Protein AF-0000000078705227 (afdb_homodimer)

Organism: Batrachochytrium dendrobatidis (strain JAM81 / FGSC 10211) (NCBI:txid684364)

Secondary structure (DSSP, 8-state):
-TTS-STT------------------------HHHHHHHHHHHHHHHTHHHHHHHHHHHHHHTTHHHHHHHTT--HHHHHHHHHHHHHHHHHHHHHHHHHHHHHTT-HHHHTS-HHHHHHHHHHHHHHHHHHHHHHHTT-S-HHHHHHHHHHHHHHHHHHHHHHHHHT-SSPPPPGGGGGSHHHHHHHHHHHHHHHHH-TTSPPP-GGG--BTBHHHHHHHHHHHHHHHHHHHHHHHHHHSPPSSS-PPPTTHHHHHHHHHHHHHH--SS-SSSTTSHHHHHHH---GGGGTT--HHHHHHHHHHHTT-S-TT-SEEEEEEEEEE--BTTBPPEEEEEEEEEEE-TT-EEEEE--TTSSHHHHHHHHTTSS--SEEEEEETTEETTT-HHHHHHHEEEE-SS----TTSBHHHHHHHHHHHTT--TTTHHHHHHHHHHHTT-GGGTT-BGGG--HHHHHHHHHHHHHTT--SEEEEESTTTT--HHHHHHHHHHHHHHTTT-EEEEEES-HHHHHHH-SEEEEEETTEEEEEE-HHHHHHHH--SEEEEEEE-GGGHHHHHHHHHHHSPSS-EEEEE-SSEEEEEE-GGG--HHHHHHHHHHHHHHHTEEEEEEEEPPHHHHHHHHHHHHHHHH-/--SS-SSSS-----------------------HHHHHHHHHHHHHHHTHHHHHHHHHHHHHHTTHHHHHHHTT--HHHHHHHHHHHHHHHHHHHHHHHHHHHHHTT-HHHHTS-HHHHHHHHHHHHHHHHHHHHHHHTT-SSHHHHHHHHHHHHHHHHHHHHHHHHHT-SSPPPPGGGGGSHHHHHHHHHHHHHHHHH-TTSPPP-GGG--BTBHHHHHHHHHHHHHHHHHHHHHHHHHHSPPSSS-PPPTTHHHHHHHHHHHHHH--SS-SSSTTSHHHHHHH---GGGGTT--HHHHHHHHHHHTT-S-TT-SEEEEEEEEEE--BTTBPPEEEEEEEEEEE-TT-EEEEE--TTSSHHHHHHHHTTSS--SEEEEEETTEETTT-HHHHHHHEEEE-SS----TTSBHHHHHHHHHHHTT--HHHHHHHHHHHHHHTT-GGGTT-BGGG--HHHHHHHHHHHHHTT--SEEEEESTTTT--HHHHHHHHHHHHHHTTT-EEEEEES-HHHHHHH-SEEEEEETTEEEEEE-HHHHHHHH--SEEEEEEE-GGGHHHHHHHHHHHSPSS-EEEEE-SSEEEEEE-GGG--HHHHHHHHHHHHHHHTEEEEEEEEPPHHHHHHHHHHHHHHHH-

Nearest PDB structures (foldseek):
  7lkp-assembly1_A  TM=8.372E-01  e=1.544E-32  Homo sapiens
  7w01-assembly1_A  TM=7.740E-01  e=1.437E-31  Homo sapiens
  7e7q-assembly1_A  TM=8.003E-01  e=1.499E-29  Homo sapiens
  8edw-assembly1_A  TM=7.808E-01  e=2.075E-29  Homo sapiens
  7roq-assembly1_A  TM=8.389E-01  e=9.333E-26  Homo sapiens

InterPro domains:
  IPR003439 ABC transporter-like, ATP-binding domain [PF00005] (338-481)
  IPR003439 ABC transporter-like, ATP-binding domain [PS50893] (319-551)
  IPR003593 AAA+ ATPase domain [SM00382] (346-537)
  IPR013525 ABC-2 type transporter, transmembrane domain [PF12698] (27-234)
  IPR017871 ABC transporter-like, conserved site [PS00211] (453-467)
  IPR026082 ABC transporter A [PTHR19229] (285-630)
  IPR027417 P-loop containing nucleoside triphosphate hydrolase [G3DSA:3.40.50.300] (302-567)
  IPR027417 P-loop containing nucleoside triphosphate hydrolase [SSF52540] (319-542)

pLDDT: mean 80.58, std 18.18, range [23.11, 97.44]

Sequence (1270 aa):
MRNSDIPKLGRARITQGLRIFPEIQSSKIVFSYAGLIGSILFPFGVSFLLPIFVIILIQEKENRIFVVMKMNGVTPWSYYATHYLTFYVLYAISVFIFIVSGYISKQTFFTLTHLGVLVILFFIWGHNQISLTFFFAAFFQKSRNALVVVFLIVLGSIMISLALGRIFKDGSKMPLPFFIWPPFAFYRALSQINTASYVHHQQPYKIWNLVPGDEVFSALMFMICEIPIFLGFAGYLSAVLPSDFGVSKSWHFPITDLIRAMRQLTRSRSFFEQDHVNESSLALSIDTNETETEDDDVKAERLRIDRNEHSSKSPIVIRHMRKVYRKHYNIPPKIAVRDVTFAVEEGVVFGLLGPNGAGKTTLFSILTGLYEASSGSAQLAGFDISTDMDQMHKRIGICPQFDILWGDLTINDHLYFYSRLKGVSSQQENQAVQKALNDVSLEKLAHRQIKGLSGGEKRRLSIAIALLGDPKVVFLDEPTTGLDPEVRRLIWSIINKARVGKTIVLTTHSMEEAEALCQRISIMARGSLRCIANPIRLKQLYGSGYRLYFNCHEHDMERASTFIESVLPEKWILIGTFATNASYEFPSSGGNLTKLFKTIEGQKAHVGILDWGVGQTTLEEVFFRLISDNDVDSSMRNSDIPKLGRARITQGLRIFPEIQSSKIVFSYAGLIGSILFPFGVSFLLPIFVIILIQEKENRIFVVMKMNGVTPWSYYATHYLTFYVLYAISVFIFIVSGYISKQTFFTLTHLGVLVILFFIWGHNQISLTFFFAAFFQKSRNALVVVFLIVLGSIMISLALGRIFKDGSKMPLPFFIWPPFAFYRALSQINTASYVHHQQPYKIWNLVPGDEVFSALMFMICEIPIFLGFAGYLSAVLPSDFGVSKSWHFPITDLIRAMRQLTRSRSFFEQDHVNESSLALSIDTNETETEDDDVKAERLRIDRNEHSSKSPIVIRHMRKVYRKHYNIPPKIAVRDVTFAVEEGVVFGLLGPNGAGKTTLFSILTGLYEASSGSAQLAGFDISTDMDQMHKRIGICPQFDILWGDLTINDHLYFYSRLKGVSSQQENQAVQKALNDVSLEKLAHRQIKGLSGGEKRRLSIAIALLGDPKVVFLDEPTTGLDPEVRRLIWSIINKARVGKTIVLTTHSMEEAEALCQRISIMARGSLRCIANPIRLKQLYGSGYRLYFNCHEHDMERASTFIESVLPEKWILIGTFATNASYEFPSSGGNLTKLFKTIEGQKAHVGILDWGVGQTTLEEVFFRLISDNDVDSS

Structure (mmCIF, N/CA/C/O backbone):
data_AF-0000000078705227-model_v1
#
loop_
_entity.id
_entity.type
_entity.pdbx_description
1 polymer 'ABC transporter domain-containing protein'
#
loop_
_atom_site.group_PDB
_atom_site.id
_atom_site.type_symbol
_atom_site.label_atom_id
_atom_site.label_alt_id
_atom_site.label_comp_id
_atom_site.label_asym_id
_atom_site.label_entity_id
_atom_site.label_seq_id
_atom_site.pdbx_PDB_ins_code
_atom_site.Cartn_x
_atom_site.Cartn_y
_atom_site.Cartn_z
_atom_site.occupancy
_atom_site.B_iso_or_equiv
_atom_site.auth_seq_id
_atom_site.auth_comp_id
_atom_site.auth_asym_id
_atom_site.auth_atom_id
_atom_site.pdbx_PDB_model_num
ATOM 1 N N . MET A 1 1 ? -2.012 89.438 31.734 1 26.84 1 MET A N 1
ATOM 2 C CA . MET A 1 1 ? -2.977 89.25 32.844 1 26.84 1 MET A CA 1
ATOM 3 C C . MET A 1 1 ? -3.645 90.625 33.125 1 26.84 1 MET A C 1
ATOM 5 O O . MET A 1 1 ? -4.625 90.688 33.875 1 26.84 1 MET A O 1
ATOM 9 N N . ARG A 1 2 ? -2.975 91.75 32.812 1 31.09 2 ARG A N 1
ATOM 10 C CA . ARG A 1 2 ? -3.449 93.062 33.281 1 31.09 2 ARG A CA 1
ATOM 11 C C . ARG A 1 2 ? -4.711 93.438 32.531 1 31.09 2 ARG A C 1
ATOM 13 O O . ARG A 1 2 ? -5.574 94.125 33.094 1 31.09 2 ARG A O 1
ATOM 20 N N . ASN A 1 3 ? -4.613 93.438 31.312 1 34.62 3 ASN A N 1
ATOM 21 C CA . ASN A 1 3 ? -5.652 94.125 30.547 1 34.62 3 ASN A CA 1
ATOM 22 C C . ASN A 1 3 ? -6.965 93.375 30.562 1 34.62 3 ASN A C 1
ATOM 24 O O . ASN A 1 3 ? -7.785 93.5 29.656 1 34.62 3 ASN A O 1
ATOM 28 N N . SER A 1 4 ? -6.922 92.062 31.203 1 31.66 4 SER A N 1
ATOM 29 C CA . SER A 1 4 ? -8.18 91.312 31.234 1 31.66 4 SER A CA 1
ATOM 30 C C . SER A 1 4 ? -9.195 92 32.156 1 31.66 4 SER A C 1
ATOM 32 O O . SER A 1 4 ? -8.852 92.5 33.219 1 31.66 4 SER A O 1
ATOM 34 N N . ASP A 1 5 ? -10.117 92.688 31.516 1 38.66 5 ASP A N 1
ATOM 35 C CA . ASP A 1 5 ? -11.25 93.375 32.125 1 38.66 5 ASP A CA 1
ATOM 36 C C . ASP A 1 5 ? -11.922 92.562 33.188 1 38.66 5 ASP A C 1
ATOM 38 O O . ASP A 1 5 ? -12.414 91.438 32.906 1 38.66 5 ASP A O 1
ATOM 42 N N . ILE A 1 6 ? -11.656 92.75 34.5 1 37.97 6 ILE A N 1
ATOM 43 C CA . ILE A 1 6 ? -11.961 92 35.75 1 37.97 6 ILE A CA 1
ATOM 44 C C . ILE A 1 6 ? -13.477 91.875 35.906 1 37.97 6 ILE A C 1
ATOM 46 O O . ILE A 1 6 ? -13.969 90.938 36.531 1 37.97 6 ILE A O 1
ATOM 50 N N . PRO A 1 7 ? -14.203 93.062 35.688 1 39.06 7 PRO A N 1
ATOM 51 C CA . PRO A 1 7 ? -15.562 93 36.25 1 39.06 7 PRO A CA 1
ATOM 52 C C . PRO A 1 7 ? -16.391 91.875 35.656 1 39.06 7 PRO A C 1
ATOM 54 O O . PRO A 1 7 ? -17.406 91.5 36.219 1 39.06 7 PRO A O 1
ATOM 57 N N . LYS A 1 8 ? -16.469 91.812 34.375 1 44 8 LYS A N 1
ATOM 58 C CA . LYS A 1 8 ? -17.359 90.875 33.719 1 44 8 LYS A CA 1
ATOM 59 C C . LYS A 1 8 ? -16.906 89.438 34 1 44 8 LYS A C 1
ATOM 61 O O . LYS A 1 8 ? -17.312 88.5 33.312 1 44 8 LYS A O 1
ATOM 66 N N . LEU A 1 9 ? -15.703 89.312 34.75 1 35 9 LEU A N 1
ATOM 67 C CA . LEU A 1 9 ? -15.359 87.938 35.188 1 35 9 LEU A CA 1
ATOM 68 C C . LEU A 1 9 ? -16.453 87.375 36.094 1 35 9 LEU A C 1
ATOM 70 O O . LEU A 1 9 ? -16.672 87.938 37.188 1 35 9 LEU A O 1
ATOM 74 N N . GLY A 1 10 ? -17.656 87.25 35.5 1 32.72 10 GLY A N 1
ATOM 75 C CA . GLY A 1 10 ? -18.719 86.562 36.219 1 32.72 10 GLY A CA 1
ATOM 76 C C . GLY A 1 10 ? -18.219 85.625 37.281 1 32.72 10 GLY A C 1
ATOM 77 O O . GLY A 1 10 ? -17.016 85.375 37.406 1 32.72 10 GLY A O 1
ATOM 78 N N . ARG A 1 11 ? -19.125 85.312 38.281 1 38.72 11 ARG A N 1
ATOM 79 C CA . ARG A 1 11 ? -18.844 84.375 39.406 1 38.72 11 ARG A CA 1
ATOM 80 C C . ARG A 1 11 ? -18.234 83.062 38.906 1 38.72 11 ARG A C 1
ATOM 82 O O . ARG A 1 11 ? -18.891 82.312 38.188 1 38.72 11 ARG A O 1
ATOM 89 N N . ALA A 1 12 ? -16.969 83.188 38.375 1 33.66 12 ALA A N 1
ATOM 90 C CA . ALA A 1 12 ? -16.328 81.938 38.062 1 33.66 12 ALA A CA 1
ATOM 91 C C . ALA A 1 12 ? -16.422 80.938 39.219 1 33.66 12 ALA A C 1
ATOM 93 O O . ALA A 1 12 ? -15.992 81.25 40.312 1 33.66 12 ALA A O 1
ATOM 94 N N . ARG A 1 13 ? -17.656 80.375 39.438 1 35.38 13 ARG A N 1
ATOM 95 C CA . ARG A 1 13 ? -17.719 79.312 40.406 1 35.38 13 ARG A CA 1
ATOM 96 C C . ARG A 1 13 ? -16.609 78.25 40.156 1 35.38 13 ARG A C 1
ATOM 98 O O . ARG A 1 13 ? -16.453 77.812 39.031 1 35.38 13 ARG A O 1
ATOM 105 N N . ILE A 1 14 ? -15.469 78.562 40.812 1 34.59 14 ILE A N 1
ATOM 106 C CA . ILE A 1 14 ? -14.438 77.562 40.844 1 34.59 14 ILE A CA 1
ATOM 107 C C . ILE A 1 14 ? -15.039 76.25 41.312 1 34.59 14 ILE A C 1
ATOM 109 O O . ILE A 1 14 ? -15.477 76.125 42.438 1 34.59 14 ILE A O 1
ATOM 113 N N . THR A 1 15 ? -15.93 75.688 40.531 1 33.72 15 THR A N 1
ATOM 114 C CA . THR A 1 15 ? -16.312 74.312 40.969 1 33.72 15 THR A CA 1
ATOM 115 C C . THR A 1 15 ? -15.086 73.438 41.062 1 33.72 15 THR A C 1
ATOM 117 O O . THR A 1 15 ? -14.266 73.375 40.156 1 33.72 15 THR A O 1
ATOM 120 N N . GLN A 1 16 ? -14.5 73.438 42.25 1 32.44 16 GLN A N 1
ATOM 121 C CA . GLN A 1 16 ? -13.453 72.5 42.562 1 32.44 16 GLN A CA 1
ATOM 122 C C . GLN A 1 16 ? -13.836 71.062 42.094 1 32.44 16 GLN A C 1
ATOM 124 O O . GLN A 1 16 ? -14.734 70.438 42.656 1 32.44 16 GLN A O 1
ATOM 129 N N . GLY A 1 17 ? -14.164 71 40.875 1 33.66 17 GLY A N 1
ATOM 130 C CA . GLY A 1 17 ? -14.336 69.562 40.5 1 33.66 17 GLY A CA 1
ATOM 131 C C . GLY A 1 17 ? -13.086 68.75 40.688 1 33.66 17 GLY A C 1
ATOM 132 O O . GLY A 1 17 ? -11.969 69.25 40.562 1 33.66 17 GLY A O 1
ATOM 133 N N . LEU A 1 18 ? -13.039 68.125 41.844 1 31.33 18 LEU A N 1
ATOM 134 C CA . LEU A 1 18 ? -11.977 67.125 42 1 31.33 18 LEU A CA 1
ATOM 135 C C . LEU A 1 18 ? -11.719 66.438 40.656 1 31.33 18 LEU A C 1
ATOM 137 O O . LEU A 1 18 ? -12.633 65.812 40.094 1 31.33 18 LEU A O 1
ATOM 141 N N . ARG A 1 19 ? -11.117 67.188 39.781 1 35.47 19 ARG A N 1
ATOM 142 C CA . ARG A 1 19 ? -10.727 66.375 38.625 1 35.47 19 ARG A CA 1
ATOM 143 C C . ARG A 1 19 ? -9.914 65.125 39.094 1 35.47 19 ARG A C 1
ATOM 145 O O . ARG A 1 19 ? -8.953 65.312 39.844 1 35.47 19 ARG A O 1
ATOM 152 N N . ILE A 1 20 ? -10.586 64.125 39.25 1 36.19 20 ILE A N 1
ATOM 153 C CA . ILE A 1 20 ? -9.875 62.844 39.5 1 36.19 20 ILE A CA 1
ATOM 154 C C . ILE A 1 20 ? -8.531 62.875 38.781 1 36.19 20 ILE A C 1
ATOM 156 O O . ILE A 1 20 ? -8.445 63.25 37.625 1 36.19 20 ILE A O 1
ATOM 160 N N . PHE A 1 21 ? -7.457 63.25 39.625 1 34.84 21 PHE A N 1
ATOM 161 C CA . PHE A 1 21 ? -6.121 63.031 39.062 1 34.84 21 PHE A CA 1
ATOM 162 C C . PHE A 1 21 ? -6.121 61.938 38.031 1 34.84 21 PHE A C 1
ATOM 164 O O . PHE A 1 21 ? -6.895 60.969 38.125 1 34.84 21 PHE A O 1
ATOM 171 N N . PRO A 1 22 ? -5.832 62.344 36.781 1 34.78 22 PRO A N 1
ATOM 172 C CA . PRO A 1 22 ? -5.75 61.188 35.875 1 34.78 22 PRO A CA 1
ATOM 173 C C . PRO A 1 22 ? -5.211 59.938 36.562 1 34.78 22 PRO A C 1
ATOM 175 O O . PRO A 1 22 ? -4.348 60.031 37.438 1 34.78 22 PRO A O 1
ATOM 178 N N . GLU A 1 23 ? -6.121 59.062 37.031 1 34.75 23 GLU A N 1
ATOM 179 C CA . GLU A 1 23 ? -5.566 57.781 37.469 1 34.75 23 GLU A CA 1
ATOM 180 C C . GLU A 1 23 ? -4.223 57.5 36.781 1 34.75 23 GLU A C 1
ATOM 182 O O . GLU A 1 23 ? -4.113 57.562 35.562 1 34.75 23 GLU A O 1
ATOM 187 N N . ILE A 1 24 ? -3.201 58.156 37.312 1 34.25 24 ILE A N 1
ATOM 188 C CA . ILE A 1 24 ? -1.938 57.562 36.906 1 34.25 24 ILE A CA 1
ATOM 189 C C . ILE A 1 24 ? -2.145 56.094 36.562 1 34.25 24 ILE A C 1
ATOM 191 O O . ILE A 1 24 ? -2.424 55.281 37.469 1 34.25 24 ILE A O 1
ATOM 195 N N . GLN A 1 25 ? -2.869 55.875 35.562 1 34.38 25 GLN A N 1
ATOM 196 C CA . GLN A 1 25 ? -2.764 54.5 35.094 1 34.38 25 GLN A CA 1
ATOM 197 C C . GLN A 1 25 ? -1.385 53.938 35.406 1 34.38 25 GLN A C 1
ATOM 199 O O . GLN A 1 25 ? -0.374 54.406 34.906 1 34.38 25 GLN A O 1
ATOM 204 N N . SER A 1 26 ? -1.025 53.844 36.75 1 34.41 26 SER A N 1
ATOM 205 C CA . SER A 1 26 ? 0.119 52.969 36.875 1 34.41 26 SER A CA 1
ATOM 206 C C . SER A 1 26 ? 0.279 52.094 35.625 1 34.41 26 SER A C 1
ATOM 208 O O . SER A 1 26 ? -0.635 51.375 35.25 1 34.41 26 SER A O 1
ATOM 210 N N . SER A 1 27 ? 0.765 52.688 34.656 1 36.81 27 SER A N 1
ATOM 211 C CA . SER A 1 27 ? 1.255 52.125 33.406 1 36.81 27 SER A CA 1
ATOM 212 C C . SER A 1 27 ? 1.778 50.688 33.625 1 36.81 27 SER A C 1
ATOM 214 O O . SER A 1 27 ? 2.449 50.156 32.75 1 36.81 27 SER A O 1
ATOM 216 N N . LYS A 1 28 ? 1.933 50.406 34.844 1 39.41 28 LYS A N 1
ATOM 217 C CA . LYS A 1 28 ? 2.225 48.969 34.875 1 39.41 28 LYS A CA 1
ATOM 218 C C . LYS A 1 28 ? 1.216 48.188 34.031 1 39.41 28 LYS A C 1
ATOM 220 O O . LYS A 1 28 ? 0.027 48.156 34.375 1 39.41 28 LYS A O 1
ATOM 225 N N . ILE A 1 29 ? 1.263 48.375 32.938 1 38.12 29 ILE A N 1
ATOM 226 C CA . ILE A 1 29 ? 0.701 47.438 31.984 1 38.12 29 ILE A CA 1
ATOM 227 C C . ILE A 1 29 ? 0.611 46.062 32.625 1 38.12 29 ILE A C 1
ATOM 229 O O . ILE A 1 29 ? 1.611 45.344 32.719 1 38.12 29 ILE A O 1
ATOM 233 N N . VAL A 1 30 ? 0.178 45.969 33.812 1 38.19 30 VAL A N 1
ATOM 234 C CA . VAL A 1 30 ? -0.21 44.625 34.25 1 38.19 30 VAL A CA 1
ATOM 235 C C . VAL A 1 30 ? -1.018 43.938 33.156 1 38.19 30 VAL A C 1
ATOM 237 O O . VAL A 1 30 ? -2.246 44.031 33.094 1 38.19 30 VAL A O 1
ATOM 240 N N . PHE A 1 31 ? -0.927 44.281 31.953 1 42.5 31 PHE A N 1
ATOM 241 C CA . PHE A 1 31 ? -1.449 43.281 31.016 1 42.5 31 PHE A CA 1
ATOM 242 C C . PHE A 1 31 ? -1.253 41.875 31.547 1 42.5 31 PHE A C 1
ATOM 244 O O . PHE A 1 31 ? -0.119 41.438 31.734 1 42.5 31 PHE A O 1
ATOM 251 N N . SER A 1 32 ? -2.096 41.469 32.469 1 49.44 32 SER A N 1
ATOM 252 C CA . SER A 1 32 ? -2.066 40.188 33.125 1 49.44 32 SER A CA 1
ATOM 253 C C . SER A 1 32 ? -1.718 39.062 32.156 1 49.44 32 SER A C 1
ATOM 255 O O . SER A 1 32 ? -2.303 38.969 31.062 1 49.44 32 SER A O 1
ATOM 257 N N . TYR A 1 33 ? -0.521 38.719 32.125 1 54.5 33 TYR A N 1
ATOM 258 C CA . TYR A 1 33 ? -0.09 37.469 31.547 1 54.5 33 TYR A CA 1
ATOM 259 C C . TYR A 1 33 ? -1.268 36.5 31.375 1 54.5 33 TYR A C 1
ATOM 261 O O . TYR A 1 33 ? -1.365 35.812 30.359 1 54.5 33 TYR A O 1
ATOM 269 N N . ALA A 1 34 ? -2.18 36.75 32.25 1 55.38 34 ALA A N 1
ATOM 270 C CA . ALA A 1 34 ? -3.318 35.812 32.25 1 55.38 34 ALA A CA 1
ATOM 271 C C . ALA A 1 34 ? -4.246 36.125 31.062 1 55.38 34 ALA A C 1
ATOM 273 O O . ALA A 1 34 ? -4.793 35.219 30.453 1 55.38 34 ALA A O 1
ATOM 274 N N . GLY A 1 35 ? -4.367 37.469 30.719 1 62.06 35 GLY A N 1
ATOM 275 C CA . GLY A 1 35 ? -5.238 37.844 29.625 1 62.06 35 GLY A CA 1
ATOM 276 C C . GLY A 1 35 ? -4.715 37.375 28.266 1 62.06 35 GLY A C 1
ATOM 277 O O . GLY A 1 35 ? -5.477 36.844 27.453 1 62.06 35 GLY A O 1
ATOM 278 N N . LEU A 1 36 ? -3.49 37.531 28.188 1 59.69 36 LEU A N 1
ATOM 279 C CA . LEU A 1 36 ? -2.885 37.188 26.906 1 59.69 36 LEU A CA 1
ATOM 280 C C . LEU A 1 36 ? -2.875 35.656 26.734 1 59.69 36 LEU A C 1
ATOM 282 O O . LEU A 1 36 ? -3.184 35.156 25.656 1 59.69 36 LEU A O 1
ATOM 286 N N . ILE A 1 37 ? -2.525 34.969 27.812 1 62.75 37 ILE A N 1
ATOM 287 C CA . ILE A 1 37 ? -2.508 33.5 27.75 1 62.75 37 ILE A CA 1
ATOM 288 C C . ILE A 1 37 ? -3.904 32.969 27.422 1 62.75 37 ILE A C 1
ATOM 290 O O . ILE A 1 37 ? -4.059 32.094 26.594 1 62.75 37 ILE A O 1
ATOM 294 N N . GLY A 1 38 ? -4.828 33.594 28.016 1 67.88 38 GLY A N 1
ATOM 295 C CA . GLY A 1 38 ? -6.191 33.156 27.797 1 67.88 38 GLY A CA 1
ATOM 296 C C . GLY A 1 38 ? -6.695 33.406 26.391 1 67.88 38 GLY A C 1
ATOM 297 O O . GLY A 1 38 ? -7.387 32.562 25.812 1 67.88 38 GLY A O 1
ATOM 298 N N . SER A 1 39 ? -6.219 34.5 25.875 1 69 39 SER A N 1
ATOM 299 C CA . SER A 1 39 ? -6.738 34.875 24.562 1 69 39 SER A CA 1
ATOM 300 C C . SER A 1 39 ? -6.172 33.969 23.469 1 69 39 SER A C 1
ATOM 302 O O . SER A 1 39 ? -6.84 33.719 22.469 1 69 39 SER A O 1
ATOM 304 N N . ILE A 1 40 ? -5.051 33.469 23.703 1 69.5 40 ILE A N 1
ATOM 305 C CA . ILE A 1 40 ? -4.414 32.688 22.641 1 69.5 40 ILE A CA 1
ATOM 306 C C . ILE A 1 40 ? -4.512 31.203 22.969 1 69.5 40 ILE A C 1
ATOM 308 O O . ILE A 1 40 ? -4.895 30.406 22.109 1 69.5 40 ILE A O 1
ATOM 312 N N . LEU A 1 41 ? -4.277 30.844 24.172 1 72.81 41 LEU A N 1
ATOM 313 C CA . LEU A 1 41 ? -4.125 29.438 24.531 1 72.81 41 LEU A CA 1
ATOM 314 C C . LEU A 1 41 ? -5.484 28.75 24.641 1 72.81 41 LEU A C 1
ATOM 316 O O . LEU A 1 41 ? -5.613 27.562 24.312 1 72.81 41 LEU A O 1
ATOM 320 N N . PHE A 1 42 ? -6.48 29.594 25.062 1 83.44 42 PHE A N 1
ATOM 321 C CA . PHE A 1 42 ? -7.762 28.938 25.297 1 83.44 42 PHE A CA 1
ATOM 322 C C . PHE A 1 42 ? -8.406 28.5 23.984 1 83.44 42 PHE A C 1
ATOM 324 O O . PHE A 1 42 ? -8.773 27.328 23.828 1 83.44 42 PHE A O 1
ATOM 331 N N . PRO A 1 43 ? -8.422 29.422 23.016 1 83.5 43 PRO A N 1
ATOM 332 C CA . PRO A 1 43 ? -8.977 28.969 21.75 1 83.5 43 PRO A CA 1
ATOM 333 C C . PRO A 1 43 ? -8.195 27.812 21.141 1 83.5 43 PRO A C 1
ATOM 335 O O . PRO A 1 43 ? -8.789 26.906 20.531 1 83.5 43 PRO A O 1
ATOM 338 N N . PHE A 1 44 ? -6.965 27.812 21.328 1 76.44 44 PHE A N 1
ATOM 339 C CA . PHE A 1 44 ? -6.105 26.766 20.797 1 76.44 44 PHE A CA 1
ATOM 340 C C . PHE A 1 44 ? -6.379 25.438 21.5 1 76.44 44 PHE A C 1
ATOM 342 O O . PHE A 1 44 ? -6.535 24.406 20.859 1 76.44 44 PHE A O 1
ATOM 349 N N . GLY A 1 45 ? -6.461 25.391 22.766 1 77.5 45 GLY A N 1
ATOM 350 C CA . GLY A 1 45 ? -6.648 24.188 23.547 1 77.5 45 GLY A CA 1
ATOM 351 C C . GLY A 1 45 ? -7.973 23.5 23.281 1 77.5 45 GLY A C 1
ATOM 352 O O . GLY A 1 45 ? -8.039 22.281 23.203 1 77.5 45 GLY A O 1
ATOM 353 N N . VAL A 1 46 ? -8.977 24.297 23 1 86.12 46 VAL A N 1
ATOM 354 C CA . VAL A 1 46 ? -10.305 23.703 22.938 1 86.12 46 VAL A CA 1
ATOM 355 C C . VAL A 1 46 ? -10.672 23.422 21.484 1 86.12 46 VAL A C 1
ATOM 357 O O . VAL A 1 46 ? -11.617 22.672 21.203 1 86.12 46 VAL A O 1
ATOM 360 N N . SER A 1 47 ? -9.906 23.922 20.547 1 88.31 47 SER A N 1
ATOM 361 C CA . SER A 1 47 ? -10.273 23.75 19.156 1 88.31 47 SER A CA 1
ATOM 362 C C . SER A 1 47 ? -9.391 22.703 18.484 1 88.31 47 SER A C 1
ATOM 364 O O . SER A 1 47 ? -9.625 22.328 17.328 1 88.31 47 SER A O 1
ATOM 366 N N . PHE A 1 48 ? -8.414 22.125 19.125 1 83.19 48 PHE A N 1
ATOM 367 C CA . PHE A 1 48 ? -7.445 21.234 18.516 1 83.19 48 PHE A CA 1
ATOM 368 C C . PHE A 1 48 ? -8.039 19.844 18.328 1 83.19 48 PHE A C 1
ATOM 370 O O . PHE A 1 48 ? -7.504 19.016 17.578 1 83.19 48 PHE A O 1
ATOM 377 N N . LEU A 1 49 ? -9.125 19.641 18.906 1 90.94 49 LEU A N 1
ATOM 378 C CA . LEU A 1 49 ? -9.781 18.344 18.734 1 90.94 49 LEU A CA 1
ATOM 379 C C . LEU A 1 49 ? -10.43 18.25 17.359 1 90.94 49 LEU A C 1
ATOM 381 O O . LEU A 1 49 ? -10.648 17.156 16.844 1 90.94 49 LEU A O 1
ATOM 385 N N . LEU A 1 50 ? -10.68 19.469 16.797 1 93.44 50 LEU A N 1
ATOM 386 C CA . LEU A 1 50 ? -11.352 19.484 15.5 1 93.44 50 LEU A CA 1
ATOM 387 C C . LEU A 1 50 ? -10.508 18.781 14.438 1 93.44 50 LEU A C 1
ATOM 389 O O . LEU A 1 50 ? -10.969 17.812 13.82 1 93.44 50 LEU A O 1
ATOM 393 N N . PRO A 1 51 ? -9.258 19.141 14.234 1 89.56 51 PRO A N 1
ATOM 394 C CA . PRO A 1 51 ? -8.461 18.438 13.234 1 89.56 51 PRO A CA 1
ATOM 395 C C . PRO A 1 51 ? -8.25 16.953 13.578 1 89.56 51 PRO A C 1
ATOM 397 O O . PRO A 1 51 ? -8.188 16.109 12.68 1 89.56 51 PRO A O 1
ATOM 400 N N . ILE A 1 52 ? -8.18 16.609 14.805 1 87.88 52 ILE A N 1
ATOM 401 C CA . ILE A 1 52 ? -7.977 15.234 15.234 1 87.88 52 ILE A CA 1
ATOM 402 C C . ILE A 1 52 ? -9.188 14.391 14.844 1 87.88 52 ILE A C 1
ATOM 404 O O . ILE A 1 52 ? -9.039 13.289 14.305 1 87.88 52 ILE A O 1
ATOM 408 N N . PHE A 1 53 ? -10.344 14.945 15.125 1 94.19 53 PHE A N 1
ATOM 409 C CA . PHE A 1 53 ? -11.57 14.227 14.789 1 94.19 53 PHE A CA 1
ATOM 410 C C . PHE A 1 53 ? -11.688 14.055 13.281 1 94.19 53 PHE A C 1
ATOM 412 O O . PHE A 1 53 ? -12.102 12.992 12.805 1 94.19 53 PHE A O 1
ATOM 419 N N . VAL A 1 54 ? -11.344 15.039 12.555 1 93.56 54 VAL A N 1
ATOM 420 C CA . VAL A 1 54 ? -11.414 14.977 11.094 1 93.56 54 VAL A CA 1
ATOM 421 C C . VAL A 1 54 ? -10.484 13.883 10.586 1 93.56 54 VAL A C 1
ATOM 423 O O . VAL A 1 54 ? -10.859 13.078 9.727 1 93.56 54 VAL A O 1
ATOM 426 N N . ILE A 1 55 ? -9.359 13.797 11.172 1 88.69 55 ILE A N 1
ATOM 427 C CA . ILE A 1 55 ? -8.359 12.844 10.711 1 88.69 55 ILE A CA 1
ATOM 428 C C . ILE A 1 55 ? -8.828 11.422 11.008 1 88.69 55 ILE A C 1
ATOM 430 O O . ILE A 1 55 ? -8.594 10.508 10.211 1 88.69 55 ILE A O 1
ATOM 434 N N . ILE A 1 56 ? -9.422 11.234 12.062 1 89.44 56 ILE A N 1
ATOM 435 C CA . ILE A 1 56 ? -9.922 9.914 12.422 1 89.44 56 ILE A CA 1
ATOM 436 C C . ILE A 1 56 ? -10.938 9.445 11.383 1 89.44 56 ILE A C 1
ATOM 438 O O . ILE A 1 56 ? -10.859 8.312 10.898 1 89.44 56 ILE A O 1
ATOM 442 N N . LEU A 1 57 ? -11.789 10.305 11.008 1 91.44 57 LEU A N 1
ATOM 443 C CA . LEU A 1 57 ? -12.812 9.961 10.031 1 91.44 57 LEU A CA 1
ATOM 444 C C . LEU A 1 57 ? -12.195 9.719 8.656 1 91.44 57 LEU A C 1
ATOM 446 O O . LEU A 1 57 ? -12.562 8.766 7.961 1 91.44 57 LEU A O 1
ATOM 450 N N . ILE A 1 58 ? -11.258 10.5 8.297 1 89.38 58 ILE A N 1
ATOM 451 C CA . ILE A 1 58 ? -10.672 10.406 6.969 1 89.38 58 ILE A CA 1
ATOM 452 C C . ILE A 1 58 ? -9.766 9.172 6.895 1 89.38 58 ILE A C 1
ATOM 454 O O . ILE A 1 58 ? -9.68 8.523 5.852 1 89.38 58 ILE A O 1
ATOM 458 N N . GLN A 1 59 ? -9.117 8.875 7.906 1 85.88 59 GLN A N 1
ATOM 459 C CA . GLN A 1 59 ? -8.305 7.664 7.926 1 85.88 59 GLN A CA 1
ATOM 460 C C . GLN A 1 59 ? -9.156 6.418 7.691 1 85.88 59 GLN A C 1
ATOM 462 O O . GLN A 1 59 ? -8.734 5.496 6.992 1 85.88 59 GLN A O 1
ATOM 467 N N . GLU A 1 60 ? -10.281 6.418 8.328 1 85.62 60 GLU A N 1
ATOM 468 C CA . GLU A 1 60 ? -11.188 5.293 8.117 1 85.62 60 GLU A CA 1
ATOM 469 C C . GLU A 1 60 ? -11.672 5.238 6.668 1 85.62 60 GLU A C 1
ATOM 471 O O . GLU A 1 60 ? -11.852 4.156 6.109 1 85.62 60 GLU A O 1
ATOM 476 N N . LYS A 1 61 ? -11.875 6.379 6.176 1 83.5 61 LYS A N 1
ATOM 477 C CA . LYS A 1 61 ? -12.273 6.465 4.773 1 83.5 61 LYS A CA 1
ATOM 478 C C . LYS A 1 61 ? -11.133 6.039 3.852 1 83.5 61 LYS A C 1
ATOM 480 O O . LYS A 1 61 ? -11.352 5.289 2.896 1 83.5 61 LYS A O 1
ATOM 485 N N . GLU A 1 62 ? -9.984 6.508 4.16 1 82.69 62 GLU A N 1
ATOM 486 C CA . GLU A 1 62 ? -8.789 6.211 3.371 1 82.69 62 GLU A CA 1
ATOM 487 C C . GLU A 1 62 ? -8.461 4.719 3.408 1 82.69 62 GLU A C 1
ATOM 489 O O . GLU A 1 62 ? -8.07 4.141 2.395 1 82.69 62 GLU A O 1
ATOM 494 N N . ASN A 1 63 ? -8.695 4.094 4.473 1 81.62 63 ASN A N 1
ATOM 495 C CA . ASN A 1 63 ? -8.406 2.672 4.648 1 81.62 63 ASN A CA 1
ATOM 496 C C . ASN A 1 63 ? -9.602 1.809 4.246 1 81.62 63 ASN A C 1
ATOM 498 O O . ASN A 1 63 ? -9.578 0.59 4.426 1 81.62 63 ASN A O 1
ATOM 502 N N . ARG A 1 64 ? -10.664 2.35 3.887 1 82.12 64 ARG A N 1
ATOM 503 C CA . ARG A 1 64 ? -11.852 1.688 3.346 1 82.12 64 ARG A CA 1
ATOM 504 C C . ARG A 1 64 ? -12.586 0.909 4.43 1 82.12 64 ARG A C 1
ATOM 506 O O . ARG A 1 64 ? -13.188 -0.131 4.156 1 82.12 64 ARG A O 1
ATOM 513 N N . ILE A 1 65 ? -12.344 1.314 5.562 1 84.06 65 ILE A N 1
ATOM 514 C CA . ILE A 1 65 ? -12.992 0.633 6.68 1 84.06 65 ILE A CA 1
ATOM 515 C C . ILE A 1 65 ? -14.508 0.821 6.594 1 84.06 65 ILE A C 1
ATOM 517 O O . ILE A 1 65 ? -15.266 -0.128 6.789 1 84.06 65 ILE A O 1
ATOM 521 N N . PHE A 1 66 ? -14.844 2.029 6.23 1 80.25 66 PHE A N 1
ATOM 522 C CA . PHE A 1 66 ? -16.266 2.34 6.125 1 80.25 66 PHE A CA 1
ATOM 523 C C . PHE A 1 66 ? -16.922 1.521 5.02 1 80.25 66 PHE A C 1
ATOM 525 O O . PHE A 1 66 ? -18.047 1.056 5.172 1 80.25 66 PHE A O 1
ATOM 532 N N . VAL A 1 67 ? -16.25 1.258 4.004 1 77.25 67 VAL A N 1
ATOM 533 C CA . VAL A 1 67 ? -16.766 0.511 2.865 1 77.25 67 VAL A CA 1
ATOM 534 C C . VAL A 1 67 ? -17.016 -0.94 3.271 1 77.25 67 VAL A C 1
ATOM 536 O O . VAL A 1 67 ? -18.078 -1.5 2.973 1 77.25 67 VAL A O 1
ATOM 539 N N . VAL A 1 68 ? -16.078 -1.46 3.943 1 81.19 68 VAL A N 1
ATOM 540 C CA . VAL A 1 68 ? -16.203 -2.859 4.344 1 81.19 68 VAL A CA 1
ATOM 541 C C . VAL A 1 68 ? -17.328 -3.004 5.367 1 81.19 68 VAL A C 1
ATOM 543 O O . VAL A 1 68 ? -18.078 -3.98 5.34 1 81.19 68 VAL A O 1
ATOM 546 N N . MET A 1 69 ? -17.438 -2.027 6.199 1 82.44 69 MET A N 1
ATOM 547 C CA . MET A 1 69 ? -18.531 -2.057 7.168 1 82.44 69 MET A CA 1
ATOM 548 C C . MET A 1 69 ? -19.891 -1.985 6.473 1 82.44 69 MET A C 1
ATOM 550 O O . MET A 1 69 ? -20.828 -2.689 6.852 1 82.44 69 MET A O 1
ATOM 554 N N . LYS A 1 70 ? -19.875 -1.185 5.496 1 77.69 70 LYS A N 1
ATOM 555 C CA . LYS A 1 70 ? -21.109 -1.044 4.727 1 77.69 70 LYS A CA 1
ATOM 556 C C . LYS A 1 70 ? -21.469 -2.342 4.004 1 77.69 70 LYS A C 1
ATOM 558 O O . LYS A 1 70 ? -22.625 -2.746 3.967 1 77.69 70 LYS A O 1
ATOM 563 N N . MET A 1 71 ? -20.438 -2.963 3.51 1 77.56 71 MET A N 1
ATOM 564 C CA . MET A 1 71 ? -20.641 -4.227 2.807 1 77.56 71 MET A CA 1
ATOM 565 C C . MET A 1 71 ? -21.141 -5.305 3.756 1 77.56 71 MET A C 1
ATOM 567 O O . MET A 1 71 ? -21.766 -6.277 3.324 1 77.56 71 MET A O 1
ATOM 571 N N . ASN A 1 72 ? -20.875 -5.094 5.008 1 80.12 72 ASN A N 1
ATOM 572 C CA . ASN A 1 72 ? -21.312 -6.074 6 1 80.12 72 ASN A CA 1
ATOM 573 C C . ASN A 1 72 ? -22.594 -5.648 6.688 1 80.12 72 ASN A C 1
ATOM 575 O O . ASN A 1 72 ? -23.016 -6.258 7.676 1 80.12 72 ASN A O 1
ATOM 579 N N . GLY A 1 73 ? -23.156 -4.48 6.273 1 76.5 73 GLY A N 1
ATOM 580 C CA . GLY A 1 73 ? -24.516 -4.191 6.703 1 76.5 73 GLY A CA 1
ATOM 581 C C . GLY A 1 73 ? -24.609 -2.984 7.617 1 76.5 73 GLY A C 1
ATOM 582 O O . GLY A 1 73 ? -25.688 -2.654 8.109 1 76.5 73 GLY A O 1
ATOM 583 N N . VAL A 1 74 ? -23.531 -2.336 7.891 1 82.62 74 VAL A N 1
ATOM 584 C CA . VAL A 1 74 ? -23.609 -1.14 8.727 1 82.62 74 VAL A CA 1
ATOM 585 C C . VAL A 1 74 ? -24.219 0.008 7.93 1 82.62 74 VAL A C 1
ATOM 587 O O . VAL A 1 74 ? -23.844 0.26 6.789 1 82.62 74 VAL A O 1
ATOM 590 N N . THR A 1 75 ? -25.203 0.606 8.578 1 80.94 75 THR A N 1
ATOM 591 C CA . THR A 1 75 ? -25.828 1.746 7.934 1 80.94 75 THR A CA 1
ATOM 592 C C . THR A 1 75 ? -25.016 3.018 8.148 1 80.94 75 THR A C 1
ATOM 594 O O . THR A 1 75 ? -24.344 3.164 9.172 1 80.94 75 THR A O 1
ATOM 597 N N . PRO A 1 76 ? -25.094 3.898 7.223 1 81.25 76 PRO A N 1
ATOM 598 C CA . PRO A 1 76 ? -24.375 5.16 7.395 1 81.25 76 PRO A CA 1
ATOM 599 C C . PRO A 1 76 ? -24.812 5.922 8.648 1 81.25 76 PRO A C 1
ATOM 601 O O . PRO A 1 76 ? -23.984 6.535 9.32 1 81.25 76 PRO A O 1
ATOM 604 N N . TRP A 1 77 ? -26.016 5.879 8.961 1 85.25 77 TRP A N 1
ATOM 605 C CA . TRP A 1 77 ? -26.516 6.574 10.141 1 85.25 77 TRP A CA 1
ATOM 606 C C . TRP A 1 77 ? -25.875 6.016 11.414 1 85.25 77 TRP A C 1
ATOM 608 O O . TRP A 1 77 ? -25.484 6.77 12.305 1 85.25 77 TRP A O 1
ATOM 618 N N . SER A 1 78 ? -25.859 4.715 11.477 1 87.12 78 SER A N 1
ATOM 619 C CA . SER A 1 78 ? -25.266 4.102 12.648 1 87.12 78 SER A CA 1
ATOM 620 C C . SER A 1 78 ? -23.781 4.449 12.758 1 87.12 78 SER A C 1
ATOM 622 O O . SER A 1 78 ? -23.266 4.688 13.859 1 87.12 78 SER A O 1
ATOM 624 N N . TYR A 1 79 ? -23.188 4.516 11.633 1 88.56 79 TYR A N 1
ATOM 625 C CA . TYR A 1 79 ? -21.766 4.832 11.594 1 88.56 79 TYR A CA 1
ATOM 626 C C . TYR A 1 79 ? -21.516 6.25 12.094 1 88.56 79 TYR A C 1
ATOM 628 O O . TYR A 1 79 ? -20.719 6.457 13.016 1 88.56 79 TYR A O 1
ATOM 636 N N . TYR A 1 80 ? -22.234 7.254 11.641 1 90.31 80 TYR A N 1
ATOM 637 C CA . TYR A 1 80 ? -22 8.648 11.984 1 90.31 80 TYR A CA 1
ATOM 638 C C . TYR A 1 80 ? -22.516 8.961 13.383 1 90.31 80 TYR A C 1
ATOM 640 O O . TYR A 1 80 ? -21.938 9.781 14.102 1 90.31 80 TYR A O 1
ATOM 648 N N . ALA A 1 81 ? -23.562 8.305 13.766 1 92.94 81 ALA A N 1
ATOM 649 C CA . ALA A 1 81 ? -24.078 8.5 15.117 1 92.94 81 ALA A CA 1
ATOM 650 C C . ALA A 1 81 ? -23.109 7.996 16.172 1 92.94 81 ALA A C 1
ATOM 652 O O . ALA A 1 81 ? -22.906 8.633 17.203 1 92.94 81 ALA A O 1
ATOM 653 N N . THR A 1 82 ? -22.562 6.859 15.898 1 92.12 82 THR A N 1
ATOM 654 C CA . THR A 1 82 ? -21.578 6.309 16.828 1 92.12 82 THR A CA 1
ATOM 655 C C . THR A 1 82 ? -20.359 7.219 16.938 1 92.12 82 THR A C 1
ATOM 657 O O . THR A 1 82 ? -19.859 7.465 18.047 1 92.12 82 THR A O 1
ATOM 660 N N . HIS A 1 83 ? -19.906 7.746 15.812 1 94 83 HIS A N 1
ATOM 661 C CA . HIS A 1 83 ? -18.766 8.656 15.844 1 94 83 HIS A CA 1
ATOM 662 C C . HIS A 1 83 ? -19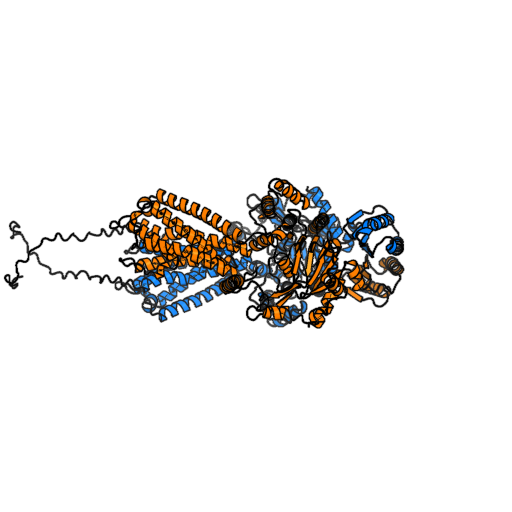.125 9.969 16.547 1 94 83 HIS A C 1
ATOM 664 O O . HIS A 1 83 ? -18.328 10.523 17.281 1 94 83 HIS A O 1
ATOM 670 N N . TYR A 1 84 ? -20.344 10.477 16.281 1 96.31 84 TYR A N 1
ATOM 671 C CA . TYR A 1 84 ? -20.812 11.695 16.953 1 96.31 84 TYR A CA 1
ATOM 672 C C . TYR A 1 84 ? -20.75 11.539 18.469 1 96.31 84 TYR A C 1
ATOM 674 O O . TYR A 1 84 ? -20.203 12.391 19.156 1 96.31 84 TYR A O 1
ATOM 682 N N . LEU A 1 85 ? -21.25 10.445 18.938 1 96.44 85 LEU A N 1
ATOM 683 C CA . LEU A 1 85 ? -21.312 10.195 20.375 1 96.44 85 LEU A CA 1
ATOM 684 C C . LEU A 1 85 ? -19.906 10.008 20.953 1 96.44 85 LEU A C 1
ATOM 686 O O . LEU A 1 85 ? -19.578 10.562 22 1 96.44 85 LEU A O 1
ATOM 690 N N . THR A 1 86 ? -19.125 9.273 20.25 1 95.88 86 THR A N 1
ATOM 691 C CA . THR A 1 86 ? -17.75 9.023 20.703 1 95.88 86 THR A CA 1
ATOM 692 C C . THR A 1 86 ? -16.953 10.328 20.75 1 95.88 86 THR A C 1
ATOM 694 O O . THR A 1 86 ? -16.281 10.609 21.734 1 95.88 86 THR A O 1
ATOM 697 N N . PHE A 1 87 ? -17.062 11.117 19.688 1 96.81 87 PHE A N 1
ATOM 698 C CA . PHE A 1 87 ? -16.344 12.383 19.625 1 96.81 87 PHE A CA 1
ATOM 699 C C . PHE A 1 87 ? -16.828 13.336 20.719 1 96.81 87 PHE A C 1
ATOM 701 O O . PHE A 1 87 ? -16.031 14.039 21.328 1 96.81 87 PHE A O 1
ATOM 708 N N . TYR A 1 88 ? -18.094 13.367 20.938 1 97.44 88 TYR A N 1
ATOM 709 C CA . TYR A 1 88 ? -18.625 14.281 21.953 1 97.44 88 TYR A CA 1
ATOM 710 C C . TYR A 1 88 ? -18.172 13.875 23.344 1 97.44 88 TYR A C 1
ATOM 712 O O . TYR A 1 88 ? -17.859 14.727 24.172 1 97.44 88 TYR A O 1
ATOM 720 N N . VAL A 1 89 ? -18.156 12.609 23.609 1 96.69 89 VAL A N 1
ATOM 721 C CA . VAL A 1 89 ? -17.688 12.125 24.906 1 96.69 89 VAL A CA 1
ATOM 722 C C . VAL A 1 89 ? -16.219 12.492 25.094 1 96.69 89 VAL A C 1
ATOM 724 O O . VAL A 1 89 ? -15.828 12.977 26.156 1 96.69 89 VAL A O 1
ATOM 727 N N . LEU A 1 90 ? -15.453 12.242 24.078 1 95 90 LEU A N 1
ATOM 728 C CA . LEU A 1 90 ? -14.039 12.602 24.156 1 95 90 LEU A CA 1
ATOM 729 C C . LEU A 1 90 ? -13.867 14.102 24.344 1 95 90 LEU A C 1
ATOM 731 O O . LEU A 1 90 ? -13.016 14.539 25.125 1 95 90 LEU A O 1
ATOM 735 N N . TYR A 1 91 ? -14.656 14.883 23.594 1 95.94 91 TYR A N 1
ATOM 736 C CA . TYR A 1 91 ? -14.641 16.328 23.75 1 95.94 91 TYR A CA 1
ATOM 737 C C . TYR A 1 91 ? -15.023 16.75 25.156 1 95.94 91 TYR A C 1
ATOM 739 O O . TYR A 1 91 ? -14.359 17.594 25.766 1 95.94 91 TYR A O 1
ATOM 747 N N . ALA A 1 92 ? -16.062 16.125 25.719 1 96.19 92 ALA A N 1
ATOM 748 C CA . ALA A 1 92 ? -16.547 16.438 27.062 1 96.19 92 ALA A CA 1
ATOM 749 C C . ALA A 1 92 ? -15.461 16.156 28.109 1 96.19 92 ALA A C 1
ATOM 751 O O . ALA A 1 92 ? -15.266 16.938 29.031 1 96.19 92 ALA A O 1
ATOM 752 N N . ILE A 1 93 ? -14.812 15.094 27.922 1 95.31 93 ILE A N 1
ATOM 753 C CA . ILE A 1 93 ? -13.727 14.742 28.828 1 95.31 93 ILE A CA 1
ATOM 754 C C . ILE A 1 93 ? -12.609 15.781 28.719 1 95.31 93 ILE A C 1
ATOM 756 O O . ILE A 1 93 ? -12.086 16.25 29.734 1 95.31 93 ILE A O 1
ATOM 760 N N . SER A 1 94 ? -12.258 16.156 27.531 1 93.25 94 SER A N 1
ATOM 761 C CA . SER A 1 94 ? -11.195 17.141 27.328 1 93.25 94 SER A CA 1
ATOM 762 C C . SER A 1 94 ? -11.562 18.484 27.938 1 93.25 94 SER A C 1
ATOM 764 O O . SER A 1 94 ? -10.719 19.141 28.562 1 93.25 94 SER A O 1
ATOM 766 N N . VAL A 1 95 ? -12.797 18.969 27.766 1 94.06 95 VAL A N 1
ATOM 767 C CA . VAL A 1 95 ? -13.258 20.234 28.297 1 94.06 95 VAL A CA 1
ATOM 768 C C . VAL A 1 95 ? -13.273 20.188 29.828 1 94.06 95 VAL A C 1
ATOM 770 O O . VAL A 1 95 ? -12.93 21.172 30.484 1 94.06 95 VAL A O 1
ATOM 773 N N . PHE A 1 96 ? -13.664 19.047 30.344 1 94 96 PHE A N 1
ATOM 774 C CA . PHE A 1 96 ? -13.656 18.875 31.797 1 94 96 PHE A CA 1
ATOM 775 C C . PHE A 1 96 ? -12.258 19.047 32.344 1 94 96 PHE A C 1
ATOM 777 O O . PHE A 1 96 ? -12.055 19.766 33.344 1 94 96 PHE A O 1
ATOM 784 N N . ILE A 1 97 ? -11.352 18.438 31.766 1 92.38 97 ILE A N 1
ATOM 785 C CA . ILE A 1 97 ? -9.961 18.562 32.188 1 92.38 97 ILE A CA 1
ATOM 786 C C . ILE A 1 97 ? -9.5 20 32 1 92.38 97 ILE A C 1
ATOM 788 O O . ILE A 1 97 ? -8.781 20.531 32.875 1 92.38 97 ILE A O 1
ATOM 792 N N . PHE A 1 98 ? -9.953 20.594 30.938 1 90.31 98 PHE A N 1
ATOM 793 C CA . PHE A 1 98 ? -9.602 21.984 30.641 1 90.31 98 PHE A CA 1
ATOM 794 C C . PHE A 1 98 ? -10.125 22.922 31.734 1 90.31 98 PHE A C 1
ATOM 796 O O . PHE A 1 98 ? -9.391 23.766 32.25 1 90.31 98 PHE A O 1
ATOM 803 N N . ILE A 1 99 ? -11.375 22.797 32.156 1 90.62 99 ILE A N 1
ATOM 804 C CA . ILE A 1 99 ? -12 23.641 33.156 1 90.62 99 ILE A CA 1
ATOM 805 C C . ILE A 1 99 ? -11.352 23.406 34.531 1 90.62 99 ILE A C 1
ATOM 807 O O . ILE A 1 99 ? -11.023 24.344 35.25 1 90.62 99 ILE A O 1
ATOM 811 N N . VAL A 1 100 ? -11.07 22.156 34.781 1 90.81 100 VAL A N 1
ATOM 812 C CA . VAL A 1 100 ? -10.469 21.797 36.062 1 90.81 100 VAL A CA 1
ATOM 813 C C . VAL A 1 100 ? -9.047 22.359 36.156 1 90.81 100 VAL A C 1
ATOM 815 O O . VAL A 1 100 ? -8.641 22.906 37.188 1 90.81 100 VAL A O 1
ATOM 818 N N . SER A 1 101 ? -8.32 22.234 35.094 1 87.88 101 SER A N 1
ATOM 819 C CA . SER A 1 101 ? -6.965 22.766 35.062 1 87.88 101 SER A CA 1
ATOM 820 C C . SER A 1 101 ? -6.973 24.281 35.219 1 87.88 101 SER A C 1
ATOM 822 O O . SER A 1 101 ? -6.07 24.859 35.812 1 87.88 101 SER A O 1
ATOM 824 N N . GLY A 1 102 ? -8 24.953 34.625 1 84.75 102 GLY A N 1
ATOM 825 C CA . GLY A 1 102 ? -8.133 26.391 34.781 1 84.75 102 GLY A CA 1
ATOM 826 C C . GLY A 1 102 ? -8.438 26.812 36.188 1 84.75 102 GLY A C 1
ATOM 827 O O . GLY A 1 102 ? -7.906 27.812 36.688 1 84.75 102 GLY A O 1
ATOM 828 N N . TYR A 1 103 ? -9.227 26.047 36.875 1 86.5 103 TYR A N 1
ATOM 829 C CA . TYR A 1 103 ? -9.562 26.328 38.281 1 86.5 103 TYR A CA 1
ATOM 830 C C . TYR A 1 103 ? -8.359 26.125 39.188 1 86.5 103 TYR A C 1
ATOM 832 O O . TYR A 1 103 ? -8.117 26.922 40.094 1 86.5 103 TYR A O 1
ATOM 840 N N . ILE A 1 104 ? -7.586 25.109 38.844 1 86.94 104 ILE A N 1
ATOM 841 C CA . ILE A 1 104 ? -6.418 24.797 39.656 1 86.94 104 ILE A CA 1
ATOM 842 C C . ILE A 1 104 ? -5.352 25.875 39.469 1 86.94 104 ILE A C 1
ATOM 844 O O . ILE A 1 104 ? -4.688 26.266 40.438 1 86.94 104 ILE A O 1
ATOM 848 N N . SER A 1 105 ? -5.195 26.359 38.312 1 82.75 105 SER A N 1
ATOM 849 C CA . SER A 1 105 ? -4.199 27.391 38.031 1 82.75 105 SER A CA 1
ATOM 850 C C . SER A 1 105 ? -4.684 28.766 38.469 1 82.75 105 SER A C 1
ATOM 852 O O . SER A 1 105 ? -3.982 29.766 38.281 1 82.75 105 SER A O 1
ATOM 854 N N . LYS A 1 106 ? -5.891 28.969 39 1 81.12 106 LYS A N 1
ATOM 855 C CA . LYS A 1 106 ? -6.492 30.172 39.562 1 81.12 106 LYS A CA 1
ATOM 856 C C . LYS A 1 106 ? -6.539 31.297 38.562 1 81.12 106 LYS A C 1
ATOM 858 O O . LYS A 1 106 ? -6.184 32.438 38.844 1 81.12 106 LYS A O 1
ATOM 863 N N . GLN A 1 107 ? -6.926 30.875 37.344 1 81.81 107 GLN A N 1
ATOM 864 C CA . GLN A 1 107 ? -7.09 31.891 36.312 1 81.81 107 GLN A CA 1
ATOM 865 C C . GLN A 1 107 ? -8.422 32.625 36.469 1 81.81 107 GLN A C 1
ATOM 867 O O . GLN A 1 107 ? -9.445 32 36.75 1 81.81 107 GLN A O 1
ATOM 872 N N . THR A 1 108 ? -8.438 33.875 36.344 1 82.88 108 THR A N 1
ATOM 873 C CA . THR A 1 108 ? -9.609 34.719 36.594 1 82.88 108 THR A CA 1
ATOM 874 C C . THR A 1 108 ? -10.742 34.344 35.625 1 82.88 108 THR A C 1
ATOM 876 O O . THR A 1 108 ? -11.922 34.5 35.969 1 82.88 108 THR A O 1
ATOM 879 N N . PHE A 1 109 ? -10.422 33.844 34.5 1 87.06 109 PHE A N 1
ATOM 880 C CA . PHE A 1 109 ? -11.414 33.438 33.5 1 87.06 109 PHE A CA 1
ATOM 881 C C . PHE A 1 109 ? -12.32 32.344 34.062 1 87.06 109 PHE A C 1
ATOM 883 O O . PHE A 1 109 ? -13.531 32.375 33.812 1 87.06 109 PHE A O 1
ATOM 890 N N . PHE A 1 110 ? -11.828 31.484 34.875 1 88.06 110 PHE A N 1
ATOM 891 C CA . PHE A 1 110 ? -12.57 30.328 35.375 1 88.06 110 PHE A CA 1
ATOM 892 C C . PHE A 1 110 ? -13.117 30.609 36.781 1 88.06 110 PHE A C 1
ATOM 894 O O . PHE A 1 110 ? -14.188 30.109 37.156 1 88.06 110 PHE A O 1
ATOM 901 N N . THR A 1 111 ? -12.453 31.469 37.531 1 85.88 111 THR A N 1
ATOM 902 C CA . THR A 1 111 ? -12.836 31.672 38.938 1 85.88 111 THR A CA 1
ATOM 903 C C . THR A 1 111 ? -13.922 32.75 39.031 1 85.88 111 THR A C 1
ATOM 905 O O . THR A 1 111 ? -14.797 32.656 39.906 1 85.88 111 THR A O 1
ATOM 908 N N . LEU A 1 112 ? -13.82 33.719 38.156 1 88.12 112 LEU A N 1
ATOM 909 C CA . LEU A 1 112 ? -14.734 34.844 38.312 1 88.12 112 LEU A CA 1
ATOM 910 C C . LEU A 1 112 ? -15.977 34.656 37.438 1 88.12 112 LEU A C 1
ATOM 912 O O . LEU A 1 112 ? -17.031 35.219 37.719 1 88.12 112 LEU A O 1
ATOM 916 N N . THR A 1 113 ? -15.844 33.938 36.375 1 90.81 113 THR A N 1
ATOM 917 C CA . THR A 1 113 ? -16.984 33.688 35.5 1 90.81 113 THR A CA 1
ATOM 918 C C . THR A 1 113 ? -17.875 32.594 36.094 1 90.81 113 THR A C 1
ATOM 920 O O . THR A 1 113 ? -17.375 31.594 36.625 1 90.81 113 THR A O 1
ATOM 923 N N . HIS A 1 114 ? -19.156 32.812 36 1 92 114 HIS A N 1
ATOM 924 C CA . HIS A 1 114 ? -20.094 31.812 36.5 1 92 114 HIS A CA 1
ATOM 925 C C . HIS A 1 114 ? -19.938 30.5 35.719 1 92 114 HIS A C 1
ATOM 927 O O . HIS A 1 114 ? -19.844 30.516 34.5 1 92 114 HIS A O 1
ATOM 933 N N . LEU A 1 115 ? -19.969 29.375 36.438 1 91.44 115 LEU A N 1
ATOM 934 C CA . LEU A 1 115 ? -19.75 28.047 35.875 1 91.44 115 LEU A CA 1
ATOM 935 C C . LEU A 1 115 ? -20.812 27.719 34.812 1 91.44 115 LEU A C 1
ATOM 937 O O . LEU A 1 115 ? -20.516 27.078 33.812 1 91.44 115 LEU A O 1
ATOM 941 N N . GLY A 1 116 ? -21.969 28.188 35.031 1 91.81 116 GLY A N 1
ATOM 942 C CA . GLY A 1 116 ? -23.047 27.922 34.094 1 91.81 116 GLY A CA 1
ATOM 943 C C . GLY A 1 116 ? -22.812 28.516 32.719 1 91.81 116 GLY A C 1
ATOM 944 O O . GLY A 1 116 ? -23.141 27.891 31.703 1 91.81 116 GLY A O 1
ATOM 945 N N . VAL A 1 117 ? -22.203 29.672 32.688 1 93.19 117 VAL A N 1
ATOM 946 C CA . VAL A 1 117 ? -21.906 30.328 31.406 1 93.19 117 VAL A CA 1
ATOM 947 C C . VAL A 1 117 ? -20.859 29.516 30.641 1 93.19 117 VAL A C 1
ATOM 949 O O . VAL A 1 117 ? -20.984 29.312 29.438 1 93.19 117 VAL A O 1
ATOM 952 N N . LEU A 1 118 ? -19.906 29.047 31.375 1 93.56 118 LEU A N 1
ATOM 953 C CA . LEU A 1 118 ? -18.859 28.234 30.75 1 93.56 118 LEU A CA 1
ATOM 954 C C . LEU A 1 118 ? -19.406 26.922 30.234 1 93.56 118 LEU A C 1
ATOM 956 O O . LEU A 1 118 ? -19.078 26.5 29.125 1 93.56 118 LEU A O 1
ATOM 960 N N . VAL A 1 119 ? -20.25 26.266 30.938 1 94.06 119 VAL A N 1
ATOM 961 C CA . VAL A 1 119 ? -20.828 24.984 30.562 1 94.06 119 VAL A CA 1
ATOM 962 C C . VAL A 1 119 ? -21.672 25.156 29.297 1 94.06 119 VAL A C 1
ATOM 964 O O . VAL A 1 119 ? -21.594 24.328 28.375 1 94.06 119 VAL A O 1
ATOM 967 N N . ILE A 1 120 ? -22.422 26.219 29.266 1 94.81 120 ILE A N 1
ATOM 968 C CA . ILE A 1 120 ? -23.281 26.469 28.109 1 94.81 120 ILE A CA 1
ATOM 969 C C . ILE A 1 120 ? -22.406 26.734 26.875 1 94.81 120 ILE A C 1
ATOM 971 O O . ILE A 1 120 ? -22.641 26.156 25.812 1 94.81 120 ILE A O 1
ATOM 975 N N . LEU A 1 121 ? -21.406 27.562 27.078 1 95.25 121 LEU A N 1
ATOM 976 C CA . LEU A 1 121 ? -20.531 27.922 25.969 1 95.25 121 LEU A CA 1
ATOM 977 C C . LEU A 1 121 ? -19.828 26.688 25.406 1 95.25 121 LEU A C 1
ATOM 979 O O . LEU A 1 121 ? -19.859 26.453 24.203 1 95.25 121 LEU A O 1
ATOM 983 N N . PHE A 1 122 ? -19.266 25.859 26.266 1 96.31 122 PHE A N 1
ATOM 984 C CA . PHE A 1 122 ? -18.484 24.719 25.828 1 96.31 122 PHE A CA 1
ATOM 985 C C . PHE A 1 122 ? -19.391 23.594 25.344 1 96.31 122 PHE A C 1
ATOM 987 O O . PHE A 1 122 ? -19.016 22.797 24.484 1 96.31 122 PHE A O 1
ATOM 994 N N . PHE A 1 123 ? -20.562 23.531 25.906 1 96.75 123 PHE A N 1
ATOM 995 C CA . PHE A 1 123 ? -21.531 22.562 25.438 1 96.75 123 PHE A CA 1
ATOM 996 C C . PHE A 1 123 ? -21.906 22.797 23.984 1 96.75 123 PHE A C 1
ATOM 998 O O . PHE A 1 123 ? -21.906 21.875 23.172 1 96.75 123 PHE A O 1
ATOM 1005 N N . ILE A 1 124 ? -22.156 24.031 23.672 1 97 124 ILE A N 1
ATOM 1006 C CA . ILE A 1 124 ? -22.562 24.406 22.328 1 97 124 ILE A CA 1
ATOM 1007 C C . ILE A 1 124 ? -21.375 24.281 21.375 1 97 124 ILE A C 1
ATOM 1009 O O . ILE A 1 124 ? -21.516 23.797 20.25 1 97 124 ILE A O 1
ATOM 1013 N N . TRP A 1 125 ? -20.219 24.641 21.828 1 96.88 125 TRP A N 1
ATOM 1014 C CA . TRP A 1 125 ? -19.016 24.562 21 1 96.88 125 TRP A CA 1
ATOM 1015 C C . TRP A 1 125 ? -18.703 23.125 20.609 1 96.88 125 TRP A C 1
ATOM 1017 O O . TRP A 1 125 ? -18.281 22.844 19.484 1 96.88 125 TRP A O 1
ATOM 1027 N N . GLY A 1 126 ? -18.938 22.203 21.531 1 96.88 126 GLY A N 1
ATOM 1028 C CA . GLY A 1 126 ? -18.719 20.797 21.25 1 96.88 126 GLY A CA 1
ATOM 1029 C C . GLY A 1 126 ? -19.531 20.297 20.062 1 96.88 126 GLY A C 1
ATOM 1030 O O . GLY A 1 126 ? -18.984 19.625 19.188 1 96.88 126 GLY A O 1
ATOM 1031 N N . HIS A 1 127 ? -20.766 20.734 20.094 1 97.25 127 HIS A N 1
ATOM 1032 C CA . HIS A 1 127 ? -21.641 20.344 19 1 97.25 127 HIS A CA 1
ATOM 1033 C C . HIS A 1 127 ? -21.203 21 17.688 1 97.25 127 HIS A C 1
ATOM 1035 O O . HIS A 1 127 ? -21.297 20.375 16.625 1 97.25 127 HIS A O 1
ATOM 1041 N N . ASN A 1 128 ? -20.75 22.172 17.781 1 96.94 128 ASN A N 1
ATOM 1042 C CA . ASN A 1 128 ? -20.266 22.844 16.594 1 96.94 128 ASN A CA 1
ATOM 1043 C C . ASN A 1 128 ? -19 22.188 16.047 1 96.94 128 ASN A C 1
ATOM 1045 O O . ASN A 1 128 ? -18.844 22.031 14.836 1 96.94 128 ASN A O 1
ATOM 1049 N N . GLN A 1 129 ? -18.172 21.828 16.906 1 96.31 129 GLN A N 1
ATOM 1050 C CA . GLN A 1 129 ? -16.922 21.203 16.5 1 96.31 129 GLN A CA 1
ATOM 1051 C C . GLN A 1 129 ? -17.172 19.891 15.789 1 96.31 129 GLN A C 1
ATOM 1053 O O . GLN A 1 129 ? -16.531 19.594 14.773 1 96.31 129 GLN A O 1
ATOM 1058 N N . ILE A 1 130 ? -18.094 19.156 16.281 1 96.88 130 ILE A N 1
ATOM 1059 C CA . ILE A 1 130 ? -18.391 17.859 15.688 1 96.88 130 ILE A CA 1
ATOM 1060 C C . ILE A 1 130 ? -19.094 18.062 14.344 1 96.88 130 ILE A C 1
ATOM 1062 O O . ILE A 1 130 ? -18.797 17.359 13.375 1 96.88 130 ILE A O 1
ATOM 1066 N N . SER A 1 131 ? -20 19.062 14.352 1 96.31 131 SER A N 1
ATOM 1067 C CA . SER A 1 131 ? -20.656 19.375 13.086 1 96.31 131 SER A CA 1
ATOM 1068 C C . SER A 1 131 ? -19.641 19.797 12.031 1 96.31 131 SER A C 1
ATOM 1070 O O . SER A 1 131 ? -19.734 19.375 10.875 1 96.31 131 SER A O 1
ATOM 1072 N N . LEU A 1 132 ? -18.703 20.562 12.398 1 95.75 132 LEU A N 1
ATOM 1073 C CA . LEU A 1 132 ? -17.641 20.984 11.484 1 95.75 132 LEU A CA 1
ATOM 1074 C C . LEU A 1 132 ? -16.766 19.812 11.07 1 95.75 132 LEU A C 1
ATOM 1076 O O . LEU A 1 132 ? -16.266 19.781 9.945 1 95.75 132 LEU A O 1
ATOM 1080 N N . THR A 1 133 ? -16.562 18.906 11.992 1 95.5 133 THR A N 1
ATOM 1081 C CA . THR A 1 133 ? -15.781 17.703 11.695 1 95.5 133 THR A CA 1
ATOM 1082 C C . THR A 1 133 ? -16.406 16.938 10.531 1 95.5 133 THR A C 1
ATOM 1084 O O . THR A 1 133 ? -15.711 16.578 9.578 1 95.5 133 THR A O 1
ATOM 1087 N N . PHE A 1 134 ? -17.656 16.75 10.648 1 94.56 134 PHE A N 1
ATOM 1088 C CA . PHE A 1 134 ? -18.359 16.016 9.594 1 94.56 134 PHE A CA 1
ATOM 1089 C C . PHE A 1 134 ? -18.344 16.797 8.289 1 94.56 134 PHE A C 1
ATOM 1091 O O . PHE A 1 134 ? -18.219 16.219 7.211 1 94.56 134 PHE A O 1
ATOM 1098 N N . PHE A 1 135 ? -18.469 18.062 8.438 1 92.62 135 PHE A N 1
ATOM 1099 C CA . PHE A 1 135 ? -18.453 18.938 7.277 1 92.62 135 PHE A CA 1
ATOM 1100 C C . PHE A 1 135 ? -17.109 18.859 6.555 1 92.62 135 PHE A C 1
ATOM 1102 O O . PHE A 1 135 ? -17.062 18.656 5.336 1 92.62 135 PHE A O 1
ATOM 1109 N N . PHE A 1 136 ? -15.992 18.953 7.25 1 93.12 136 PHE A N 1
ATOM 1110 C CA . PHE A 1 136 ? -14.664 18.922 6.648 1 93.12 136 PHE A CA 1
ATOM 1111 C C . PHE A 1 136 ? -14.344 17.531 6.121 1 93.12 136 PHE A C 1
ATOM 1113 O O . PHE A 1 136 ? -13.664 17.391 5.102 1 93.12 136 PHE A O 1
ATOM 1120 N N . ALA A 1 137 ? -14.773 16.562 6.781 1 90.81 137 ALA A N 1
ATOM 1121 C CA . ALA A 1 137 ? -14.484 15.188 6.398 1 90.81 137 ALA A CA 1
ATOM 1122 C C . ALA A 1 137 ? -15.062 14.867 5.023 1 90.81 137 ALA A C 1
ATOM 1124 O O . ALA A 1 137 ? -14.547 14 4.316 1 90.81 137 ALA A O 1
ATOM 1125 N N . ALA A 1 138 ? -16.062 15.57 4.68 1 87.38 138 ALA A N 1
ATOM 1126 C CA . ALA A 1 138 ? -16.734 15.32 3.402 1 87.38 138 ALA A CA 1
ATOM 1127 C C . ALA A 1 138 ? -15.859 15.773 2.234 1 87.38 138 ALA A C 1
ATOM 1129 O O . ALA A 1 138 ? -15.992 15.266 1.119 1 87.38 138 ALA A O 1
ATOM 1130 N N . PHE A 1 139 ? -14.883 16.641 2.504 1 86.25 139 PHE A N 1
ATOM 1131 C CA . PHE A 1 139 ? -14.125 17.266 1.427 1 86.25 139 PHE A CA 1
ATOM 1132 C C . PHE A 1 139 ? -12.852 16.484 1.138 1 86.25 139 PHE A C 1
ATOM 1134 O O . PHE A 1 139 ? -12.25 16.641 0.071 1 86.25 139 PHE A O 1
ATOM 1141 N N . PHE A 1 140 ? -12.5 15.672 2.021 1 85.69 140 PHE A N 1
ATOM 1142 C CA . PHE A 1 140 ? -11.164 15.102 1.871 1 85.69 140 PHE A CA 1
ATOM 1143 C C . PHE A 1 140 ? -11.234 13.594 1.702 1 85.69 140 PHE A C 1
ATOM 1145 O O . PHE A 1 140 ? -12.141 12.945 2.225 1 85.69 140 PHE A O 1
ATOM 1152 N N . GLN A 1 141 ? -10.219 13.109 0.958 1 82.62 141 GLN A N 1
ATOM 1153 C CA . GLN A 1 141 ? -10.102 11.672 0.771 1 82.62 141 GLN A CA 1
ATOM 1154 C C . GLN A 1 141 ? -8.797 11.141 1.374 1 82.62 141 GLN A C 1
ATOM 1156 O O . GLN A 1 141 ? -8.695 9.961 1.716 1 82.62 141 GLN A O 1
ATOM 1161 N N . LYS A 1 142 ? -7.848 12.008 1.409 1 84.12 142 LYS A N 1
ATOM 1162 C CA . LYS A 1 142 ? -6.551 11.633 1.966 1 84.12 142 LYS A CA 1
ATOM 1163 C C . LYS A 1 142 ? -6.316 12.312 3.314 1 84.12 142 LYS A C 1
ATOM 1165 O O . LYS A 1 142 ? -6.566 13.508 3.469 1 84.12 142 LYS A O 1
ATOM 1170 N N . SER A 1 143 ? -5.902 11.516 4.262 1 83.25 143 SER A N 1
ATOM 1171 C CA . SER A 1 143 ? -5.746 12.008 5.625 1 83.25 143 SER A CA 1
ATOM 1172 C C . SER A 1 143 ? -4.648 13.062 5.715 1 83.25 143 SER A C 1
ATOM 1174 O O . SER A 1 143 ? -4.754 14.016 6.492 1 83.25 143 SER A O 1
ATOM 1176 N N . ARG A 1 144 ? -3.682 12.969 4.914 1 76.62 144 ARG A N 1
ATOM 1177 C CA . ARG A 1 144 ? -2.561 13.898 4.957 1 76.62 144 ARG A CA 1
ATOM 1178 C C . ARG A 1 144 ? -3.002 15.305 4.562 1 76.62 144 ARG A C 1
ATOM 1180 O O . ARG A 1 144 ? -2.691 16.281 5.258 1 76.62 144 ARG A O 1
ATOM 1187 N N . ASN A 1 145 ? -3.703 15.445 3.506 1 79.75 145 ASN A N 1
ATOM 1188 C CA . ASN A 1 145 ? -4.199 16.734 3.045 1 79.75 145 ASN A CA 1
ATOM 1189 C C . ASN A 1 145 ? -5.203 17.344 4.027 1 79.75 145 ASN A C 1
ATOM 1191 O O . ASN A 1 145 ? -5.191 18.547 4.273 1 79.75 145 ASN A O 1
ATOM 1195 N N . ALA A 1 146 ? -5.996 16.453 4.586 1 84.81 146 ALA A N 1
ATOM 1196 C CA . ALA A 1 146 ? -7.008 16.922 5.531 1 84.81 146 ALA A CA 1
ATOM 1197 C C . ALA A 1 146 ? -6.363 17.516 6.777 1 84.81 146 ALA A C 1
ATOM 1199 O O . ALA A 1 146 ? -6.801 18.547 7.277 1 84.81 146 ALA A O 1
ATOM 1200 N N . LEU A 1 147 ? -5.367 16.875 7.207 1 78.38 147 LEU A N 1
ATOM 1201 C CA . LEU A 1 147 ? -4.691 17.328 8.422 1 78.38 147 LEU A CA 1
ATOM 1202 C C . LEU A 1 147 ? -4.109 18.719 8.234 1 78.38 147 LEU A C 1
ATOM 1204 O O . LEU A 1 147 ? -4.332 19.609 9.055 1 78.38 147 LEU A O 1
ATOM 1208 N N . VAL A 1 148 ? -3.494 18.938 7.16 1 75.94 148 VAL A N 1
ATOM 1209 C CA . VAL A 1 148 ? -2.826 20.219 6.902 1 75.94 148 VAL A CA 1
ATOM 1210 C C . VAL A 1 148 ? -3.867 21.328 6.746 1 75.94 148 VAL A C 1
ATOM 1212 O O . VAL A 1 148 ? -3.77 22.375 7.387 1 75.94 148 VAL A O 1
ATOM 1215 N N . VAL A 1 149 ? -4.809 21.047 6.012 1 83.62 149 VAL A N 1
ATOM 1216 C CA . VAL A 1 149 ? -5.785 22.078 5.66 1 83.62 149 VAL A CA 1
ATOM 1217 C C . VAL A 1 149 ? -6.625 22.438 6.887 1 83.62 149 VAL A C 1
ATOM 1219 O O . VAL A 1 149 ? -6.844 23.609 7.18 1 83.62 149 VAL A O 1
ATOM 1222 N N . VAL A 1 150 ? -7.047 21.438 7.621 1 88.19 150 VAL A N 1
ATOM 1223 C CA . VAL A 1 150 ? -7.93 21.703 8.75 1 88.19 150 VAL A CA 1
ATOM 1224 C C . VAL A 1 150 ? -7.141 22.375 9.875 1 88.19 150 VAL A C 1
ATOM 1226 O O . VAL A 1 150 ? -7.645 23.281 10.547 1 88.19 150 VAL A O 1
ATOM 1229 N N . PHE A 1 151 ? -5.957 22.016 10.062 1 81.75 151 PHE A N 1
ATOM 1230 C CA . PHE A 1 151 ? -5.125 22.672 11.055 1 81.75 151 PHE A CA 1
ATOM 1231 C C . PHE A 1 151 ? -4.887 24.141 10.672 1 81.75 151 PHE A C 1
ATOM 1233 O O . PHE A 1 151 ? -4.906 25.016 11.523 1 81.75 151 PHE A O 1
ATOM 1240 N N . LEU A 1 152 ? -4.652 24.328 9.406 1 79.44 152 LEU A N 1
ATOM 1241 C CA . LEU A 1 152 ? -4.453 25.688 8.922 1 79.44 152 LEU A CA 1
ATOM 1242 C C . LEU A 1 152 ? -5.715 26.516 9.117 1 79.44 152 LEU A C 1
ATOM 1244 O O . LEU A 1 152 ? -5.637 27.703 9.453 1 79.44 152 LEU A O 1
ATOM 1248 N N . ILE A 1 153 ? -6.793 25.891 8.922 1 86 153 ILE A N 1
ATOM 1249 C CA . ILE A 1 153 ? -8.062 26.594 9.094 1 86 153 ILE A CA 1
ATOM 1250 C C . ILE A 1 153 ? -8.25 26.969 10.562 1 86 153 ILE A C 1
ATOM 1252 O O . ILE A 1 153 ? -8.648 28.094 10.867 1 86 153 ILE A O 1
ATOM 1256 N N . VAL A 1 154 ? -7.953 26.094 11.461 1 85.81 154 VAL A N 1
ATOM 1257 C CA . VAL A 1 154 ? -8.117 26.359 12.883 1 85.81 154 VAL A CA 1
ATOM 1258 C C . VAL A 1 154 ? -7.148 27.453 13.32 1 85.81 154 VAL A C 1
ATOM 1260 O O . VAL A 1 154 ? -7.555 28.422 13.953 1 85.81 154 VAL A O 1
ATOM 1263 N N . LEU A 1 155 ? -5.973 27.281 12.953 1 77.81 155 LEU A N 1
ATOM 1264 C CA . LEU A 1 155 ? -4.965 28.25 13.352 1 77.81 155 LEU A CA 1
ATOM 1265 C C . LEU A 1 155 ? -5.207 29.594 12.664 1 77.81 155 LEU A C 1
ATOM 1267 O O . LEU A 1 155 ? -5.039 30.656 13.281 1 77.81 155 LEU A O 1
ATOM 1271 N N . GLY A 1 156 ? -5.469 29.484 11.398 1 77.62 156 GLY A N 1
ATOM 1272 C CA . GLY A 1 156 ? -5.812 30.719 10.688 1 77.62 156 GLY A CA 1
ATOM 1273 C C . GLY A 1 156 ? -6.988 31.453 11.297 1 77.62 156 GLY A C 1
ATOM 1274 O O . GLY A 1 156 ? -6.984 32.688 11.383 1 77.62 156 GLY A O 1
ATOM 1275 N N . SER A 1 157 ? -7.988 30.703 11.758 1 84.38 157 SER A N 1
ATOM 1276 C CA . SER A 1 157 ? -9.156 31.328 12.375 1 84.38 157 SER A CA 1
ATOM 1277 C C . SER A 1 157 ? -8.797 32 13.695 1 84.38 157 SER A C 1
ATOM 1279 O O . SER A 1 157 ? -9.328 33.062 14.031 1 84.38 157 SER A O 1
ATOM 1281 N N . ILE A 1 158 ? -7.945 31.391 14.422 1 80.62 158 ILE A N 1
ATOM 1282 C CA . ILE A 1 158 ? -7.512 31.969 15.68 1 80.62 158 ILE A CA 1
ATOM 1283 C C . ILE A 1 158 ? -6.762 33.281 15.414 1 80.62 158 ILE A C 1
ATOM 1285 O O . ILE A 1 158 ? -7.016 34.281 16.062 1 80.62 158 ILE A O 1
ATOM 1289 N N . MET A 1 159 ? -5.938 33.219 14.461 1 74.25 159 MET A N 1
ATOM 1290 C CA . MET A 1 159 ? -5.141 34.406 14.125 1 74.25 159 MET A CA 1
ATOM 1291 C C . MET A 1 159 ? -6.035 35.531 13.641 1 74.25 159 MET A C 1
ATOM 1293 O O . MET A 1 159 ? -5.852 36.688 14.031 1 74.25 159 MET A O 1
ATOM 1297 N N . ILE A 1 160 ? -6.91 35.188 12.812 1 76.69 160 ILE A N 1
ATOM 1298 C CA . ILE A 1 160 ? -7.828 36.188 12.281 1 76.69 160 ILE A CA 1
ATOM 1299 C C . ILE A 1 160 ? -8.68 36.781 13.406 1 76.69 160 ILE A C 1
ATOM 1301 O O . ILE A 1 160 ? -8.922 37.969 13.461 1 76.69 160 ILE A O 1
ATOM 1305 N N . SER A 1 161 ? -9.141 35.938 14.281 1 80.56 161 SER A N 1
ATOM 1306 C CA . SER A 1 161 ? -9.945 36.375 15.414 1 80.56 161 SER A CA 1
ATOM 1307 C C . SER A 1 161 ? -9.148 37.312 16.312 1 80.56 161 SER A C 1
ATOM 1309 O O . SER A 1 161 ? -9.68 38.312 16.797 1 80.56 161 SER A O 1
ATOM 1311 N N . LEU A 1 162 ? -7.945 36.969 16.531 1 74.19 162 LEU A N 1
ATOM 1312 C CA . LEU A 1 162 ? -7.09 37.812 17.359 1 74.19 162 LEU A CA 1
ATOM 1313 C C . LEU A 1 162 ? -6.852 39.188 16.703 1 74.19 162 LEU A C 1
ATOM 1315 O O . LEU A 1 162 ? -6.883 40.219 17.375 1 74.19 162 LEU A O 1
ATOM 1319 N N . ALA A 1 163 ? -6.672 39.125 15.445 1 70.5 163 ALA A N 1
ATOM 1320 C CA . ALA A 1 163 ? -6.426 40.344 14.688 1 70.5 163 ALA A CA 1
ATOM 1321 C C . ALA A 1 163 ? -7.66 41.25 14.688 1 70.5 163 ALA A C 1
ATOM 1323 O O . ALA A 1 163 ? -7.562 42.469 14.914 1 70.5 163 ALA A O 1
ATOM 1324 N N . LEU A 1 164 ? -8.734 40.656 14.477 1 73 164 LEU A N 1
ATOM 1325 C CA . LEU A 1 164 ? -9.969 41.406 14.43 1 73 164 LEU A CA 1
ATOM 1326 C C . LEU A 1 164 ? -10.359 41.906 15.812 1 73 164 LEU A C 1
ATOM 1328 O O . LEU A 1 164 ? -10.992 42.969 15.945 1 73 164 LEU A O 1
ATOM 1332 N N . GLY A 1 165 ? -10.039 41.156 16.812 1 73 165 GLY A N 1
ATOM 1333 C CA . GLY A 1 165 ? -10.281 41.594 18.188 1 73 165 GLY A CA 1
ATOM 1334 C C . GLY A 1 165 ? -9.531 42.875 18.547 1 73 165 GLY A C 1
ATOM 1335 O O . GLY A 1 165 ? -10.023 43.688 19.328 1 73 165 GLY A O 1
ATOM 1336 N N . ARG A 1 166 ? -8.422 43.031 17.969 1 66.31 166 ARG A N 1
ATOM 1337 C CA . ARG A 1 166 ? -7.617 44.219 18.234 1 66.31 166 ARG A CA 1
ATOM 1338 C C . ARG A 1 166 ? -8.18 45.438 17.5 1 66.31 166 ARG A C 1
ATOM 1340 O O . ARG A 1 166 ? -8.086 46.562 18 1 66.31 166 ARG A O 1
ATOM 1347 N N . ILE A 1 167 ? -8.719 45.094 16.422 1 64.69 167 ILE A N 1
ATOM 1348 C CA . ILE A 1 167 ? -9.273 46.188 15.609 1 64.69 167 ILE A CA 1
ATOM 1349 C C . ILE A 1 167 ? -10.578 46.688 16.234 1 64.69 167 ILE A C 1
ATOM 1351 O O . ILE A 1 167 ? -10.828 47.875 16.297 1 64.69 167 ILE A O 1
ATOM 1355 N N . PHE A 1 168 ? -11.352 45.719 16.734 1 62.78 168 PHE A N 1
ATOM 1356 C CA . PHE A 1 168 ? -12.664 46.062 17.25 1 62.78 168 PHE A CA 1
ATOM 1357 C C . PHE A 1 168 ? -12.641 46.156 18.766 1 62.78 168 PHE A C 1
ATOM 1359 O O . PHE A 1 168 ? -13.625 45.844 19.438 1 62.78 168 PHE A O 1
ATOM 1366 N N . LYS A 1 169 ? -11.516 46.25 19.547 1 60.06 169 LYS A N 1
ATOM 1367 C CA . LYS A 1 169 ? -11.422 46.312 21 1 60.06 169 LYS A CA 1
ATOM 1368 C C . LYS A 1 169 ? -12.227 47.469 21.578 1 60.06 169 LYS A C 1
ATOM 1370 O O . LYS A 1 169 ? -12.836 47.344 22.641 1 60.06 169 LYS A O 1
ATOM 1375 N N . ASP A 1 170 ? -12.188 48.688 20.953 1 49.25 170 ASP A N 1
ATOM 1376 C CA . ASP A 1 170 ? -12.664 49.938 21.578 1 49.25 170 ASP A CA 1
ATOM 1377 C C . ASP A 1 170 ? -14.188 50.031 21.516 1 49.25 170 ASP A C 1
ATOM 1379 O O . ASP A 1 170 ? -14.734 50.906 20.875 1 49.25 170 ASP A O 1
ATOM 1383 N N . GLY A 1 171 ? -14.969 49.094 22.234 1 54.78 171 GLY A N 1
ATOM 1384 C CA . GLY A 1 171 ? -16.375 49.344 22.484 1 54.78 171 GLY A CA 1
ATOM 1385 C C . GLY A 1 171 ? -17.266 48.969 21.312 1 54.78 171 GLY A C 1
ATOM 1386 O O . GLY A 1 171 ? -18.5 49.031 21.406 1 54.78 171 GLY A O 1
ATOM 1387 N N . SER A 1 172 ? -16.656 48.75 20.188 1 64.25 172 SER A N 1
ATOM 1388 C CA . SER A 1 172 ? -17.5 48.531 19.016 1 64.25 172 SER A CA 1
ATOM 1389 C C . SER A 1 172 ? -17.812 47.062 18.828 1 64.25 172 SER A C 1
ATOM 1391 O O . SER A 1 172 ? -16.969 46.188 19.078 1 64.25 172 SER A O 1
ATOM 1393 N N . LYS A 1 173 ? -19.062 46.781 18.766 1 76.75 173 LYS A N 1
ATOM 1394 C CA . LYS A 1 173 ? -19.609 45.438 18.531 1 76.75 173 LYS A CA 1
ATOM 1395 C C . LYS A 1 173 ? -19.141 44.875 17.188 1 76.75 173 LYS A C 1
ATOM 1397 O O . LYS A 1 173 ? -18.953 45.625 16.219 1 76.75 173 LYS A O 1
ATOM 1402 N N . MET A 1 174 ? -18.672 43.688 17.141 1 81.44 174 MET A N 1
ATOM 1403 C CA . MET A 1 174 ? -18.266 42.969 15.93 1 81.44 174 MET A CA 1
ATOM 1404 C C . MET A 1 174 ? -19.422 42.875 14.953 1 81.44 174 MET A C 1
ATOM 1406 O O . MET A 1 174 ? -20.562 42.656 15.367 1 81.44 174 MET A O 1
ATOM 1410 N N . PRO A 1 175 ? -19.141 43 13.633 1 81.5 175 PRO A N 1
ATOM 1411 C CA . PRO A 1 175 ? -20.203 42.844 12.648 1 81.5 175 PRO A CA 1
ATOM 1412 C C . PRO A 1 175 ? -20.781 41.438 12.625 1 81.5 175 PRO A C 1
ATOM 1414 O O . PRO A 1 175 ? -20.047 40.469 12.891 1 81.5 175 PRO A O 1
ATOM 1417 N N . LEU A 1 176 ? -22.031 41.312 12.297 1 81.12 176 LEU A N 1
ATOM 1418 C CA . LEU A 1 176 ? -22.797 40.062 12.383 1 81.12 176 LEU A CA 1
ATOM 1419 C C . LEU A 1 176 ? -22.219 39 11.445 1 81.12 176 LEU A C 1
ATOM 1421 O O . LEU A 1 176 ? -22.172 37.812 11.789 1 81.12 176 LEU A O 1
ATOM 1425 N N . PRO A 1 177 ? -21.656 39.375 10.281 1 82.94 177 PRO A N 1
ATOM 1426 C CA . PRO A 1 177 ? -21.141 38.344 9.375 1 82.94 177 PRO A CA 1
ATOM 1427 C C . PRO A 1 177 ? -19.922 37.625 9.93 1 82.94 177 PRO A C 1
ATOM 1429 O O . PRO A 1 177 ? -19.609 36.5 9.484 1 82.94 177 PRO A O 1
ATOM 1432 N N . PHE A 1 178 ? -19.406 38.219 10.938 1 85.62 178 PHE A N 1
ATOM 1433 C CA . PHE A 1 178 ? -18.25 37.594 11.578 1 85.62 178 PHE A CA 1
ATOM 1434 C C . PHE A 1 178 ? -18.656 36.312 12.297 1 85.62 178 PHE A C 1
ATOM 1436 O O . PHE A 1 178 ? -17.859 35.375 12.375 1 85.62 178 PHE A O 1
ATOM 1443 N N . PHE A 1 179 ? -19.938 36.219 12.594 1 90.38 179 PHE A N 1
ATOM 1444 C CA . PHE A 1 179 ? -20.391 35.125 13.422 1 90.38 179 PHE A CA 1
ATOM 1445 C C . PHE A 1 179 ? -20.906 33.969 12.57 1 90.38 179 PHE A C 1
ATOM 1447 O O . PHE A 1 179 ? -21.281 32.906 13.086 1 90.38 179 PHE A O 1
ATOM 1454 N N . ILE A 1 180 ? -20.75 34.094 11.258 1 90.5 180 ILE A N 1
ATOM 1455 C CA . ILE A 1 180 ? -21.234 33.062 10.367 1 90.5 180 ILE A CA 1
ATOM 1456 C C . ILE A 1 180 ? -20.297 31.844 10.438 1 90.5 180 ILE A C 1
ATOM 1458 O O . ILE A 1 180 ? -20.75 30.703 10.305 1 90.5 180 ILE A O 1
ATOM 1462 N N . TRP A 1 181 ? -19.062 32.125 10.641 1 93.94 181 TRP A N 1
ATOM 1463 C CA . TRP A 1 181 ? -18.078 31.062 10.844 1 93.94 181 TRP A CA 1
ATOM 1464 C C . TRP A 1 181 ? -17.984 30.688 12.32 1 93.94 181 TRP A C 1
ATOM 1466 O O . TRP A 1 181 ? -17.578 31.5 13.156 1 93.94 181 TRP A O 1
ATOM 1476 N N . PRO A 1 182 ? -18.375 29.484 12.633 1 94.5 182 PRO A N 1
ATOM 1477 C CA . PRO A 1 182 ? -18.562 29.094 14.031 1 94.5 182 PRO A CA 1
ATOM 1478 C C . PRO A 1 182 ? -17.312 29.359 14.883 1 94.5 182 PRO A C 1
ATOM 1480 O O . PRO A 1 182 ? -17.422 29.891 15.992 1 94.5 182 PRO A O 1
ATOM 1483 N N . PRO A 1 183 ? -16.125 29.094 14.383 1 93.69 183 PRO A N 1
ATOM 1484 C CA . PRO A 1 183 ? -14.961 29.375 15.219 1 93.69 183 PRO A CA 1
ATOM 1485 C C . PRO A 1 183 ? -14.828 30.859 15.562 1 93.69 183 PRO A C 1
ATOM 1487 O O . PRO A 1 183 ? -14.414 31.203 16.672 1 93.69 183 PRO A O 1
ATOM 1490 N N . PHE A 1 184 ? -15.195 31.719 14.719 1 92.56 184 PHE A N 1
ATOM 1491 C CA . PHE A 1 184 ? -15.125 33.156 15 1 92.56 184 PHE A CA 1
ATOM 1492 C C . PHE A 1 184 ? -16.094 33.531 16.125 1 92.56 184 PHE A C 1
ATOM 1494 O O . PHE A 1 184 ? -15.742 34.312 17 1 92.56 184 PHE A O 1
ATOM 1501 N N . ALA A 1 185 ? -17.281 32.969 16.031 1 93.38 185 ALA A N 1
ATOM 1502 C CA . ALA A 1 185 ? -18.266 33.219 17.094 1 93.38 185 ALA A CA 1
ATOM 1503 C C . ALA A 1 185 ? -17.766 32.719 18.438 1 93.38 185 ALA A C 1
ATOM 1505 O O . ALA A 1 185 ? -17.844 33.438 19.438 1 93.38 185 ALA A O 1
ATOM 1506 N N . PHE A 1 186 ? -17.266 31.562 18.484 1 94.56 186 PHE A N 1
ATOM 1507 C CA . PHE A 1 186 ? -16.781 30.953 19.719 1 94.56 186 PHE A CA 1
ATOM 1508 C C . PHE A 1 186 ? -15.594 31.734 20.281 1 94.56 186 PHE A C 1
ATOM 1510 O O . PHE A 1 186 ? -15.555 32.031 21.469 1 94.56 186 PHE A O 1
ATOM 1517 N N . TYR A 1 187 ? -14.648 32.062 19.438 1 90.5 187 TYR A N 1
ATOM 1518 C CA . TYR A 1 187 ? -13.453 32.75 19.891 1 90.5 187 TYR A CA 1
ATOM 1519 C C . TYR A 1 187 ? -13.797 34.156 20.391 1 90.5 187 TYR A C 1
ATOM 1521 O O . TYR A 1 187 ? -13.211 34.625 21.375 1 90.5 187 TYR A O 1
ATOM 1529 N N . ARG A 1 188 ? -14.688 34.75 19.766 1 88.12 188 ARG A N 1
ATOM 1530 C CA . ARG A 1 188 ? -15.117 36.062 20.219 1 88.12 188 ARG A CA 1
ATOM 1531 C C . ARG A 1 188 ? -15.805 35.969 21.562 1 88.12 188 ARG A C 1
ATOM 1533 O O . ARG A 1 188 ? -15.57 36.812 22.438 1 88.12 188 ARG A O 1
ATOM 1540 N N . ALA A 1 189 ? -16.656 35 21.656 1 90.88 189 ALA A N 1
ATOM 1541 C CA . ALA A 1 189 ? -17.312 34.812 22.938 1 90.88 189 ALA A CA 1
ATOM 1542 C C . ALA A 1 189 ? -16.297 34.562 24.047 1 90.88 189 ALA A C 1
ATOM 1544 O O . ALA A 1 189 ? -16.391 35.125 25.125 1 90.88 189 ALA A O 1
ATOM 1545 N N . LEU A 1 190 ? -15.375 33.75 23.75 1 90.25 190 LEU A N 1
ATOM 1546 C CA . LEU A 1 190 ? -14.32 33.438 24.703 1 90.25 190 LEU A CA 1
ATOM 1547 C C . LEU A 1 190 ? -13.531 34.688 25.062 1 90.25 190 LEU A C 1
ATOM 1549 O O . LEU A 1 190 ? -13.219 34.906 26.25 1 90.25 190 LEU A O 1
ATOM 1553 N N . SER A 1 191 ? -13.219 35.469 24.109 1 85.25 191 SER A N 1
ATOM 1554 C CA . SER A 1 191 ? -12.445 36.688 24.328 1 85.25 191 SER A CA 1
ATOM 1555 C C . SER A 1 191 ? -13.219 37.688 25.172 1 85.25 191 SER A C 1
ATOM 1557 O O . SER A 1 191 ? -12.648 38.312 26.078 1 85.25 191 SER A O 1
ATOM 1559 N N . GLN A 1 192 ? -14.516 37.812 24.906 1 86.19 192 GLN A N 1
ATOM 1560 C CA . GLN A 1 192 ? -15.344 38.75 25.672 1 86.19 192 GLN A CA 1
ATOM 1561 C C . GLN A 1 192 ? -15.477 38.312 27.125 1 86.19 192 GLN A C 1
ATOM 1563 O O . GLN A 1 192 ? -15.406 39.125 28.031 1 86.19 192 GLN A O 1
ATOM 1568 N N . ILE A 1 193 ? -15.656 37.094 27.281 1 88.62 193 ILE A N 1
ATOM 1569 C CA . ILE A 1 193 ? -15.781 36.562 28.625 1 88.62 193 ILE A CA 1
ATOM 1570 C C . ILE A 1 193 ? -14.445 36.719 29.375 1 88.62 193 ILE A C 1
ATOM 1572 O O . ILE A 1 193 ? -14.422 37.062 30.547 1 88.62 193 ILE A O 1
ATOM 1576 N N . ASN A 1 194 ? -13.391 36.469 28.688 1 85.38 194 ASN A N 1
ATOM 1577 C CA . ASN A 1 194 ? -12.062 36.625 29.281 1 85.38 194 ASN A CA 1
ATOM 1578 C C . ASN A 1 194 ? -11.766 38.062 29.641 1 85.38 194 ASN A C 1
ATOM 1580 O O . ASN A 1 194 ? -11.242 38.344 30.719 1 85.38 194 ASN A O 1
ATOM 1584 N N . THR A 1 195 ? -12.078 39 28.766 1 80.44 195 THR A N 1
ATOM 1585 C CA . THR A 1 195 ? -11.836 40.406 29.016 1 80.44 195 THR A CA 1
ATOM 1586 C C . THR A 1 195 ? -12.672 40.906 30.188 1 80.44 195 THR A C 1
ATOM 1588 O O . THR A 1 195 ? -12.195 41.688 31 1 80.44 195 THR A O 1
ATOM 1591 N N . ALA A 1 196 ? -13.859 40.438 30.297 1 82.81 196 ALA A N 1
ATOM 1592 C CA . ALA A 1 196 ? -14.742 40.844 31.391 1 82.81 196 ALA A CA 1
ATOM 1593 C C . ALA A 1 196 ? -14.219 40.344 32.75 1 82.81 196 ALA A C 1
ATOM 1595 O O . ALA A 1 196 ? -14.555 40.906 33.781 1 82.81 196 ALA A O 1
ATOM 1596 N N . SER A 1 197 ? -13.422 39.375 32.75 1 81.88 197 SER A N 1
ATOM 1597 C CA . SER A 1 197 ? -12.93 38.781 33.969 1 81.88 197 SER A CA 1
ATOM 1598 C C . SER A 1 197 ? -11.703 39.5 34.5 1 81.88 197 SER A C 1
ATOM 1600 O O . SER A 1 197 ? -11.375 39.406 35.688 1 81.88 197 SER A O 1
ATOM 1602 N N . TYR A 1 198 ? -11 40.219 33.688 1 75.62 198 TYR A N 1
ATOM 1603 C CA . TYR A 1 198 ? -9.773 40.812 34.188 1 75.62 198 TYR A CA 1
ATOM 1604 C C . TYR A 1 198 ? -9.859 42.344 34.188 1 75.62 198 TYR A C 1
ATOM 1606 O O . TYR A 1 198 ? -9.102 43.031 34.875 1 75.62 198 TYR A O 1
ATOM 1614 N N . VAL A 1 199 ? -10.703 42.906 33.312 1 70.5 199 VAL A N 1
ATOM 1615 C CA . VAL A 1 199 ? -10.828 44.344 33.281 1 70.5 199 VAL A CA 1
ATOM 1616 C C . VAL A 1 199 ? -11.695 44.844 34.469 1 70.5 199 VAL A C 1
ATOM 1618 O O . VAL A 1 199 ? -12.789 44.312 34.688 1 70.5 199 VAL A O 1
ATOM 1621 N N . HIS A 1 200 ? -11.172 45.594 35.312 1 64.31 200 HIS A N 1
ATOM 1622 C CA . HIS A 1 200 ? -11.742 46.031 36.594 1 64.31 200 HIS A CA 1
ATOM 1623 C C . HIS A 1 200 ? -13.078 46.75 36.375 1 64.31 200 HIS A C 1
ATOM 1625 O O . HIS A 1 200 ? -13.961 46.688 37.219 1 64.31 200 HIS A O 1
ATOM 1631 N N . HIS A 1 201 ? -13.266 47.406 35.188 1 66.31 201 HIS A N 1
ATOM 1632 C CA . HIS A 1 201 ? -14.477 48.188 35.031 1 66.31 201 HIS A CA 1
ATOM 1633 C C . HIS A 1 201 ? -15.625 47.344 34.5 1 66.31 201 HIS A C 1
ATOM 1635 O O . HIS A 1 201 ? -16.75 47.812 34.375 1 66.31 201 HIS A O 1
ATOM 1641 N N . GLN A 1 202 ? -15.445 46.094 34.25 1 74.31 202 GLN A N 1
ATOM 1642 C CA . GLN A 1 202 ? -16.5 45.219 33.719 1 74.31 202 GLN A CA 1
ATOM 1643 C C . GLN A 1 202 ? -16.828 44.094 34.688 1 74.31 202 GLN A C 1
ATOM 1645 O O . GLN A 1 202 ? -15.945 43.594 35.406 1 74.31 202 GLN A O 1
ATOM 1650 N N . GLN A 1 203 ? -18.109 43.812 34.812 1 78.5 203 GLN A N 1
ATOM 1651 C CA . GLN A 1 203 ? -18.547 42.719 35.688 1 78.5 203 GLN A CA 1
ATOM 1652 C C . GLN A 1 203 ? -18.391 41.375 34.969 1 78.5 203 GLN A C 1
ATOM 1654 O O . GLN A 1 203 ? -18.672 41.25 33.781 1 78.5 203 GLN A O 1
ATOM 1659 N N . PRO A 1 204 ? -17.812 40.438 35.75 1 87 204 PRO A N 1
ATOM 1660 C CA . PRO A 1 204 ? -17.703 39.094 35.188 1 87 204 PRO A CA 1
ATOM 1661 C C . PRO A 1 204 ? -19.062 38.5 34.812 1 87 204 PRO A C 1
ATOM 1663 O O . PRO A 1 204 ? -20.094 38.875 35.375 1 87 204 PRO A O 1
ATOM 1666 N N . TYR A 1 205 ? -19.062 37.719 33.812 1 88.44 205 TYR A N 1
ATOM 1667 C CA . TYR A 1 205 ? -20.297 37.219 33.188 1 88.44 205 TYR A CA 1
ATOM 1668 C C . TYR A 1 205 ? -21.016 36.25 34.125 1 88.44 205 TYR A C 1
ATOM 1670 O O . TYR A 1 205 ? -20.406 35.344 34.688 1 88.44 205 TYR A O 1
ATOM 1678 N N . LYS A 1 206 ? -22.25 36.5 34.344 1 88.75 206 LYS A N 1
ATOM 1679 C CA . LYS A 1 206 ? -23.188 35.594 35 1 88.75 206 LYS A CA 1
ATOM 1680 C C . LYS A 1 206 ? -24.281 35.156 34.031 1 88.75 206 LYS A C 1
ATOM 1682 O O . LYS A 1 206 ? -24.359 35.656 32.906 1 88.75 206 LYS A O 1
ATOM 1687 N N . ILE A 1 207 ? -25.031 34.156 34.375 1 87.88 207 ILE A N 1
ATOM 1688 C CA . ILE A 1 207 ? -26.031 33.562 33.5 1 87.88 207 ILE A CA 1
ATOM 1689 C C . ILE A 1 207 ? -27.062 34.625 33.094 1 87.88 207 ILE A C 1
ATOM 1691 O O . ILE A 1 207 ? -27.562 34.594 31.969 1 87.88 207 ILE A O 1
ATOM 1695 N N . TRP A 1 208 ? -27.219 35.594 34 1 82.75 208 TRP A N 1
ATOM 1696 C CA . TRP A 1 208 ? -28.25 36.594 33.781 1 82.75 208 TRP A CA 1
ATOM 1697 C C . TRP A 1 208 ? -27.766 37.688 32.812 1 82.75 208 TRP A C 1
ATOM 1699 O O . TRP A 1 208 ? -28.578 38.469 32.312 1 82.75 208 TRP A O 1
ATOM 1709 N N . ASN A 1 209 ? -26.5 37.719 32.594 1 85.06 209 ASN A N 1
ATOM 1710 C CA . ASN A 1 209 ? -25.922 38.688 31.688 1 85.06 209 ASN A CA 1
ATOM 1711 C C . ASN A 1 209 ? -26.062 38.281 30.219 1 85.06 209 ASN A C 1
ATOM 1713 O O . ASN A 1 209 ? -25.859 39.094 29.312 1 85.06 209 ASN A O 1
ATOM 1717 N N . LEU A 1 210 ? -26.531 37.062 30 1 88.44 210 LEU A N 1
ATOM 1718 C CA . LEU A 1 210 ? -26.703 36.562 28.641 1 88.44 210 LEU A CA 1
ATOM 1719 C C . LEU A 1 210 ? -28.078 36.938 28.094 1 88.44 210 LEU A C 1
ATOM 1721 O O . LEU A 1 210 ? -28.969 36.094 28 1 88.44 210 LEU A O 1
ATOM 1725 N N . VAL A 1 211 ? -28.203 38.156 27.844 1 85.19 211 VAL A N 1
ATOM 1726 C CA . VAL A 1 211 ? -29.469 38.688 27.359 1 85.19 211 VAL A CA 1
ATOM 1727 C C . VAL A 1 211 ? -29.328 39.156 25.906 1 85.19 211 VAL A C 1
ATOM 1729 O O . VAL A 1 211 ? -28.203 39.344 25.438 1 85.19 211 VAL A O 1
ATOM 1732 N N . PRO A 1 212 ? -30.484 39.281 25.297 1 87.19 212 PRO A N 1
ATOM 1733 C CA . PRO A 1 212 ? -30.422 39.75 23.922 1 87.19 212 PRO A CA 1
ATOM 1734 C C . PRO A 1 212 ? -29.781 41.156 23.797 1 87.19 212 PRO A C 1
ATOM 1736 O O . PRO A 1 212 ? -30.094 42.031 24.578 1 87.19 212 PRO A O 1
ATOM 1739 N N . GLY A 1 213 ? -28.781 41.344 23.047 1 81.75 213 GLY A N 1
ATOM 1740 C CA . GLY A 1 213 ? -28.016 42.562 22.891 1 81.75 213 GLY A CA 1
ATOM 1741 C C . GLY A 1 213 ? -26.547 42.375 23.25 1 81.75 213 GLY A C 1
ATOM 1742 O O . GLY A 1 213 ? -25.703 43.156 22.797 1 81.75 213 GLY A O 1
ATOM 1743 N N . ASP A 1 214 ? -26.422 41.406 24.062 1 87.44 214 ASP A N 1
ATOM 1744 C CA . ASP A 1 214 ? -25.047 41.062 24.438 1 87.44 214 ASP A CA 1
ATOM 1745 C C . ASP A 1 214 ? -24.359 40.312 23.312 1 87.44 214 ASP A C 1
ATOM 1747 O O . ASP A 1 214 ? -25 39.531 22.594 1 87.44 214 ASP A O 1
ATOM 1751 N N . GLU A 1 215 ? -23.141 40.562 23.109 1 89.06 215 GLU A N 1
ATOM 1752 C CA . GLU A 1 215 ? -22.375 39.969 22.031 1 89.06 215 GLU A CA 1
ATOM 1753 C C . GLU A 1 215 ? -22.219 38.469 22.25 1 89.06 215 GLU A C 1
ATOM 1755 O O . GLU A 1 215 ? -22.25 37.688 21.312 1 89.06 215 GLU A O 1
ATOM 1760 N N . VAL A 1 216 ? -22.016 38.094 23.516 1 91.88 216 VAL A N 1
ATOM 1761 C CA . VAL A 1 216 ? -21.859 36.688 23.828 1 91.88 216 VAL A CA 1
ATOM 1762 C C . VAL A 1 216 ? -23.156 35.938 23.547 1 91.88 216 VAL A C 1
ATOM 1764 O O . VAL A 1 216 ? -23.125 34.812 23.016 1 91.88 216 VAL A O 1
ATOM 1767 N N . PHE A 1 217 ? -24.25 36.562 23.906 1 92.75 217 PHE A N 1
ATOM 1768 C CA . PHE A 1 217 ? -25.547 35.969 23.609 1 92.75 217 PHE A CA 1
ATOM 1769 C C . PHE A 1 217 ? -25.734 35.781 22.094 1 92.75 217 PHE A C 1
ATOM 1771 O O . PHE A 1 217 ? -26.203 34.75 21.641 1 92.75 217 PHE A O 1
ATOM 1778 N N . SER A 1 218 ? -25.406 36.781 21.344 1 92.06 218 SER A N 1
ATOM 1779 C CA . SER A 1 218 ? -25.516 36.719 19.891 1 92.06 218 SER A CA 1
ATOM 1780 C C . SER A 1 218 ? -24.625 35.594 19.328 1 92.06 218 SER A C 1
ATOM 1782 O O . SER A 1 218 ? -25.016 34.875 18.438 1 92.06 218 SER A O 1
ATOM 1784 N N . ALA A 1 219 ? -23.422 35.469 19.828 1 94.12 219 ALA A N 1
ATOM 1785 C CA . ALA A 1 219 ? -22.5 34.438 19.391 1 94.12 219 ALA A CA 1
ATOM 1786 C C . ALA A 1 219 ? -23.062 33.062 19.688 1 94.12 219 ALA A C 1
ATOM 1788 O O . ALA A 1 219 ? -22.984 32.156 18.844 1 94.12 219 ALA A O 1
ATOM 1789 N N . LEU A 1 220 ? -23.688 32.875 20.844 1 95.5 220 LEU A N 1
ATOM 1790 C CA . LEU A 1 220 ? -24.266 31.594 21.219 1 95.5 220 LEU A CA 1
ATOM 1791 C C . LEU A 1 220 ? -25.438 31.219 20.312 1 95.5 220 LEU A C 1
ATOM 1793 O O . LEU A 1 220 ? -25.562 30.078 19.891 1 95.5 220 LEU A O 1
ATOM 1797 N N . MET A 1 221 ? -26.234 32.188 19.969 1 94.31 221 MET A N 1
ATOM 1798 C CA . MET A 1 221 ? -27.375 31.953 19.109 1 94.31 221 MET A CA 1
ATOM 1799 C C . MET A 1 221 ? -26.938 31.547 17.703 1 94.31 221 MET A C 1
ATOM 1801 O O . MET A 1 221 ? -27.516 30.656 17.094 1 94.31 221 MET A O 1
ATOM 1805 N N . PHE A 1 222 ? -25.938 32.219 17.25 1 95 222 PHE A N 1
ATOM 1806 C CA . PHE A 1 222 ? -25.391 31.859 15.938 1 95 222 PHE A CA 1
ATOM 1807 C C . PHE A 1 222 ? -24.844 30.422 15.961 1 95 222 PHE A C 1
ATOM 1809 O O . PHE A 1 222 ? -25.109 29.641 15.047 1 95 222 PHE A O 1
ATOM 1816 N N . MET A 1 223 ? -24.141 30.109 16.969 1 96.81 223 MET A N 1
ATOM 1817 C CA . MET A 1 223 ? -23.547 28.781 17.078 1 96.81 223 MET A CA 1
ATOM 1818 C C . MET A 1 223 ? -24.609 27.688 17.141 1 96.81 223 MET A C 1
ATOM 1820 O O . MET A 1 223 ? -24.438 26.609 16.562 1 96.81 223 MET A O 1
ATOM 1824 N N . ILE A 1 224 ? -25.719 27.938 17.812 1 96.81 224 ILE A N 1
ATOM 1825 C CA . ILE A 1 224 ? -26.812 26.969 17.938 1 96.81 224 ILE A CA 1
ATOM 1826 C C . ILE A 1 224 ? -27.438 26.75 16.562 1 96.81 224 ILE A C 1
ATOM 1828 O O . ILE A 1 224 ? -27.719 25.609 16.172 1 96.81 224 ILE A O 1
ATOM 1832 N N . CYS A 1 225 ? -27.594 27.797 15.82 1 95.56 225 CYS A N 1
ATOM 1833 C CA . CYS A 1 225 ? -28.203 27.703 14.5 1 95.56 225 CYS A CA 1
ATOM 1834 C C . CYS A 1 225 ? -27.266 27.016 13.508 1 95.56 225 CYS A C 1
ATOM 1836 O O . CYS A 1 225 ? -27.719 26.344 12.578 1 95.56 225 CYS A O 1
ATOM 1838 N N . GLU A 1 226 ? -26.078 27.172 13.742 1 96.06 226 GLU A N 1
ATOM 1839 C CA . GLU A 1 226 ? -25.078 26.656 12.812 1 96.06 226 GLU A CA 1
ATOM 1840 C C . GLU A 1 226 ? -24.938 25.141 12.938 1 96.06 226 GLU A C 1
ATOM 1842 O O . GLU A 1 226 ? -24.5 24.469 12 1 96.06 226 GLU A O 1
ATOM 1847 N N . ILE A 1 227 ? -25.297 24.531 14.039 1 96.56 227 ILE A N 1
ATOM 1848 C CA . ILE A 1 227 ? -25.141 23.109 14.281 1 96.56 227 ILE A CA 1
ATOM 1849 C C . ILE A 1 227 ? -25.938 22.312 13.25 1 96.56 227 ILE A C 1
ATOM 1851 O O . ILE A 1 227 ? -25.375 21.547 12.469 1 96.56 227 ILE A O 1
ATOM 1855 N N . PRO A 1 228 ? -27.203 22.578 13.148 1 94.5 228 PRO A N 1
ATOM 1856 C CA . PRO A 1 228 ? -27.969 21.812 12.148 1 94.5 228 PRO A CA 1
ATOM 1857 C C . PRO A 1 228 ? -27.594 22.188 10.719 1 94.5 228 PRO A C 1
ATOM 1859 O O . PRO A 1 228 ? -27.656 21.344 9.82 1 94.5 228 PRO A O 1
ATOM 1862 N N . ILE A 1 229 ? -27.188 23.359 10.5 1 94.19 229 ILE A N 1
ATOM 1863 C CA . ILE A 1 229 ? -26.828 23.812 9.156 1 94.19 229 ILE A CA 1
ATOM 1864 C C . ILE A 1 229 ? -25.594 23.062 8.664 1 94.19 229 ILE A C 1
ATOM 1866 O O . ILE A 1 229 ? -25.609 22.484 7.566 1 94.19 229 ILE A O 1
ATOM 1870 N N . PHE A 1 230 ? -24.625 23.016 9.508 1 94.31 230 PHE A N 1
ATOM 1871 C CA . PHE A 1 230 ? -23.391 22.359 9.086 1 94.31 230 PHE A CA 1
ATOM 1872 C C . PHE A 1 230 ? -23.578 20.844 9.055 1 94.31 230 PHE A C 1
ATOM 1874 O O . PHE A 1 230 ? -22.953 20.156 8.242 1 94.31 230 PHE A O 1
ATOM 1881 N N . LEU A 1 231 ? -24.391 20.312 9.898 1 93 231 LEU A N 1
ATOM 1882 C CA . LEU A 1 231 ? -24.703 18.891 9.828 1 93 231 LEU A CA 1
ATOM 1883 C C . LEU A 1 231 ? -25.438 18.562 8.531 1 93 231 LEU A C 1
ATOM 1885 O O . LEU A 1 231 ? -25.172 17.547 7.902 1 93 231 LEU A O 1
ATOM 1889 N N . GLY A 1 232 ? -26.344 19.453 8.203 1 89.38 232 GLY A N 1
ATOM 1890 C CA . GLY A 1 232 ? -27.047 19.297 6.945 1 89.38 232 GLY A CA 1
ATOM 1891 C C . GLY A 1 232 ? -26.141 19.375 5.734 1 89.38 232 GLY A C 1
ATOM 1892 O O . GLY A 1 232 ? -26.234 18.547 4.824 1 89.38 232 GLY A O 1
ATOM 1893 N N . PHE A 1 233 ? -25.219 20.297 5.82 1 89.31 233 PHE A N 1
ATOM 1894 C CA . PHE A 1 233 ? -24.234 20.406 4.75 1 89.31 233 PHE A CA 1
ATOM 1895 C C . PHE A 1 233 ? -23.359 19.156 4.676 1 89.31 233 PHE A C 1
ATOM 1897 O O . PHE A 1 233 ? -23 18.703 3.584 1 89.31 233 PHE A O 1
ATOM 1904 N N . ALA A 1 234 ? -23.016 18.688 5.805 1 88.94 234 ALA A N 1
ATOM 1905 C CA . ALA A 1 234 ? -22.172 17.484 5.859 1 88.94 234 ALA A CA 1
ATOM 1906 C C . ALA A 1 234 ? -22.891 16.297 5.215 1 88.94 234 ALA A C 1
ATOM 1908 O O . ALA A 1 234 ? -22.281 15.547 4.449 1 88.94 234 ALA A O 1
ATOM 1909 N N . GLY A 1 235 ? -24.062 16.156 5.508 1 83.25 235 GLY A N 1
ATOM 1910 C CA . GLY A 1 235 ? -24.859 15.094 4.898 1 83.25 235 GLY A CA 1
ATOM 1911 C C . GLY A 1 235 ? -25 15.242 3.396 1 83.25 235 GLY A C 1
ATOM 1912 O O . GLY A 1 235 ? -24.859 14.273 2.654 1 83.25 235 GLY A O 1
ATOM 1913 N N . TYR A 1 236 ? -25.172 16.453 3.037 1 80.25 236 TYR A N 1
ATOM 1914 C CA . TYR A 1 236 ? -25.344 16.766 1.621 1 80.25 236 TYR A CA 1
ATOM 1915 C C . TYR A 1 236 ? -24.047 16.516 0.854 1 80.25 236 TYR A C 1
ATOM 1917 O O . TYR A 1 236 ? -24.047 15.859 -0.188 1 80.25 236 TYR A O 1
ATOM 1925 N N . LEU A 1 237 ? -23.031 16.984 1.385 1 81 237 LEU A N 1
ATOM 1926 C CA . LEU A 1 237 ? -21.75 16.891 0.702 1 81 237 LEU A CA 1
ATOM 1927 C C . LEU A 1 237 ? -21.234 15.461 0.675 1 81 237 LEU A C 1
ATOM 1929 O O . LEU A 1 237 ? -20.609 15.039 -0.296 1 81 237 LEU A O 1
ATOM 1933 N N . SER A 1 238 ? -21.484 14.734 1.676 1 77.31 238 SER A N 1
ATOM 1934 C CA . SER A 1 238 ? -21.062 13.336 1.723 1 77.31 238 SER A CA 1
ATOM 1935 C C . SER A 1 238 ? -21.797 12.508 0.67 1 77.31 238 SER A C 1
ATOM 1937 O O . SER A 1 238 ? -21.266 11.5 0.19 1 77.31 238 SER A O 1
ATOM 1939 N N . ALA A 1 239 ? -22.875 12.961 0.337 1 70.12 239 ALA A N 1
ATOM 1940 C CA . ALA A 1 239 ? -23.672 12.242 -0.654 1 70.12 239 ALA A CA 1
ATOM 1941 C C . ALA A 1 239 ? -23.266 12.641 -2.072 1 70.12 239 ALA A C 1
ATOM 1943 O O . ALA A 1 239 ? -23.344 11.828 -2.996 1 70.12 239 ALA A O 1
ATOM 1944 N N . VAL A 1 240 ? -22.812 13.859 -2.205 1 65.5 240 VAL A N 1
ATOM 1945 C CA . VAL A 1 240 ? -22.594 14.398 -3.543 1 65.5 240 VAL A CA 1
ATOM 1946 C C . VAL A 1 240 ? -21.125 14.227 -3.936 1 65.5 240 VAL A C 1
ATOM 1948 O O . VAL A 1 240 ? -20.828 13.961 -5.102 1 65.5 240 VAL A O 1
ATOM 1951 N N . LEU A 1 241 ? -20.266 14.336 -3.104 1 66.75 241 LEU A N 1
ATOM 1952 C CA . LEU A 1 241 ? -18.859 14.344 -3.453 1 66.75 241 LEU A CA 1
ATOM 1953 C C . LEU A 1 241 ? -18.344 12.922 -3.693 1 66.75 241 LEU A C 1
ATOM 1955 O O . LEU A 1 241 ? -18.656 12.016 -2.926 1 66.75 241 LEU A O 1
ATOM 1959 N N . PRO A 1 242 ? -17.703 12.781 -4.902 1 57.88 242 PRO A N 1
ATOM 1960 C CA . PRO A 1 242 ? -17.219 11.453 -5.297 1 57.88 242 PRO A CA 1
ATOM 1961 C C . PRO A 1 242 ? -16.172 10.891 -4.336 1 57.88 242 PRO A C 1
ATOM 1963 O O . PRO A 1 242 ? -15.352 11.641 -3.809 1 57.88 242 PRO A O 1
ATOM 1966 N N . SER A 1 243 ? -16.5 9.844 -3.75 1 61.16 243 SER A N 1
ATOM 1967 C CA . SER A 1 243 ? -15.5 9.125 -2.973 1 61.16 243 SER A CA 1
ATOM 1968 C C . SER A 1 243 ? -14.797 8.07 -3.816 1 61.16 243 SER A C 1
ATOM 1970 O O . SER A 1 243 ? -15.344 7.609 -4.82 1 61.16 243 SER A O 1
ATOM 1972 N N . ASP A 1 244 ? -13.477 8.008 -3.629 1 56 244 ASP A N 1
ATOM 1973 C CA . ASP A 1 244 ? -12.719 7.008 -4.363 1 56 244 ASP A CA 1
ATOM 1974 C C . ASP A 1 244 ? -13.445 5.664 -4.375 1 56 244 ASP A C 1
ATOM 1976 O O . ASP A 1 244 ? -13.281 4.875 -5.309 1 56 244 ASP A O 1
ATOM 1980 N N . PHE A 1 245 ? -14.133 5.562 -3.242 1 51.97 245 PHE A N 1
ATOM 1981 C CA . PHE A 1 245 ? -14.82 4.277 -3.127 1 51.97 245 PHE A CA 1
ATOM 1982 C C . PHE A 1 245 ? -16.297 4.477 -2.807 1 51.97 245 PHE A C 1
ATOM 1984 O O . PHE A 1 245 ? -16.641 5.211 -1.88 1 51.97 245 PHE A O 1
ATOM 1991 N N . GLY A 1 246 ? -17.156 4.641 -3.828 1 51.59 246 GLY A N 1
ATOM 1992 C CA . GLY A 1 246 ? -18.594 4.766 -3.572 1 51.59 246 GLY A CA 1
ATOM 1993 C C . GLY A 1 246 ? -19.312 5.59 -4.621 1 51.59 246 GLY A C 1
ATOM 1994 O O . GLY A 1 246 ? -18.672 6.242 -5.453 1 51.59 246 GLY A O 1
ATOM 1995 N N . VAL A 1 247 ? -20.516 5.434 -4.723 1 45.66 247 VAL A N 1
ATOM 1996 C CA . VAL A 1 247 ? -21.375 6.113 -5.695 1 45.66 247 VAL A CA 1
ATOM 1997 C C . VAL A 1 247 ? -21.625 7.547 -5.242 1 45.66 247 VAL A C 1
ATOM 1999 O O . VAL A 1 247 ? -21.984 7.785 -4.086 1 45.66 247 VAL A O 1
ATOM 2002 N N . SER A 1 248 ? -21.016 8.516 -5.902 1 48.69 248 SER A N 1
ATOM 2003 C CA . SER A 1 248 ? -21.312 9.914 -5.633 1 48.69 248 SER A CA 1
ATOM 2004 C C . SER A 1 248 ? -22.672 10.305 -6.199 1 48.69 248 SER A C 1
ATOM 2006 O O . SER A 1 248 ? -23.078 9.828 -7.262 1 48.69 248 SER A O 1
ATOM 2008 N N . LYS A 1 249 ? -23.547 10.758 -5.336 1 50.66 249 LYS A N 1
ATOM 2009 C CA . LYS A 1 249 ? -24.828 11.25 -5.82 1 50.66 249 LYS A CA 1
ATOM 2010 C C . LYS A 1 249 ? -24.688 12.609 -6.504 1 50.66 249 LYS A C 1
ATOM 2012 O O . LYS A 1 249 ? -23.672 13.297 -6.309 1 50.66 249 LYS A O 1
ATOM 2017 N N . SER A 1 250 ? -25.453 12.836 -7.496 1 42.88 250 SER A N 1
ATOM 2018 C CA . SER A 1 250 ? -25.422 14.125 -8.172 1 42.88 250 SER A CA 1
ATOM 2019 C C . SER A 1 250 ? -25.625 15.273 -7.191 1 42.88 250 SER A C 1
ATOM 2021 O O . SER A 1 250 ? -26.234 15.094 -6.137 1 42.88 250 SER A O 1
ATOM 2023 N N . TRP A 1 251 ? -24.953 16.359 -7.297 1 49.75 251 TRP A N 1
ATOM 2024 C CA . TRP A 1 251 ? -24.969 17.531 -6.426 1 49.75 251 TRP A CA 1
ATOM 2025 C C . TRP A 1 251 ? -26.391 18 -6.172 1 49.75 251 TRP A C 1
ATOM 2027 O O . TRP A 1 251 ? -26.688 18.562 -5.117 1 49.75 251 TRP A O 1
ATOM 2037 N N . HIS A 1 252 ? -27.344 17.812 -7.047 1 47.84 252 HIS A N 1
ATOM 2038 C CA . HIS A 1 252 ? -28.703 18.312 -6.93 1 47.84 252 HIS A CA 1
ATOM 2039 C C . HIS A 1 252 ? -29.641 17.25 -6.371 1 47.84 252 HIS A C 1
ATOM 2041 O O . HIS A 1 252 ? -30.859 17.375 -6.48 1 47.84 252 HIS A O 1
ATOM 2047 N N . PHE A 1 253 ? -29.156 16.297 -5.824 1 51.28 253 PHE A N 1
ATOM 2048 C CA . PHE A 1 253 ? -29.969 15.133 -5.473 1 51.28 253 PHE A CA 1
ATOM 2049 C C . PHE A 1 253 ? -30.953 15.477 -4.371 1 51.28 253 PHE A C 1
ATOM 2051 O O . PHE A 1 253 ? -32.062 14.945 -4.34 1 51.28 253 PHE A O 1
ATOM 2058 N N . PRO A 1 254 ? -30.547 16.219 -3.521 1 51.69 254 PRO A N 1
ATOM 2059 C CA . PRO A 1 254 ? -31.609 16.484 -2.545 1 51.69 254 PRO A CA 1
ATOM 2060 C C . PRO A 1 254 ? -32.844 17.125 -3.17 1 51.69 254 PRO A C 1
ATOM 2062 O O . PRO A 1 254 ? -33.969 16.812 -2.77 1 51.69 254 PRO A O 1
ATOM 2065 N N . ILE A 1 255 ? -32.594 17.984 -4.043 1 49.34 255 ILE A N 1
ATOM 2066 C CA . ILE A 1 255 ? -33.719 18.594 -4.73 1 49.34 255 ILE A CA 1
ATOM 2067 C C . ILE A 1 255 ? -34.406 17.547 -5.605 1 49.34 255 ILE A C 1
ATOM 2069 O O . ILE A 1 255 ? -35.656 17.469 -5.629 1 49.34 255 ILE A O 1
ATOM 2073 N N . THR A 1 256 ? -33.562 16.781 -6.211 1 48.28 256 THR A N 1
ATOM 2074 C CA . THR A 1 256 ? -34.188 15.805 -7.098 1 48.28 256 THR A CA 1
ATOM 2075 C C . THR A 1 256 ? -34.844 14.68 -6.289 1 48.28 256 THR A C 1
ATOM 2077 O O . THR A 1 256 ? -35.906 14.18 -6.66 1 48.28 256 THR A O 1
ATOM 2080 N N . ASP A 1 257 ? -34.281 14.328 -5.273 1 52.84 257 ASP A N 1
ATOM 2081 C CA . ASP A 1 257 ? -34.906 13.305 -4.441 1 52.84 257 ASP A CA 1
ATOM 2082 C C . ASP A 1 257 ? -36.125 13.883 -3.689 1 52.84 257 ASP A C 1
ATOM 2084 O O . ASP A 1 257 ? -37.125 13.195 -3.5 1 52.84 257 ASP A O 1
ATOM 2088 N N . LEU A 1 258 ? -35.969 15.023 -3.172 1 49.88 258 LEU A N 1
ATOM 2089 C CA . LEU A 1 258 ? -37.125 15.688 -2.604 1 49.88 258 LEU A CA 1
ATOM 2090 C C . LEU A 1 258 ? -38.219 15.844 -3.652 1 49.88 258 LEU A C 1
ATOM 2092 O O . LEU A 1 258 ? -39.406 15.617 -3.363 1 49.88 258 LEU A O 1
ATOM 2096 N N . ILE A 1 259 ? -37.875 16.266 -4.773 1 45.38 259 ILE A N 1
ATOM 2097 C CA . ILE A 1 259 ? -38.844 16.344 -5.863 1 45.38 259 ILE A CA 1
ATOM 2098 C C . ILE A 1 259 ? -39.344 14.945 -6.211 1 45.38 259 ILE A C 1
ATOM 2100 O O . ILE A 1 259 ? -40.531 14.75 -6.449 1 45.38 259 ILE A O 1
ATOM 2104 N N . ARG A 1 260 ? -38.406 14.102 -6.207 1 48.19 260 ARG A N 1
ATOM 2105 C CA . ARG A 1 260 ? -38.844 12.734 -6.445 1 48.19 260 ARG A CA 1
ATOM 2106 C C . ARG A 1 260 ? -39.719 12.227 -5.285 1 48.19 260 ARG A C 1
ATOM 2108 O O . ARG A 1 260 ? -40.719 11.555 -5.5 1 48.19 260 ARG A O 1
ATOM 2115 N N . ALA A 1 261 ? -39.281 12.391 -4.141 1 48.78 261 ALA A N 1
ATOM 2116 C CA . ALA A 1 261 ? -40.125 12.047 -2.996 1 48.78 261 ALA A CA 1
ATOM 2117 C C . ALA A 1 261 ? -41.438 12.82 -3.031 1 48.78 261 ALA A C 1
ATOM 2119 O O . ALA A 1 261 ? -42.5 12.258 -2.762 1 48.78 261 ALA A O 1
ATOM 2120 N N . MET A 1 262 ? -41.344 14.039 -3.195 1 40.84 262 MET A N 1
ATOM 2121 C CA . MET A 1 262 ? -42.594 14.805 -3.34 1 40.84 262 MET A CA 1
ATOM 2122 C C . MET A 1 262 ? -43.375 14.352 -4.566 1 40.84 262 MET A C 1
ATOM 2124 O O . MET A 1 262 ? -44.594 14.289 -4.539 1 40.84 262 MET A O 1
ATOM 2128 N N . ARG A 1 263 ? -42.625 14.102 -5.574 1 40.12 263 ARG A N 1
ATOM 2129 C CA . ARG A 1 263 ? -43.312 13.531 -6.73 1 40.12 263 ARG A CA 1
ATOM 2130 C C . ARG A 1 263 ? -43.75 12.102 -6.441 1 40.12 263 ARG A C 1
ATOM 2132 O O . ARG A 1 263 ? -44.781 11.648 -6.973 1 40.12 263 ARG A O 1
ATOM 2139 N N . GLN A 1 264 ? -42.906 11.297 -5.797 1 41.31 264 GLN A N 1
ATOM 2140 C CA . GLN A 1 264 ? -43.469 10.016 -5.383 1 41.31 264 GLN A CA 1
ATOM 2141 C C . GLN A 1 264 ? -44.656 10.195 -4.473 1 41.31 264 GLN A C 1
ATOM 2143 O O . GLN A 1 264 ? -45.531 9.336 -4.41 1 41.31 264 GLN A O 1
ATOM 2148 N N . LEU A 1 265 ? -44.719 11.086 -3.52 1 35.28 265 LEU A N 1
ATOM 2149 C CA . LEU A 1 265 ? -46 11.289 -2.861 1 35.28 265 LEU A CA 1
ATOM 2150 C C . LEU A 1 265 ? -47.094 11.539 -3.887 1 35.28 265 LEU A C 1
ATOM 2152 O O . LEU A 1 265 ? -48.25 11.148 -3.674 1 35.28 265 LEU A O 1
ATOM 2156 N N . THR A 1 266 ? -47.031 12.438 -4.68 1 29.64 266 THR A N 1
ATOM 2157 C CA . THR A 1 266 ? -48.094 12.516 -5.664 1 29.64 266 THR A CA 1
ATOM 2158 C C . THR A 1 266 ? -47.969 11.383 -6.684 1 29.64 266 THR A C 1
ATOM 2160 O O . THR A 1 266 ? -48.938 11.039 -7.359 1 29.64 266 THR A O 1
ATOM 2163 N N . ARG A 1 267 ? -46.844 11.188 -7.48 1 31.59 267 ARG A N 1
ATOM 2164 C CA . ARG A 1 267 ? -46.875 10.109 -8.469 1 31.59 267 ARG A CA 1
ATOM 2165 C C . ARG A 1 267 ? -46.875 8.742 -7.797 1 31.59 267 ARG A C 1
ATOM 2167 O O . ARG A 1 267 ? -45.938 8.406 -7.082 1 31.59 267 ARG A O 1
ATOM 2174 N N . SER A 1 268 ? -47.938 8.062 -7.316 1 27.83 268 SER A N 1
ATOM 2175 C CA . SER A 1 268 ? -48 6.602 -7.336 1 27.83 268 SER A CA 1
ATOM 2176 C C . SER A 1 268 ? -47.094 6.016 -8.414 1 27.83 268 SER A C 1
ATOM 2178 O O . SER A 1 268 ? -46.406 5.035 -8.172 1 27.83 268 SER A O 1
ATOM 2180 N N . ARG A 1 269 ? -47.594 6.059 -9.797 1 23.91 269 ARG A N 1
ATOM 2181 C CA . ARG A 1 269 ? -47.719 5.191 -10.969 1 23.91 269 ARG A CA 1
ATOM 2182 C C . ARG A 1 269 ? -46.406 5.145 -11.758 1 23.91 269 ARG A C 1
ATOM 2184 O O . ARG A 1 269 ? -45.906 4.062 -12.086 1 23.91 269 ARG A O 1
ATOM 2191 N N . SER A 1 270 ? -46.188 5.918 -12.938 1 23.16 270 SER A N 1
ATOM 2192 C CA . SER A 1 270 ? -45.594 5.523 -14.211 1 23.16 270 SER A CA 1
ATOM 2193 C C . SER A 1 270 ? -44.094 5.691 -14.203 1 23.16 270 SER A C 1
ATOM 2195 O O . SER A 1 270 ? -43.375 4.969 -14.906 1 23.16 270 SER A O 1
ATOM 2197 N N . PHE A 1 271 ? -43.469 6.883 -13.781 1 23.25 271 PHE A N 1
ATOM 2198 C CA . PHE A 1 271 ? -42.344 7.398 -14.539 1 23.25 271 PHE A CA 1
ATOM 2199 C C . PHE A 1 271 ? -41.031 6.789 -14.055 1 23.25 271 PHE A C 1
ATOM 2201 O O . PHE A 1 271 ? -40.344 7.379 -13.227 1 23.25 271 PHE A O 1
ATOM 2208 N N . PHE A 1 272 ? -40.906 5.609 -13.602 1 27.41 272 PHE A N 1
ATOM 2209 C CA . PHE A 1 272 ? -39.688 4.852 -13.531 1 27.41 272 PHE A CA 1
ATOM 2210 C C . PHE A 1 272 ? -38.812 5.133 -14.75 1 27.41 272 PHE A C 1
ATOM 2212 O O . PHE A 1 272 ? -37.75 4.527 -14.906 1 27.41 272 PHE A O 1
ATOM 2219 N N . GLU A 1 273 ? -39.281 5.812 -15.867 1 26.05 273 GLU A N 1
ATOM 2220 C CA . GLU A 1 273 ? -38.75 5.699 -17.219 1 26.05 273 GLU A CA 1
ATOM 2221 C C . GLU A 1 273 ? -37.531 6.629 -17.422 1 26.05 273 GLU A C 1
ATOM 2223 O O . GLU A 1 273 ? -36.625 6.305 -18.188 1 26.05 273 GLU A O 1
ATOM 2228 N N . GLN A 1 274 ? -37.625 7.957 -17.078 1 26.3 274 GLN A N 1
ATOM 2229 C CA . GLN A 1 274 ? -36.969 8.867 -18 1 26.3 274 GLN A CA 1
ATOM 2230 C C . GLN A 1 274 ? -35.469 8.945 -17.734 1 26.3 274 GLN A C 1
ATOM 2232 O O . GLN A 1 274 ? -34.656 8.914 -18.672 1 26.3 274 GLN A O 1
ATOM 2237 N N . ASP A 1 275 ? -35.062 9.719 -16.797 1 28.08 275 ASP A N 1
ATOM 2238 C CA . ASP A 1 275 ? -33.75 10.398 -16.859 1 28.08 275 ASP A CA 1
ATOM 2239 C C . ASP A 1 275 ? -32.594 9.414 -16.641 1 28.08 275 ASP A C 1
ATOM 2241 O O . ASP A 1 275 ? -31.453 9.82 -16.484 1 28.08 275 ASP A O 1
ATOM 2245 N N . HIS A 1 276 ? -32.781 8.234 -16.391 1 31.66 276 HIS A N 1
ATOM 2246 C CA . HIS A 1 276 ? -32.125 6.953 -16.578 1 31.66 276 HIS A CA 1
ATOM 2247 C C . HIS A 1 276 ? -31.734 6.742 -18.031 1 31.66 276 HIS A C 1
ATOM 2249 O O . HIS A 1 276 ? -31.312 5.648 -18.422 1 31.66 276 HIS A O 1
ATOM 2255 N N . VAL A 1 277 ? -31.906 7.668 -18.891 1 32.81 277 VAL A N 1
ATOM 2256 C CA . VAL A 1 277 ? -31.797 7.605 -20.359 1 32.81 277 VAL A CA 1
ATOM 2257 C C . VAL A 1 277 ? -30.344 7.633 -20.781 1 32.81 277 VAL A C 1
ATOM 2259 O O . VAL A 1 277 ? -29.922 6.875 -21.656 1 32.81 277 VAL A O 1
ATOM 2262 N N . ASN A 1 278 ? -29.562 8.664 -20.266 1 35.72 278 ASN A N 1
ATOM 2263 C CA . ASN A 1 278 ? -28.219 8.695 -20.859 1 35.72 278 ASN A CA 1
ATOM 2264 C C . ASN A 1 278 ? -27.344 7.555 -20.328 1 35.72 278 ASN A C 1
ATOM 2266 O O . ASN A 1 278 ? -26.594 6.949 -21.094 1 35.72 278 ASN A O 1
ATOM 2270 N N . GLU A 1 279 ? -27.094 7.516 -19.031 1 41.41 279 GLU A N 1
ATOM 2271 C CA . GLU A 1 279 ? -26.531 6.246 -18.562 1 41.41 279 GLU A CA 1
ATOM 2272 C C . GLU A 1 279 ? -27.375 5.066 -19.047 1 41.41 279 GLU A C 1
ATOM 2274 O O . GLU A 1 279 ? -26.844 4.012 -19.391 1 41.41 279 GLU A O 1
ATOM 2279 N N . SER A 1 280 ? -28.734 5.215 -19.094 1 40.62 280 SER A N 1
ATOM 2280 C CA . SER A 1 280 ? -29.703 4.254 -19.578 1 40.62 280 SER A CA 1
ATOM 2281 C C . SER A 1 280 ? -29.562 4.039 -21.094 1 40.62 280 SER A C 1
ATOM 2283 O O . SER A 1 280 ? -29.75 2.93 -21.578 1 40.62 280 SER A O 1
ATOM 2285 N N . SER A 1 281 ? -29.359 5.195 -21.703 1 45.19 281 SER A N 1
ATOM 2286 C CA . SER A 1 281 ? -29.172 4.977 -23.125 1 45.19 281 SER A CA 1
ATOM 2287 C C . SER A 1 281 ? -27.922 4.16 -23.406 1 45.19 281 SER A C 1
ATOM 2289 O O . SER A 1 281 ? -27.922 3.301 -24.297 1 45.19 281 SER A O 1
ATOM 2291 N N . LEU A 1 282 ? -26.859 4.613 -22.781 1 46.56 282 LEU A N 1
ATOM 2292 C CA . LEU A 1 282 ? -25.656 3.807 -22.984 1 46.56 282 LEU A CA 1
ATOM 2293 C C . LEU A 1 282 ? -25.812 2.434 -22.344 1 46.56 282 LEU A C 1
ATOM 2295 O O . LEU A 1 282 ? -25.281 1.441 -22.844 1 46.56 282 LEU A O 1
ATOM 2299 N N . ALA A 1 283 ? -26.438 2.355 -21.156 1 49.59 283 ALA A N 1
ATOM 2300 C CA . ALA A 1 283 ? -26.766 1.065 -20.562 1 49.59 283 ALA A CA 1
ATOM 2301 C C . ALA A 1 283 ? -27.672 0.243 -21.484 1 49.59 283 ALA A C 1
ATOM 2303 O O . ALA A 1 283 ? -27.578 -0.986 -21.516 1 49.59 283 ALA A O 1
ATOM 2304 N N . LEU A 1 284 ? -28.609 0.885 -22.156 1 46.84 284 LEU A N 1
ATOM 2305 C CA . LEU A 1 284 ? -29.578 0.21 -23.016 1 46.84 284 LEU A CA 1
ATOM 2306 C C . LEU A 1 284 ? -28.984 -0.101 -24.375 1 46.84 284 LEU A C 1
ATOM 2308 O O . LEU A 1 284 ? -29.5 -0.936 -25.109 1 46.84 284 LEU A O 1
ATOM 2312 N N . SER A 1 285 ? -28.031 0.644 -24.812 1 48.88 285 SER A N 1
ATOM 2313 C CA . SER A 1 285 ? -27.562 0.295 -26.141 1 48.88 285 SER A CA 1
ATOM 2314 C C . SER A 1 285 ? -26.641 -0.916 -26.109 1 48.88 285 SER A C 1
ATOM 2316 O O . SER A 1 285 ? -25.438 -0.784 -25.812 1 48.88 285 SER A O 1
ATOM 2318 N N . ILE A 1 286 ? -27.219 -1.949 -25.734 1 51.12 286 ILE A N 1
ATOM 2319 C CA . ILE A 1 286 ? -26.484 -3.205 -25.906 1 51.12 286 ILE A CA 1
ATOM 2320 C C . ILE A 1 286 ? -25.969 -3.318 -27.328 1 51.12 286 ILE A C 1
ATOM 2322 O O . ILE A 1 286 ? -26.75 -3.375 -28.281 1 51.12 286 ILE A O 1
ATOM 2326 N N . ASP A 1 287 ? -24.906 -2.789 -27.578 1 53.44 287 ASP A N 1
ATOM 2327 C CA . ASP A 1 287 ? -24.312 -3.068 -28.875 1 53.44 287 ASP A CA 1
ATOM 2328 C C . ASP A 1 287 ? -24.141 -4.57 -29.094 1 53.44 287 ASP A C 1
ATOM 2330 O O . ASP A 1 287 ? -23.594 -5.27 -28.25 1 53.44 287 ASP A O 1
ATOM 2334 N N . THR A 1 288 ? -24.984 -5.219 -29.891 1 55.53 288 THR A N 1
ATOM 2335 C CA . THR A 1 288 ? -24.922 -6.605 -30.328 1 55.53 288 THR A CA 1
ATOM 2336 C C . THR A 1 288 ? -23.484 -7.086 -30.453 1 55.53 288 THR A C 1
ATOM 2338 O O . THR A 1 288 ? -23.203 -8.273 -30.281 1 55.53 288 THR A O 1
ATOM 2341 N N . ASN A 1 289 ? -22.609 -6.156 -30.625 1 60.5 289 ASN A N 1
ATOM 2342 C CA . ASN A 1 289 ? -21.234 -6.57 -30.812 1 60.5 289 ASN A CA 1
ATOM 2343 C C . ASN A 1 289 ? -20.547 -6.898 -29.484 1 60.5 289 ASN A C 1
ATOM 2345 O O . ASN A 1 289 ? -19.453 -7.445 -29.469 1 60.5 289 ASN A O 1
ATOM 2349 N N . GLU A 1 290 ? -21.203 -6.57 -28.469 1 61.97 290 GLU A N 1
ATOM 2350 C CA . GLU A 1 290 ? -20.578 -6.766 -27.172 1 61.97 290 GLU A CA 1
ATOM 2351 C C . GLU A 1 290 ? -20.625 -8.234 -26.75 1 61.97 290 GLU A C 1
ATOM 2353 O O . GLU A 1 290 ? -19.781 -8.688 -25.969 1 61.97 290 GLU A O 1
ATOM 2358 N N . THR A 1 291 ? -21.625 -8.984 -27.391 1 65.94 291 THR A N 1
ATOM 2359 C CA . THR A 1 291 ? -21.781 -10.375 -27 1 65.94 291 THR A CA 1
ATOM 2360 C C . THR A 1 291 ? -21.203 -11.312 -28.047 1 65.94 291 THR A C 1
ATOM 2362 O O . THR A 1 291 ? -21.406 -12.523 -27.984 1 65.94 291 THR A O 1
ATOM 2365 N N . GLU A 1 292 ? -20.516 -10.719 -28.953 1 70.94 292 GLU A N 1
ATOM 2366 C CA . GLU A 1 292 ? -20 -11.555 -30.031 1 70.94 292 GLU A CA 1
ATOM 2367 C C . GLU A 1 292 ? -18.875 -12.461 -29.547 1 70.94 292 GLU A C 1
ATOM 2369 O O . GLU A 1 292 ? -18.688 -13.555 -30.078 1 70.94 292 GLU A O 1
ATOM 2374 N N . THR A 1 293 ? -18.328 -12.141 -28.469 1 79.94 293 THR A N 1
ATOM 2375 C CA . THR A 1 293 ? -17.156 -12.906 -28.031 1 79.94 293 THR A CA 1
ATOM 2376 C C . THR A 1 293 ? -17.578 -13.961 -27 1 79.94 293 THR A C 1
ATOM 2378 O O . THR A 1 293 ? -16.734 -14.727 -26.516 1 79.94 293 THR A O 1
ATOM 2381 N N . GLU A 1 294 ? -18.891 -14.078 -26.812 1 87 294 GLU A N 1
ATOM 2382 C CA . GLU A 1 294 ? -19.391 -15.062 -25.859 1 87 294 GLU A CA 1
ATOM 2383 C C . GLU A 1 294 ? -19.453 -16.453 -26.484 1 87 294 GLU A C 1
ATOM 2385 O O . GLU A 1 294 ? -19.812 -16.594 -27.656 1 87 294 GLU A O 1
ATOM 2390 N N . ASP A 1 295 ? -19.156 -17.375 -25.75 1 89.44 295 ASP A N 1
ATOM 2391 C CA . ASP A 1 295 ? -19.234 -18.734 -26.297 1 89.44 295 ASP A CA 1
ATOM 2392 C C . ASP A 1 295 ? -20.641 -19.297 -26.156 1 89.44 295 ASP A C 1
ATOM 2394 O O . ASP A 1 295 ? -21.531 -18.656 -25.609 1 89.44 295 ASP A O 1
ATOM 2398 N N . ASP A 1 296 ? -20.859 -20.469 -26.625 1 91.19 296 ASP A N 1
ATOM 2399 C CA . ASP A 1 296 ? -22.188 -21.078 -26.688 1 91.19 296 ASP A CA 1
ATOM 2400 C C . ASP A 1 296 ? -22.703 -21.391 -25.281 1 91.19 296 ASP A C 1
ATOM 2402 O O . ASP A 1 296 ? -23.906 -21.297 -25.031 1 91.19 296 ASP A O 1
ATOM 2406 N N . ASP A 1 297 ? -21.844 -21.734 -24.438 1 93.38 297 ASP A N 1
ATOM 2407 C CA . ASP A 1 297 ? -22.25 -22.062 -23.078 1 93.38 297 ASP A CA 1
ATOM 2408 C C . ASP A 1 297 ? -22.781 -20.828 -22.344 1 93.38 297 ASP A C 1
ATOM 2410 O O . ASP A 1 297 ? -23.703 -20.922 -21.547 1 93.38 297 ASP A O 1
ATOM 2414 N N . VAL A 1 298 ? -22.172 -19.734 -22.578 1 94.44 298 VAL A N 1
ATOM 2415 C CA . VAL A 1 298 ? -22.609 -18.484 -21.969 1 94.44 298 VAL A CA 1
ATOM 2416 C C . VAL A 1 298 ? -24 -18.109 -22.5 1 94.44 298 VAL A C 1
ATOM 2418 O O . VAL A 1 298 ? -24.859 -17.688 -21.734 1 94.44 298 VAL A O 1
ATOM 2421 N N . LYS A 1 299 ? -24.203 -18.312 -23.797 1 93.81 299 LYS A N 1
ATOM 2422 C CA . LYS A 1 299 ? -25.516 -18.047 -24.391 1 93.81 299 LYS A CA 1
ATOM 2423 C C . LYS A 1 299 ? -26.578 -18.969 -23.828 1 93.81 299 LYS A C 1
ATOM 2425 O O . LYS A 1 299 ? -27.703 -18.547 -23.562 1 93.81 299 LYS A O 1
ATOM 2430 N N . ALA A 1 300 ? -26.141 -20.172 -23.672 1 94.12 300 ALA A N 1
ATOM 2431 C CA . ALA A 1 300 ? -27.078 -21.156 -23.109 1 94.12 300 ALA A CA 1
ATOM 2432 C C . ALA A 1 300 ? -27.438 -20.797 -21.672 1 94.12 300 ALA A C 1
ATOM 2434 O O . ALA A 1 300 ? -28.578 -20.969 -21.266 1 94.12 300 ALA A O 1
ATOM 2435 N N . GLU A 1 301 ? -26.469 -20.391 -20.922 1 94.56 301 GLU A N 1
ATOM 2436 C CA . GLU A 1 301 ? -26.703 -19.984 -19.531 1 94.56 301 GLU A CA 1
ATOM 2437 C C . GLU A 1 301 ? -27.641 -18.781 -19.453 1 94.56 301 GLU A C 1
ATOM 2439 O O . GLU A 1 301 ? -28.516 -18.734 -18.594 1 94.56 301 GLU A O 1
ATOM 2444 N N . ARG A 1 302 ? -27.453 -17.859 -20.312 1 93.69 302 ARG A N 1
ATOM 2445 C CA . ARG A 1 302 ? -28.312 -16.688 -20.375 1 93.69 302 ARG A CA 1
ATOM 2446 C C . ARG A 1 302 ? -29.766 -17.094 -20.656 1 93.69 302 ARG A C 1
ATOM 2448 O O . ARG A 1 302 ? -30.688 -16.609 -20.016 1 93.69 302 ARG A O 1
ATOM 2455 N N . LEU A 1 303 ? -29.906 -17.953 -21.594 1 93.56 303 LEU A N 1
ATOM 2456 C CA . LEU A 1 303 ? -31.234 -18.438 -21.953 1 93.56 303 LEU A CA 1
ATOM 2457 C C . LEU A 1 303 ? -31.875 -19.203 -20.797 1 93.56 303 LEU A C 1
ATOM 2459 O O . LEU A 1 303 ? -33.062 -19.062 -20.531 1 93.56 303 LEU A O 1
ATOM 2463 N N . ARG A 1 304 ? -31.062 -19.969 -20.156 1 94.56 304 ARG A N 1
ATOM 2464 C CA . ARG A 1 304 ? -31.531 -20.75 -19 1 94.56 304 ARG A CA 1
ATOM 2465 C C . ARG A 1 304 ? -32.062 -19.828 -17.906 1 94.56 304 ARG A C 1
ATOM 2467 O O . ARG A 1 304 ? -33.094 -20.109 -17.312 1 94.56 304 ARG A O 1
ATOM 2474 N N . ILE A 1 305 ? -31.453 -18.812 -17.656 1 93.81 305 ILE A N 1
ATOM 2475 C CA . ILE A 1 305 ? -31.844 -17.891 -16.609 1 93.81 305 ILE A CA 1
ATOM 2476 C C . ILE A 1 305 ? -33.031 -17.047 -17.062 1 93.81 305 ILE A C 1
ATOM 2478 O O . ILE A 1 305 ? -33.969 -16.797 -16.281 1 93.81 305 ILE A O 1
ATOM 2482 N N . ASP A 1 306 ? -33.031 -16.656 -18.328 1 93.12 306 ASP A N 1
ATOM 2483 C CA . ASP A 1 306 ? -34.125 -15.836 -18.875 1 93.12 306 ASP A CA 1
ATOM 2484 C C . ASP A 1 306 ? -35.438 -16.609 -18.875 1 93.12 306 ASP A C 1
ATOM 2486 O O . ASP A 1 306 ? -36.531 -16.031 -18.688 1 93.12 306 ASP A O 1
ATOM 2490 N N . ARG A 1 307 ? -35.281 -17.922 -19.062 1 93.75 307 ARG A N 1
ATOM 2491 C CA . ARG A 1 307 ? -36.469 -18.781 -19.078 1 93.75 307 ARG A CA 1
ATOM 2492 C C . ARG A 1 307 ? -36.812 -19.281 -17.688 1 93.75 307 ARG A C 1
ATOM 2494 O O . ARG A 1 307 ? -37.719 -20.109 -17.516 1 93.75 307 ARG A O 1
ATOM 2501 N N . ASN A 1 308 ? -36.125 -18.922 -16.703 1 90.44 308 ASN A N 1
ATOM 2502 C CA . ASN A 1 308 ? -36.312 -19.297 -15.312 1 90.44 308 ASN A CA 1
ATOM 2503 C C . ASN A 1 308 ? -36.219 -20.812 -15.117 1 90.44 308 ASN A C 1
ATOM 2505 O O . ASN A 1 308 ? -37.031 -21.406 -14.414 1 90.44 308 ASN A O 1
ATOM 2509 N N . GLU A 1 309 ? -35.312 -21.328 -15.867 1 89.75 309 GLU A N 1
ATOM 2510 C CA . GLU A 1 309 ? -35.094 -22.766 -15.766 1 89.75 309 GLU A CA 1
ATOM 2511 C C . GLU A 1 309 ? -34.062 -23.094 -14.703 1 89.75 309 GLU A C 1
ATOM 2513 O O . GLU A 1 309 ? -33.688 -24.266 -14.539 1 89.75 309 GLU A O 1
ATOM 2518 N N . HIS A 1 310 ? -33.656 -22.219 -13.977 1 85.56 310 HIS A N 1
ATOM 2519 C CA . HIS A 1 310 ? -32.719 -22.453 -12.883 1 85.56 310 HIS A CA 1
ATOM 2520 C C . HIS A 1 310 ? -33.438 -22.906 -11.617 1 85.56 310 HIS A C 1
ATOM 2522 O O . HIS A 1 310 ? -34.656 -22.719 -11.5 1 85.56 310 HIS A O 1
ATOM 2528 N N . SER A 1 311 ? -32.688 -23.562 -10.797 1 86.75 311 SER A N 1
ATOM 2529 C CA . SER A 1 311 ? -33.312 -24.031 -9.547 1 86.75 311 SER A CA 1
ATOM 2530 C C . SER A 1 311 ? -33.781 -22.844 -8.695 1 86.75 311 SER A C 1
ATOM 2532 O O . SER A 1 311 ? -33.062 -21.844 -8.586 1 86.75 311 SER A O 1
ATOM 2534 N N . SER A 1 312 ? -34.906 -22.938 -8.227 1 82.62 312 SER A N 1
ATOM 2535 C CA . SER A 1 312 ? -35.469 -21.891 -7.379 1 82.62 312 SER A CA 1
ATOM 2536 C C . SER A 1 312 ? -34.656 -21.719 -6.105 1 82.62 312 SER A C 1
ATOM 2538 O O . SER A 1 312 ? -34.719 -20.688 -5.449 1 82.62 312 SER A O 1
ATOM 2540 N N . LYS A 1 313 ? -33.781 -22.688 -5.836 1 87 313 LYS A N 1
ATOM 2541 C CA . LYS A 1 313 ? -33 -22.656 -4.594 1 87 313 LYS A CA 1
ATOM 2542 C C . LYS A 1 313 ? -31.594 -22.141 -4.844 1 87 313 LYS A C 1
ATOM 2544 O O . LYS A 1 313 ? -30.75 -22.141 -3.936 1 87 313 LYS A O 1
ATOM 2549 N N . SER A 1 314 ? -31.438 -21.688 -6.031 1 92.19 314 SER A N 1
ATOM 2550 C CA . SER A 1 314 ? -30.094 -21.172 -6.309 1 92.19 314 SER A CA 1
ATOM 2551 C C . SER A 1 314 ? -29.812 -19.922 -5.484 1 92.19 314 SER A C 1
ATOM 2553 O O . SER A 1 314 ? -30.562 -18.938 -5.543 1 92.19 314 SER A O 1
ATOM 2555 N N . PRO A 1 315 ? -28.781 -19.938 -4.727 1 95 315 PRO A N 1
ATOM 2556 C CA . PRO A 1 315 ? -28.5 -18.828 -3.828 1 95 315 PRO A CA 1
ATOM 2557 C C . PRO A 1 315 ? -28.047 -17.562 -4.574 1 95 315 PRO A C 1
ATOM 2559 O O . PRO A 1 315 ? -28.156 -16.453 -4.043 1 95 315 PRO A O 1
ATOM 2562 N N . ILE A 1 316 ? -27.531 -17.719 -5.809 1 96.12 316 ILE A N 1
ATOM 2563 C CA . ILE A 1 316 ? -27.062 -16.578 -6.578 1 96.12 316 ILE A CA 1
ATOM 2564 C C . ILE A 1 316 ? -27.703 -16.594 -7.961 1 96.12 316 ILE A C 1
ATOM 2566 O O . ILE A 1 316 ? -27.594 -17.578 -8.695 1 96.12 316 ILE A O 1
ATOM 2570 N N . VAL A 1 317 ? -28.422 -15.578 -8.273 1 96.25 317 VAL A N 1
ATOM 2571 C CA . VAL A 1 317 ? -29.016 -15.406 -9.594 1 96.25 317 VAL A CA 1
ATOM 2572 C C . VAL A 1 317 ? -28.766 -13.977 -10.086 1 96.25 317 VAL A C 1
ATOM 2574 O O . VAL A 1 317 ? -29.219 -13.016 -9.469 1 96.25 317 VAL A O 1
ATOM 2577 N N . ILE A 1 318 ? -28.031 -13.836 -11.133 1 96 318 ILE A N 1
ATOM 2578 C CA . ILE A 1 318 ? -27.719 -12.547 -11.734 1 96 318 ILE A CA 1
ATOM 2579 C C . ILE A 1 318 ? -28.344 -12.453 -13.125 1 96 318 ILE A C 1
ATOM 2581 O O . ILE A 1 318 ? -28.156 -13.359 -13.953 1 96 318 ILE A O 1
ATOM 2585 N N . ARG A 1 319 ? -29.062 -11.398 -13.336 1 94.69 319 ARG A N 1
ATOM 2586 C CA . ARG A 1 319 ? -29.75 -11.219 -14.609 1 94.69 319 ARG A CA 1
ATOM 2587 C C . ARG A 1 319 ? -29.328 -9.914 -15.281 1 94.69 319 ARG A C 1
ATOM 2589 O O . ARG A 1 319 ? -29.609 -8.828 -14.781 1 94.69 319 ARG A O 1
ATOM 2596 N N . HIS A 1 320 ? -28.703 -10.031 -16.406 1 93.56 320 HIS A N 1
ATOM 2597 C CA . HIS A 1 320 ? -28.359 -8.93 -17.297 1 93.56 320 HIS A CA 1
ATOM 2598 C C . HIS A 1 320 ? -27.734 -7.77 -16.516 1 93.56 320 HIS A C 1
ATOM 2600 O O . HIS A 1 320 ? -28.188 -6.625 -16.641 1 93.56 320 HIS A O 1
ATOM 2606 N N . MET A 1 321 ? -26.781 -8.148 -15.766 1 93.56 321 MET A N 1
ATOM 2607 C CA . MET A 1 321 ? -26.125 -7.137 -14.945 1 93.56 321 MET A CA 1
ATOM 2608 C C . MET A 1 321 ? -25.25 -6.227 -15.805 1 93.56 321 MET A C 1
ATOM 2610 O O . MET A 1 321 ? -24.438 -6.703 -16.609 1 93.56 321 MET A O 1
ATOM 2614 N N . ARG A 1 322 ? -25.484 -4.945 -15.68 1 91.5 322 ARG A N 1
ATOM 2615 C CA . ARG A 1 322 ? -24.734 -3.939 -16.438 1 91.5 322 ARG A CA 1
ATOM 2616 C C . ARG A 1 322 ? -24.328 -2.775 -15.539 1 91.5 322 ARG A C 1
ATOM 2618 O O . ARG A 1 322 ? -25.094 -2.35 -14.672 1 91.5 322 ARG A O 1
ATOM 2625 N N . LYS A 1 323 ? -23.078 -2.357 -15.672 1 89.69 323 LYS A N 1
ATOM 2626 C CA . LYS A 1 323 ? -22.594 -1.197 -14.93 1 89.69 323 LYS A CA 1
ATOM 2627 C C . LYS A 1 323 ? -21.828 -0.245 -15.844 1 89.69 323 LYS A C 1
ATOM 2629 O O . LYS A 1 323 ? -20.875 -0.649 -16.5 1 89.69 323 LYS A O 1
ATOM 2634 N N . VAL A 1 324 ? -22.281 0.966 -15.945 1 84.62 324 VAL A N 1
ATOM 2635 C CA . VAL A 1 324 ? -21.625 2.021 -16.719 1 84.62 324 VAL A CA 1
ATOM 2636 C C . VAL A 1 324 ? -21.203 3.152 -15.781 1 84.62 324 VAL A C 1
ATOM 2638 O O . VAL A 1 324 ? -22.016 3.664 -15.008 1 84.62 324 VAL A O 1
ATOM 2641 N N . TYR A 1 325 ? -19.922 3.434 -15.773 1 75.19 325 TYR A N 1
ATOM 2642 C CA . TYR A 1 325 ? -19.422 4.57 -15.008 1 75.19 325 TYR A CA 1
ATOM 2643 C C . TYR A 1 325 ? -19.484 5.852 -15.828 1 75.19 325 TYR A C 1
ATOM 2645 O O . TYR A 1 325 ? -19.172 5.852 -17.016 1 75.19 325 TYR A O 1
ATOM 2653 N N . ARG A 1 326 ? -19.984 6.902 -15.273 1 66.31 326 ARG A N 1
ATOM 2654 C CA . ARG A 1 326 ? -20.219 8.164 -15.961 1 66.31 326 ARG A CA 1
ATOM 2655 C C . ARG A 1 326 ? -18.906 8.883 -16.266 1 66.31 326 ARG A C 1
ATOM 2657 O O . ARG A 1 326 ? -17.891 8.625 -15.609 1 66.31 326 ARG A O 1
ATOM 2664 N N . LYS A 1 327 ? -19.031 9.648 -17.281 1 60.72 327 LYS A N 1
ATOM 2665 C CA . LYS A 1 327 ? -17.922 10.477 -17.75 1 60.72 327 LYS A CA 1
ATOM 2666 C C . LYS A 1 327 ? -17.469 11.445 -16.656 1 60.72 327 LYS A C 1
ATOM 2668 O O . LYS A 1 327 ? -18.297 12.031 -15.945 1 60.72 327 LYS A O 1
ATOM 2673 N N . HIS A 1 328 ? -16.344 11.156 -16.109 1 51.88 328 HIS A N 1
ATOM 2674 C CA . HIS A 1 328 ? -15.766 12.234 -15.312 1 51.88 328 HIS A CA 1
ATOM 2675 C C . HIS A 1 328 ? -14.781 13.062 -16.141 1 51.88 328 HIS A C 1
ATOM 2677 O O . HIS A 1 328 ? -13.844 12.516 -16.719 1 51.88 328 HIS A O 1
ATOM 2683 N N . TYR A 1 329 ? -14.875 14.273 -16.047 1 51.78 329 TYR A N 1
ATOM 2684 C CA . TYR A 1 329 ? -13.992 15.234 -16.703 1 51.78 329 TYR A CA 1
ATOM 2685 C C . TYR A 1 329 ? -13.164 14.555 -17.781 1 51.78 329 TYR A C 1
ATOM 2687 O O . TYR A 1 329 ? -12.203 13.844 -17.484 1 51.78 329 TYR A O 1
ATOM 2695 N N . ASN A 1 330 ? -13.25 14.703 -18.969 1 55.06 330 ASN A N 1
ATOM 2696 C CA . ASN A 1 330 ? -12.547 14.328 -20.188 1 55.06 330 ASN A CA 1
ATOM 2697 C C . ASN A 1 330 ? -12.398 12.812 -20.297 1 55.06 330 ASN A C 1
ATOM 2699 O O . ASN A 1 330 ? -11.617 12.328 -21.125 1 55.06 330 ASN A O 1
ATOM 2703 N N . ILE A 1 331 ? -12.922 12.086 -19.234 1 57.72 331 ILE A N 1
ATOM 2704 C CA . ILE A 1 331 ? -12.812 10.641 -19.391 1 57.72 331 ILE A CA 1
ATOM 2705 C C . ILE A 1 331 ? -14.133 10.078 -19.922 1 57.72 331 ILE A C 1
ATOM 2707 O O . ILE A 1 331 ? -15.195 10.328 -19.344 1 57.72 331 ILE A O 1
ATOM 2711 N N . PRO A 1 332 ? -14.062 9.531 -21.047 1 64.38 332 PRO A N 1
ATOM 2712 C CA . PRO A 1 332 ? -15.266 8.93 -21.609 1 64.38 332 PRO A CA 1
ATOM 2713 C C . PRO A 1 332 ? -15.898 7.891 -20.688 1 64.38 332 PRO A C 1
ATOM 2715 O O . PRO A 1 332 ? -15.227 7.367 -19.797 1 64.38 332 PRO A O 1
ATOM 2718 N N . PRO A 1 333 ? -17.188 7.766 -20.844 1 74.69 333 PRO A N 1
ATOM 2719 C CA . PRO A 1 333 ? -17.859 6.742 -20.031 1 74.69 333 PRO A CA 1
ATOM 2720 C C . PRO A 1 333 ? -17.266 5.348 -20.25 1 74.69 333 PRO A C 1
ATOM 2722 O O . PRO A 1 333 ? -16.875 5.004 -21.359 1 74.69 333 PRO A O 1
ATOM 2725 N N . LYS A 1 334 ? -17 4.68 -19.172 1 78.56 334 LYS A N 1
ATOM 2726 C CA . LYS A 1 334 ? -16.438 3.338 -19.234 1 78.56 334 LYS A CA 1
ATOM 2727 C C . LYS A 1 334 ? -17.438 2.287 -18.781 1 78.56 334 LYS A C 1
ATOM 2729 O O . LYS A 1 334 ? -18.031 2.422 -17.719 1 78.56 334 LYS A O 1
ATOM 2734 N N . ILE A 1 335 ? -17.719 1.329 -19.734 1 85 335 ILE A N 1
ATOM 2735 C CA . ILE A 1 335 ? -18.578 0.204 -19.375 1 85 335 ILE A CA 1
ATOM 2736 C C . ILE A 1 335 ? -17.75 -0.862 -18.656 1 85 335 ILE A C 1
ATOM 2738 O O . ILE A 1 335 ? -16.906 -1.525 -19.266 1 85 335 ILE A O 1
ATOM 2742 N N . ALA A 1 336 ? -17.984 -1.037 -17.359 1 86.88 336 ALA A N 1
ATOM 2743 C CA . ALA A 1 336 ? -17.219 -1.978 -16.547 1 86.88 336 ALA A CA 1
ATOM 2744 C C . ALA A 1 336 ? -17.812 -3.377 -16.609 1 86.88 336 ALA A C 1
ATOM 2746 O O . ALA A 1 336 ? -17.094 -4.375 -16.578 1 86.88 336 ALA A O 1
ATOM 2747 N N . VAL A 1 337 ? -19.125 -3.426 -16.594 1 91.38 337 VAL A N 1
ATOM 2748 C CA . VAL A 1 337 ? -19.859 -4.68 -16.719 1 91.38 337 VAL A CA 1
ATOM 2749 C C . VAL A 1 337 ? -20.891 -4.551 -17.844 1 91.38 337 VAL A C 1
ATOM 2751 O O . VAL A 1 337 ? -21.719 -3.633 -17.812 1 91.38 337 VAL A O 1
ATOM 2754 N N . ARG A 1 338 ? -20.906 -5.336 -18.797 1 90.25 338 ARG A N 1
ATOM 2755 C CA . ARG A 1 338 ? -21.734 -5.156 -19.984 1 90.25 338 ARG A CA 1
ATOM 2756 C C . ARG A 1 338 ? -23.031 -5.949 -19.875 1 90.25 338 ARG A C 1
ATOM 2758 O O . ARG A 1 338 ? -24.109 -5.398 -20.047 1 90.25 338 ARG A O 1
ATOM 2765 N N . ASP A 1 339 ? -22.969 -7.227 -19.75 1 90.44 339 ASP A N 1
ATOM 2766 C CA . ASP A 1 339 ? -24.141 -8.094 -19.672 1 90.44 339 ASP A CA 1
ATOM 2767 C C . ASP A 1 339 ? -23.781 -9.445 -19.062 1 90.44 339 ASP A C 1
ATOM 2769 O O . ASP A 1 339 ? -23.656 -10.445 -19.781 1 90.44 339 ASP A O 1
ATOM 2773 N N . VAL A 1 340 ? -23.844 -9.414 -17.812 1 93.88 340 VAL A N 1
ATOM 2774 C CA . VAL A 1 340 ? -23.453 -10.648 -17.125 1 93.88 340 VAL A CA 1
ATOM 2775 C C . VAL A 1 340 ? -24.688 -11.344 -16.562 1 93.88 340 VAL A C 1
ATOM 2777 O O . VAL A 1 340 ? -25.469 -10.742 -15.844 1 93.88 340 VAL A O 1
ATOM 2780 N N . THR A 1 341 ? -24.906 -12.555 -17 1 95.31 341 THR A N 1
ATOM 2781 C CA . THR A 1 341 ? -26.031 -13.352 -16.547 1 95.31 341 THR A CA 1
ATOM 2782 C C . THR A 1 341 ? -25.578 -14.766 -16.188 1 95.31 341 THR A C 1
ATOM 2784 O O . THR A 1 341 ? -25 -15.469 -17.016 1 95.31 341 THR A O 1
ATOM 2787 N N . PHE A 1 342 ? -25.781 -15.188 -14.93 1 95.44 342 PHE A N 1
ATOM 2788 C CA . PHE A 1 342 ? -25.531 -16.562 -14.547 1 95.44 342 PHE A CA 1
ATOM 2789 C C . PHE A 1 342 ? -26.125 -16.875 -13.18 1 95.44 342 PHE A C 1
ATOM 2791 O O . PHE A 1 342 ? -26.547 -15.961 -12.461 1 95.44 342 PHE A O 1
ATOM 2798 N N . ALA A 1 343 ? -26.234 -18.094 -12.891 1 96.31 343 ALA A N 1
ATOM 2799 C CA . ALA A 1 343 ? -26.688 -18.562 -11.586 1 96.31 343 ALA A CA 1
ATOM 2800 C C . ALA A 1 343 ? -25.734 -19.609 -11.023 1 96.31 343 ALA A C 1
ATOM 2802 O O . ALA A 1 343 ? -25.094 -20.344 -11.781 1 96.31 343 ALA A O 1
ATOM 2803 N N . VAL A 1 344 ? -25.625 -19.641 -9.742 1 95.5 344 VAL A N 1
ATOM 2804 C CA . VAL A 1 344 ? -24.781 -20.609 -9.07 1 95.5 344 VAL A CA 1
ATOM 2805 C C . VAL A 1 344 ? -25.609 -21.453 -8.117 1 95.5 344 VAL A C 1
ATOM 2807 O O . VAL A 1 344 ? -26.375 -20.922 -7.305 1 95.5 344 VAL A O 1
ATOM 2810 N N . GLU A 1 345 ? -25.438 -22.703 -8.219 1 92.31 345 GLU A N 1
ATOM 2811 C CA . GLU A 1 345 ? -26.203 -23.641 -7.395 1 92.31 345 GLU A CA 1
ATOM 2812 C C . GLU A 1 345 ? -25.609 -23.766 -5.996 1 92.31 345 GLU A C 1
ATOM 2814 O O . GLU A 1 345 ? -24.469 -23.344 -5.758 1 92.31 345 GLU A O 1
ATOM 2819 N N . GLU A 1 346 ? -26.391 -24.344 -5.156 1 91.19 346 GLU A N 1
ATOM 2820 C CA . GLU A 1 346 ? -25.969 -24.516 -3.771 1 91.19 346 GLU A CA 1
ATOM 2821 C C . GLU A 1 346 ? -24.812 -25.5 -3.668 1 91.19 346 GLU A C 1
ATOM 2823 O O . GLU A 1 346 ? -24.781 -26.516 -4.359 1 91.19 346 GLU A O 1
ATOM 2828 N N . GLY A 1 347 ? -23.828 -25.125 -2.887 1 88.88 347 GLY A N 1
ATOM 2829 C CA . GLY A 1 347 ? -22.719 -26.031 -2.619 1 88.88 347 GLY A CA 1
ATOM 2830 C C . GLY A 1 347 ? -21.625 -25.938 -3.658 1 88.88 347 GLY A C 1
ATOM 2831 O O . GLY A 1 347 ? -20.688 -26.75 -3.654 1 88.88 347 GLY A O 1
ATOM 2832 N N . VAL A 1 348 ? -21.734 -24.984 -4.547 1 92.25 348 VAL A N 1
ATOM 2833 C CA . VAL A 1 348 ? -20.781 -24.859 -5.637 1 92.25 348 VAL A CA 1
ATOM 2834 C C . VAL A 1 348 ? -19.812 -23.719 -5.348 1 92.25 348 VAL A C 1
ATOM 2836 O O . VAL A 1 348 ? -20.219 -22.672 -4.848 1 92.25 348 VAL A O 1
ATOM 2839 N N . VAL A 1 349 ? -18.562 -24.047 -5.535 1 95.62 349 VAL A N 1
ATOM 2840 C CA . VAL A 1 349 ? -17.562 -22.969 -5.57 1 95.62 349 VAL A CA 1
ATOM 2841 C C . VAL A 1 349 ? -17.406 -22.469 -7.004 1 95.62 349 VAL A C 1
ATOM 2843 O O . VAL A 1 349 ? -16.922 -23.219 -7.871 1 95.62 349 VAL A O 1
ATOM 2846 N N . PHE A 1 350 ? -17.828 -21.25 -7.223 1 96.44 350 PHE A N 1
ATOM 2847 C CA . PHE A 1 350 ? -17.812 -20.641 -8.547 1 96.44 350 PHE A CA 1
ATOM 2848 C C . PHE A 1 350 ? -16.625 -19.688 -8.68 1 96.44 350 PHE A C 1
ATOM 2850 O O . PHE A 1 350 ? -16.453 -18.781 -7.855 1 96.44 350 PHE A O 1
ATOM 2857 N N . GLY A 1 351 ? -15.812 -19.906 -9.711 1 96.12 351 GLY A N 1
ATOM 2858 C CA . GLY A 1 351 ? -14.664 -19.047 -9.945 1 96.12 351 GLY A CA 1
ATOM 2859 C C . GLY A 1 351 ? -14.891 -18.031 -11.047 1 96.12 351 GLY A C 1
ATOM 2860 O O . GLY A 1 351 ? -15.336 -18.375 -12.141 1 96.12 351 GLY A O 1
ATOM 2861 N N . LEU A 1 352 ? -14.742 -16.797 -10.703 1 95.56 352 LEU A N 1
ATOM 2862 C CA . LEU A 1 352 ? -14.727 -15.711 -11.688 1 95.56 352 LEU A CA 1
ATOM 2863 C C . LEU A 1 352 ? -13.297 -15.297 -12.016 1 95.56 352 LEU A C 1
ATOM 2865 O O . LEU A 1 352 ? -12.695 -14.516 -11.281 1 95.56 352 LEU A O 1
ATOM 2869 N N . LEU A 1 353 ? -12.852 -15.719 -13.156 1 93.25 353 LEU A N 1
ATOM 2870 C CA . LEU A 1 353 ? -11.477 -15.484 -13.562 1 93.25 353 LEU A CA 1
ATOM 2871 C C . LEU A 1 353 ? -11.398 -14.359 -14.594 1 93.25 353 LEU A C 1
ATOM 2873 O O . LEU A 1 353 ? -12.391 -14.062 -15.266 1 93.25 353 LEU A O 1
ATOM 2877 N N . GLY A 1 354 ? -10.312 -13.719 -14.734 1 88.69 354 GLY A N 1
ATOM 2878 C CA . GLY A 1 354 ? -10.07 -12.664 -15.703 1 88.69 354 GLY A CA 1
ATOM 2879 C C . GLY A 1 354 ? -8.859 -11.812 -15.375 1 88.69 354 GLY A C 1
ATOM 2880 O O . GLY A 1 354 ? -8.383 -11.82 -14.234 1 88.69 354 GLY A O 1
ATOM 2881 N N . PRO A 1 355 ? -8.398 -11.156 -16.375 1 84.12 355 PRO A N 1
ATOM 2882 C CA . PRO A 1 355 ? -7.281 -10.242 -16.125 1 84.12 355 PRO A CA 1
ATOM 2883 C C . PRO A 1 355 ? -7.68 -9.047 -15.258 1 84.12 355 PRO A C 1
ATOM 2885 O O . PRO A 1 355 ? -8.852 -8.891 -14.906 1 84.12 355 PRO A O 1
ATOM 2888 N N . ASN A 1 356 ? -6.676 -8.32 -14.914 1 77.62 356 ASN A N 1
ATOM 2889 C CA . ASN A 1 356 ? -6.961 -7.102 -14.156 1 77.62 356 ASN A CA 1
ATOM 2890 C C . ASN A 1 356 ? -7.766 -6.102 -14.977 1 77.62 356 ASN A C 1
ATOM 2892 O O . ASN A 1 356 ? -7.477 -5.887 -16.156 1 77.62 356 ASN A O 1
ATOM 2896 N N . GLY A 1 357 ? -8.828 -5.59 -14.453 1 79.62 357 GLY A N 1
ATOM 2897 C CA . GLY A 1 357 ? -9.672 -4.633 -15.148 1 79.62 357 GLY A CA 1
ATOM 2898 C C . GLY A 1 357 ? -10.797 -5.281 -15.93 1 79.62 357 GLY A C 1
ATOM 2899 O O . GLY A 1 357 ? -11.516 -4.609 -16.672 1 79.62 357 GLY A O 1
ATOM 2900 N N . ALA A 1 358 ? -10.953 -6.531 -15.734 1 86.06 358 ALA A N 1
ATOM 2901 C CA . ALA A 1 358 ? -11.961 -7.262 -16.5 1 86.06 358 ALA A CA 1
ATOM 2902 C C . ALA A 1 358 ? -13.367 -6.949 -15.984 1 86.06 358 ALA A C 1
ATOM 2904 O O . ALA A 1 358 ? -14.359 -7.258 -16.656 1 86.06 358 ALA A O 1
ATOM 2905 N N . GLY A 1 359 ? -13.469 -6.41 -14.781 1 88.75 359 GLY A N 1
ATOM 2906 C CA . GLY A 1 359 ? -14.766 -6.062 -14.234 1 88.75 359 GLY A CA 1
ATOM 2907 C C . GLY A 1 359 ? -15.164 -6.922 -13.047 1 88.75 359 GLY A C 1
ATOM 2908 O O . GLY A 1 359 ? -16.266 -6.797 -12.523 1 88.75 359 GLY A O 1
ATOM 2909 N N . LYS A 1 360 ? -14.297 -7.836 -12.609 1 90.81 360 LYS A N 1
ATOM 2910 C CA . LYS A 1 360 ? -14.586 -8.773 -11.523 1 90.81 360 LYS A CA 1
ATOM 2911 C C . LYS A 1 360 ? -14.914 -8.031 -10.234 1 90.81 360 LYS A C 1
ATOM 2913 O O . LYS A 1 360 ? -15.945 -8.297 -9.609 1 90.81 360 LYS A O 1
ATOM 2918 N N . THR A 1 361 ? -14.094 -7.07 -9.891 1 84.19 361 THR A N 1
ATOM 2919 C CA . THR A 1 361 ? -14.273 -6.32 -8.648 1 84.19 361 THR A CA 1
ATOM 2920 C C . THR A 1 361 ? -15.523 -5.449 -8.719 1 84.19 361 THR A C 1
ATOM 2922 O O . THR A 1 361 ? -16.219 -5.281 -7.719 1 84.19 361 THR A O 1
ATOM 2925 N N . THR A 1 362 ? -15.797 -4.859 -9.875 1 87.5 362 THR A N 1
ATOM 2926 C CA . THR A 1 362 ? -17.016 -4.062 -10.055 1 87.5 362 THR A CA 1
ATOM 2927 C C . THR A 1 362 ? -18.25 -4.918 -9.844 1 87.5 362 THR A C 1
ATOM 2929 O O . THR A 1 362 ? -19.188 -4.504 -9.156 1 87.5 362 THR A O 1
ATOM 2932 N N . LEU A 1 363 ? -18.219 -6.07 -10.406 1 91.69 363 LEU A N 1
ATOM 2933 C CA . LEU A 1 363 ? -19.344 -6.984 -10.227 1 91.69 363 LEU A CA 1
ATOM 2934 C C . LEU A 1 363 ? -19.531 -7.336 -8.758 1 91.69 363 LEU A C 1
ATOM 2936 O O . LEU A 1 363 ? -20.641 -7.293 -8.234 1 91.69 363 LEU A O 1
ATOM 2940 N N . PHE A 1 364 ? -18.438 -7.641 -8.047 1 89.19 364 PHE A N 1
ATOM 2941 C CA . PHE A 1 364 ? -18.469 -7.945 -6.625 1 89.19 364 PHE A CA 1
ATOM 2942 C C . PHE A 1 364 ? -19.031 -6.77 -5.836 1 89.19 364 PHE A C 1
ATOM 2944 O O . PHE A 1 364 ? -19.844 -6.961 -4.918 1 89.19 364 PHE A O 1
ATOM 2951 N N . SER A 1 365 ? -18.656 -5.602 -6.246 1 86.31 365 SER A N 1
ATOM 2952 C CA . SER A 1 365 ? -19.094 -4.402 -5.539 1 86.31 365 SER A CA 1
ATOM 2953 C C . SER A 1 365 ? -20.594 -4.188 -5.711 1 86.31 365 SER A C 1
ATOM 2955 O O . SER A 1 365 ? -21.266 -3.727 -4.785 1 86.31 365 SER A O 1
ATOM 2957 N N . ILE A 1 366 ? -21.094 -4.516 -6.824 1 87.88 366 ILE A N 1
ATOM 2958 C CA . ILE A 1 366 ? -22.531 -4.398 -7.082 1 87.88 366 ILE A CA 1
ATOM 2959 C C . ILE A 1 366 ? -23.281 -5.438 -6.262 1 87.88 366 ILE A C 1
ATOM 2961 O O . ILE A 1 366 ? -24.266 -5.113 -5.594 1 87.88 366 ILE A O 1
ATOM 2965 N N . LEU A 1 367 ? -22.734 -6.605 -6.285 1 89.94 367 LEU A N 1
ATOM 2966 C CA . LEU A 1 367 ? -23.422 -7.715 -5.629 1 89.94 367 LEU A CA 1
ATOM 2967 C C . LEU A 1 367 ? -23.391 -7.551 -4.113 1 89.94 367 LEU A C 1
ATOM 2969 O O . LEU A 1 367 ? -24.281 -8.047 -3.414 1 89.94 367 LEU A O 1
ATOM 2973 N N . THR A 1 368 ? -22.422 -6.879 -3.629 1 85.31 368 THR A N 1
ATOM 2974 C CA . THR A 1 368 ? -22.312 -6.699 -2.186 1 85.31 368 THR A CA 1
ATOM 2975 C C . THR A 1 368 ? -22.969 -5.395 -1.749 1 85.31 368 THR A C 1
ATOM 2977 O O . THR A 1 368 ? -22.984 -5.066 -0.561 1 85.31 368 THR A O 1
ATOM 2980 N N . GLY A 1 369 ? -23.469 -4.594 -2.682 1 78.31 369 GLY A N 1
ATOM 2981 C CA . GLY A 1 369 ? -24.25 -3.4 -2.371 1 78.31 369 GLY A CA 1
ATOM 2982 C C . GLY A 1 369 ? -23.391 -2.148 -2.266 1 78.31 369 GLY A C 1
ATOM 2983 O O . GLY A 1 369 ? -23.891 -1.094 -1.856 1 78.31 369 GLY A O 1
ATOM 2984 N N . LEU A 1 370 ? -22.141 -2.291 -2.59 1 76.69 370 LEU A N 1
ATOM 2985 C CA . LEU A 1 370 ? -21.281 -1.112 -2.525 1 76.69 370 LEU A CA 1
ATOM 2986 C C . LEU A 1 370 ? -21.656 -0.114 -3.619 1 76.69 370 LEU A C 1
ATOM 2988 O O . LEU A 1 370 ? -21.656 1.097 -3.387 1 76.69 370 LEU A O 1
ATOM 2992 N N . TYR A 1 371 ? -21.938 -0.717 -4.816 1 78.06 371 TYR A N 1
ATOM 2993 C CA . TYR A 1 371 ? -22.359 0.103 -5.945 1 78.06 371 TYR A CA 1
ATOM 2994 C C . TYR A 1 371 ? -23.719 -0.348 -6.473 1 78.06 371 TYR A C 1
ATOM 2996 O O . TYR A 1 371 ? -24.062 -1.531 -6.398 1 78.06 371 TYR A O 1
ATOM 3004 N N . GLU A 1 372 ? -24.391 0.643 -6.988 1 81.38 372 GLU A N 1
ATOM 3005 C CA . GLU A 1 372 ? -25.641 0.303 -7.645 1 81.38 372 GLU A CA 1
ATOM 3006 C C . GLU A 1 372 ? -25.422 -0.117 -9.094 1 81.38 372 GLU A C 1
ATOM 3008 O O . GLU A 1 372 ? -24.578 0.455 -9.789 1 81.38 372 GLU A O 1
ATOM 3013 N N . ALA A 1 373 ? -26.141 -1.049 -9.445 1 87 373 ALA A N 1
ATOM 3014 C CA . ALA A 1 373 ? -26.094 -1.473 -10.844 1 87 373 ALA A CA 1
ATOM 3015 C C . ALA A 1 373 ? -26.734 -0.438 -11.758 1 87 373 ALA A C 1
ATOM 3017 O O . ALA A 1 373 ? -27.625 0.3 -11.328 1 87 373 ALA A O 1
ATOM 3018 N N . SER A 1 374 ? -26.219 -0.299 -12.992 1 85.06 374 SER A N 1
ATOM 3019 C CA . SER A 1 374 ? -26.859 0.561 -13.984 1 85.06 374 SER A CA 1
ATOM 3020 C C . SER A 1 374 ? -28.125 -0.09 -14.547 1 85.06 374 SER A C 1
ATOM 3022 O O . SER A 1 374 ? -29.109 0.591 -14.797 1 85.06 374 SER A O 1
ATOM 3024 N N . SER A 1 375 ? -28.031 -1.303 -14.773 1 88.31 375 SER A N 1
ATOM 3025 C CA . SER A 1 375 ? -29.188 -2.1 -15.188 1 88.31 375 SER A CA 1
ATOM 3026 C C . SER A 1 375 ? -29.016 -3.564 -14.805 1 88.31 375 SER A C 1
ATOM 3028 O O . SER A 1 375 ? -27.906 -4 -14.477 1 88.31 375 SER A O 1
ATOM 3030 N N . GLY A 1 376 ? -30.141 -4.191 -14.672 1 91 376 GLY A N 1
ATOM 3031 C CA . GLY A 1 376 ? -30.125 -5.598 -14.305 1 91 376 GLY A CA 1
ATOM 3032 C C . GLY A 1 376 ? -30.547 -5.848 -12.875 1 91 376 GLY A C 1
ATOM 3033 O O . GLY A 1 376 ? -30.953 -4.922 -12.172 1 91 376 GLY A O 1
ATOM 3034 N N . SER A 1 377 ? -30.578 -7.164 -12.586 1 90.69 377 SER A N 1
ATOM 3035 C CA . SER A 1 377 ? -31 -7.539 -11.234 1 90.69 377 SER A CA 1
ATOM 3036 C C . SER A 1 377 ? -30.219 -8.758 -10.742 1 90.69 377 SER A C 1
ATOM 3038 O O . SER A 1 377 ? -29.641 -9.492 -11.539 1 90.69 377 SER A O 1
ATOM 3040 N N . ALA A 1 378 ? -30.203 -8.82 -9.438 1 93.56 378 ALA A N 1
ATOM 3041 C CA . ALA A 1 378 ? -29.547 -9.977 -8.828 1 93.56 378 ALA A CA 1
ATOM 3042 C C . ALA A 1 378 ? -30.234 -10.375 -7.527 1 93.56 378 ALA A C 1
ATOM 3044 O O . ALA A 1 378 ? -30.797 -9.531 -6.828 1 93.56 378 ALA A O 1
ATOM 3045 N N . GLN A 1 379 ? -30.281 -11.602 -7.359 1 93.06 379 GLN A N 1
ATOM 3046 C CA . GLN A 1 379 ? -30.797 -12.172 -6.117 1 93.06 379 GLN A CA 1
ATOM 3047 C C . GLN A 1 379 ? -29.734 -13 -5.406 1 93.06 379 GLN A C 1
ATOM 3049 O O . GLN A 1 379 ? -29.078 -13.844 -6.027 1 93.06 379 GLN A O 1
ATOM 3054 N N . LEU A 1 380 ? -29.547 -12.734 -4.156 1 94.31 380 LEU A N 1
ATOM 3055 C CA . LEU A 1 380 ? -28.609 -13.461 -3.314 1 94.31 380 LEU A CA 1
ATOM 3056 C C . LEU A 1 380 ? -29.312 -14.078 -2.115 1 94.31 380 LEU A C 1
ATOM 3058 O O . LEU A 1 380 ? -29.953 -13.375 -1.335 1 94.31 380 LEU A O 1
ATOM 3062 N N . ALA A 1 381 ? -29.188 -15.266 -1.977 1 92.75 381 ALA A N 1
ATOM 3063 C CA . ALA A 1 381 ? -29.844 -16 -0.895 1 92.75 381 ALA A CA 1
ATOM 3064 C C . ALA A 1 381 ? -31.328 -15.688 -0.838 1 92.75 381 ALA A C 1
ATOM 3066 O O . ALA A 1 381 ? -31.891 -15.477 0.243 1 92.75 381 ALA A O 1
ATOM 3067 N N . GLY A 1 382 ? -31.891 -15.469 -1.938 1 88.75 382 GLY A N 1
ATOM 3068 C CA . GLY A 1 382 ? -33.312 -15.258 -2.021 1 88.75 382 GLY A CA 1
ATOM 3069 C C . GLY A 1 382 ? -33.719 -13.797 -1.885 1 88.75 382 GLY A C 1
ATOM 3070 O O . GLY A 1 382 ? -34.906 -13.461 -1.987 1 88.75 382 GLY A O 1
ATOM 3071 N N . PHE A 1 383 ? -32.812 -13.016 -1.693 1 90.56 383 PHE A N 1
ATOM 3072 C CA . PHE A 1 383 ? -33.094 -11.602 -1.486 1 90.56 383 PHE A CA 1
ATOM 3073 C C . PHE A 1 383 ? -32.594 -10.766 -2.648 1 90.56 383 PHE A C 1
ATOM 3075 O O . PHE A 1 383 ? -31.5 -11.023 -3.174 1 90.56 383 PHE A O 1
ATOM 3082 N N . ASP A 1 384 ? -33.344 -9.797 -2.961 1 88.75 384 ASP A N 1
ATOM 3083 C CA . ASP A 1 384 ? -32.938 -8.898 -4.051 1 88.75 384 ASP A CA 1
ATOM 3084 C C . ASP A 1 384 ? -31.953 -7.844 -3.572 1 88.75 384 ASP A C 1
ATOM 3086 O O . ASP A 1 384 ? -32.094 -7.297 -2.479 1 88.75 384 ASP A O 1
ATOM 3090 N N . ILE A 1 385 ? -30.969 -7.504 -4.352 1 86.19 385 ILE A N 1
ATOM 3091 C CA . ILE A 1 385 ? -29.875 -6.629 -3.939 1 86.19 385 ILE A CA 1
ATOM 3092 C C . ILE A 1 385 ? -30.359 -5.18 -3.924 1 86.19 385 ILE A C 1
ATOM 3094 O O . ILE A 1 385 ? -29.719 -4.312 -3.324 1 86.19 385 ILE A O 1
ATOM 3098 N N . SER A 1 386 ? -31.438 -4.871 -4.578 1 79.44 386 SER A N 1
ATOM 3099 C CA . SER A 1 386 ? -31.938 -3.502 -4.652 1 79.44 386 SER A CA 1
ATOM 3100 C C . SER A 1 386 ? -32.938 -3.217 -3.535 1 79.44 386 SER A C 1
ATOM 3102 O O . SER A 1 386 ? -32.969 -2.107 -2.998 1 79.44 386 SER A O 1
ATOM 3104 N N . THR A 1 387 ? -33.656 -4.238 -3.09 1 78.69 387 THR A N 1
ATOM 3105 C CA . THR A 1 387 ? -34.781 -3.977 -2.195 1 78.69 387 THR A CA 1
ATOM 3106 C C . THR A 1 387 ? -34.531 -4.555 -0.81 1 78.69 387 THR A C 1
ATOM 3108 O O . THR A 1 387 ? -35.031 -4.035 0.191 1 78.69 387 THR A O 1
ATOM 3111 N N . ASP A 1 388 ? -33.781 -5.602 -0.726 1 83 388 ASP A N 1
ATOM 3112 C CA . ASP A 1 388 ? -33.625 -6.328 0.531 1 83 388 ASP A CA 1
ATOM 3113 C C . ASP A 1 388 ? -32.188 -6.316 1.01 1 83 388 ASP A C 1
ATOM 3115 O O . ASP A 1 388 ? -31.656 -7.344 1.445 1 83 388 ASP A O 1
ATOM 3119 N N . MET A 1 389 ? -31.594 -5.281 1.009 1 79.62 389 MET A N 1
ATOM 3120 C CA . MET A 1 389 ? -30.156 -5.215 1.256 1 79.62 389 MET A CA 1
ATOM 3121 C C . MET A 1 389 ? -29.828 -5.625 2.689 1 79.62 389 MET A C 1
ATOM 3123 O O . MET A 1 389 ? -28.859 -6.344 2.93 1 79.62 389 MET A O 1
ATOM 3127 N N . ASP A 1 390 ? -30.641 -5.23 3.672 1 79.12 390 ASP A N 1
ATOM 3128 C CA . ASP A 1 390 ? -30.375 -5.504 5.078 1 79.12 390 ASP A CA 1
ATOM 3129 C C . ASP A 1 390 ? -30.422 -7 5.367 1 79.12 390 ASP A C 1
ATOM 3131 O O . ASP A 1 390 ? -29.531 -7.535 6.039 1 79.12 390 ASP A O 1
ATOM 3135 N N . GLN A 1 391 ? -31.391 -7.574 4.809 1 83.69 391 GLN A N 1
ATOM 3136 C CA . GLN A 1 391 ? -31.531 -9.016 5.02 1 83.69 391 GLN A CA 1
ATOM 3137 C C . GLN A 1 391 ? -30.469 -9.789 4.246 1 83.69 391 GLN A C 1
ATOM 3139 O O . GLN A 1 391 ? -29.969 -10.805 4.727 1 83.69 391 GLN A O 1
ATOM 3144 N N . MET A 1 392 ? -30.156 -9.242 3.139 1 87.19 392 MET A N 1
ATOM 3145 C CA . MET A 1 392 ? -29.141 -9.867 2.297 1 87.19 392 MET A CA 1
ATOM 3146 C C . MET A 1 392 ? -27.781 -9.875 2.992 1 87.19 392 MET A C 1
ATOM 3148 O O . MET A 1 392 ? -27.078 -10.883 2.984 1 87.19 392 MET A O 1
ATOM 3152 N N . HIS A 1 393 ? -27.484 -8.844 3.656 1 87.12 393 HIS A N 1
ATOM 3153 C CA . HIS A 1 393 ? -26.172 -8.695 4.285 1 87.12 393 HIS A CA 1
ATOM 3154 C C . HIS A 1 393 ? -26 -9.688 5.43 1 87.12 393 HIS A C 1
ATOM 3156 O O . HIS A 1 393 ? -24.875 -10.102 5.73 1 87.12 393 HIS A O 1
ATOM 3162 N N . LYS A 1 394 ? -27.062 -10.102 5.973 1 87 394 LYS A N 1
ATOM 3163 C CA . LYS A 1 394 ? -27 -11.062 7.074 1 87 394 LYS A CA 1
ATOM 3164 C C . LYS A 1 394 ? -26.75 -12.477 6.559 1 87 394 LYS A C 1
ATOM 3166 O O . LYS A 1 394 ? -26.344 -13.359 7.324 1 87 394 LYS A O 1
ATOM 3171 N N . ARG A 1 395 ? -26.922 -12.578 5.262 1 91 395 ARG A N 1
ATOM 3172 C CA . ARG A 1 395 ? -26.859 -13.93 4.715 1 91 395 ARG A CA 1
ATOM 3173 C C . ARG A 1 395 ? -25.656 -14.086 3.771 1 91 395 ARG A C 1
ATOM 3175 O O . ARG A 1 395 ? -25.469 -15.148 3.172 1 91 395 ARG A O 1
ATOM 3182 N N . ILE A 1 396 ? -24.906 -13.031 3.691 1 92.69 396 ILE A N 1
ATOM 3183 C CA . ILE A 1 396 ? -23.75 -13.117 2.803 1 92.69 396 ILE A CA 1
ATOM 3184 C C . ILE A 1 396 ? -22.484 -12.812 3.582 1 92.69 396 ILE A C 1
ATOM 3186 O O . ILE A 1 396 ? -22.531 -12.172 4.633 1 92.69 396 ILE A O 1
ATOM 3190 N N . GLY A 1 397 ? -21.391 -13.375 3.193 1 93 397 GLY A N 1
ATOM 3191 C CA . GLY A 1 397 ? -20.062 -13.078 3.678 1 93 397 GLY A CA 1
ATOM 3192 C C . GLY A 1 397 ? -19.141 -12.516 2.604 1 93 397 GLY A C 1
ATOM 3193 O O . GLY A 1 397 ? -19.219 -12.93 1.444 1 93 397 GLY A O 1
ATOM 3194 N N . ILE A 1 398 ? -18.344 -11.57 3.027 1 92.25 398 ILE A N 1
ATOM 3195 C CA . ILE A 1 398 ? -17.484 -10.93 2.031 1 92.25 398 ILE A CA 1
ATOM 3196 C C . ILE A 1 398 ? -16.062 -10.844 2.555 1 92.25 398 ILE A C 1
ATOM 3198 O O . ILE A 1 398 ? -15.828 -10.406 3.686 1 92.25 398 ILE A O 1
ATOM 3202 N N . CYS A 1 399 ? -15.125 -11.289 1.735 1 93.25 399 CYS A N 1
ATOM 3203 C CA . CYS A 1 399 ? -13.695 -11.094 1.951 1 93.25 399 CYS A CA 1
ATOM 3204 C C . CYS A 1 399 ? -13.078 -10.266 0.828 1 93.25 399 CYS A C 1
ATOM 3206 O O . CYS A 1 399 ? -12.844 -10.781 -0.27 1 93.25 399 CYS A O 1
ATOM 3208 N N . PRO A 1 400 ? -12.828 -9.023 1.082 1 89.88 400 PRO A N 1
ATOM 3209 C CA . PRO A 1 400 ? -12.266 -8.164 0.037 1 89.88 400 PRO A CA 1
ATOM 3210 C C . PRO A 1 400 ? -10.828 -8.523 -0.318 1 89.88 400 PRO A C 1
ATOM 3212 O O . PRO A 1 400 ? -10.234 -9.398 0.319 1 89.88 400 PRO A O 1
ATOM 3215 N N . GLN A 1 401 ? -10.391 -7.871 -1.297 1 84.88 401 GLN A N 1
ATOM 3216 C CA . GLN A 1 401 ? -9.047 -8.133 -1.809 1 84.88 401 GLN A CA 1
ATOM 3217 C C . GLN A 1 401 ? -7.98 -7.723 -0.797 1 84.88 401 GLN A C 1
ATOM 3219 O O . GLN A 1 401 ? -6.984 -8.422 -0.617 1 84.88 401 GLN A O 1
ATOM 3224 N N . PHE A 1 402 ? -8.227 -6.633 -0.134 1 83.25 402 PHE A N 1
ATOM 3225 C CA . PHE A 1 402 ? -7.285 -6.148 0.868 1 83.25 402 PHE A CA 1
ATOM 3226 C C . PHE A 1 402 ? -7.809 -6.41 2.275 1 83.25 402 PHE A C 1
ATOM 3228 O O . PHE A 1 402 ? -9.023 -6.438 2.498 1 83.25 402 PHE A O 1
ATOM 3235 N N . ASP A 1 403 ? -6.871 -6.594 3.145 1 86.19 403 ASP A N 1
ATOM 3236 C CA . ASP A 1 403 ? -7.246 -6.832 4.535 1 86.19 403 ASP A CA 1
ATOM 3237 C C . ASP A 1 403 ? -7.531 -5.516 5.258 1 86.19 403 ASP A C 1
ATOM 3239 O O . ASP A 1 403 ? -6.609 -4.863 5.75 1 86.19 403 ASP A O 1
ATOM 3243 N N . ILE A 1 404 ? -8.719 -5.234 5.262 1 86.56 404 ILE A N 1
ATOM 3244 C CA . ILE A 1 404 ? -9.156 -3.994 5.891 1 86.56 404 ILE A CA 1
ATOM 3245 C C . ILE A 1 404 ? -9.547 -4.266 7.344 1 86.56 404 ILE A C 1
ATOM 3247 O O . ILE A 1 404 ? -10.68 -4.66 7.625 1 86.56 404 ILE A O 1
ATOM 3251 N N . LEU A 1 405 ? -8.609 -4.094 8.258 1 88.69 405 LEU A N 1
ATOM 3252 C CA . LEU A 1 405 ? -8.75 -4.414 9.672 1 88.69 405 LEU A CA 1
ATOM 3253 C C . LEU A 1 405 ? -8.242 -3.27 10.539 1 88.69 405 LEU A C 1
ATOM 3255 O O . LEU A 1 405 ? -7.375 -2.502 10.117 1 88.69 405 LEU A O 1
ATOM 3259 N N . TRP A 1 406 ? -8.836 -3.201 11.719 1 86.88 406 TRP A N 1
ATOM 3260 C CA . TRP A 1 406 ? -8.344 -2.229 12.688 1 86.88 406 TRP A CA 1
ATOM 3261 C C . TRP A 1 406 ? -7.059 -2.713 13.344 1 86.88 406 TRP A C 1
ATOM 3263 O O . TRP A 1 406 ? -7.055 -3.729 14.047 1 86.88 406 TRP A O 1
ATOM 3273 N N . GLY A 1 407 ? -6.043 -1.953 13.18 1 86.62 407 GLY A N 1
ATOM 3274 C CA . GLY A 1 407 ? -4.723 -2.344 13.648 1 86.62 407 GLY A CA 1
ATOM 3275 C C . GLY A 1 407 ? -4.645 -2.498 15.156 1 86.62 407 GLY A C 1
ATOM 3276 O O . GLY A 1 407 ? -3.893 -3.332 15.664 1 86.62 407 GLY A O 1
ATOM 3277 N N . ASP A 1 408 ? -5.457 -1.758 15.852 1 87.5 408 ASP A N 1
ATOM 3278 C CA . ASP A 1 408 ? -5.312 -1.7 17.297 1 87.5 408 ASP A CA 1
ATOM 3279 C C . ASP A 1 408 ? -6.254 -2.691 17.984 1 87.5 408 ASP A C 1
ATOM 3281 O O . ASP A 1 408 ? -6.168 -2.902 19.203 1 87.5 408 ASP A O 1
ATOM 3285 N N . LEU A 1 409 ? -7.105 -3.322 17.281 1 91.31 409 LEU A N 1
ATOM 3286 C CA . LEU A 1 409 ? -8.023 -4.309 17.844 1 91.31 409 LEU A CA 1
ATOM 3287 C C . LEU A 1 409 ? -7.441 -5.715 17.734 1 91.31 409 LEU A C 1
ATOM 3289 O O . LEU A 1 409 ? -6.559 -5.965 16.906 1 91.31 409 LEU A O 1
ATOM 3293 N N . THR A 1 410 ? -7.891 -6.578 18.547 1 95.81 410 THR A N 1
ATOM 3294 C CA . THR A 1 410 ? -7.465 -7.973 18.516 1 95.81 410 THR A CA 1
ATOM 3295 C C . THR A 1 410 ? -8.297 -8.781 17.531 1 95.81 410 THR A C 1
ATOM 3297 O O . THR A 1 410 ? -9.297 -8.281 17 1 95.81 410 THR A O 1
ATOM 3300 N N . ILE A 1 411 ? -7.836 -9.984 17.297 1 96.75 411 ILE A N 1
ATOM 3301 C CA . ILE A 1 411 ? -8.578 -10.906 16.438 1 96.75 411 ILE A CA 1
ATOM 3302 C C . ILE A 1 411 ? -9.969 -11.148 17.016 1 96.75 411 ILE A C 1
ATOM 3304 O O . ILE A 1 411 ? -10.969 -11.039 16.312 1 96.75 411 ILE A O 1
ATOM 3308 N N . ASN A 1 412 ? -10.023 -11.336 18.297 1 95.94 412 ASN A N 1
ATOM 3309 C CA . ASN A 1 412 ? -11.289 -11.594 18.984 1 95.94 412 ASN A CA 1
ATOM 3310 C C . ASN A 1 412 ? -12.234 -10.398 18.875 1 95.94 412 ASN A C 1
ATOM 3312 O O . ASN A 1 412 ? -13.43 -10.57 18.641 1 95.94 412 ASN A O 1
ATOM 3316 N N . ASP A 1 413 ? -11.695 -9.258 19.047 1 94.5 413 ASP A N 1
ATOM 3317 C CA . ASP A 1 413 ? -12.516 -8.055 18.969 1 94.5 413 ASP A CA 1
ATOM 3318 C C . ASP A 1 413 ? -13.18 -7.938 17.609 1 94.5 413 ASP A C 1
ATOM 3320 O O . ASP A 1 413 ? -14.359 -7.57 17.516 1 94.5 413 ASP A O 1
ATOM 3324 N N . HIS A 1 414 ? -12.43 -8.25 16.609 1 94.06 414 HIS A N 1
ATOM 3325 C CA . HIS A 1 414 ? -12.977 -8.188 15.25 1 94.06 414 HIS A CA 1
ATOM 3326 C C . HIS A 1 414 ? -14.117 -9.18 15.07 1 94.06 414 HIS A C 1
ATOM 3328 O O . HIS A 1 414 ? -15.18 -8.828 14.555 1 94.06 414 HIS A O 1
ATOM 3334 N N . LEU A 1 415 ? -13.891 -10.367 15.562 1 95.56 415 LEU A N 1
ATOM 3335 C CA . LEU A 1 415 ? -14.883 -11.414 15.359 1 95.56 415 LEU A CA 1
ATOM 3336 C C . LEU A 1 415 ? -16.156 -11.133 16.156 1 95.56 415 LEU A C 1
ATOM 3338 O O . LEU A 1 415 ? -17.266 -11.375 15.688 1 95.56 415 LEU A O 1
ATOM 3342 N N . TYR A 1 416 ? -16.016 -10.586 17.344 1 94.44 416 TYR A N 1
ATOM 3343 C CA . TYR A 1 416 ? -17.188 -10.211 18.125 1 94.44 416 TYR A CA 1
ATOM 3344 C C . TYR A 1 416 ? -17.938 -9.078 17.453 1 94.44 416 TYR A C 1
ATOM 3346 O O . TYR A 1 416 ? -19.172 -9.102 17.375 1 94.44 416 TYR A O 1
ATOM 3354 N N . PHE A 1 417 ? -17.25 -8.148 16.953 1 91.75 417 PHE A N 1
ATOM 3355 C CA . PHE A 1 417 ? -17.875 -7.008 16.281 1 91.75 417 PHE A CA 1
ATOM 3356 C C . PHE A 1 417 ? -18.719 -7.477 15.102 1 91.75 417 PHE A C 1
ATOM 3358 O O . PHE A 1 417 ? -19.891 -7.117 14.984 1 91.75 417 PHE A O 1
ATOM 3365 N N . TYR A 1 418 ? -18.156 -8.312 14.266 1 91.44 418 TYR A N 1
ATOM 3366 C CA . TYR A 1 418 ? -18.859 -8.719 13.055 1 91.44 418 TYR A CA 1
ATOM 3367 C C . TYR A 1 418 ? -19.906 -9.781 13.352 1 91.44 418 TYR A C 1
ATOM 3369 O O . TYR A 1 418 ? -20.891 -9.922 12.617 1 91.44 418 TYR A O 1
ATOM 3377 N N . SER A 1 419 ? -19.672 -10.555 14.398 1 92.38 419 SER A N 1
ATOM 3378 C CA . SER A 1 419 ? -20.719 -11.492 14.805 1 92.38 419 SER A CA 1
ATOM 3379 C C . SER A 1 419 ? -22 -10.766 15.18 1 92.38 419 SER A C 1
ATOM 3381 O O . SER A 1 419 ? -23.094 -11.219 14.836 1 92.38 419 SER A O 1
ATOM 3383 N N . ARG A 1 420 ? -21.844 -9.688 15.844 1 89.5 420 ARG A N 1
ATOM 3384 C CA . ARG A 1 420 ? -23 -8.883 16.234 1 89.5 420 ARG A CA 1
ATOM 3385 C C . ARG A 1 420 ? -23.641 -8.219 15.016 1 89.5 420 ARG A C 1
ATOM 3387 O O . ARG A 1 420 ? -24.859 -8.117 14.938 1 89.5 420 ARG A O 1
ATOM 3394 N N . LEU A 1 421 ? -22.859 -7.859 14.141 1 86.31 421 LEU A N 1
ATOM 3395 C CA . LEU A 1 421 ? -23.359 -7.23 12.922 1 86.31 421 LEU A CA 1
ATOM 3396 C C . LEU A 1 421 ? -24.141 -8.227 12.078 1 86.31 421 LEU A C 1
ATOM 3398 O O . LEU A 1 421 ? -25.125 -7.848 11.422 1 86.31 421 LEU A O 1
ATOM 3402 N N . LYS A 1 422 ? -23.719 -9.469 12.102 1 88.12 422 LYS A N 1
ATOM 3403 C CA . LYS A 1 422 ? -24.359 -10.508 11.297 1 88.12 422 LYS A CA 1
ATOM 3404 C C . LYS A 1 422 ? -25.609 -11.047 11.992 1 88.12 422 LYS A C 1
ATOM 3406 O O . LYS A 1 422 ? -26.312 -11.898 11.438 1 88.12 422 LYS A O 1
ATOM 3411 N N . GLY A 1 423 ? -25.859 -10.602 13.172 1 84 423 GLY A N 1
ATOM 3412 C CA . GLY A 1 423 ? -27.109 -10.945 13.844 1 84 423 GLY A CA 1
ATOM 3413 C C . GLY A 1 423 ? -27 -12.211 14.672 1 84 423 GLY A C 1
ATOM 3414 O O . GLY A 1 423 ? -28.016 -12.859 14.953 1 84 423 GLY A O 1
ATOM 3415 N N . VAL A 1 424 ? -25.875 -12.602 14.953 1 89.81 424 VAL A N 1
ATOM 3416 C CA . VAL A 1 424 ? -25.703 -13.766 15.812 1 89.81 424 VAL A CA 1
ATOM 3417 C C . VAL A 1 424 ? -26.188 -13.43 17.219 1 89.81 424 VAL A C 1
ATOM 3419 O O . VAL A 1 424 ? -25.859 -12.375 17.766 1 89.81 424 VAL A O 1
ATOM 3422 N N . SER A 1 425 ? -26.938 -14.281 17.719 1 90.06 425 SER A N 1
ATOM 3423 C CA . SER A 1 425 ? -27.5 -14.047 19.047 1 90.06 425 SER A CA 1
ATOM 3424 C C . SER A 1 425 ? -26.406 -14.008 20.109 1 90.06 425 SER A C 1
ATOM 3426 O O . SER A 1 425 ? -25.359 -14.633 19.953 1 90.06 425 SER A O 1
ATOM 3428 N N . SER A 1 426 ? -26.656 -13.297 21.109 1 89.75 426 SER A N 1
ATOM 3429 C CA . SER A 1 426 ? -25.688 -13.117 22.188 1 89.75 426 SER A CA 1
ATOM 3430 C C . SER A 1 426 ? -25.328 -14.453 22.844 1 89.75 426 SER A C 1
ATOM 3432 O O . SER A 1 426 ? -24.203 -14.641 23.312 1 89.75 426 SER A O 1
ATOM 3434 N N . GLN A 1 427 ? -26.203 -15.32 22.781 1 91.38 427 GLN A N 1
ATOM 3435 C CA . GLN A 1 427 ? -25.984 -16.625 23.406 1 91.38 427 GLN A CA 1
ATOM 3436 C C . GLN A 1 427 ? -25.062 -17.484 22.562 1 91.38 427 GLN A C 1
ATOM 3438 O O . GLN A 1 427 ? -24.312 -18.312 23.094 1 91.38 427 GLN A O 1
ATOM 3443 N N . GLN A 1 428 ? -25.125 -17.203 21.281 1 93.19 428 GLN A N 1
ATOM 3444 C CA . GLN A 1 428 ? -24.344 -18.047 20.375 1 93.19 428 GLN A CA 1
ATOM 3445 C C . GLN A 1 428 ? -23.078 -17.344 19.906 1 93.19 428 GLN A C 1
ATOM 3447 O O . GLN A 1 428 ? -22.297 -17.906 19.141 1 93.19 428 GLN A O 1
ATOM 3452 N N . GLU A 1 429 ? -22.938 -16.219 20.375 1 93.38 429 GLU A N 1
ATOM 3453 C CA . GLU A 1 429 ? -21.844 -15.375 19.891 1 93.38 429 GLU A CA 1
ATOM 3454 C C . GLU A 1 429 ? -20.484 -16.016 20.188 1 93.38 429 GLU A C 1
ATOM 3456 O O . GLU A 1 429 ? -19.625 -16.094 19.297 1 93.38 429 GLU A O 1
ATOM 3461 N N . ASN A 1 430 ? -20.312 -16.516 21.422 1 94.44 430 ASN A N 1
ATOM 3462 C CA . ASN A 1 430 ? -19.047 -17.094 21.828 1 94.44 430 ASN A CA 1
ATOM 3463 C C . ASN A 1 430 ? -18.734 -18.359 21.031 1 94.44 430 ASN A C 1
ATOM 3465 O O . ASN A 1 430 ? -17.594 -18.578 20.609 1 94.44 430 ASN A O 1
ATOM 3469 N N . GLN A 1 431 ? -19.703 -19.078 20.828 1 94.38 431 GLN A N 1
ATOM 3470 C CA . GLN A 1 431 ? -19.531 -20.297 20.047 1 94.38 431 GLN A CA 1
ATOM 3471 C C . GLN A 1 431 ? -19.203 -20 18.594 1 94.38 431 GLN A C 1
ATOM 3473 O O . GLN A 1 431 ? -18.359 -20.656 17.984 1 94.38 431 GLN A O 1
ATOM 3478 N N . ALA A 1 432 ? -19.875 -19.062 18.047 1 93.69 432 ALA A N 1
ATOM 3479 C CA . ALA A 1 432 ? -19.641 -18.672 16.656 1 93.69 432 ALA A CA 1
ATOM 3480 C C . ALA A 1 432 ? -18.219 -18.156 16.469 1 93.69 432 ALA A C 1
ATOM 3482 O O . ALA A 1 432 ? -17.562 -18.484 15.477 1 93.69 432 ALA A O 1
ATOM 3483 N N . VAL A 1 433 ? -17.797 -17.422 17.406 1 95.19 433 VAL A N 1
ATOM 3484 C CA . VAL A 1 433 ? -16.469 -16.844 17.344 1 95.19 433 VAL A CA 1
ATOM 3485 C C . VAL A 1 433 ? -15.414 -17.938 17.469 1 95.19 433 VAL A C 1
ATOM 3487 O O . VAL A 1 433 ? -14.445 -17.969 16.703 1 95.19 433 VAL A O 1
ATOM 3490 N N . GLN A 1 434 ? -15.617 -18.828 18.359 1 94.81 434 GLN A N 1
ATOM 3491 C CA . GLN A 1 434 ? -14.672 -19.922 18.531 1 94.81 434 GLN A CA 1
ATOM 3492 C C . GLN A 1 434 ? -14.625 -20.828 17.297 1 94.81 434 GLN A C 1
ATOM 3494 O O . GLN A 1 434 ? -13.555 -21.281 16.906 1 94.81 434 GLN A O 1
ATOM 3499 N N . LYS A 1 435 ? -15.711 -21.047 16.766 1 93.62 435 LYS A N 1
ATOM 3500 C CA . LYS A 1 435 ? -15.781 -21.844 15.539 1 93.62 435 LYS A CA 1
ATOM 3501 C C . LYS A 1 435 ? -15.031 -21.156 14.398 1 93.62 435 LYS A C 1
ATOM 3503 O O . LYS A 1 435 ? -14.289 -21.812 13.656 1 93.62 435 LYS A O 1
ATOM 3508 N N . ALA A 1 436 ? -15.289 -19.906 14.273 1 93.81 436 ALA A N 1
ATOM 3509 C CA . ALA A 1 436 ? -14.625 -19.156 13.219 1 93.81 436 ALA A CA 1
ATOM 3510 C C . ALA A 1 436 ? -13.102 -19.203 13.383 1 93.81 436 ALA A C 1
ATOM 3512 O O . ALA A 1 436 ? -12.375 -19.344 12.406 1 93.81 436 ALA A O 1
ATOM 3513 N N . LEU A 1 437 ? -12.656 -19.141 14.609 1 95.44 437 LEU A N 1
ATOM 3514 C CA . LEU A 1 437 ? -11.234 -19.203 14.914 1 95.44 437 LEU A CA 1
ATOM 3515 C C . LEU A 1 437 ? -10.656 -20.578 14.555 1 95.44 437 LEU A C 1
ATOM 3517 O O . LEU A 1 437 ? -9.578 -20.656 13.969 1 95.44 437 LEU A O 1
ATOM 3521 N N . ASN A 1 438 ? -11.344 -21.547 14.805 1 93.81 438 ASN A N 1
ATOM 3522 C CA . ASN A 1 438 ? -10.922 -22.922 14.523 1 93.81 438 ASN A CA 1
ATOM 3523 C C . ASN A 1 438 ? -10.906 -23.203 13.031 1 93.81 438 ASN A C 1
ATOM 3525 O O . ASN A 1 438 ? -10.016 -23.891 12.531 1 93.81 438 ASN A O 1
ATOM 3529 N N . ASP A 1 439 ? -11.836 -22.641 12.375 1 91.56 439 ASP A N 1
ATOM 3530 C CA . ASP A 1 439 ? -11.969 -22.875 10.938 1 91.56 439 ASP A CA 1
ATOM 3531 C C . ASP A 1 439 ? -10.742 -22.359 10.188 1 91.56 439 ASP A C 1
ATOM 3533 O O . ASP A 1 439 ? -10.375 -22.906 9.141 1 91.56 439 ASP A O 1
ATOM 3537 N N . VAL A 1 440 ? -10.164 -21.312 10.719 1 94.38 440 VAL A N 1
ATOM 3538 C CA . VAL A 1 440 ? -9.047 -20.703 9.992 1 94.38 440 VAL A CA 1
ATOM 3539 C C . VAL A 1 440 ? -7.75 -20.922 10.773 1 94.38 440 VAL A C 1
ATOM 3541 O O . VAL A 1 440 ? -6.742 -20.266 10.5 1 94.38 440 VAL A O 1
ATOM 3544 N N . SER A 1 441 ? -7.703 -21.688 11.82 1 92.81 441 SER A N 1
ATOM 3545 C CA . SER A 1 441 ? -6.543 -22.062 12.617 1 92.81 441 SER A CA 1
ATOM 3546 C C . SER A 1 441 ? -5.867 -20.844 13.234 1 92.81 441 SER A C 1
ATOM 3548 O O . SER A 1 441 ? -4.652 -20.672 13.109 1 92.81 441 SER A O 1
ATOM 3550 N N . LEU A 1 442 ? -6.652 -19.953 13.867 1 95.12 442 LEU A N 1
ATOM 3551 C CA . LEU A 1 442 ? -6.105 -18.766 14.516 1 95.12 442 LEU A CA 1
ATOM 3552 C C . LEU A 1 442 ? -6.387 -18.781 16.016 1 95.12 442 LEU A C 1
ATOM 3554 O O . LEU A 1 442 ? -6.289 -17.75 16.672 1 95.12 442 LEU A O 1
ATOM 3558 N N . GLU A 1 443 ? -6.684 -19.906 16.594 1 94.38 443 GLU A N 1
ATOM 3559 C CA . GLU A 1 443 ? -7.082 -20.031 17.984 1 94.38 443 GLU A CA 1
ATOM 3560 C C . GLU A 1 443 ? -5.98 -19.547 18.922 1 94.38 443 GLU A C 1
ATOM 3562 O O . GLU A 1 443 ? -6.25 -18.844 19.906 1 94.38 443 GLU A O 1
ATOM 3567 N N . LYS A 1 444 ? -4.766 -19.844 18.594 1 93 444 LYS A N 1
ATOM 3568 C CA . LYS A 1 444 ? -3.629 -19.516 19.453 1 93 444 LYS A CA 1
ATOM 3569 C C . LYS A 1 444 ? -3.332 -18.031 19.422 1 93 444 LYS A C 1
ATOM 3571 O O . LYS A 1 444 ? -2.678 -17.5 20.328 1 93 444 LYS A O 1
ATOM 3576 N N . LEU A 1 445 ? -3.875 -17.297 18.438 1 94.5 445 LEU A N 1
ATOM 3577 C CA . LEU A 1 445 ? -3.551 -15.891 18.25 1 94.5 445 LEU A CA 1
ATOM 3578 C C . LEU A 1 445 ? -4.758 -15.008 18.562 1 94.5 445 LEU A C 1
ATOM 3580 O O . LEU A 1 445 ? -4.754 -13.812 18.25 1 94.5 445 LEU A O 1
ATOM 3584 N N . ALA A 1 446 ? -5.711 -15.5 19.203 1 95 446 ALA A N 1
ATOM 3585 C CA . ALA A 1 446 ? -7.008 -14.852 19.391 1 95 446 ALA A CA 1
ATOM 3586 C C . ALA A 1 446 ? -6.859 -13.492 20.062 1 95 446 ALA A C 1
ATOM 3588 O O . ALA A 1 446 ? -7.59 -12.555 19.75 1 95 446 ALA A O 1
ATOM 3589 N N . HIS A 1 447 ? -5.906 -13.32 20.906 1 94.44 447 HIS A N 1
ATOM 3590 C CA . HIS A 1 447 ? -5.793 -12.102 21.688 1 94.44 447 HIS A CA 1
ATOM 3591 C C . HIS A 1 447 ? -4.68 -11.203 21.172 1 94.44 447 HIS A C 1
ATOM 3593 O O . HIS A 1 447 ? -4.379 -10.164 21.766 1 94.44 447 HIS A O 1
ATOM 3599 N N . ARG A 1 448 ? -4.156 -11.57 20.062 1 93.81 448 ARG A N 1
ATOM 3600 C CA . ARG A 1 448 ? -3.098 -10.766 19.469 1 93.81 448 ARG A CA 1
ATOM 3601 C C . ARG A 1 448 ? -3.682 -9.594 18.672 1 93.81 448 ARG A C 1
ATOM 3603 O O . ARG A 1 448 ? -4.711 -9.742 18.016 1 93.81 448 ARG A O 1
ATOM 3610 N N . GLN A 1 449 ? -3.035 -8.492 18.797 1 94.12 449 GLN A N 1
ATOM 3611 C CA . GLN A 1 449 ? -3.447 -7.332 18.016 1 94.12 449 GLN A CA 1
ATOM 3612 C C . GLN A 1 449 ? -3.092 -7.508 16.547 1 94.12 449 GLN A C 1
ATOM 3614 O O . GLN A 1 449 ? -2.07 -8.117 16.203 1 94.12 449 GLN A O 1
ATOM 3619 N N . ILE A 1 450 ? -3.828 -6.82 15.664 1 92.94 450 ILE A N 1
ATOM 3620 C CA . ILE A 1 450 ? -3.703 -6.988 14.227 1 92.94 450 ILE A CA 1
ATOM 3621 C C . ILE A 1 450 ? -2.35 -6.457 13.758 1 92.94 450 ILE A C 1
ATOM 3623 O O . ILE A 1 450 ? -1.749 -7 12.828 1 92.94 450 ILE A O 1
ATOM 3627 N N . LYS A 1 451 ? -1.895 -5.457 14.352 1 87.5 451 LYS A N 1
ATOM 3628 C CA . LYS A 1 451 ? -0.633 -4.84 13.953 1 87.5 451 LYS A CA 1
ATOM 3629 C C . LYS A 1 451 ? 0.527 -5.82 14.094 1 87.5 451 LYS A C 1
ATOM 3631 O O . LYS A 1 451 ? 1.551 -5.676 13.422 1 87.5 451 LYS A O 1
ATOM 3636 N N . GLY A 1 452 ? 0.353 -6.785 14.906 1 86.56 452 GLY A N 1
ATOM 3637 C CA . GLY A 1 452 ? 1.414 -7.754 15.133 1 86.56 452 GLY A CA 1
ATOM 3638 C C . GLY A 1 452 ? 1.266 -9.008 14.297 1 86.56 452 GLY A C 1
ATOM 3639 O O . GLY A 1 452 ? 2.078 -9.93 14.406 1 86.56 452 GLY A O 1
ATOM 3640 N N . LEU A 1 453 ? 0.273 -9.031 13.383 1 90.69 453 LEU A N 1
ATOM 3641 C CA . LEU A 1 453 ? -0.006 -10.234 12.602 1 90.69 453 LEU A CA 1
ATOM 3642 C C . LEU A 1 453 ? 0.723 -10.195 11.266 1 90.69 453 LEU A C 1
ATOM 3644 O O . LEU A 1 453 ? 1.007 -9.117 10.734 1 90.69 453 LEU A O 1
ATOM 3648 N N . SER A 1 454 ? 1.056 -11.414 10.797 1 85.5 454 SER A N 1
ATOM 3649 C CA . SER A 1 454 ? 1.608 -11.547 9.453 1 85.5 454 SER A CA 1
ATOM 3650 C C . SER A 1 454 ? 0.528 -11.375 8.391 1 85.5 454 SER A C 1
ATOM 3652 O O . SER A 1 454 ? -0.663 -11.352 8.703 1 85.5 454 SER A O 1
ATOM 3654 N N . GLY A 1 455 ? 0.936 -11.188 7.172 1 86.81 455 GLY A N 1
ATOM 3655 C CA . GLY A 1 455 ? -0.006 -11.062 6.07 1 86.81 455 GLY A CA 1
ATOM 3656 C C . GLY A 1 455 ? -0.922 -12.258 5.922 1 86.81 455 GLY A C 1
ATOM 3657 O O . GLY A 1 455 ? -2.121 -12.109 5.684 1 86.81 455 GLY A O 1
ATOM 3658 N N . GLY A 1 456 ? -0.341 -13.422 6.062 1 90.56 456 GLY A N 1
ATOM 3659 C CA . GLY A 1 456 ? -1.141 -14.633 5.973 1 90.56 456 GLY A CA 1
ATOM 3660 C C . GLY A 1 456 ? -2.156 -14.758 7.09 1 90.56 456 GLY A C 1
ATOM 3661 O O . GLY A 1 456 ? -3.277 -15.219 6.867 1 90.56 456 GLY A O 1
ATOM 3662 N N . GLU A 1 457 ? -1.762 -14.328 8.25 1 93.75 457 GLU A N 1
ATOM 3663 C CA . GLU A 1 457 ? -2.664 -14.367 9.398 1 93.75 457 GLU A CA 1
ATOM 3664 C C . GLU A 1 457 ? -3.809 -13.375 9.234 1 93.75 457 GLU A C 1
ATOM 3666 O O . GLU A 1 457 ? -4.957 -13.68 9.555 1 93.75 457 GLU A O 1
ATOM 3671 N N . LYS A 1 458 ? -3.502 -12.234 8.766 1 95 458 LYS A N 1
ATOM 3672 C CA . LYS A 1 458 ? -4.531 -11.234 8.5 1 95 458 LYS A CA 1
ATOM 3673 C C . LYS A 1 458 ? -5.531 -11.727 7.461 1 95 458 LYS A C 1
ATOM 3675 O O . LYS A 1 458 ? -6.734 -11.508 7.594 1 95 458 LYS A O 1
ATOM 3680 N N . ARG A 1 459 ? -4.969 -12.391 6.508 1 94.81 459 ARG A N 1
ATOM 3681 C CA . ARG A 1 459 ? -5.832 -12.922 5.457 1 94.81 459 ARG A CA 1
ATOM 3682 C C . ARG A 1 459 ? -6.781 -13.984 6.012 1 94.81 459 ARG A C 1
ATOM 3684 O O . ARG A 1 459 ? -7.969 -13.992 5.68 1 94.81 459 ARG A O 1
ATOM 3691 N N . ARG A 1 460 ? -6.27 -14.875 6.77 1 96 460 ARG A N 1
ATOM 3692 C CA . ARG A 1 460 ? -7.098 -15.906 7.379 1 96 460 ARG A CA 1
ATOM 3693 C C . ARG A 1 460 ? -8.18 -15.289 8.258 1 96 460 ARG A C 1
ATOM 3695 O O . ARG A 1 460 ? -9.312 -15.781 8.289 1 96 460 ARG A O 1
ATOM 3702 N N . LEU A 1 461 ? -7.84 -14.219 8.93 1 96.44 461 LEU A N 1
ATOM 3703 C CA . LEU A 1 461 ? -8.836 -13.516 9.727 1 96.44 461 LEU A CA 1
ATOM 3704 C C . LEU A 1 461 ? -9.93 -12.93 8.836 1 96.44 461 LEU A C 1
ATOM 3706 O O . LEU A 1 461 ? -11.117 -13.008 9.172 1 96.44 461 LEU A O 1
ATOM 3710 N N . SER A 1 462 ? -9.539 -12.312 7.762 1 95.31 462 SER A N 1
ATOM 3711 C CA . SER A 1 462 ? -10.508 -11.758 6.828 1 95.31 462 SER A CA 1
ATOM 3712 C C . SER A 1 462 ? -11.469 -12.836 6.328 1 95.31 462 SER A C 1
ATOM 3714 O O . SER A 1 462 ? -12.664 -12.578 6.168 1 95.31 462 SER A O 1
ATOM 3716 N N . ILE A 1 463 ? -10.945 -13.969 6.102 1 96 463 ILE A N 1
ATOM 3717 C CA . ILE A 1 463 ? -11.781 -15.086 5.66 1 96 463 ILE A CA 1
ATOM 3718 C C . ILE A 1 463 ? -12.695 -15.531 6.797 1 96 463 ILE A C 1
ATOM 3720 O O . ILE A 1 463 ? -13.867 -15.828 6.574 1 96 463 ILE A O 1
ATOM 3724 N N . ALA A 1 464 ? -12.164 -15.547 8.008 1 96 464 ALA A N 1
ATOM 3725 C CA . ALA A 1 464 ? -12.977 -15.891 9.172 1 96 464 ALA A CA 1
ATOM 3726 C C . ALA A 1 464 ? -14.172 -14.953 9.305 1 96 464 ALA A C 1
ATOM 3728 O O . ALA A 1 464 ? -15.281 -15.391 9.617 1 96 464 ALA A O 1
ATOM 3729 N N . ILE A 1 465 ? -13.906 -13.727 9.086 1 94.44 465 ILE A N 1
ATOM 3730 C CA . ILE A 1 465 ? -14.961 -12.727 9.164 1 94.44 465 ILE A CA 1
ATOM 3731 C C . ILE A 1 465 ? -16.016 -13.008 8.102 1 94.44 465 ILE A C 1
ATOM 3733 O O . ILE A 1 465 ? -17.219 -12.906 8.367 1 94.44 465 ILE A O 1
ATOM 3737 N N . ALA A 1 466 ? -15.625 -13.383 6.941 1 93.94 466 ALA A N 1
ATOM 3738 C CA . ALA A 1 466 ? -16.547 -13.68 5.844 1 93.94 466 ALA A CA 1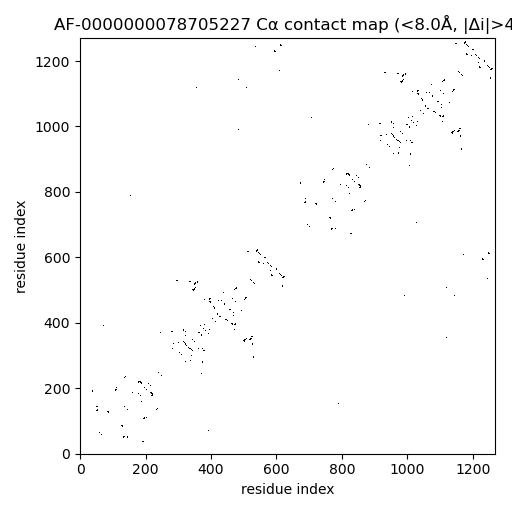
ATOM 3739 C C . ALA A 1 466 ? -17.406 -14.898 6.16 1 93.94 466 ALA A C 1
ATOM 3741 O O . ALA A 1 466 ? -18.531 -15.008 5.703 1 93.94 466 ALA A O 1
ATOM 3742 N N . LEU A 1 467 ? -16.906 -15.82 6.949 1 93.5 467 LEU A N 1
ATOM 3743 C CA . LEU A 1 467 ? -17.594 -17.078 7.223 1 93.5 467 LEU A CA 1
ATOM 3744 C C . LEU A 1 467 ? -18.453 -16.953 8.477 1 93.5 467 LEU A C 1
ATOM 3746 O O . LEU A 1 467 ? -19.266 -17.844 8.75 1 93.5 467 LEU A O 1
ATOM 3750 N N . LEU A 1 468 ? -18.25 -15.914 9.078 1 92.5 468 LEU A N 1
ATOM 3751 C CA . LEU A 1 468 ? -18.938 -15.719 10.352 1 92.5 468 LEU A CA 1
ATOM 3752 C C . LEU A 1 468 ? -20.438 -15.656 10.141 1 92.5 468 LEU A C 1
ATOM 3754 O O . LEU A 1 468 ? -20.922 -15.039 9.188 1 92.5 468 LEU A O 1
ATOM 3758 N N . GLY A 1 469 ? -21.266 -16.266 11.062 1 87.81 469 GLY A N 1
ATOM 3759 C CA . GLY A 1 469 ? -22.719 -16.234 11 1 87.81 469 GLY A CA 1
ATOM 3760 C C . GLY A 1 469 ? -23.297 -17.266 10.047 1 87.81 469 GLY A C 1
ATOM 3761 O O . GLY A 1 469 ? -24.484 -17.266 9.766 1 87.81 469 GLY A O 1
ATOM 3762 N N . ASP A 1 470 ? -22.453 -18.047 9.477 1 88.81 470 ASP A N 1
ATOM 3763 C CA . ASP A 1 470 ? -22.859 -19.141 8.594 1 88.81 470 ASP A CA 1
ATOM 3764 C C . ASP A 1 470 ? -23.641 -18.609 7.391 1 88.81 470 ASP A C 1
ATOM 3766 O O . ASP A 1 470 ? -24.781 -19.031 7.156 1 88.81 470 ASP A O 1
ATOM 3770 N N . PRO A 1 471 ? -23.062 -17.797 6.629 1 93.19 471 PRO A N 1
ATOM 3771 C CA . PRO A 1 471 ? -23.703 -17.219 5.449 1 93.19 471 PRO A CA 1
ATOM 3772 C C . PRO A 1 471 ? -24.016 -18.266 4.379 1 93.19 471 PRO A C 1
ATOM 3774 O O . PRO A 1 471 ? -23.359 -19.312 4.312 1 93.19 471 PRO A O 1
ATOM 3777 N N . LYS A 1 472 ? -25.016 -17.969 3.57 1 94.5 472 LYS A N 1
ATOM 3778 C CA . LYS A 1 472 ? -25.391 -18.859 2.475 1 94.5 472 LYS A CA 1
ATOM 3779 C C . LYS A 1 472 ? -24.516 -18.609 1.248 1 94.5 472 LYS A C 1
ATOM 3781 O O . LYS A 1 472 ? -24.25 -19.531 0.473 1 94.5 472 LYS A O 1
ATOM 3786 N N . VAL A 1 473 ? -24.141 -17.391 1.104 1 96.06 473 VAL A N 1
ATOM 3787 C CA . VAL A 1 473 ? -23.297 -17 -0.012 1 96.06 473 VAL A CA 1
ATOM 3788 C C . VAL A 1 473 ? -22.047 -16.297 0.514 1 96.06 473 VAL A C 1
ATOM 3790 O O . VAL A 1 473 ? -22.125 -15.453 1.407 1 96.06 473 VAL A O 1
ATOM 3793 N N . VAL A 1 474 ? -20.922 -16.672 0.049 1 96.19 474 VAL A N 1
ATOM 3794 C CA . VAL A 1 474 ? -19.656 -16.062 0.472 1 96.19 474 VAL A CA 1
ATOM 3795 C C . VAL A 1 474 ? -18.891 -15.562 -0.748 1 96.19 474 VAL A C 1
ATOM 3797 O O . VAL A 1 474 ? -18.734 -16.297 -1.73 1 96.19 474 VAL A O 1
ATOM 3800 N N . PHE A 1 475 ? -18.453 -14.32 -0.744 1 95.81 475 PHE A N 1
ATOM 3801 C CA . PHE A 1 475 ? -17.625 -13.727 -1.789 1 95.81 475 PHE A CA 1
ATOM 3802 C C . PHE A 1 475 ? -16.188 -13.586 -1.327 1 95.81 475 PHE A C 1
ATOM 3804 O O . PHE A 1 475 ? -15.914 -12.977 -0.288 1 95.81 475 PHE A O 1
ATOM 3811 N N . LEU A 1 476 ? -15.289 -14.18 -2.072 1 96.12 476 LEU A N 1
ATOM 3812 C CA . LEU A 1 476 ? -13.859 -14.07 -1.796 1 96.12 476 LEU A CA 1
ATOM 3813 C C . LEU A 1 476 ? -13.133 -13.391 -2.951 1 96.12 476 LEU A C 1
ATOM 3815 O O . LEU A 1 476 ? -13.055 -13.938 -4.051 1 96.12 476 LEU A O 1
ATOM 3819 N N . ASP A 1 477 ? -12.641 -12.234 -2.719 1 93.12 477 ASP A N 1
ATOM 3820 C CA . ASP A 1 477 ? -11.945 -11.484 -3.758 1 93.12 477 ASP A CA 1
ATOM 3821 C C . ASP A 1 477 ? -10.438 -11.727 -3.686 1 93.12 477 ASP A C 1
ATOM 3823 O O . ASP A 1 477 ? -9.75 -11.133 -2.85 1 93.12 477 ASP A O 1
ATOM 3827 N N . GLU A 1 478 ? -9.914 -12.5 -4.539 1 91.5 478 GLU A N 1
ATOM 3828 C CA . GLU A 1 478 ? -8.5 -12.852 -4.645 1 91.5 478 GLU A CA 1
ATOM 3829 C C . GLU A 1 478 ? -7.934 -13.266 -3.293 1 91.5 478 GLU A C 1
ATOM 3831 O O . GLU A 1 478 ? -6.953 -12.688 -2.816 1 91.5 478 GLU A O 1
ATOM 3836 N N . PRO A 1 479 ? -8.359 -14.344 -2.75 1 93.19 479 PRO A N 1
ATOM 3837 C CA . PRO A 1 479 ? -8.078 -14.703 -1.36 1 93.19 479 PRO A CA 1
ATOM 3838 C C . PRO A 1 479 ? -6.621 -15.117 -1.148 1 93.19 479 PRO A C 1
ATOM 3840 O O . PRO A 1 479 ? -6.125 -15.094 -0.019 1 93.19 479 PRO A O 1
ATOM 3843 N N . THR A 1 480 ? -5.898 -15.492 -2.195 1 91.25 480 THR A N 1
ATOM 3844 C CA . THR A 1 480 ? -4.57 -16.031 -1.93 1 91.25 480 THR A CA 1
ATOM 3845 C C . THR A 1 480 ? -3.506 -15.258 -2.695 1 91.25 480 THR A C 1
ATOM 3847 O O . THR A 1 480 ? -2.355 -15.688 -2.783 1 91.25 480 THR A O 1
ATOM 3850 N N . THR A 1 481 ? -3.826 -14.172 -3.219 1 84.44 481 THR A N 1
ATOM 3851 C CA . THR A 1 481 ? -2.875 -13.383 -3.986 1 84.44 481 THR A CA 1
ATOM 3852 C C . THR A 1 481 ? -1.754 -12.859 -3.09 1 84.44 481 THR A C 1
ATOM 3854 O O . THR A 1 481 ? -2.01 -12.367 -1.988 1 84.44 481 THR A O 1
ATOM 3857 N N . GLY A 1 482 ? -0.484 -13.016 -3.543 1 78.44 482 GLY A N 1
ATOM 3858 C CA . GLY A 1 482 ? 0.665 -12.453 -2.85 1 78.44 482 GLY A CA 1
ATOM 3859 C C . GLY A 1 482 ? 1.1 -13.281 -1.653 1 78.44 482 GLY A C 1
ATOM 3860 O O . GLY A 1 482 ? 1.994 -12.875 -0.907 1 78.44 482 GLY A O 1
ATOM 3861 N N . LEU A 1 483 ? 0.508 -14.438 -1.438 1 85.5 483 LEU A N 1
ATOM 3862 C CA . LEU A 1 483 ? 0.837 -15.266 -0.286 1 85.5 483 LEU A CA 1
ATOM 3863 C C . LEU A 1 483 ? 1.819 -16.375 -0.674 1 85.5 483 LEU A C 1
ATOM 3865 O O . LEU A 1 483 ? 1.909 -16.734 -1.847 1 85.5 483 LEU A O 1
ATOM 3869 N N . ASP A 1 484 ? 2.594 -16.844 0.315 1 84.31 484 ASP A N 1
ATOM 3870 C CA . ASP A 1 484 ? 3.506 -17.953 0.062 1 84.31 484 ASP A CA 1
ATOM 3871 C C . ASP A 1 484 ? 2.74 -19.266 -0.14 1 84.31 484 ASP A C 1
ATOM 3873 O O . ASP A 1 484 ? 1.561 -19.359 0.209 1 84.31 484 ASP A O 1
ATOM 3877 N N . PRO A 1 485 ? 3.361 -20.234 -0.731 1 83.19 485 PRO A N 1
ATOM 3878 C CA . PRO A 1 485 ? 2.693 -21.469 -1.117 1 83.19 485 PRO A CA 1
ATOM 3879 C C . PRO A 1 485 ? 2.09 -22.219 0.074 1 83.19 485 PRO A C 1
ATOM 3881 O O . PRO A 1 485 ? 1.01 -22.797 -0.041 1 83.19 485 PRO A O 1
ATOM 3884 N N . GLU A 1 486 ? 2.76 -22.156 1.168 1 82.5 486 GLU A N 1
ATOM 3885 C CA . GLU A 1 486 ? 2.252 -22.859 2.342 1 82.5 486 GLU A CA 1
ATOM 3886 C C . GLU A 1 486 ? 0.936 -22.25 2.82 1 82.5 486 GLU A C 1
ATOM 3888 O O . GLU A 1 486 ? -0.02 -22.984 3.107 1 82.5 486 GLU A O 1
ATOM 3893 N N . VAL A 1 487 ? 0.918 -21.047 2.92 1 87.5 487 VAL A N 1
ATOM 3894 C CA . VAL A 1 487 ? -0.273 -20.328 3.379 1 87.5 487 VAL A CA 1
ATOM 3895 C C . VAL A 1 487 ? -1.387 -20.469 2.342 1 87.5 487 VAL A C 1
ATOM 3897 O O . VAL A 1 487 ? -2.561 -20.609 2.697 1 87.5 487 VAL A O 1
ATOM 3900 N N . ARG A 1 488 ? -1.044 -20.484 1.118 1 89.56 488 ARG A N 1
ATOM 3901 C CA . ARG A 1 488 ? -2.02 -20.656 0.046 1 89.56 488 ARG A CA 1
ATOM 3902 C C . ARG A 1 488 ? -2.748 -21.984 0.179 1 89.56 488 ARG A C 1
ATOM 3904 O O . ARG A 1 488 ? -3.977 -22.047 0.091 1 89.56 488 ARG A O 1
ATOM 3911 N N . ARG A 1 489 ? -2.01 -23 0.381 1 86.12 489 ARG A N 1
ATOM 3912 C CA . ARG A 1 489 ? -2.598 -24.328 0.512 1 86.12 489 ARG A CA 1
ATOM 3913 C C . ARG A 1 489 ? -3.506 -24.406 1.735 1 86.12 489 ARG A C 1
ATOM 3915 O O . ARG A 1 489 ? -4.551 -25.062 1.699 1 86.12 489 ARG A O 1
ATOM 3922 N N . LEU A 1 490 ? -3.037 -23.797 2.738 1 90.12 490 LEU A N 1
ATOM 3923 C CA . LEU A 1 490 ? -3.855 -23.766 3.945 1 90.12 490 LEU A CA 1
ATOM 3924 C C . LEU A 1 490 ? -5.188 -23.078 3.674 1 90.12 490 LEU A C 1
ATOM 3926 O O . LEU A 1 490 ? -6.242 -23.578 4.07 1 90.12 490 LEU A O 1
ATOM 3930 N N . ILE A 1 491 ? -5.176 -22.016 3.008 1 94 491 ILE A N 1
ATOM 3931 C CA . ILE A 1 491 ? -6.387 -21.25 2.709 1 94 491 ILE A CA 1
ATOM 3932 C C . ILE A 1 491 ? -7.273 -22.047 1.758 1 94 491 ILE A C 1
ATOM 3934 O O . ILE A 1 491 ? -8.5 -22.062 1.899 1 94 491 ILE A O 1
ATOM 3938 N N . TRP A 1 492 ? -6.652 -22.766 0.789 1 92.56 492 TRP A N 1
ATOM 3939 C CA . TRP A 1 492 ? -7.422 -23.641 -0.095 1 92.56 492 TRP A CA 1
ATOM 3940 C C . TRP A 1 492 ? -8.18 -24.688 0.704 1 92.56 492 TRP A C 1
ATOM 3942 O O . TRP A 1 492 ? -9.359 -24.953 0.437 1 92.56 492 TRP A O 1
ATOM 3952 N N . SER A 1 493 ? -7.508 -25.188 1.681 1 91.38 493 SER A N 1
ATOM 3953 C CA . SER A 1 493 ? -8.133 -26.203 2.525 1 91.38 493 SER A CA 1
ATOM 3954 C C . SER A 1 493 ? -9.289 -25.625 3.328 1 91.38 493 SER A C 1
ATOM 3956 O O . SER A 1 493 ? -10.328 -26.266 3.496 1 91.38 493 SER A O 1
ATOM 3958 N N . ILE A 1 494 ? -9.086 -24.438 3.775 1 93.69 494 ILE A N 1
ATOM 3959 C CA . ILE A 1 494 ? -10.117 -23.75 4.543 1 93.69 494 ILE A CA 1
ATOM 3960 C C . ILE A 1 494 ? -11.352 -23.516 3.67 1 93.69 494 ILE A C 1
ATOM 3962 O O . ILE A 1 494 ? -12.477 -23.797 4.086 1 93.69 494 ILE A O 1
ATOM 3966 N N . ILE A 1 495 ? -11.156 -23.062 2.504 1 94.12 495 ILE A N 1
ATOM 3967 C CA . ILE A 1 495 ? -12.25 -22.766 1.587 1 94.12 495 ILE A CA 1
ATOM 3968 C C . ILE A 1 495 ? -12.961 -24.062 1.201 1 94.12 495 ILE A C 1
ATOM 3970 O O . ILE A 1 495 ? -14.195 -24.109 1.141 1 94.12 495 ILE A O 1
ATOM 3974 N N . ASN A 1 496 ? -12.195 -25.078 0.967 1 91.25 496 ASN A N 1
ATOM 3975 C CA . ASN A 1 496 ? -12.773 -26.375 0.599 1 91.25 496 ASN A CA 1
ATOM 3976 C C . ASN A 1 496 ? -13.656 -26.922 1.708 1 91.25 496 ASN A C 1
ATOM 3978 O O . ASN A 1 496 ? -14.711 -27.5 1.436 1 91.25 496 ASN A O 1
ATOM 3982 N N . LYS A 1 497 ? -13.211 -26.781 2.896 1 90.12 497 LYS A N 1
ATOM 3983 C CA . LYS A 1 497 ? -13.992 -27.25 4.039 1 90.12 497 LYS A CA 1
ATOM 3984 C C . LYS A 1 497 ? -15.25 -26.391 4.223 1 90.12 497 LYS A C 1
ATOM 3986 O O . LYS A 1 497 ? -16.297 -26.906 4.617 1 90.12 497 LYS A O 1
ATOM 3991 N N . ALA A 1 498 ? -15.141 -25.172 3.965 1 91.88 498 ALA A N 1
ATOM 3992 C CA . ALA A 1 498 ? -16.234 -24.219 4.191 1 91.88 498 ALA A CA 1
ATOM 3993 C C . ALA A 1 498 ? -17.328 -24.391 3.131 1 91.88 498 ALA A C 1
ATOM 3995 O O . ALA A 1 498 ? -18.438 -23.891 3.295 1 91.88 498 ALA A O 1
ATOM 3996 N N . ARG A 1 499 ? -17.078 -25.094 2.129 1 89.44 499 ARG A N 1
ATOM 3997 C CA . ARG A 1 499 ? -17.984 -25.219 0.994 1 89.44 499 ARG A CA 1
ATOM 3998 C C . ARG A 1 499 ? -19.266 -25.938 1.396 1 89.44 499 ARG A C 1
ATOM 4000 O O . ARG A 1 499 ? -20.328 -25.688 0.813 1 89.44 499 ARG A O 1
ATOM 4007 N N . VAL A 1 500 ? -19.172 -26.75 2.334 1 86.81 500 VAL A N 1
ATOM 4008 C CA . VAL A 1 500 ? -20.328 -27.531 2.748 1 86.81 500 VAL A CA 1
ATOM 4009 C C . VAL A 1 500 ? -21.438 -26.609 3.256 1 86.81 500 VAL A C 1
ATOM 4011 O O . VAL A 1 500 ? -21.234 -25.875 4.23 1 86.81 500 VAL A O 1
ATOM 4014 N N . GLY A 1 501 ? -22.516 -26.578 2.553 1 86.81 501 GLY A N 1
ATOM 4015 C CA . GLY A 1 501 ? -23.656 -25.797 2.975 1 86.81 501 GLY A CA 1
ATOM 4016 C C . GLY A 1 501 ? -23.594 -24.359 2.521 1 86.81 501 GLY A C 1
ATOM 4017 O O . GLY A 1 501 ? -24.422 -23.531 2.932 1 86.81 501 GLY A O 1
ATOM 4018 N N . LYS A 1 502 ? -22.625 -24.047 1.825 1 93.19 502 LYS A N 1
ATOM 4019 C CA . LYS A 1 502 ? -22.469 -22.672 1.366 1 93.19 502 LYS A CA 1
ATOM 4020 C C . LYS A 1 502 ? -22.172 -22.625 -0.13 1 93.19 502 LYS A C 1
ATOM 4022 O O . LYS A 1 502 ? -21.781 -23.625 -0.722 1 93.19 502 LYS A O 1
ATOM 4027 N N . THR A 1 503 ? -22.531 -21.484 -0.696 1 95.69 503 THR A N 1
ATOM 4028 C CA . THR A 1 503 ? -22.125 -21.172 -2.061 1 95.69 503 THR A CA 1
ATOM 4029 C C . THR A 1 503 ? -21.031 -20.109 -2.068 1 95.69 503 THR A C 1
ATOM 4031 O O . THR A 1 503 ? -21.203 -19.031 -1.483 1 95.69 503 THR A O 1
ATOM 4034 N N . ILE A 1 504 ? -19.922 -20.438 -2.652 1 96.69 504 ILE A N 1
ATOM 4035 C CA . ILE A 1 504 ? -18.781 -19.547 -2.594 1 96.69 504 ILE A CA 1
ATOM 4036 C C . ILE A 1 504 ? -18.453 -19.031 -3.996 1 96.69 504 ILE A C 1
ATOM 4038 O O . ILE A 1 504 ? -18.438 -19.797 -4.957 1 96.69 504 ILE A O 1
ATOM 4042 N N . VAL A 1 505 ? -18.297 -17.766 -4.152 1 96.81 505 VAL A N 1
ATOM 4043 C CA . VAL A 1 505 ? -17.812 -17.156 -5.383 1 96.81 505 VAL A CA 1
ATOM 4044 C C . VAL A 1 505 ? -16.438 -16.531 -5.148 1 96.81 505 VAL A C 1
ATOM 4046 O O . VAL A 1 505 ? -16.266 -15.688 -4.266 1 96.81 505 VAL A O 1
ATOM 4049 N N . LEU A 1 506 ? -15.477 -16.969 -5.852 1 95.62 506 LEU A N 1
ATOM 4050 C CA . LEU A 1 506 ? -14.133 -16.438 -5.66 1 95.62 506 LEU A CA 1
ATOM 4051 C C . LEU A 1 506 ? -13.586 -15.859 -6.961 1 95.62 506 LEU A C 1
ATOM 4053 O O . LEU A 1 506 ? -13.836 -16.406 -8.039 1 95.62 506 LEU A O 1
ATOM 4057 N N . THR A 1 507 ? -12.977 -14.719 -6.883 1 94.56 507 THR A N 1
ATOM 4058 C CA . THR A 1 507 ? -12.227 -14.156 -8 1 94.56 507 THR A CA 1
ATOM 4059 C C . THR A 1 507 ? -10.75 -14.508 -7.887 1 94.56 507 THR A C 1
ATOM 4061 O O . THR A 1 507 ? -10.203 -14.555 -6.781 1 94.56 507 THR A O 1
ATOM 4064 N N . THR A 1 508 ? -10.109 -14.828 -9.008 1 89.88 508 THR A N 1
ATOM 4065 C CA . THR A 1 508 ? -8.688 -15.156 -8.969 1 89.88 508 THR A CA 1
ATOM 4066 C C . THR A 1 508 ? -8.062 -14.984 -10.352 1 89.88 508 THR A C 1
ATOM 4068 O O . THR A 1 508 ? -8.758 -15.023 -11.367 1 89.88 508 THR A O 1
ATOM 4071 N N . HIS A 1 509 ? -6.852 -14.742 -10.336 1 84.5 509 HIS A N 1
ATOM 4072 C CA . HIS A 1 509 ? -6.07 -14.805 -11.57 1 84.5 509 HIS A CA 1
ATOM 4073 C C . HIS A 1 509 ? -5.172 -16.031 -11.586 1 84.5 509 HIS A C 1
ATOM 4075 O O . HIS A 1 509 ? -4.383 -16.219 -12.516 1 84.5 509 HIS A O 1
ATOM 4081 N N . SER A 1 510 ? -5.32 -16.859 -10.641 1 84.31 510 SER A N 1
ATOM 4082 C CA . SER A 1 510 ? -4.574 -18.109 -10.555 1 84.31 510 SER A CA 1
ATOM 4083 C C . SER A 1 510 ? -5.402 -19.281 -11.078 1 84.31 510 SER A C 1
ATOM 4085 O O . SER A 1 510 ? -6.383 -19.688 -10.461 1 84.31 510 SER A O 1
ATOM 4087 N N . MET A 1 511 ? -4.891 -19.891 -12.086 1 86.31 511 MET A N 1
ATOM 4088 C CA . MET A 1 511 ? -5.594 -21.016 -12.672 1 86.31 511 MET A CA 1
ATOM 4089 C C . MET A 1 511 ? -5.477 -22.25 -11.781 1 86.31 511 MET A C 1
ATOM 4091 O O . MET A 1 511 ? -6.387 -23.094 -11.742 1 86.31 511 MET A O 1
ATOM 4095 N N . GLU A 1 512 ? -4.422 -22.281 -11.094 1 83.12 512 GLU A N 1
ATOM 4096 C CA . GLU A 1 512 ? -4.234 -23.406 -10.172 1 83.12 512 GLU A CA 1
ATOM 4097 C C . GLU A 1 512 ? -5.27 -23.359 -9.047 1 83.12 512 GLU A C 1
ATOM 4099 O O . GLU A 1 512 ? -5.809 -24.406 -8.664 1 83.12 512 GLU A O 1
ATOM 4104 N N . GLU A 1 513 ? -5.496 -22.234 -8.578 1 89.88 513 GLU A N 1
ATOM 4105 C CA . GLU A 1 513 ? -6.496 -22.047 -7.531 1 89.88 513 GLU A CA 1
ATOM 4106 C C . GLU A 1 513 ? -7.891 -22.406 -8.031 1 89.88 513 GLU A C 1
ATOM 4108 O O . GLU A 1 513 ? -8.648 -23.094 -7.332 1 89.88 513 GLU A O 1
ATOM 4113 N N . ALA A 1 514 ? -8.18 -21.984 -9.18 1 91.5 514 ALA A N 1
ATOM 4114 C CA . ALA A 1 514 ? -9.484 -22.266 -9.773 1 91.5 514 ALA A CA 1
ATOM 4115 C C . ALA A 1 514 ? -9.68 -23.766 -9.984 1 91.5 514 ALA A C 1
ATOM 4117 O O . ALA A 1 514 ? -10.75 -24.297 -9.695 1 91.5 514 ALA A O 1
ATOM 4118 N N . GLU A 1 515 ? -8.688 -24.406 -10.422 1 86.62 515 GLU A N 1
ATOM 4119 C CA . GLU A 1 515 ? -8.773 -25.828 -10.688 1 86.62 515 GLU A CA 1
ATOM 4120 C C . GLU A 1 515 ? -8.914 -26.625 -9.398 1 86.62 515 GLU A C 1
ATOM 4122 O O . GLU A 1 515 ? -9.602 -27.656 -9.359 1 86.62 515 GLU A O 1
ATOM 4127 N N . ALA A 1 516 ? -8.289 -26.156 -8.438 1 85.88 516 ALA A N 1
ATOM 4128 C CA . ALA A 1 516 ? -8.305 -26.859 -7.16 1 85.88 516 ALA A CA 1
ATOM 4129 C C . ALA A 1 516 ? -9.648 -26.688 -6.457 1 85.88 516 ALA A C 1
ATOM 4131 O O . ALA A 1 516 ? -10.172 -27.641 -5.867 1 85.88 516 ALA A O 1
ATOM 4132 N N . LEU A 1 517 ? -10.227 -25.547 -6.586 1 91.5 517 LEU A N 1
ATOM 4133 C CA . LEU A 1 517 ? -11.312 -25.219 -5.668 1 91.5 517 LEU A CA 1
ATOM 4134 C C . LEU A 1 517 ? -12.648 -25.188 -6.398 1 91.5 517 LEU A C 1
ATOM 4136 O O . LEU A 1 517 ? -13.695 -25.469 -5.809 1 91.5 517 LEU A O 1
ATOM 4140 N N . CYS A 1 518 ? -12.656 -24.875 -7.66 1 93.38 518 CYS A N 1
ATOM 4141 C CA . CYS A 1 518 ? -13.906 -24.484 -8.297 1 93.38 518 CYS A CA 1
ATOM 4142 C C . CYS A 1 518 ? -14.5 -25.656 -9.086 1 93.38 518 CYS A C 1
ATOM 4144 O O . CYS A 1 518 ? -13.789 -26.344 -9.812 1 93.38 518 CYS A O 1
ATOM 4146 N N . GLN A 1 519 ? -15.766 -25.828 -8.945 1 91.12 519 GLN A N 1
ATOM 4147 C CA . GLN A 1 519 ? -16.5 -26.812 -9.75 1 91.12 519 GLN A CA 1
ATOM 4148 C C . GLN A 1 519 ? -16.969 -26.188 -11.055 1 91.12 519 GLN A C 1
ATOM 4150 O O . GLN A 1 519 ? -17.188 -26.891 -12.047 1 91.12 519 GLN A O 1
ATOM 4155 N N . ARG A 1 520 ? -17.188 -24.906 -10.992 1 93.44 520 ARG A N 1
ATOM 4156 C CA . ARG A 1 520 ? -17.578 -24.125 -12.156 1 93.44 520 ARG A CA 1
ATOM 4157 C C . ARG A 1 520 ? -16.797 -22.812 -12.227 1 93.44 520 ARG A C 1
ATOM 4159 O O . ARG A 1 520 ? -16.531 -22.188 -11.195 1 93.44 520 ARG A O 1
ATOM 4166 N N . ILE A 1 521 ? -16.406 -22.5 -13.438 1 94.81 521 ILE A N 1
ATOM 4167 C CA . ILE A 1 521 ? -15.617 -21.266 -13.562 1 94.81 521 ILE A CA 1
ATOM 4168 C C . ILE A 1 521 ? -16.109 -20.453 -14.75 1 94.81 521 ILE A C 1
ATOM 4170 O O . ILE A 1 521 ? -16.734 -21 -15.664 1 94.81 521 ILE A O 1
ATOM 4174 N N . SER A 1 522 ? -15.945 -19.188 -14.688 1 95.38 522 SER A N 1
ATOM 4175 C CA . SER A 1 522 ? -16.172 -18.25 -15.789 1 95.38 522 SER A CA 1
ATOM 4176 C C . SER A 1 522 ? -14.969 -17.344 -16 1 95.38 522 SER A C 1
ATOM 4178 O O . SER A 1 522 ? -14.273 -16.984 -15.039 1 95.38 522 SER A O 1
ATOM 4180 N N . ILE A 1 523 ? -14.68 -17.078 -17.203 1 92.81 523 ILE A N 1
ATOM 4181 C CA . ILE A 1 523 ? -13.633 -16.125 -17.547 1 92.81 523 ILE A CA 1
ATOM 4182 C C . ILE A 1 523 ? -14.258 -14.836 -18.062 1 92.81 523 ILE A C 1
ATOM 4184 O O . ILE A 1 523 ? -15.039 -14.852 -19.016 1 92.81 523 ILE A O 1
ATOM 4188 N N . MET A 1 524 ? -13.961 -13.82 -17.328 1 91.62 524 MET A N 1
ATOM 4189 C CA . MET A 1 524 ? -14.477 -12.5 -17.688 1 91.62 524 MET A CA 1
ATOM 4190 C C . MET A 1 524 ? -13.406 -11.672 -18.375 1 91.62 524 MET A C 1
ATOM 4192 O O . MET A 1 524 ? -12.25 -11.68 -17.969 1 91.62 524 MET A O 1
ATOM 4196 N N . ALA A 1 525 ? -13.789 -11.078 -19.484 1 87.81 525 ALA A N 1
ATOM 4197 C CA . ALA A 1 525 ? -12.906 -10.164 -20.203 1 87.81 525 ALA A CA 1
ATOM 4198 C C . ALA A 1 525 ? -13.664 -8.938 -20.703 1 87.81 525 ALA A C 1
ATOM 4200 O O . ALA A 1 525 ? -14.758 -9.055 -21.25 1 87.81 525 ALA A O 1
ATOM 4201 N N . ARG A 1 526 ? -13.148 -7.773 -20.438 1 86.5 526 ARG A N 1
ATOM 4202 C CA . ARG A 1 526 ? -13.703 -6.5 -20.891 1 86.5 526 ARG A CA 1
ATOM 4203 C C . ARG A 1 526 ? -15.156 -6.352 -20.453 1 86.5 526 ARG A C 1
ATOM 4205 O O . ARG A 1 526 ? -16.016 -5.98 -21.266 1 86.5 526 ARG A O 1
ATOM 4212 N N . GLY A 1 527 ? -15.492 -6.863 -19.359 1 89.56 527 GLY A N 1
ATOM 4213 C CA . GLY A 1 527 ? -16.797 -6.629 -18.766 1 89.56 527 GLY A CA 1
ATOM 4214 C C . GLY A 1 527 ? -17.828 -7.68 -19.141 1 89.56 527 GLY A C 1
ATOM 4215 O O . GLY A 1 527 ? -18.984 -7.602 -18.719 1 89.56 527 GLY A O 1
ATOM 4216 N N . SER A 1 528 ? -17.422 -8.656 -19.984 1 91.44 528 SER A N 1
ATOM 4217 C CA . SER A 1 528 ? -18.344 -9.703 -20.406 1 91.44 528 SER A CA 1
ATOM 4218 C C . SER A 1 528 ? -17.781 -11.086 -20.109 1 91.44 528 SER A C 1
ATOM 4220 O O . SER A 1 528 ? -16.578 -11.258 -19.953 1 91.44 528 SER A O 1
ATOM 4222 N N . LEU A 1 529 ? -18.75 -12.031 -19.984 1 93.62 529 LEU A N 1
ATOM 4223 C CA . LEU A 1 529 ? -18.328 -13.422 -19.828 1 93.62 529 LEU A CA 1
ATOM 4224 C C . LEU A 1 529 ? -17.906 -14.023 -21.156 1 93.62 529 LEU A C 1
ATOM 4226 O O . LEU A 1 529 ? -18.609 -13.891 -22.156 1 93.62 529 LEU A O 1
ATOM 4230 N N . ARG A 1 530 ? -16.797 -14.648 -21.172 1 92.06 530 ARG A N 1
ATOM 4231 C CA . ARG A 1 530 ? -16.312 -15.305 -22.375 1 92.06 530 ARG A CA 1
ATOM 4232 C C . ARG A 1 530 ? -16.719 -16.781 -22.406 1 92.06 530 ARG A C 1
ATOM 4234 O O . ARG A 1 530 ? -16.984 -17.328 -23.469 1 92.06 530 ARG A O 1
ATOM 4241 N N . CYS A 1 531 ? -16.641 -17.344 -21.312 1 93.62 531 CYS A N 1
ATOM 4242 C CA . CYS A 1 531 ? -17 -18.75 -21.188 1 93.62 531 CYS A CA 1
ATOM 4243 C C . CYS A 1 531 ? -17.5 -19.047 -19.781 1 93.62 531 CYS A C 1
ATOM 4245 O O . CYS A 1 531 ? -17.312 -18.25 -18.859 1 93.62 531 CYS A O 1
ATOM 4247 N N . ILE A 1 532 ? -18.219 -20.094 -19.641 1 94.88 532 ILE A N 1
ATOM 4248 C CA . ILE A 1 532 ? -18.734 -20.562 -18.359 1 94.88 532 ILE A CA 1
ATOM 4249 C C . ILE A 1 532 ? -18.922 -22.078 -18.391 1 94.88 532 ILE A C 1
ATOM 4251 O O . ILE A 1 532 ? -19.688 -22.594 -19.203 1 94.88 532 ILE A O 1
ATOM 4255 N N . ALA A 1 533 ? -18.156 -22.766 -17.625 1 92.69 533 ALA A N 1
ATOM 4256 C CA . ALA A 1 533 ? -18.25 -24.219 -17.578 1 92.69 533 ALA A CA 1
ATOM 4257 C C . ALA A 1 533 ? -17.359 -24.781 -16.484 1 92.69 533 ALA A C 1
ATOM 4259 O O . ALA A 1 533 ? -16.781 -24.031 -15.688 1 92.69 533 ALA A O 1
ATOM 4260 N N . ASN A 1 534 ? -17.469 -26 -16.281 1 90.5 534 ASN A N 1
ATOM 4261 C CA . ASN A 1 534 ? -16.484 -26.625 -15.406 1 90.5 534 ASN A CA 1
ATOM 4262 C C . ASN A 1 534 ? -15.094 -26.609 -16.031 1 90.5 534 ASN A C 1
ATOM 4264 O O . ASN A 1 534 ? -14.953 -26.531 -17.25 1 90.5 534 ASN A O 1
ATOM 4268 N N . PRO A 1 535 ? -14.062 -26.625 -15.227 1 87.75 535 PRO A N 1
ATOM 4269 C CA . PRO A 1 535 ? -12.688 -26.531 -15.719 1 87.75 535 PRO A CA 1
ATOM 4270 C C . PRO A 1 535 ? -12.367 -27.609 -16.766 1 87.75 535 PRO A C 1
ATOM 4272 O O . PRO A 1 535 ? -11.656 -27.328 -17.734 1 87.75 535 PRO A O 1
ATOM 4275 N N . ILE A 1 536 ? -12.938 -28.719 -16.656 1 82.44 536 ILE A N 1
ATOM 4276 C CA . ILE A 1 536 ? -12.656 -29.828 -17.547 1 82.44 536 ILE A CA 1
ATOM 4277 C C . ILE A 1 536 ? -13.242 -29.531 -18.938 1 82.44 536 ILE A C 1
ATOM 4279 O O . ILE A 1 536 ? -12.586 -29.734 -19.953 1 82.44 536 ILE A O 1
ATOM 4283 N N . ARG A 1 537 ? -14.414 -29.078 -18.922 1 85.69 537 ARG A N 1
ATOM 4284 C CA . ARG A 1 537 ? -15.07 -28.75 -20.172 1 85.69 537 ARG A CA 1
ATOM 4285 C C . ARG A 1 537 ? -14.32 -27.625 -20.906 1 85.69 537 ARG A C 1
ATOM 4287 O O . ARG A 1 537 ? -14.172 -27.672 -22.125 1 85.69 537 ARG A O 1
ATOM 4294 N N . LEU A 1 538 ? -13.891 -26.75 -20.203 1 88.88 538 LEU A N 1
ATOM 4295 C CA . LEU A 1 538 ? -13.164 -25.641 -20.812 1 88.88 538 LEU A CA 1
ATOM 4296 C C . LEU A 1 538 ? -11.867 -26.125 -21.453 1 88.88 538 LEU A C 1
ATOM 4298 O O . LEU A 1 538 ? -11.477 -25.656 -22.516 1 88.88 538 LEU A O 1
ATOM 4302 N N . LYS A 1 539 ? -11.195 -27.016 -20.781 1 84.5 539 LYS A N 1
ATOM 4303 C CA . LYS A 1 539 ? -9.969 -27.578 -21.328 1 84.5 539 LYS A CA 1
ATOM 4304 C C . LYS A 1 539 ? -10.25 -28.375 -22.594 1 84.5 539 LYS A C 1
ATOM 4306 O O . LYS A 1 539 ? -9.438 -28.391 -23.516 1 84.5 539 LYS A O 1
ATOM 4311 N N . GLN A 1 540 ? -11.43 -28.984 -22.625 1 81 540 GLN A N 1
ATOM 4312 C CA . GLN A 1 540 ? -11.812 -29.766 -23.797 1 81 540 GLN A CA 1
ATOM 4313 C C . GLN A 1 540 ? -12.18 -28.875 -24.969 1 81 540 GLN A C 1
ATOM 4315 O O . GLN A 1 540 ? -11.82 -29.156 -26.125 1 81 540 GLN A O 1
ATOM 4320 N N . LEU A 1 541 ? -12.875 -27.828 -24.656 1 84.88 541 LEU A N 1
ATOM 4321 C CA . LEU A 1 541 ? -13.375 -26.938 -25.703 1 84.88 541 LEU A CA 1
ATOM 4322 C C . LEU A 1 541 ? -12.258 -26.078 -26.266 1 84.88 541 LEU A C 1
ATOM 4324 O O . LEU A 1 541 ? -12.203 -25.844 -27.484 1 84.88 541 LEU A O 1
ATOM 4328 N N . TYR A 1 542 ? -11.43 -25.672 -25.375 1 85 542 TYR A N 1
ATOM 4329 C CA . TYR A 1 542 ? -10.484 -24.656 -25.812 1 85 542 TYR A CA 1
ATOM 4330 C C . TYR A 1 542 ? -9.047 -25.172 -25.734 1 85 542 TYR A C 1
ATOM 4332 O O . TYR A 1 542 ? -8.109 -24.484 -26.156 1 85 542 TYR A O 1
ATOM 4340 N N . GLY A 1 543 ? -8.898 -26.344 -25.188 1 79.81 543 GLY A N 1
ATOM 4341 C CA . GLY A 1 543 ? -7.57 -26.922 -25.141 1 79.81 543 GLY A CA 1
ATOM 4342 C C . GLY A 1 543 ? -7.121 -27.516 -26.469 1 79.81 543 GLY A C 1
ATOM 4343 O O . GLY A 1 543 ? -7.945 -27.797 -27.328 1 79.81 543 GLY A O 1
ATOM 4344 N N . SER A 1 544 ? -5.773 -27.531 -26.656 1 73.62 544 SER A N 1
ATOM 4345 C CA . SER A 1 544 ? -5.207 -28.047 -27.906 1 73.62 544 SER A CA 1
ATOM 4346 C C . SER A 1 544 ? -4.805 -29.5 -27.766 1 73.62 544 SER A C 1
ATOM 4348 O O . SER A 1 544 ? -4.152 -30.062 -28.656 1 73.62 544 SER A O 1
ATOM 4350 N N . GLY A 1 545 ? -5.18 -30.062 -26.672 1 79.69 545 GLY A N 1
ATOM 4351 C CA . GLY A 1 545 ? -4.824 -31.469 -26.531 1 79.69 545 GLY A CA 1
ATOM 4352 C C . GLY A 1 545 ? -3.926 -31.75 -25.344 1 79.69 545 GLY A C 1
ATOM 4353 O O . GLY A 1 545 ? -4.312 -31.5 -24.203 1 79.69 545 GLY A O 1
ATOM 4354 N N . TYR A 1 546 ? -2.674 -32.188 -25.734 1 85.06 546 TYR A N 1
ATOM 4355 C CA . TYR A 1 546 ? -1.734 -32.562 -24.688 1 85.06 546 TYR A CA 1
ATOM 4356 C C . TYR A 1 546 ? -0.55 -31.609 -24.641 1 85.06 546 TYR A C 1
ATOM 4358 O O . TYR A 1 546 ? -0.233 -30.953 -25.641 1 85.06 546 TYR A O 1
ATOM 4366 N N . ARG A 1 547 ? -0.068 -31.547 -23.438 1 87.88 547 ARG A N 1
ATOM 4367 C CA . ARG A 1 547 ? 1.126 -30.734 -23.219 1 87.88 547 ARG A CA 1
ATOM 4368 C C . ARG A 1 547 ? 2.283 -31.578 -22.703 1 87.88 547 ARG A C 1
ATOM 4370 O O . ARG A 1 547 ? 2.102 -32.438 -21.828 1 87.88 547 ARG A O 1
ATOM 4377 N N . LEU A 1 548 ? 3.412 -31.375 -23.391 1 89.88 548 LEU A N 1
ATOM 4378 C CA . LEU A 1 548 ? 4.637 -32.062 -22.984 1 89.88 548 LEU A CA 1
ATOM 4379 C C . LEU A 1 548 ? 5.691 -31.047 -22.531 1 89.88 548 LEU A C 1
ATOM 4381 O O . LEU A 1 548 ? 5.895 -30.016 -23.188 1 89.88 548 LEU A O 1
ATOM 4385 N N . TYR A 1 549 ? 6.176 -31.297 -21.359 1 89.69 549 TYR A N 1
ATOM 4386 C CA . TYR A 1 549 ? 7.281 -30.469 -20.906 1 89.69 549 TYR A CA 1
ATOM 4387 C C . TYR A 1 549 ? 8.492 -31.328 -20.547 1 89.69 549 TYR A C 1
ATOM 4389 O O . TYR A 1 549 ? 8.344 -32.5 -20.156 1 89.69 549 TYR A O 1
ATOM 4397 N N . PHE A 1 550 ? 9.711 -30.797 -20.781 1 90.81 550 PHE A N 1
ATOM 4398 C CA . PHE A 1 550 ? 10.914 -31.5 -20.375 1 90.81 550 PHE A CA 1
ATOM 4399 C C . PHE A 1 550 ? 11.969 -30.531 -19.859 1 90.81 550 PHE A C 1
ATOM 4401 O O . PHE A 1 550 ? 11.922 -29.344 -20.141 1 90.81 550 PHE A O 1
ATOM 4408 N N . ASN A 1 551 ? 12.781 -31 -19 1 89.5 551 ASN A N 1
ATOM 4409 C CA . ASN A 1 551 ? 13.922 -30.281 -18.453 1 89.5 551 ASN A CA 1
ATOM 4410 C C . ASN A 1 551 ? 15.242 -30.953 -18.859 1 89.5 551 ASN A C 1
ATOM 4412 O O . ASN A 1 551 ? 15.32 -32.188 -18.922 1 89.5 551 ASN A O 1
ATOM 4416 N N . CYS A 1 552 ? 16.203 -30.172 -19.25 1 89.88 552 CYS A N 1
ATOM 4417 C CA . CYS A 1 552 ? 17.531 -30.656 -19.609 1 89.88 552 CYS A CA 1
ATOM 4418 C C . CYS A 1 552 ? 18.594 -29.625 -19.266 1 89.88 552 CYS A C 1
ATOM 4420 O O . CYS A 1 552 ? 18.281 -28.547 -18.734 1 89.88 552 CYS A O 1
ATOM 4422 N N . HIS A 1 553 ? 19.75 -30.047 -19.359 1 85.94 553 HIS A N 1
ATOM 4423 C CA . HIS A 1 553 ? 20.844 -29.078 -19.219 1 85.94 553 HIS A CA 1
ATOM 4424 C C . HIS A 1 553 ? 20.906 -28.141 -20.406 1 85.94 553 HIS A C 1
ATOM 4426 O O . HIS A 1 553 ? 20.438 -28.484 -21.5 1 85.94 553 HIS A O 1
ATOM 4432 N N . GLU A 1 554 ? 21.484 -27 -20.172 1 83.81 554 GLU A N 1
ATOM 4433 C CA . GLU A 1 554 ? 21.531 -25.969 -21.188 1 83.81 554 GLU A CA 1
ATOM 4434 C C . GLU A 1 554 ? 22.203 -26.469 -22.469 1 83.81 554 GLU A C 1
ATOM 4436 O O . GLU A 1 554 ? 21.75 -26.172 -23.578 1 83.81 554 GLU A O 1
ATOM 4441 N N . HIS A 1 555 ? 23.266 -27.25 -22.328 1 86.19 555 HIS A N 1
ATOM 4442 C CA . HIS A 1 555 ? 24.031 -27.703 -23.484 1 86.19 555 HIS A CA 1
ATOM 4443 C C . HIS A 1 555 ? 23.281 -28.766 -24.266 1 86.19 555 HIS A C 1
ATOM 4445 O O . HIS A 1 555 ? 23.578 -29.031 -25.438 1 86.19 555 HIS A O 1
ATOM 4451 N N . ASP A 1 556 ? 22.281 -29.391 -23.688 1 91.62 556 ASP A N 1
ATOM 4452 C CA . ASP A 1 556 ? 21.531 -30.453 -24.344 1 91.62 556 ASP A CA 1
ATOM 4453 C C . ASP A 1 556 ? 20.203 -29.953 -24.906 1 91.62 556 ASP A C 1
ATOM 4455 O O . ASP A 1 556 ? 19.422 -30.734 -25.438 1 91.62 556 ASP A O 1
ATOM 4459 N N . MET A 1 557 ? 19.969 -28.719 -24.828 1 90.12 557 MET A N 1
ATOM 4460 C CA . MET A 1 557 ? 18.672 -28.172 -25.172 1 90.12 557 MET A CA 1
ATOM 4461 C C . MET A 1 557 ? 18.359 -28.391 -26.641 1 90.12 557 MET A C 1
ATOM 4463 O O . MET A 1 557 ? 17.234 -28.766 -27 1 90.12 557 MET A O 1
ATOM 4467 N N . GLU A 1 558 ? 19.328 -28.156 -27.484 1 92.12 558 GLU A N 1
ATOM 4468 C CA . GLU A 1 558 ? 19.094 -28.312 -28.906 1 92.12 558 GLU A CA 1
ATOM 4469 C C . GLU A 1 558 ? 18.844 -29.766 -29.281 1 92.12 558 GLU A C 1
ATOM 4471 O O . GLU A 1 558 ? 17.938 -30.078 -30.047 1 92.12 558 GLU A O 1
ATOM 4476 N N . ARG A 1 559 ? 19.609 -30.625 -28.703 1 93.94 559 ARG A N 1
ATOM 4477 C CA . ARG A 1 559 ? 19.484 -32.062 -28.953 1 93.94 559 ARG A CA 1
ATOM 4478 C C . ARG A 1 559 ? 18.156 -32.594 -28.438 1 93.94 559 ARG A C 1
ATOM 4480 O O . ARG A 1 559 ? 17.469 -33.344 -29.141 1 93.94 559 ARG A O 1
ATOM 4487 N N . ALA A 1 560 ? 17.875 -32.219 -27.266 1 94.69 560 ALA A N 1
ATOM 4488 C CA . ALA A 1 560 ? 16.625 -32.656 -26.656 1 94.69 560 ALA A CA 1
ATOM 4489 C C . ALA A 1 560 ? 15.414 -32.156 -27.422 1 94.69 560 ALA A C 1
ATOM 4491 O O . ALA A 1 560 ? 14.453 -32.875 -27.641 1 94.69 560 ALA A O 1
ATOM 4492 N N . SER A 1 561 ? 15.469 -30.922 -27.844 1 94.44 561 SER A N 1
ATOM 4493 C CA . SER A 1 561 ? 14.352 -30.328 -28.562 1 94.44 561 SER A CA 1
ATOM 4494 C C . SER A 1 561 ? 14.148 -30.984 -29.922 1 94.44 561 SER A C 1
ATOM 4496 O O . SER A 1 561 ? 13.008 -31.25 -30.328 1 94.44 561 SER A O 1
ATOM 4498 N N . THR A 1 562 ? 15.242 -31.25 -30.578 1 94.19 562 THR A N 1
ATOM 4499 C CA . THR A 1 562 ? 15.172 -31.891 -31.891 1 94.19 562 THR A CA 1
ATOM 4500 C C . THR A 1 562 ? 14.578 -33.281 -31.781 1 94.19 562 THR A C 1
ATOM 4502 O O . THR A 1 562 ? 13.766 -33.719 -32.594 1 94.19 562 THR A O 1
ATOM 4505 N N . PHE A 1 563 ? 14.984 -34 -30.766 1 94.69 563 PHE A N 1
ATOM 4506 C CA . PHE A 1 563 ? 14.461 -35.344 -30.531 1 94.69 563 PHE A CA 1
ATOM 4507 C C . PHE A 1 563 ? 12.961 -35.281 -30.25 1 94.69 563 PHE A C 1
ATOM 4509 O O . PHE A 1 563 ? 12.188 -36.031 -30.859 1 94.69 563 PHE A O 1
ATOM 4516 N N . ILE A 1 564 ? 12.547 -34.375 -29.312 1 94.19 564 ILE A N 1
ATOM 4517 C CA . ILE A 1 564 ? 11.141 -34.281 -28.938 1 94.19 564 ILE A CA 1
ATOM 4518 C C . ILE A 1 564 ? 10.297 -33.906 -30.141 1 94.19 564 ILE A C 1
ATOM 4520 O O . ILE A 1 564 ? 9.203 -34.438 -30.344 1 94.19 564 ILE A O 1
ATOM 4524 N N . GLU A 1 565 ? 10.781 -33 -30.891 1 93.75 565 GLU A N 1
ATOM 4525 C CA . GLU A 1 565 ? 10.047 -32.531 -32.062 1 93.75 565 GLU A CA 1
ATOM 4526 C C . GLU A 1 565 ? 9.906 -33.656 -33.094 1 93.75 565 GLU A C 1
ATOM 4528 O O . GLU A 1 565 ? 8.938 -33.688 -33.875 1 93.75 565 GLU A O 1
ATOM 4533 N N . SER A 1 566 ? 10.852 -34.625 -33.094 1 92.62 566 SER A N 1
ATOM 4534 C CA . SER A 1 566 ? 10.812 -35.75 -34.031 1 92.62 566 SER A CA 1
ATOM 4535 C C . SER A 1 566 ? 9.812 -36.812 -33.594 1 92.62 566 SER A C 1
ATOM 4537 O O . SER A 1 566 ? 9.273 -37.531 -34.438 1 92.62 566 SER A O 1
ATOM 4539 N N . VAL A 1 567 ? 9.617 -36.906 -32.312 1 91.62 567 VAL A N 1
ATOM 4540 C CA . VAL A 1 567 ? 8.773 -37.969 -31.812 1 91.62 567 VAL A CA 1
ATOM 4541 C C . VAL A 1 567 ? 7.34 -37.469 -31.656 1 91.62 567 VAL A C 1
ATOM 4543 O O . VAL A 1 567 ? 6.398 -38.281 -31.656 1 91.62 567 VAL A O 1
ATOM 4546 N N . LEU A 1 568 ? 7.125 -36.219 -31.562 1 91 568 LEU A N 1
ATOM 4547 C CA . LEU A 1 568 ? 5.797 -35.656 -31.359 1 91 568 LEU A CA 1
ATOM 4548 C C . LEU A 1 568 ? 4.949 -35.812 -32.625 1 91 568 LEU A C 1
ATOM 4550 O O . LEU A 1 568 ? 5.484 -35.812 -33.75 1 91 568 LEU A O 1
ATOM 4554 N N . PRO A 1 569 ? 3.645 -36.031 -32.312 1 87.06 569 PRO A N 1
ATOM 4555 C CA . PRO A 1 569 ? 2.756 -36.125 -33.469 1 87.06 569 PRO A CA 1
ATOM 4556 C C . PRO A 1 569 ? 2.797 -34.844 -34.312 1 87.06 569 PRO A C 1
ATOM 4558 O O . PRO A 1 569 ? 3.326 -33.812 -33.875 1 87.06 569 PRO A O 1
ATOM 4561 N N . GLU A 1 570 ? 2.139 -34.969 -35.438 1 83 570 GLU A N 1
ATOM 4562 C CA . GLU A 1 570 ? 2.143 -33.875 -36.375 1 83 570 GLU A CA 1
ATOM 4563 C C . GLU A 1 570 ? 1.371 -32.656 -35.844 1 83 570 GLU A C 1
ATOM 4565 O O . GLU A 1 570 ? 0.465 -32.812 -35.031 1 83 570 GLU A O 1
ATOM 4570 N N . LYS A 1 571 ? 1.771 -31.438 -36.062 1 87.12 571 LYS A N 1
ATOM 4571 C CA . LYS A 1 571 ? 1.118 -30.172 -35.75 1 87.12 571 LYS A CA 1
ATOM 4572 C C . LYS A 1 571 ? 1.387 -29.766 -34.281 1 87.12 571 LYS A C 1
ATOM 4574 O O . LYS A 1 571 ? 0.486 -29.297 -33.594 1 87.12 571 LYS A O 1
ATOM 4579 N N . TRP A 1 572 ? 2.48 -30.172 -33.812 1 87.88 572 TRP A N 1
ATOM 4580 C CA . TRP A 1 572 ? 2.857 -29.703 -32.5 1 87.88 572 TRP A CA 1
ATOM 4581 C C . TRP A 1 572 ? 3.184 -28.219 -32.5 1 87.88 572 TRP A C 1
ATOM 4583 O O . TRP A 1 572 ? 3.525 -27.656 -33.562 1 87.88 572 TRP A O 1
ATOM 4593 N N . ILE A 1 573 ? 2.877 -27.531 -31.391 1 89 573 ILE A N 1
ATOM 4594 C CA . ILE A 1 573 ? 3.184 -26.109 -31.25 1 89 573 ILE A CA 1
ATOM 4595 C C . ILE A 1 573 ? 4.109 -25.906 -30.047 1 89 573 ILE A C 1
ATOM 4597 O O . ILE A 1 573 ? 3.906 -26.5 -28.984 1 89 573 ILE A O 1
ATOM 4601 N N . LEU A 1 574 ? 5.164 -25.125 -30.297 1 89.94 574 LEU A N 1
ATOM 4602 C CA . LEU A 1 574 ? 6.062 -24.766 -29.219 1 89.94 574 LEU A CA 1
ATOM 4603 C C . LEU A 1 574 ? 5.445 -23.672 -28.344 1 89.94 574 LEU A C 1
ATOM 4605 O O . LEU A 1 574 ? 5.133 -22.578 -28.844 1 89.94 574 LEU A O 1
ATOM 4609 N N . ILE A 1 575 ? 5.203 -23.969 -27.109 1 81.69 575 ILE A N 1
ATOM 4610 C CA . ILE A 1 575 ? 4.57 -23.047 -26.188 1 81.69 575 ILE A CA 1
ATOM 4611 C C . ILE A 1 575 ? 5.621 -22.078 -25.625 1 81.69 575 ILE A C 1
ATOM 4613 O O . ILE A 1 575 ? 5.367 -20.891 -25.5 1 81.69 575 ILE A O 1
ATOM 4617 N N . GLY A 1 576 ? 6.68 -22.625 -25.172 1 82.44 576 GLY A N 1
ATOM 4618 C CA . GLY A 1 576 ? 7.738 -21.797 -24.625 1 82.44 576 GLY A CA 1
ATOM 4619 C C . GLY A 1 576 ? 9.047 -22.547 -24.438 1 82.44 576 GLY A C 1
ATOM 4620 O O . GLY A 1 576 ? 9.055 -23.75 -24.219 1 82.44 576 GLY A O 1
ATOM 4621 N N . THR A 1 577 ? 10.125 -21.766 -24.656 1 87.25 577 THR A N 1
ATOM 4622 C CA . THR A 1 577 ? 11.469 -22.312 -24.469 1 87.25 577 THR A CA 1
ATOM 4623 C C . THR A 1 577 ? 12.32 -21.391 -23.609 1 87.25 577 THR A C 1
ATOM 4625 O O . THR A 1 577 ? 12.281 -20.172 -23.781 1 87.25 577 THR A O 1
ATOM 4628 N N . PHE A 1 578 ? 12.875 -22 -22.656 1 85.94 578 PHE A N 1
ATOM 4629 C CA . PHE A 1 578 ? 13.82 -21.281 -21.812 1 85.94 578 PHE A CA 1
ATOM 4630 C C . PHE A 1 578 ? 15.188 -21.953 -21.828 1 85.94 578 PHE A C 1
ATOM 4632 O O . PHE A 1 578 ? 15.461 -22.797 -22.688 1 85.94 578 PHE A O 1
ATOM 4639 N N . ALA A 1 579 ? 16.062 -21.562 -20.953 1 79.88 579 ALA A N 1
ATOM 4640 C CA . ALA A 1 579 ? 17.453 -22.016 -20.984 1 79.88 579 ALA A CA 1
ATOM 4641 C C . ALA A 1 579 ? 17.531 -23.531 -20.719 1 79.88 579 ALA A C 1
ATOM 4643 O O . ALA A 1 579 ? 18.391 -24.219 -21.266 1 79.88 579 ALA A O 1
ATOM 4644 N N . THR A 1 580 ? 16.609 -24.016 -19.844 1 85.75 580 THR A N 1
ATOM 4645 C CA . THR A 1 580 ? 16.766 -25.406 -19.438 1 85.75 580 THR A CA 1
ATOM 4646 C C . THR A 1 580 ? 15.461 -26.172 -19.594 1 85.75 580 THR A C 1
ATOM 4648 O O . THR A 1 580 ? 15.312 -27.266 -19.047 1 85.75 580 THR A O 1
ATOM 4651 N N . ASN A 1 581 ? 14.477 -25.562 -20.203 1 89.5 581 ASN A N 1
ATOM 4652 C CA . ASN A 1 581 ? 13.195 -26.25 -20.344 1 89.5 581 ASN A CA 1
ATOM 4653 C C . ASN A 1 581 ? 12.422 -25.797 -21.562 1 89.5 581 ASN A C 1
ATOM 4655 O O . ASN A 1 581 ? 12.703 -24.719 -22.109 1 89.5 581 ASN A O 1
ATOM 4659 N N . ALA A 1 582 ? 11.633 -26.672 -22 1 91.06 582 ALA A N 1
ATOM 4660 C CA . ALA A 1 582 ? 10.75 -26.359 -23.125 1 91.06 582 ALA A CA 1
ATOM 4661 C C . ALA A 1 582 ? 9.398 -27.047 -22.969 1 91.06 582 ALA A C 1
ATOM 4663 O O . ALA A 1 582 ? 9.297 -28.062 -22.266 1 91.06 582 ALA A O 1
ATOM 4664 N N . SER A 1 583 ? 8.445 -26.469 -23.469 1 90.62 583 SER A N 1
ATOM 4665 C CA . SER A 1 583 ? 7.102 -27.031 -23.422 1 90.62 583 SER A CA 1
ATOM 4666 C C . SER A 1 583 ? 6.449 -27.016 -24.812 1 90.62 583 SER A C 1
ATOM 4668 O O . SER A 1 583 ? 6.605 -26.062 -25.562 1 90.62 583 SER A O 1
ATOM 4670 N N . TYR A 1 584 ? 5.789 -28.188 -25.109 1 90.88 584 TYR A N 1
ATOM 4671 C CA . TYR A 1 584 ? 5.129 -28.359 -26.406 1 90.88 584 TYR A CA 1
ATOM 4672 C C . TYR A 1 584 ? 3.668 -28.75 -26.219 1 90.88 584 TYR A C 1
ATOM 4674 O O . TYR A 1 584 ? 3.303 -29.359 -25.203 1 90.88 584 TYR A O 1
ATOM 4682 N N . GLU A 1 585 ? 2.895 -28.328 -27.156 1 89.19 585 GLU A N 1
ATOM 4683 C CA . GLU A 1 585 ? 1.501 -28.75 -27.219 1 89.19 585 GLU A CA 1
ATOM 4684 C C . GLU A 1 585 ? 1.218 -29.516 -28.516 1 89.19 585 GLU A C 1
ATOM 4686 O O . GLU A 1 585 ? 1.741 -29.156 -29.578 1 89.19 585 GLU A O 1
ATOM 4691 N N . PHE A 1 586 ? 0.473 -30.609 -28.391 1 88.5 586 PHE A N 1
ATOM 4692 C CA . PHE A 1 586 ? 0.108 -31.391 -29.562 1 88.5 586 PHE A CA 1
ATOM 4693 C C . PHE A 1 586 ? -1.316 -31.922 -29.453 1 88.5 586 PHE A C 1
ATOM 4695 O O . PHE A 1 586 ? -1.821 -32.125 -28.344 1 88.5 586 PHE A O 1
ATOM 4702 N N . PRO A 1 587 ? -2.029 -32 -30.594 1 84.81 587 PRO A N 1
ATOM 4703 C CA . PRO A 1 587 ? -3.436 -32.438 -30.562 1 84.81 587 PRO A CA 1
ATOM 4704 C C . PRO A 1 587 ? -3.617 -33.875 -30.125 1 84.81 587 PRO A C 1
ATOM 4706 O O . PRO A 1 587 ? -2.703 -34.688 -30.297 1 84.81 587 PRO A O 1
ATOM 4709 N N . SER A 1 588 ? -4.766 -34.188 -29.531 1 74.69 588 SER A N 1
ATOM 4710 C CA . SER A 1 588 ? -5.105 -35.5 -29 1 74.69 588 SER A CA 1
ATOM 4711 C C . SER A 1 588 ? -5.246 -36.531 -30.109 1 74.69 588 SER A C 1
ATOM 4713 O O . SER A 1 588 ? -5.113 -37.719 -29.875 1 74.69 588 SER A O 1
ATOM 4715 N N . SER A 1 589 ? -5.738 -36.062 -31.375 1 62.38 589 SER A N 1
ATOM 4716 C CA . SER A 1 589 ? -6.09 -36.969 -32.469 1 62.38 589 SER A CA 1
ATOM 4717 C C . SER A 1 589 ? -4.914 -37.875 -32.844 1 62.38 589 SER A C 1
ATOM 4719 O O . SER A 1 589 ? -5.102 -39 -33.344 1 62.38 589 SER A O 1
ATOM 4721 N N . GLY A 1 590 ? -3.721 -37.312 -32.906 1 51.44 590 GLY A N 1
ATOM 4722 C CA . GLY A 1 590 ? -2.672 -37.812 -33.781 1 51.44 590 GLY A CA 1
ATOM 4723 C C . GLY A 1 590 ? -1.913 -39 -33.156 1 51.44 590 GLY A C 1
ATOM 4724 O O . GLY A 1 590 ? -1.161 -39.688 -33.875 1 51.44 590 GLY A O 1
ATOM 4725 N N . GLY A 1 591 ? -1.928 -39.375 -31.859 1 56.66 591 GLY A N 1
ATOM 4726 C CA . GLY A 1 591 ? -0.844 -40.312 -31.688 1 56.66 591 GLY A CA 1
ATOM 4727 C C . GLY A 1 591 ? -0.989 -41.156 -30.422 1 56.66 591 GLY A C 1
ATOM 4728 O O . GLY A 1 591 ? -1.804 -40.844 -29.547 1 56.66 591 GLY A O 1
ATOM 4729 N N . ASN A 1 592 ? -0.645 -42.438 -30.406 1 69.12 592 ASN A N 1
ATOM 4730 C CA . ASN A 1 592 ? -0.461 -43.375 -29.312 1 69.12 592 ASN A CA 1
ATOM 4731 C C . ASN A 1 592 ? 0.425 -42.781 -28.219 1 69.12 592 ASN A C 1
ATOM 4733 O O . ASN A 1 592 ? 1.649 -42.75 -28.344 1 69.12 592 ASN A O 1
ATOM 4737 N N . LEU A 1 593 ? -0.222 -42 -27.234 1 78.81 593 LEU A N 1
ATOM 4738 C CA . LEU A 1 593 ? 0.495 -41.438 -26.094 1 78.81 593 LEU A CA 1
ATOM 4739 C C . LEU A 1 593 ? 1.373 -42.5 -25.422 1 78.81 593 LEU A C 1
ATOM 4741 O O . LEU A 1 593 ? 2.428 -42.188 -24.875 1 78.81 593 LEU A O 1
ATOM 4745 N N . THR A 1 594 ? 0.907 -43.688 -25.594 1 76.62 594 THR A N 1
ATOM 4746 C CA . THR A 1 594 ? 1.68 -44.781 -25.016 1 76.62 594 THR A CA 1
ATOM 4747 C C . THR A 1 594 ? 3.006 -44.938 -25.75 1 76.62 594 THR A C 1
ATOM 4749 O O . THR A 1 594 ? 4.047 -45.156 -25.109 1 76.62 594 THR A O 1
ATOM 4752 N N . LYS A 1 595 ? 2.863 -44.875 -27.047 1 81.75 595 LYS A N 1
ATOM 4753 C CA . LYS A 1 595 ? 4.078 -45 -27.859 1 81.75 595 LYS A CA 1
ATOM 4754 C C . LYS A 1 595 ? 5.027 -43.844 -27.609 1 81.75 595 LYS A C 1
ATOM 4756 O O . LYS A 1 595 ? 6.242 -44.031 -27.531 1 81.75 595 LYS A O 1
ATOM 4761 N N . LEU A 1 596 ? 4.441 -42.719 -27.5 1 85.31 596 LEU A N 1
ATOM 4762 C CA . LEU A 1 596 ? 5.234 -41.531 -27.219 1 85.31 596 LEU A CA 1
ATOM 4763 C C . LEU A 1 596 ? 5.957 -41.656 -25.891 1 85.31 596 LEU A C 1
ATOM 4765 O O . LEU A 1 596 ? 7.145 -41.344 -25.781 1 85.31 596 LEU A O 1
ATOM 4769 N N . PHE A 1 597 ? 5.258 -42.094 -24.953 1 82.44 597 PHE A N 1
ATOM 4770 C CA . PHE A 1 597 ? 5.812 -42.25 -23.625 1 82.44 597 PHE A CA 1
ATOM 4771 C C . PHE A 1 597 ? 6.941 -43.281 -23.609 1 82.44 597 PHE A C 1
ATOM 4773 O O . PHE A 1 597 ? 7.977 -43.062 -22.984 1 82.44 597 PHE A O 1
ATOM 4780 N N . LYS A 1 598 ? 6.695 -44.344 -24.297 1 82.19 598 LYS A N 1
ATOM 4781 C CA . LYS A 1 598 ? 7.695 -45.406 -24.375 1 82.19 598 LYS A CA 1
ATOM 4782 C C . LYS A 1 598 ? 8.961 -44.906 -25.078 1 82.19 598 LYS A C 1
ATOM 4784 O O . LYS A 1 598 ? 10.07 -45.219 -24.656 1 82.19 598 LYS A O 1
ATOM 4789 N N . THR A 1 599 ? 8.75 -44.188 -26.109 1 88.44 599 THR A N 1
ATOM 4790 C CA . THR A 1 599 ? 9.883 -43.688 -26.891 1 88.44 599 THR A CA 1
ATOM 4791 C C . THR A 1 599 ? 10.711 -42.719 -26.094 1 88.44 599 THR A C 1
ATOM 4793 O O . THR A 1 599 ? 11.945 -42.781 -26.094 1 88.44 599 THR A O 1
ATOM 4796 N N . ILE A 1 600 ? 10.078 -41.844 -25.375 1 88.38 600 ILE A N 1
ATOM 4797 C CA . ILE A 1 600 ? 10.781 -40.812 -24.625 1 88.38 600 ILE A CA 1
ATOM 4798 C C . ILE A 1 600 ? 11.5 -41.438 -23.422 1 88.38 600 ILE A C 1
ATOM 4800 O O . ILE A 1 600 ? 12.656 -41.125 -23.141 1 88.38 600 ILE A O 1
ATOM 4804 N N . GLU A 1 601 ? 10.836 -42.312 -22.766 1 82.56 601 GLU A N 1
ATOM 4805 C CA . GLU A 1 601 ? 11.422 -42.969 -21.609 1 82.56 601 GLU A CA 1
ATOM 4806 C C . GLU A 1 601 ? 12.641 -43.781 -22 1 82.56 601 GLU A C 1
ATOM 4808 O O . GLU A 1 601 ? 13.609 -43.875 -21.234 1 82.56 601 GLU A O 1
ATOM 4813 N N . GLY A 1 602 ? 12.57 -44.344 -23.141 1 84.5 602 GLY A N 1
ATOM 4814 C CA . GLY A 1 602 ? 13.664 -45.188 -23.609 1 84.5 602 GLY A CA 1
ATOM 4815 C C . GLY A 1 602 ? 14.875 -44.406 -24.078 1 84.5 602 GLY A C 1
ATOM 4816 O O . GLY A 1 602 ? 16 -44.875 -23.969 1 84.5 602 GLY A O 1
ATOM 4817 N N . GLN A 1 603 ? 14.656 -43.188 -24.578 1 90.94 603 GLN A N 1
ATOM 4818 C CA . GLN A 1 603 ? 15.75 -42.469 -25.203 1 90.94 603 GLN A CA 1
ATOM 4819 C C . GLN A 1 603 ? 16.109 -41.219 -24.375 1 90.94 603 GLN A C 1
ATOM 4821 O O . GLN A 1 603 ? 17.031 -40.469 -24.734 1 90.94 603 GLN A O 1
ATOM 4826 N N . LYS A 1 604 ? 15.484 -40.969 -23.297 1 88.12 604 LYS A N 1
ATOM 4827 C CA . LYS A 1 604 ? 15.672 -39.719 -22.547 1 88.12 604 LYS A CA 1
ATOM 4828 C C . LYS A 1 604 ? 17.109 -39.562 -22.078 1 88.12 604 LYS A C 1
ATOM 4830 O O . LYS A 1 604 ? 17.688 -38.5 -22.125 1 88.12 604 LYS A O 1
ATOM 4835 N N . ALA A 1 605 ? 17.719 -40.625 -21.641 1 86.81 605 ALA A N 1
ATOM 4836 C CA . ALA A 1 605 ? 19.094 -40.562 -21.156 1 86.81 605 ALA A CA 1
ATOM 4837 C C . ALA A 1 605 ? 20.062 -40.25 -22.281 1 86.81 605 ALA A C 1
ATOM 4839 O O . ALA A 1 605 ? 21.031 -39.5 -22.078 1 86.81 605 ALA A O 1
ATOM 4840 N N . HIS A 1 606 ? 19.766 -40.75 -23.422 1 90.75 606 HIS A N 1
ATOM 4841 C CA . HIS A 1 606 ? 20.641 -40.531 -24.578 1 90.75 606 HIS A CA 1
ATOM 4842 C C . HIS A 1 606 ? 20.547 -39.094 -25.094 1 90.75 606 HIS A C 1
ATOM 4844 O O . HIS A 1 606 ? 21.531 -38.562 -25.578 1 90.75 606 HIS A O 1
ATOM 4850 N N . VAL A 1 607 ? 19.453 -38.562 -24.984 1 91.81 607 VAL A N 1
ATOM 4851 C CA . VAL A 1 607 ? 19.234 -37.25 -25.562 1 91.81 607 VAL A CA 1
ATOM 4852 C C . VAL A 1 607 ? 19.438 -36.188 -24.5 1 91.81 607 VAL A C 1
ATOM 4854 O O . VAL A 1 607 ? 19.438 -34.969 -24.797 1 91.81 607 VAL A O 1
ATOM 4857 N N . GLY A 1 608 ? 19.609 -36.531 -23.328 1 90.12 608 GLY A N 1
ATOM 4858 C CA . GLY A 1 608 ? 19.938 -35.594 -22.266 1 90.12 608 GLY A CA 1
ATOM 4859 C C . GLY A 1 608 ? 18.703 -35.031 -21.562 1 90.12 608 GLY A C 1
ATOM 4860 O O . GLY A 1 608 ? 18.734 -33.906 -21.047 1 90.12 608 GLY A O 1
ATOM 4861 N N . ILE A 1 609 ? 17.594 -35.688 -21.625 1 90.25 609 ILE A N 1
ATOM 4862 C CA . ILE A 1 609 ? 16.391 -35.25 -20.938 1 90.25 609 ILE A CA 1
ATOM 4863 C C . ILE A 1 609 ? 16.422 -35.781 -19.5 1 90.25 609 ILE A C 1
ATOM 4865 O O . ILE A 1 609 ? 16.531 -36.969 -19.25 1 90.25 609 ILE A O 1
ATOM 4869 N N . LEU A 1 610 ? 16.406 -34.875 -18.609 1 84.5 610 LEU A N 1
ATOM 4870 C CA . LEU A 1 610 ? 16.531 -35.219 -17.203 1 84.5 610 LEU A CA 1
ATOM 4871 C C . LEU A 1 610 ? 15.164 -35.5 -16.578 1 84.5 610 LEU A C 1
ATOM 4873 O O . LEU A 1 610 ? 15.023 -36.344 -15.719 1 84.5 610 LEU A O 1
ATOM 4877 N N . ASP A 1 611 ? 14.281 -34.562 -16.938 1 84.81 611 ASP A N 1
ATOM 4878 C CA . ASP A 1 611 ? 12.914 -34.656 -16.422 1 84.81 611 ASP A CA 1
ATOM 4879 C C . ASP A 1 611 ? 11.898 -34.25 -17.484 1 84.81 611 ASP A C 1
ATOM 4881 O O . ASP A 1 611 ? 12.18 -33.375 -18.312 1 84.81 611 ASP A O 1
ATOM 4885 N N . TRP A 1 612 ? 10.797 -35.031 -17.484 1 85.69 612 TRP A N 1
ATOM 4886 C CA . TRP A 1 612 ? 9.75 -34.656 -18.422 1 85.69 612 TRP A CA 1
ATOM 4887 C C . TRP A 1 612 ? 8.383 -35.094 -17.922 1 85.69 612 TRP A C 1
ATOM 4889 O O . TRP A 1 612 ? 8.281 -35.844 -16.938 1 85.69 612 TRP A O 1
ATOM 4899 N N . GLY A 1 613 ? 7.402 -34.5 -18.406 1 84.62 613 GLY A N 1
ATOM 4900 C CA . GLY A 1 613 ? 6.031 -34.844 -18.062 1 84.62 613 GLY A CA 1
ATOM 4901 C C . GLY A 1 613 ? 5.051 -34.562 -19.172 1 84.62 613 GLY A C 1
ATOM 4902 O O . GLY A 1 613 ? 5.344 -33.781 -20.078 1 84.62 613 GLY A O 1
ATOM 4903 N N . VAL A 1 614 ? 4.012 -35.344 -19.172 1 85.38 614 VAL A N 1
ATOM 4904 C CA . VAL A 1 614 ? 2.953 -35.125 -20.156 1 85.38 614 VAL A CA 1
ATOM 4905 C C . VAL A 1 614 ? 1.602 -35.031 -19.453 1 85.38 614 VAL A C 1
ATOM 4907 O O . VAL A 1 614 ? 1.343 -35.781 -18.5 1 85.38 614 VAL A O 1
ATOM 4910 N N . GLY A 1 615 ? 0.882 -34.031 -19.797 1 79.94 615 GLY A N 1
ATOM 4911 C CA . GLY A 1 615 ? -0.461 -33.844 -19.281 1 79.94 615 GLY A CA 1
ATOM 4912 C C . GLY A 1 615 ? -1.372 -33.094 -20.25 1 79.94 615 GLY A C 1
ATOM 4913 O O . GLY A 1 615 ? -0.927 -32.625 -21.297 1 79.94 615 GLY A O 1
ATOM 4914 N N . GLN A 1 616 ? -2.59 -33.125 -19.875 1 79.56 616 GLN A N 1
ATOM 4915 C CA . GLN A 1 616 ? -3.527 -32.375 -20.688 1 79.56 616 GLN A CA 1
ATOM 4916 C C . GLN A 1 616 ? -3.277 -30.859 -20.547 1 79.56 616 GLN A C 1
ATOM 4918 O O . GLN A 1 616 ? -2.641 -30.422 -19.594 1 79.56 616 GLN A O 1
ATOM 4923 N N . THR A 1 617 ? -3.803 -30.172 -21.469 1 80.25 617 THR A N 1
ATOM 4924 C CA . THR A 1 617 ? -3.639 -28.719 -21.484 1 80.25 617 THR A CA 1
ATOM 4925 C C . THR A 1 617 ? -4.141 -28.109 -20.172 1 80.25 617 THR A C 1
ATOM 4927 O O . THR A 1 617 ? -5.156 -28.562 -19.625 1 80.25 617 THR A O 1
ATOM 4930 N N . THR A 1 618 ? -3.451 -27.188 -19.734 1 79.94 618 THR A N 1
ATOM 4931 C CA . THR A 1 618 ? -3.775 -26.562 -18.453 1 79.94 618 THR A CA 1
ATOM 4932 C C . THR A 1 618 ? -4.809 -25.453 -18.641 1 79.94 618 THR A C 1
ATOM 4934 O O . THR A 1 618 ? -5.023 -24.984 -19.766 1 79.94 618 THR A O 1
ATOM 4937 N N . LEU A 1 619 ? -5.492 -25.078 -17.562 1 86 619 LEU A N 1
ATOM 4938 C CA . LEU A 1 619 ? -6.465 -23.984 -17.578 1 86 619 LEU A CA 1
ATOM 4939 C C . LEU A 1 619 ? -5.789 -22.656 -17.922 1 86 619 LEU A C 1
ATOM 4941 O O . LEU A 1 619 ? -6.426 -21.75 -18.453 1 86 619 LEU A O 1
ATOM 4945 N N . GLU A 1 620 ? -4.527 -22.594 -17.641 1 83.44 620 GLU A N 1
ATOM 4946 C CA . GLU A 1 620 ? -3.775 -21.375 -17.938 1 83.44 620 GLU A CA 1
ATOM 4947 C C . GLU A 1 620 ? -3.666 -21.141 -19.438 1 83.44 620 GLU A C 1
ATOM 4949 O O . GLU A 1 620 ? -3.781 -20.016 -19.906 1 83.44 620 GLU A O 1
ATOM 4954 N N . GLU A 1 621 ? -3.414 -22.141 -20.109 1 82.44 621 GLU A N 1
ATOM 4955 C CA . GLU A 1 621 ? -3.316 -22.031 -21.562 1 82.44 621 GLU A CA 1
ATOM 4956 C C . GLU A 1 621 ? -4.664 -21.672 -22.188 1 82.44 621 GLU A C 1
ATOM 4958 O O . GLU A 1 621 ? -4.723 -20.906 -23.156 1 82.44 621 GLU A O 1
ATOM 4963 N N . VAL A 1 622 ? -5.68 -22.297 -21.594 1 84.94 622 VAL A N 1
ATOM 4964 C CA . VAL A 1 622 ? -7.031 -21.984 -22.047 1 84.94 622 VAL A CA 1
ATOM 4965 C C . VAL A 1 622 ? -7.305 -20.5 -21.828 1 84.94 622 VAL A C 1
ATOM 4967 O O . VAL A 1 622 ? -7.859 -19.828 -22.703 1 84.94 622 VAL A O 1
ATOM 4970 N N . PHE A 1 623 ? -6.926 -20.031 -20.719 1 87.12 623 PHE A N 1
ATOM 4971 C CA . PHE A 1 623 ? -7.09 -18.641 -20.359 1 87.12 623 PHE A CA 1
ATOM 4972 C C . PHE A 1 623 ? -6.387 -17.734 -21.375 1 87.12 623 PHE A C 1
ATOM 4974 O O . PHE A 1 623 ? -6.965 -16.75 -21.844 1 87.12 623 PHE A O 1
ATOM 4981 N N . PHE A 1 624 ? -5.203 -18.094 -21.75 1 82.75 624 PHE A N 1
ATOM 4982 C CA . PHE A 1 624 ? -4.418 -17.281 -22.672 1 82.75 624 PHE A CA 1
ATOM 4983 C C . PHE A 1 624 ? -5.066 -17.25 -24.047 1 82.75 624 PHE A C 1
ATOM 4985 O O . PHE A 1 624 ? -5.098 -16.219 -24.703 1 82.75 624 PHE A O 1
ATOM 4992 N N . ARG A 1 625 ? -5.527 -18.266 -24.438 1 83 625 ARG A N 1
ATOM 4993 C CA . ARG A 1 625 ? -6.145 -18.375 -25.75 1 83 625 ARG A CA 1
ATOM 4994 C C . ARG A 1 625 ? -7.414 -17.531 -25.844 1 83 625 ARG A C 1
ATOM 4996 O O . ARG A 1 625 ? -7.668 -16.875 -26.844 1 83 625 ARG A O 1
ATOM 5003 N N . LEU A 1 626 ? -8.148 -17.594 -24.797 1 83.31 626 LEU A N 1
ATOM 5004 C CA . LEU A 1 626 ? -9.422 -16.891 -24.766 1 83.31 626 LEU A CA 1
ATOM 5005 C C . LEU A 1 626 ? -9.211 -15.375 -24.688 1 83.31 626 LEU A C 1
ATOM 5007 O O . LEU A 1 626 ? -10 -14.602 -25.234 1 83.31 626 LEU A O 1
ATOM 5011 N N . ILE A 1 627 ? -8.18 -15 -23.984 1 79.38 627 ILE A N 1
ATOM 5012 C CA . ILE A 1 627 ? -7.945 -13.57 -23.797 1 79.38 627 ILE A CA 1
ATOM 5013 C C . ILE A 1 627 ? -7.219 -13.008 -25.016 1 79.38 627 ILE A C 1
ATOM 5015 O O . ILE A 1 627 ? -7.453 -11.859 -25.406 1 79.38 627 ILE A O 1
ATOM 5019 N N . SER A 1 628 ? -6.199 -13.703 -25.594 1 71.81 628 SER A N 1
ATOM 5020 C CA . SER A 1 628 ? -5.453 -13.242 -26.766 1 71.81 628 SER A CA 1
ATOM 5021 C C . SER A 1 628 ? -6.363 -13.086 -27.969 1 71.81 628 SER A C 1
ATOM 5023 O O . SER A 1 628 ? -6.176 -12.18 -28.797 1 71.81 628 SER A O 1
ATOM 5025 N N . ASP A 1 629 ? -7.117 -14.023 -28.25 1 59.66 629 ASP A N 1
ATOM 5026 C CA . ASP A 1 629 ? -8.023 -13.953 -29.391 1 59.66 629 ASP A CA 1
ATOM 5027 C C . ASP A 1 629 ? -8.828 -12.656 -29.391 1 59.66 629 ASP A C 1
ATOM 5029 O O . ASP A 1 629 ? -9.148 -12.109 -30.438 1 59.66 629 ASP A O 1
ATOM 5033 N N . ASN A 1 630 ? -9.008 -12.133 -28.219 1 53.22 630 ASN A N 1
ATOM 5034 C CA . ASN A 1 630 ? -9.844 -10.938 -28.109 1 53.22 630 ASN A CA 1
ATOM 5035 C C . ASN A 1 630 ? -9.016 -9.664 -28.25 1 53.22 630 ASN A C 1
ATOM 5037 O O . ASN A 1 630 ? -9.539 -8.609 -28.609 1 53.22 630 ASN A O 1
ATOM 5041 N N . ASP A 1 631 ? -7.766 -9.586 -27.734 1 51.72 631 ASP A N 1
ATOM 5042 C CA . ASP A 1 631 ? -6.965 -8.367 -27.859 1 51.72 631 ASP A CA 1
ATOM 5043 C C . ASP A 1 631 ? -6.547 -8.141 -29.312 1 51.72 631 ASP A C 1
ATOM 5045 O O . ASP A 1 631 ? -6.188 -7.02 -29.688 1 51.72 631 ASP A O 1
ATOM 5049 N N . VAL A 1 632 ? -6.312 -9.148 -30.172 1 42.69 632 VAL A N 1
ATOM 5050 C CA . VAL A 1 632 ? -5.996 -8.938 -31.578 1 42.69 632 VAL A CA 1
ATOM 5051 C C . VAL A 1 632 ? -7.125 -8.156 -32.25 1 42.69 632 VAL A C 1
ATOM 5053 O O . VAL A 1 632 ? -6.879 -7.332 -33.125 1 42.69 632 VAL A O 1
ATOM 5056 N N . ASP A 1 633 ? -8.258 -8.367 -31.875 1 39.34 633 ASP A N 1
ATOM 5057 C CA . ASP A 1 633 ? -9.297 -7.652 -32.594 1 39.34 633 ASP A CA 1
ATOM 5058 C C . ASP A 1 633 ? -9.383 -6.195 -32.156 1 39.34 633 ASP A C 1
ATOM 5060 O O . ASP A 1 633 ? -9.969 -5.359 -32.844 1 39.34 633 ASP A O 1
ATOM 5064 N N . SER A 1 634 ? -9.094 -5.863 -30.984 1 37.94 634 SER A N 1
ATOM 5065 C CA . SER A 1 634 ? -9.211 -4.465 -30.578 1 37.94 634 SER A CA 1
ATOM 5066 C C . SER A 1 634 ? -7.941 -3.688 -30.922 1 37.94 634 SER A C 1
ATOM 5068 O O . SER A 1 634 ? -7.871 -2.477 -30.703 1 37.94 634 SER A O 1
ATOM 5070 N N . SER A 1 635 ? -6.75 -4.336 -31.125 1 31.31 635 SER A N 1
ATOM 5071 C CA . SER A 1 635 ? -5.719 -3.469 -31.688 1 31.31 635 SER A CA 1
ATOM 5072 C C . SER A 1 635 ? -5.949 -3.219 -33.188 1 31.31 635 SER A C 1
ATOM 5074 O O . SER A 1 635 ? -6.328 -4.133 -33.906 1 31.31 635 SER A O 1
ATOM 5076 N N . MET B 1 1 ? -9.172 80.875 48.562 1 27.19 1 MET B N 1
ATOM 5077 C CA . MET B 1 1 ? -8.148 81.75 47.969 1 27.19 1 MET B CA 1
ATOM 5078 C C . MET B 1 1 ? -7.676 82.812 48.969 1 27.19 1 MET B C 1
ATOM 5080 O O . MET B 1 1 ? -6.699 83.5 48.719 1 27.19 1 MET B O 1
ATOM 5084 N N . ARG B 1 2 ? -8.555 83.188 49.969 1 31.56 2 ARG B N 1
ATOM 5085 C CA . ARG B 1 2 ? -8.305 84.312 50.844 1 31.56 2 ARG B CA 1
ATOM 5086 C C . ARG B 1 2 ? -7.148 84.062 51.781 1 31.56 2 ARG B C 1
ATOM 5088 O O . ARG B 1 2 ? -6.395 85 52.125 1 31.56 2 ARG B O 1
ATOM 5095 N N . ASN B 1 3 ? -7.223 83.062 52.5 1 33.41 3 ASN B N 1
ATOM 5096 C CA . ASN B 1 3 ? -6.281 82.875 53.594 1 33.41 3 ASN B CA 1
ATOM 5097 C C . ASN B 1 3 ? -4.895 82.5 53.094 1 33.41 3 ASN B C 1
ATOM 5099 O O . ASN B 1 3 ? -4.113 81.875 53.812 1 33.41 3 ASN B O 1
ATOM 5103 N N . SER B 1 4 ? -4.738 82.25 51.688 1 31.47 4 SER B N 1
ATOM 5104 C CA . SER B 1 4 ? -3.432 81.812 51.219 1 31.47 4 SER B CA 1
ATOM 5105 C C . SER B 1 4 ? -2.387 82.938 51.344 1 31.47 4 SER B C 1
ATOM 5107 O O . SER B 1 4 ? -2.662 84.062 51.062 1 31.47 4 SER B O 1
ATOM 5109 N N . ASP B 1 5 ? -1.519 82.75 52.375 1 37.53 5 ASP B N 1
ATOM 5110 C CA . ASP B 1 5 ? -0.423 83.688 52.719 1 37.53 5 ASP B CA 1
ATOM 5111 C C . ASP B 1 5 ? 0.415 84 51.5 1 37.53 5 ASP B C 1
ATOM 5113 O O . ASP B 1 5 ? 1.007 83.125 50.875 1 37.53 5 ASP B O 1
ATOM 5117 N N . ILE B 1 6 ? 0.262 85.125 50.812 1 38.31 6 ILE B N 1
ATOM 5118 C CA . ILE B 1 6 ? 0.784 85.625 49.531 1 38.31 6 ILE B CA 1
ATOM 5119 C C . ILE B 1 6 ? 2.307 85.688 49.594 1 38.31 6 ILE B C 1
ATOM 5121 O O . ILE B 1 6 ? 2.982 85.625 48.562 1 38.31 6 ILE B O 1
ATOM 5125 N N . PRO B 1 7 ? 3.055 86.062 50.781 1 36.59 7 PRO B N 1
ATOM 5126 C CA . PRO B 1 7 ? 4.508 86.125 50.938 1 36.59 7 PRO B CA 1
ATOM 5127 C C . PRO B 1 7 ? 5.18 84.812 50.75 1 36.59 7 PRO B C 1
ATOM 5129 O O . PRO B 1 7 ? 6.363 84.75 50.406 1 36.59 7 PRO B O 1
ATOM 5132 N N . LYS B 1 8 ? 4.992 83.75 51.531 1 43.97 8 LYS B N 1
ATOM 5133 C CA . LYS B 1 8 ? 5.918 82.688 51.219 1 43.97 8 LYS B CA 1
ATOM 5134 C C . LYS B 1 8 ? 5.699 82.125 49.812 1 43.97 8 LYS B C 1
ATOM 5136 O O . LYS B 1 8 ? 6.164 81.062 49.469 1 43.97 8 LYS B O 1
ATOM 5141 N N . LEU B 1 9 ? 4.523 82.625 49.188 1 34.22 9 LEU B N 1
ATOM 5142 C CA . LEU B 1 9 ? 4.387 82.25 47.781 1 34.22 9 LEU B CA 1
ATOM 5143 C C . LEU B 1 9 ? 5.5 82.875 46.938 1 34.22 9 LEU B C 1
ATOM 5145 O O . LEU B 1 9 ? 5.551 84.125 46.781 1 34.22 9 LEU B O 1
ATOM 5149 N N . GLY B 1 10 ? 6.793 82.5 47.312 1 32.88 10 GLY B N 1
ATOM 5150 C CA . GLY B 1 10 ? 7.93 82.938 46.531 1 32.88 10 GLY B CA 1
ATOM 5151 C C . GLY B 1 10 ? 7.566 83.188 45.062 1 32.88 10 GLY B C 1
ATOM 5152 O O . GLY B 1 10 ? 6.406 83.062 44.688 1 32.88 10 GLY B O 1
ATOM 5153 N N . ARG B 1 11 ? 8.484 83.875 44.344 1 38.62 11 ARG B N 1
ATOM 5154 C CA . ARG B 1 11 ? 8.344 84.25 42.906 1 38.62 11 ARG B CA 1
ATOM 5155 C C . ARG B 1 11 ? 7.906 83 42.094 1 38.62 11 ARG B C 1
ATOM 5157 O O . ARG B 1 11 ? 8.656 82.062 41.969 1 38.62 11 ARG B O 1
ATOM 5164 N N . ALA B 1 12 ? 6.617 82.625 42.312 1 33.34 12 ALA B N 1
ATOM 5165 C CA . ALA B 1 12 ? 6.148 81.562 41.438 1 33.34 12 ALA B CA 1
ATOM 5166 C C . ALA B 1 12 ? 6.449 81.938 39.969 1 33.34 12 ALA B C 1
ATOM 5168 O O . ALA B 1 12 ? 6.051 82.938 39.469 1 33.34 12 ALA B O 1
ATOM 5169 N N . ARG B 1 13 ? 7.727 81.75 39.562 1 35 13 ARG B N 1
ATOM 5170 C CA . ARG B 1 13 ? 8.023 81.875 38.125 1 35 13 ARG B CA 1
ATOM 5171 C C . ARG B 1 13 ? 7.031 81.062 37.312 1 35 13 ARG B C 1
ATOM 5173 O O . ARG B 1 13 ? 6.832 79.875 37.562 1 35 13 ARG B O 1
ATOM 5180 N N . ILE B 1 14 ? 5.945 81.75 37 1 34.78 14 ILE B N 1
ATOM 5181 C CA . ILE B 1 14 ? 5.062 81.125 36 1 34.78 14 ILE B CA 1
ATOM 5182 C C . ILE B 1 14 ? 5.859 80.75 34.75 1 34.78 14 ILE B C 1
ATOM 5184 O O . ILE B 1 14 ? 6.367 81.625 34.062 1 34.78 14 ILE B O 1
ATOM 5188 N N . THR B 1 15 ? 6.789 79.875 34.906 1 33.44 15 THR B N 1
ATOM 5189 C CA . THR B 1 15 ? 7.363 79.438 33.625 1 33.44 15 THR B CA 1
ATOM 5190 C C . THR B 1 15 ? 6.281 78.938 32.688 1 33.44 15 THR B C 1
ATOM 5192 O O . THR B 1 15 ? 5.449 78.125 33.094 1 33.44 15 THR B O 1
ATOM 5195 N N . GLN B 1 16 ? 5.723 79.812 31.891 1 32.72 16 GLN B N 1
ATOM 5196 C CA . GLN B 1 16 ? 4.844 79.438 30.797 1 32.72 16 GLN B CA 1
ATOM 5197 C C . GLN B 1 16 ? 5.406 78.25 30.062 1 32.72 16 GLN B C 1
ATOM 5199 O O . GLN B 1 16 ? 6.406 78.312 29.344 1 32.72 16 GLN B O 1
ATOM 5204 N N . GLY B 1 17 ? 5.695 77.188 30.781 1 33.88 17 GLY B N 1
ATOM 5205 C CA . GLY B 1 17 ? 6.062 76.062 29.938 1 33.88 17 GLY B CA 1
ATOM 5206 C C . GLY B 1 17 ? 4.934 75.625 29.031 1 33.88 17 GLY B C 1
ATOM 5207 O O . GLY B 1 17 ? 3.76 75.75 29.375 1 33.88 17 GLY B O 1
ATOM 5208 N N . LEU B 1 18 ? 4.988 76.062 27.781 1 31.41 18 LEU B N 1
ATOM 5209 C CA . LEU B 1 18 ? 4.086 75.5 26.797 1 31.41 18 LEU B CA 1
ATOM 5210 C C . LEU B 1 18 ? 3.924 74 27.062 1 31.41 18 LEU B C 1
ATOM 5212 O O . LEU B 1 18 ? 4.906 73.25 27.078 1 31.41 18 LEU B O 1
ATOM 5216 N N . ARG B 1 19 ? 3.189 73.688 28.125 1 36.28 19 ARG B N 1
ATOM 5217 C CA . ARG B 1 19 ? 2.91 72.312 28.156 1 36.28 19 ARG B CA 1
ATOM 5218 C C . ARG B 1 19 ? 2.256 71.812 26.859 1 36.28 19 ARG B C 1
ATOM 5220 O O . ARG B 1 19 ? 1.288 72.438 26.391 1 36.28 19 ARG B O 1
ATOM 5227 N N . ILE B 1 20 ? 3.031 71.312 26.016 1 36.91 20 ILE B N 1
ATOM 5228 C CA . ILE B 1 20 ? 2.484 70.688 24.812 1 36.91 20 ILE B CA 1
ATOM 5229 C C . ILE B 1 20 ? 1.139 70.062 25.156 1 36.91 20 ILE B C 1
ATOM 5231 O O . ILE B 1 20 ? 1 69.375 26.172 1 36.91 20 ILE B O 1
ATOM 5235 N N . PHE B 1 21 ? 0.031 70.812 24.812 1 35.5 21 PHE B N 1
ATOM 5236 C CA . PHE B 1 21 ? -1.275 70.188 24.875 1 35.5 21 PHE B CA 1
ATOM 5237 C C . PHE B 1 21 ? -1.146 68.688 24.672 1 35.5 21 PHE B C 1
ATOM 5239 O O . PHE B 1 21 ? -0.268 68.25 23.938 1 35.5 21 PHE B O 1
ATOM 5246 N N . PRO B 1 22 ? -1.5 67.938 25.719 1 35 22 PRO B N 1
ATOM 5247 C CA . PRO B 1 22 ? -1.447 66.5 25.406 1 35 22 PRO B CA 1
ATOM 5248 C C . PRO B 1 22 ? -1.838 66.188 23.969 1 35 22 PRO B C 1
ATOM 5250 O O . PRO B 1 22 ? -2.711 66.875 23.406 1 35 22 PRO B O 1
ATOM 5253 N N . GLU B 1 23 ? -0.855 66.062 23.094 1 34.78 23 GLU B N 1
ATOM 5254 C CA . GLU B 1 23 ? -1.254 65.562 21.781 1 34.78 23 GLU B CA 1
ATOM 5255 C C . GLU B 1 23 ? -2.557 64.812 21.859 1 34.78 23 GLU B C 1
ATOM 5257 O O . GLU B 1 23 ? -2.678 63.875 22.656 1 34.78 23 GLU B O 1
ATOM 5262 N N . ILE B 1 24 ? -3.66 65.5 21.906 1 34.66 24 ILE B N 1
ATOM 5263 C CA . ILE B 1 24 ? -4.84 64.75 21.609 1 34.66 24 ILE B CA 1
ATOM 5264 C C . ILE B 1 24 ? -4.453 63.562 20.703 1 34.66 24 ILE B C 1
ATOM 5266 O O . ILE B 1 24 ? -4.07 63.75 19.547 1 34.66 24 ILE B O 1
ATOM 5270 N N . GLN B 1 25 ? -3.736 62.688 21.281 1 34.53 25 GLN B N 1
ATOM 5271 C CA . GLN B 1 25 ? -3.684 61.438 20.5 1 34.53 25 GLN B CA 1
ATOM 5272 C C . GLN B 1 25 ? -4.984 61.219 19.75 1 34.53 25 GLN B C 1
ATOM 5274 O O . GLN B 1 25 ? -6.043 61.031 20.359 1 34.53 25 GLN B O 1
ATOM 5279 N N . SER B 1 26 ? -5.352 62.188 18.797 1 34.75 26 SER B N 1
ATOM 5280 C CA . SER B 1 26 ? -6.387 61.625 17.938 1 34.75 26 SER B CA 1
ATOM 5281 C C . SER B 1 26 ? -6.438 60.094 18.047 1 34.75 26 SER B C 1
ATOM 5283 O O . SER B 1 26 ? -5.449 59.406 17.781 1 34.75 26 SER B O 1
ATOM 5285 N N . SER B 1 27 ? -6.984 59.688 19.062 1 36.84 27 SER B N 1
ATOM 5286 C CA . SER B 1 27 ? -7.391 58.312 19.391 1 36.84 27 SER B CA 1
ATOM 5287 C C . SER B 1 27 ? -7.758 57.531 18.125 1 36.84 27 SER B C 1
ATOM 5289 O O . SER B 1 27 ? -8.336 56.438 18.219 1 36.84 27 SER B O 1
ATOM 5291 N N . LYS B 1 28 ? -7.922 58.281 17.109 1 39.59 28 LYS B N 1
ATOM 5292 C CA . LYS B 1 28 ? -8.031 57.375 15.961 1 39.59 28 LYS B CA 1
ATOM 5293 C C . LYS B 1 28 ? -6.883 56.375 15.945 1 39.59 28 LYS B C 1
ATOM 5295 O O . LYS B 1 28 ? -5.73 56.75 15.719 1 39.59 28 LYS B O 1
ATOM 5300 N N . ILE B 1 29 ? -6.848 55.656 16.812 1 38.16 29 ILE B N 1
ATOM 5301 C CA . ILE B 1 29 ? -6.09 54.406 16.703 1 38.16 29 ILE B CA 1
ATOM 5302 C C . ILE B 1 29 ? -5.926 54.031 15.234 1 38.16 29 ILE B C 1
ATOM 5304 O O . ILE B 1 29 ? -6.859 53.531 14.617 1 38.16 29 ILE B O 1
ATOM 5308 N N . VAL B 1 30 ? -5.57 54.906 14.422 1 38.22 30 VAL B N 1
ATOM 5309 C CA . VAL B 1 30 ? -5.074 54.438 13.133 1 38.22 30 VAL B CA 1
ATOM 5310 C C . VAL B 1 30 ? -4.16 53.219 13.344 1 38.22 30 VAL B C 1
ATOM 5312 O O . VAL B 1 30 ? -2.947 53.375 13.508 1 38.22 30 VAL B O 1
ATOM 5315 N N . PHE B 1 31 ? -4.234 52.5 14.367 1 42.72 31 PHE B N 1
ATOM 5316 C CA . PHE B 1 31 ? -3.584 51.188 14.242 1 42.72 31 PHE B CA 1
ATOM 5317 C C . PHE B 1 31 ? -3.643 50.688 12.805 1 42.72 31 PHE B C 1
ATOM 5319 O O . PHE B 1 31 ? -4.727 50.469 12.273 1 42.72 31 PHE B O 1
ATOM 5326 N N . SER B 1 32 ? -2.779 51.25 11.992 1 49.44 32 SER B N 1
ATOM 5327 C CA . SER B 1 32 ? -2.686 50.938 10.562 1 49.44 32 SER B CA 1
ATOM 5328 C C . SER B 1 32 ? -2.883 49.469 10.297 1 49.44 32 SER B C 1
ATOM 5330 O O . SER B 1 32 ? -2.242 48.625 10.938 1 49.44 32 SER B O 1
ATOM 5332 N N . TYR B 1 33 ? -4.043 49.094 9.969 1 55.03 33 TYR B N 1
ATOM 5333 C CA . TYR B 1 33 ? -4.312 47.812 9.336 1 55.03 33 TYR B CA 1
ATOM 5334 C C . TYR B 1 33 ? -3.037 47.219 8.766 1 55.03 33 TYR B C 1
ATOM 5336 O O . TYR B 1 33 ? -2.83 46 8.844 1 55.03 33 TYR B O 1
ATOM 5344 N N . ALA B 1 34 ? -2.184 48.156 8.453 1 55.56 34 ALA B N 1
ATOM 5345 C CA . ALA B 1 34 ? -0.953 47.688 7.82 1 55.56 34 ALA B CA 1
ATOM 5346 C C . ALA B 1 34 ? -0.02 47.031 8.844 1 55.56 34 ALA B C 1
ATOM 5348 O O . ALA B 1 34 ? 0.646 46.031 8.539 1 55.56 34 ALA B O 1
ATOM 5349 N N . GLY B 1 35 ? -0.038 47.594 10.102 1 62.34 35 GLY B N 1
ATOM 5350 C CA . GLY B 1 35 ? 0.827 47.062 11.133 1 62.34 35 GLY B CA 1
ATOM 5351 C C . GLY B 1 35 ? 0.407 45.656 11.578 1 62.34 35 GLY B C 1
ATOM 5352 O O . GLY B 1 35 ? 1.247 44.781 11.734 1 62.34 35 GLY B O 1
ATOM 5353 N N . LEU B 1 36 ? -0.824 45.562 11.695 1 59.62 36 LEU B N 1
ATOM 5354 C CA . LEU B 1 36 ? -1.34 44.281 12.164 1 59.62 36 LEU B CA 1
ATOM 5355 C C . LEU B 1 36 ? -1.187 43.219 11.086 1 59.62 36 LEU B C 1
ATOM 5357 O O . LEU B 1 36 ? -0.779 42.094 11.383 1 59.62 36 LEU B O 1
ATOM 5361 N N . ILE B 1 37 ? -1.503 43.594 9.852 1 63.03 37 ILE B N 1
ATOM 5362 C CA . ILE B 1 37 ? -1.363 42.656 8.742 1 63.03 37 ILE B CA 1
ATOM 5363 C C . ILE B 1 37 ? 0.091 42.188 8.633 1 63.03 37 ILE B C 1
ATOM 5365 O O . ILE B 1 37 ? 0.367 41 8.477 1 63.03 37 ILE B O 1
ATOM 5369 N N . GLY B 1 38 ? 0.914 43.125 8.812 1 68.31 38 GLY B N 1
ATOM 5370 C CA . GLY B 1 38 ? 2.322 42.812 8.656 1 68.31 38 GLY B CA 1
ATOM 5371 C C . GLY B 1 38 ? 2.854 41.906 9.766 1 68.31 38 GLY B C 1
ATOM 5372 O O . GLY B 1 38 ? 3.654 41.031 9.508 1 68.31 38 GLY B O 1
ATOM 5373 N N . SER B 1 39 ? 2.289 42.156 10.938 1 69.5 39 SER B N 1
ATOM 5374 C CA . SER B 1 39 ? 2.824 41.406 12.078 1 69.5 39 SER B CA 1
ATOM 5375 C C . SER B 1 39 ? 2.391 39.969 12.039 1 69.5 39 SER B C 1
ATOM 5377 O O . SER B 1 39 ? 3.123 39.062 12.492 1 69.5 39 SER B O 1
ATOM 5379 N N . ILE B 1 40 ? 1.324 39.719 11.422 1 69.94 40 ILE B N 1
ATOM 5380 C CA . ILE B 1 40 ? 0.815 38.344 11.453 1 69.94 40 ILE B CA 1
ATOM 5381 C C . ILE B 1 40 ? 1.034 37.688 10.094 1 69.94 40 ILE B C 1
ATOM 5383 O O . ILE B 1 40 ? 1.526 36.562 10.023 1 69.94 40 ILE B O 1
ATOM 5387 N N . LEU B 1 41 ? 0.761 38.375 9.047 1 73.12 41 LEU B N 1
ATOM 5388 C CA . LEU B 1 41 ? 0.721 37.781 7.723 1 73.12 41 LEU B CA 1
ATOM 5389 C C . LEU B 1 41 ? 2.129 37.562 7.18 1 73.12 41 LEU B C 1
ATOM 5391 O O . LEU B 1 41 ? 2.381 36.594 6.469 1 73.12 41 LEU B O 1
ATOM 5395 N N . PHE B 1 42 ? 3.025 38.5 7.621 1 84.06 42 PHE B N 1
ATOM 5396 C CA . PHE B 1 42 ? 4.352 38.406 7.02 1 84.06 42 PHE B CA 1
ATOM 5397 C C . PHE B 1 42 ? 5.09 37.188 7.531 1 84.06 42 PHE B C 1
ATOM 5399 O O . PHE B 1 42 ? 5.574 36.375 6.738 1 84.06 42 PHE B O 1
ATOM 5406 N N . PRO B 1 43 ? 5.066 37 8.859 1 84.06 43 PRO B N 1
ATOM 5407 C CA . PRO B 1 43 ? 5.727 35.781 9.328 1 84.06 43 PRO B CA 1
ATOM 5408 C C . PRO B 1 43 ? 5.082 34.5 8.773 1 84.06 43 PRO B C 1
ATOM 5410 O O . PRO B 1 43 ? 5.777 33.531 8.477 1 84.06 43 PRO B O 1
ATOM 5413 N N . PHE B 1 44 ? 3.852 34.531 8.594 1 76.75 44 PHE B N 1
ATOM 5414 C CA . PHE B 1 44 ? 3.123 33.375 8.062 1 76.75 44 PHE B CA 1
ATOM 5415 C C . PHE B 1 44 ? 3.488 33.125 6.605 1 76.75 44 PHE B C 1
ATOM 5417 O O . PHE B 1 44 ? 3.773 32 6.215 1 76.75 44 PHE B O 1
ATOM 5424 N N . GLY B 1 45 ? 3.502 34.094 5.805 1 77.94 45 GLY B N 1
ATOM 5425 C CA . GLY B 1 45 ? 3.766 33.969 4.379 1 77.94 45 GLY B CA 1
ATOM 5426 C C . GLY B 1 45 ? 5.16 33.469 4.074 1 77.94 45 GLY B C 1
ATOM 5427 O O . GLY B 1 45 ? 5.344 32.656 3.17 1 77.94 45 GLY B O 1
ATOM 5428 N N . VAL B 1 46 ? 6.105 33.844 4.91 1 86.5 46 VAL B N 1
ATOM 5429 C CA . VAL B 1 46 ? 7.488 33.562 4.547 1 86.5 46 VAL B CA 1
ATOM 5430 C C . VAL B 1 46 ? 7.949 32.281 5.254 1 86.5 46 VAL B C 1
ATOM 5432 O O . VAL B 1 46 ? 8.969 31.688 4.887 1 86.5 46 VAL B O 1
ATOM 5435 N N . SER B 1 47 ? 7.164 31.797 6.195 1 88.44 47 SER B N 1
ATOM 5436 C CA . SER B 1 47 ? 7.613 30.625 6.945 1 88.44 47 SER B CA 1
ATOM 5437 C C . SER B 1 47 ? 6.867 29.359 6.512 1 88.44 47 SER B C 1
ATOM 5439 O O . SER B 1 47 ? 7.191 28.266 6.953 1 88.44 47 SER B O 1
ATOM 5441 N N . PHE B 1 48 ? 5.93 29.422 5.621 1 83.25 48 PHE B N 1
ATOM 5442 C CA . PHE B 1 48 ? 5.078 28.297 5.254 1 83.25 48 PHE B CA 1
ATOM 5443 C C . PHE B 1 48 ? 5.812 27.344 4.328 1 83.25 48 PHE B C 1
ATOM 5445 O O . PHE B 1 48 ? 5.395 26.203 4.148 1 83.25 48 PHE B O 1
ATOM 5452 N N . LEU B 1 49 ? 6.883 27.766 3.85 1 91 49 LEU B N 1
ATOM 5453 C CA . LEU B 1 49 ? 7.664 26.891 2.99 1 91 49 LEU B CA 1
ATOM 5454 C C . LEU B 1 49 ? 8.383 25.812 3.811 1 91 49 LEU B C 1
ATOM 5456 O O . LEU B 1 49 ? 8.727 24.75 3.291 1 91 49 LEU B O 1
ATOM 5460 N N . LEU B 1 50 ? 8.547 26.172 5.125 1 93.5 50 LEU B N 1
ATOM 5461 C CA . LEU B 1 50 ? 9.273 25.234 5.98 1 93.5 50 LEU B CA 1
ATOM 5462 C C . LEU B 1 50 ? 8.555 23.906 6.066 1 93.5 50 LEU B C 1
ATOM 5464 O O . LEU B 1 50 ? 9.125 22.859 5.727 1 93.5 50 LEU B O 1
ATOM 5468 N N . PRO B 1 51 ? 7.281 23.844 6.418 1 89.62 51 PRO B N 1
ATOM 5469 C CA . PRO B 1 51 ? 6.602 22.547 6.465 1 89.62 51 PRO B CA 1
ATOM 5470 C C . PRO B 1 51 ? 6.52 21.875 5.098 1 89.62 51 PRO B C 1
ATOM 5472 O O . PRO B 1 51 ? 6.574 20.641 5.004 1 89.62 51 PRO B O 1
ATOM 5475 N N . ILE B 1 52 ? 6.418 22.609 4.055 1 87.94 52 ILE B N 1
ATOM 5476 C CA . ILE B 1 52 ? 6.32 22.062 2.707 1 87.94 52 ILE B CA 1
ATOM 5477 C C . ILE B 1 52 ? 7.625 21.344 2.346 1 87.94 52 ILE B C 1
ATOM 5479 O O . ILE B 1 52 ? 7.602 20.219 1.826 1 87.94 52 ILE B O 1
ATOM 5483 N N . PHE B 1 53 ? 8.711 22.031 2.648 1 94.25 53 PHE B N 1
ATOM 5484 C CA . PHE B 1 53 ? 10.016 21.422 2.357 1 94.25 53 PHE B CA 1
ATOM 5485 C C . PHE B 1 53 ? 10.219 20.156 3.172 1 94.25 53 PHE B C 1
ATOM 5487 O O . PHE B 1 53 ? 10.742 19.172 2.662 1 94.25 53 PHE B O 1
ATOM 5494 N N . VAL B 1 54 ? 9.82 20.188 4.383 1 93.62 54 VAL B N 1
ATOM 5495 C CA . VAL B 1 54 ? 9.969 19.016 5.246 1 93.62 54 VAL B CA 1
ATOM 5496 C C . VAL B 1 54 ? 9.164 17.844 4.68 1 93.62 54 VAL B C 1
ATOM 5498 O O . VAL B 1 54 ? 9.656 16.719 4.609 1 93.62 54 VAL B O 1
ATOM 5501 N N . ILE B 1 55 ? 8.023 18.141 4.203 1 88.75 55 ILE B N 1
ATOM 5502 C CA . ILE B 1 55 ? 7.145 17.094 3.709 1 88.75 55 ILE B CA 1
ATOM 5503 C C . ILE B 1 55 ? 7.734 16.484 2.439 1 88.75 55 ILE B C 1
ATOM 5505 O O . ILE B 1 55 ? 7.629 15.273 2.219 1 88.75 55 ILE B O 1
ATOM 5509 N N . ILE B 1 56 ? 8.297 17.25 1.651 1 89.5 56 ILE B N 1
ATOM 5510 C CA . ILE B 1 56 ? 8.898 16.75 0.418 1 89.5 56 ILE B CA 1
ATOM 5511 C C . ILE B 1 56 ? 10 15.75 0.747 1 89.5 56 ILE B C 1
ATOM 5513 O O . ILE B 1 56 ? 10.055 14.664 0.165 1 89.5 56 ILE B O 1
ATOM 5517 N N . LEU B 1 57 ? 10.773 16.078 1.691 1 91.44 57 LEU B N 1
ATOM 5518 C CA . LEU B 1 57 ? 11.875 15.211 2.08 1 91.44 57 LEU B CA 1
ATOM 5519 C C . LEU B 1 57 ? 11.344 13.93 2.725 1 91.44 57 LEU B C 1
ATOM 5521 O O . LEU B 1 57 ? 11.836 12.836 2.438 1 91.44 57 LEU B O 1
ATOM 5525 N N . ILE B 1 58 ? 10.367 14.047 3.525 1 89.5 58 ILE B N 1
ATOM 5526 C CA . ILE B 1 58 ? 9.859 12.898 4.258 1 89.5 58 ILE B CA 1
ATOM 5527 C C . ILE B 1 58 ? 9.078 11.984 3.314 1 89.5 58 ILE B C 1
ATOM 5529 O O . ILE B 1 58 ? 9.102 10.758 3.457 1 89.5 58 ILE B O 1
ATOM 5533 N N . GLN B 1 59 ? 8.414 12.523 2.416 1 86 59 GLN B N 1
ATOM 5534 C CA . GLN B 1 59 ? 7.715 11.703 1.43 1 86 59 GLN B CA 1
ATOM 5535 C C . GLN B 1 59 ? 8.688 10.836 0.644 1 86 59 GLN B C 1
ATOM 5537 O O . GLN B 1 59 ? 8.391 9.672 0.347 1 86 59 GLN B O 1
ATOM 5542 N N . GLU B 1 60 ? 9.773 11.43 0.294 1 85.81 60 GLU B N 1
ATOM 5543 C CA . GLU B 1 60 ? 10.789 10.664 -0.408 1 85.81 60 GLU B CA 1
ATOM 5544 C C . GLU B 1 60 ? 11.352 9.555 0.478 1 85.81 60 GLU B C 1
ATOM 5546 O O . GLU B 1 60 ? 11.656 8.461 -0.004 1 85.81 60 GLU B O 1
ATOM 5551 N N . LYS B 1 61 ? 11.469 9.898 1.682 1 83.56 61 LYS B N 1
ATOM 5552 C CA . LYS B 1 61 ? 11.93 8.898 2.645 1 83.56 61 LYS B CA 1
ATOM 5553 C C . LYS B 1 61 ? 10.883 7.805 2.84 1 83.56 61 LYS B C 1
ATOM 5555 O O . LYS B 1 61 ? 11.219 6.621 2.863 1 83.56 61 LYS B O 1
ATOM 5560 N N . GLU B 1 62 ? 9.68 8.234 2.963 1 82.75 62 GLU B N 1
ATOM 5561 C CA . GLU B 1 62 ? 8.562 7.316 3.174 1 82.75 62 GLU B 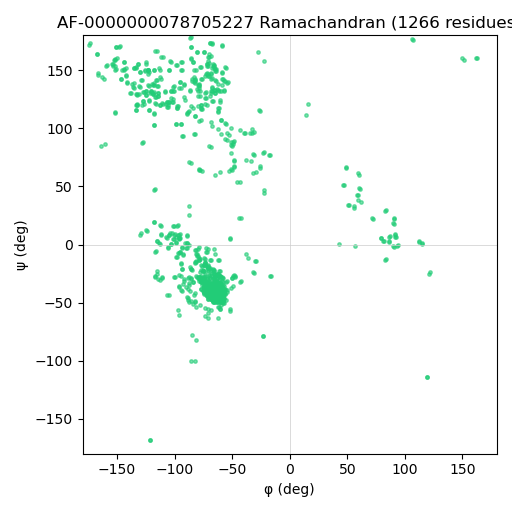CA 1
ATOM 5562 C C . GLU B 1 62 ? 8.375 6.387 1.979 1 82.75 62 GLU B C 1
ATOM 5564 O O . GLU B 1 62 ? 8.094 5.199 2.146 1 82.75 62 GLU B O 1
ATOM 5569 N N . ASN B 1 63 ? 8.602 6.852 0.838 1 81.69 63 ASN B N 1
ATOM 5570 C CA . ASN B 1 63 ? 8.445 6.074 -0.387 1 81.69 63 ASN B CA 1
ATOM 5571 C C . ASN B 1 63 ? 9.734 5.34 -0.751 1 81.69 63 ASN B C 1
ATOM 5573 O O . ASN B 1 63 ? 9.82 4.719 -1.812 1 81.69 63 ASN B O 1
ATOM 5577 N N . ARG B 1 64 ? 10.766 5.504 -0.057 1 82.19 64 ARG B N 1
ATOM 5578 C CA . ARG B 1 64 ? 12.031 4.785 -0.178 1 82.19 64 ARG B CA 1
ATOM 5579 C C . ARG B 1 64 ? 12.781 5.215 -1.432 1 82.19 64 ARG B C 1
ATOM 5581 O O . ARG B 1 64 ? 13.5 4.414 -2.033 1 82.19 64 ARG B O 1
ATOM 5588 N N . ILE B 1 65 ? 12.453 6.316 -1.847 1 84.19 65 ILE B N 1
ATOM 5589 C CA . ILE B 1 65 ? 13.109 6.816 -3.051 1 84.19 65 ILE B CA 1
ATOM 5590 C C . ILE B 1 65 ? 14.602 7.012 -2.783 1 84.19 65 ILE B C 1
ATOM 5592 O O . ILE B 1 65 ? 15.438 6.645 -3.611 1 84.19 65 ILE B O 1
ATOM 5596 N N . PHE B 1 66 ? 14.844 7.512 -1.602 1 80.19 66 PHE B N 1
ATOM 5597 C CA . PHE B 1 66 ? 16.234 7.758 -1.232 1 80.19 66 PHE B CA 1
ATOM 5598 C C . PHE B 1 66 ? 17.016 6.453 -1.145 1 80.19 66 PHE B C 1
ATOM 5600 O O . PHE B 1 66 ? 18.172 6.387 -1.546 1 80.19 66 PHE B O 1
ATOM 5607 N N . VAL B 1 67 ? 16.406 5.438 -0.746 1 77.31 67 VAL B N 1
ATOM 5608 C CA . VAL B 1 67 ? 17.047 4.141 -0.588 1 77.31 67 VAL B CA 1
ATOM 5609 C C . VAL B 1 67 ? 17.422 3.574 -1.959 1 77.31 67 VAL B C 1
ATOM 5611 O O . VAL B 1 67 ? 18.531 3.094 -2.16 1 77.31 67 VAL B O 1
ATOM 5614 N N . VAL B 1 68 ? 16.5 3.678 -2.83 1 81.31 68 VAL B N 1
ATOM 5615 C CA . VAL B 1 68 ? 16.734 3.131 -4.16 1 81.31 68 VAL B CA 1
ATOM 5616 C C . VAL B 1 68 ? 17.812 3.945 -4.867 1 81.31 68 VAL B C 1
ATOM 5618 O O . VAL B 1 68 ? 18.656 3.389 -5.578 1 81.31 68 VAL B O 1
ATOM 5621 N N . MET B 1 69 ? 17.812 5.203 -4.613 1 82.5 69 MET B N 1
ATOM 5622 C CA . MET B 1 69 ? 18.844 6.043 -5.195 1 82.5 69 MET B CA 1
ATOM 5623 C C . MET B 1 69 ? 20.219 5.676 -4.641 1 82.5 69 MET B C 1
ATOM 5625 O O . MET B 1 69 ? 21.203 5.617 -5.387 1 82.5 69 MET B O 1
ATOM 5629 N N . LYS B 1 70 ? 20.188 5.418 -3.41 1 77.75 70 LYS B N 1
ATOM 5630 C CA . LYS B 1 70 ? 21.438 5.027 -2.762 1 77.75 70 LYS B CA 1
ATOM 5631 C C . LYS B 1 70 ? 21.938 3.691 -3.301 1 77.75 70 LYS B C 1
ATOM 5633 O O . LYS B 1 70 ? 23.141 3.523 -3.537 1 77.75 70 LYS B O 1
ATOM 5638 N N . MET B 1 71 ? 21 2.822 -3.516 1 77.5 71 MET B N 1
ATOM 5639 C CA . MET B 1 71 ? 21.359 1.508 -4.047 1 77.5 71 MET B CA 1
ATOM 5640 C C . MET B 1 71 ? 21.922 1.625 -5.457 1 77.5 71 MET B C 1
ATOM 5642 O O . MET B 1 71 ? 22.641 0.739 -5.918 1 77.5 71 MET B O 1
ATOM 5646 N N . ASN B 1 72 ? 21.578 2.697 -6.102 1 80 72 ASN B N 1
ATOM 5647 C CA . ASN B 1 72 ? 22.047 2.898 -7.465 1 80 72 ASN B CA 1
ATOM 5648 C C . ASN B 1 72 ? 23.266 3.826 -7.508 1 80 72 ASN B C 1
ATOM 5650 O O . ASN B 1 72 ? 23.688 4.25 -8.586 1 80 72 ASN B O 1
ATOM 5654 N N . GLY B 1 73 ? 23.719 4.277 -6.32 1 76.31 73 GLY B N 1
ATOM 5655 C CA . GLY B 1 73 ? 25.031 4.922 -6.309 1 76.31 73 GLY B CA 1
ATOM 5656 C C . GLY B 1 73 ? 24.969 6.391 -5.934 1 76.31 73 GLY B C 1
ATOM 5657 O O . GLY B 1 73 ? 25.984 7.082 -5.938 1 76.31 73 GLY B O 1
ATOM 5658 N N . VAL B 1 74 ? 23.812 6.902 -5.66 1 82.38 74 VAL B N 1
ATOM 5659 C CA . VAL B 1 74 ? 23.734 8.305 -5.25 1 82.38 74 VAL B CA 1
ATOM 5660 C C . VAL B 1 74 ? 24.281 8.461 -3.83 1 82.38 74 VAL B C 1
ATOM 5662 O O . VAL B 1 74 ? 23.922 7.688 -2.936 1 82.38 74 VAL B O 1
ATOM 5665 N N . THR B 1 75 ? 25.156 9.438 -3.721 1 80.69 75 THR B N 1
ATOM 5666 C CA . THR B 1 75 ? 25.719 9.703 -2.398 1 80.69 75 THR B CA 1
ATOM 5667 C C . THR B 1 75 ? 24.766 10.586 -1.585 1 80.69 75 THR B C 1
ATOM 5669 O O . THR B 1 75 ? 24.031 11.406 -2.145 1 80.69 75 THR B O 1
ATOM 5672 N N . PRO B 1 76 ? 24.797 10.414 -0.308 1 81.06 76 PRO B N 1
ATOM 5673 C CA . PRO B 1 76 ? 23.953 11.266 0.529 1 81.06 76 PRO B CA 1
ATOM 5674 C C . PRO B 1 76 ? 24.25 12.758 0.354 1 81.06 76 PRO B C 1
ATOM 5676 O O . PRO B 1 76 ? 23.344 13.578 0.366 1 81.06 76 PRO B O 1
ATOM 5679 N N . TRP B 1 77 ? 25.438 13.078 0.18 1 85.19 77 TRP B N 1
ATOM 5680 C CA . TRP B 1 77 ? 25.812 14.477 0.001 1 85.19 77 TRP B CA 1
ATOM 5681 C C . TRP B 1 77 ? 25.188 15.055 -1.26 1 85.19 77 TRP B C 1
ATOM 5683 O O . TRP B 1 77 ? 24.672 16.188 -1.248 1 85.19 77 TRP B O 1
ATOM 5693 N N . SER B 1 78 ? 25.297 14.297 -2.307 1 87 78 SER B N 1
ATOM 5694 C CA . SER B 1 78 ? 24.703 14.773 -3.551 1 87 78 SER B CA 1
ATOM 5695 C C . SER B 1 78 ? 23.188 14.938 -3.416 1 87 78 SER B C 1
ATOM 5697 O O . SER B 1 78 ? 22.609 15.891 -3.941 1 87 78 SER B O 1
ATOM 5699 N N . TYR B 1 79 ? 22.641 14.039 -2.688 1 88.56 79 TYR B N 1
ATOM 5700 C CA . TYR B 1 79 ? 21.203 14.078 -2.48 1 88.56 79 TYR B CA 1
ATOM 5701 C C . TYR B 1 79 ? 20.797 15.328 -1.707 1 88.56 79 TYR B C 1
ATOM 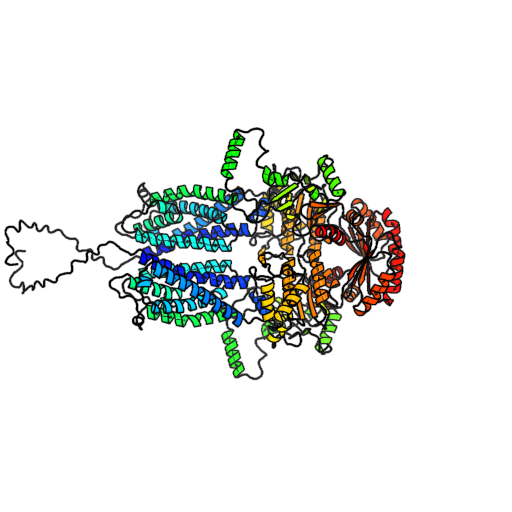5703 O O . TYR B 1 79 ? 19.938 16.094 -2.162 1 88.56 79 TYR B O 1
ATOM 5711 N N . TYR B 1 80 ? 21.438 15.672 -0.6 1 90.31 80 TYR B N 1
ATOM 5712 C CA . TYR B 1 80 ? 21.047 16.797 0.254 1 90.31 80 TYR B CA 1
ATOM 5713 C C . TYR B 1 80 ? 21.469 18.109 -0.365 1 90.31 80 TYR B C 1
ATOM 5715 O O . TYR B 1 80 ? 20.797 19.125 -0.204 1 90.31 80 TYR B O 1
ATOM 5723 N N . ALA B 1 81 ? 22.547 18.094 -1.067 1 92.88 81 ALA B N 1
ATOM 5724 C CA . ALA B 1 81 ? 23 19.312 -1.738 1 92.88 81 ALA B CA 1
ATOM 5725 C C . ALA B 1 81 ? 22.016 19.719 -2.838 1 92.88 81 ALA B C 1
ATOM 5727 O O . ALA B 1 81 ? 21.719 20.906 -3.004 1 92.88 81 ALA B O 1
ATOM 5728 N N . THR B 1 82 ? 21.594 18.75 -3.57 1 92.06 82 THR B N 1
ATOM 5729 C CA . THR B 1 82 ? 20.641 19.031 -4.629 1 92.06 82 THR B CA 1
ATOM 5730 C C . THR B 1 82 ? 19.328 19.578 -4.047 1 92.06 82 THR B C 1
ATOM 5732 O O . THR B 1 82 ? 18.766 20.531 -4.574 1 92.06 82 THR B O 1
ATOM 5735 N N . HIS B 1 83 ? 18.875 18.984 -2.949 1 94 83 HIS B N 1
ATOM 5736 C CA . HIS B 1 83 ? 17.656 19.469 -2.309 1 94 83 HIS B CA 1
ATOM 5737 C C . HIS B 1 83 ? 17.859 20.859 -1.712 1 94 83 HIS B C 1
ATOM 5739 O O . HIS B 1 83 ? 16.969 21.703 -1.787 1 94 83 HIS B O 1
ATOM 5745 N N . TYR B 1 84 ? 19.047 21.094 -1.107 1 96.38 84 TYR B N 1
ATOM 5746 C CA . TYR B 1 84 ? 19.359 22.422 -0.559 1 96.38 84 TYR B CA 1
ATOM 5747 C C . TYR B 1 84 ? 19.25 23.484 -1.633 1 96.38 84 TYR B C 1
ATOM 5749 O O . TYR B 1 84 ? 18.578 24.516 -1.435 1 96.38 84 TYR B O 1
ATOM 5757 N N . LEU B 1 85 ? 19.812 23.234 -2.766 1 96.44 85 LEU B N 1
ATOM 5758 C CA . LEU B 1 85 ? 19.828 24.188 -3.859 1 96.44 85 LEU B CA 1
ATOM 5759 C C . LEU B 1 85 ? 18.422 24.391 -4.426 1 96.44 85 LEU B C 1
ATOM 5761 O O . LEU B 1 85 ? 18 25.516 -4.676 1 96.44 85 LEU B O 1
ATOM 5765 N N . THR B 1 86 ? 17.75 23.297 -4.594 1 95.94 86 THR B N 1
ATOM 5766 C CA . THR B 1 86 ? 16.406 23.375 -5.133 1 95.94 86 THR B CA 1
ATOM 5767 C C . THR B 1 86 ? 15.484 24.141 -4.184 1 95.94 86 THR B C 1
ATOM 5769 O O . THR B 1 86 ? 14.727 25.016 -4.613 1 95.94 86 THR B O 1
ATOM 5772 N N . PHE B 1 87 ? 15.562 23.812 -2.898 1 96.94 87 PHE B N 1
ATOM 5773 C CA . PHE B 1 87 ? 14.727 24.484 -1.905 1 96.94 87 PHE B CA 1
ATOM 5774 C C . PHE B 1 87 ? 15.07 25.969 -1.826 1 96.94 87 PHE B C 1
ATOM 5776 O O . PHE B 1 87 ? 14.172 26.812 -1.707 1 96.94 87 PHE B O 1
ATOM 5783 N N . TYR B 1 88 ? 16.297 26.281 -1.896 1 97.44 88 TYR B N 1
ATOM 5784 C CA . TYR B 1 88 ? 16.703 27.688 -1.799 1 97.44 88 TYR B CA 1
ATOM 5785 C C . TYR B 1 88 ? 16.219 28.469 -3.012 1 97.44 88 TYR B C 1
ATOM 5787 O O . TYR B 1 88 ? 15.789 29.625 -2.883 1 97.44 88 TYR B O 1
ATOM 5795 N N . VAL B 1 89 ? 16.312 27.891 -4.152 1 96.75 89 VAL B N 1
ATOM 5796 C CA . VAL B 1 89 ? 15.836 28.547 -5.363 1 96.75 89 VAL B CA 1
ATOM 5797 C C . VAL B 1 89 ? 14.328 28.781 -5.262 1 96.75 89 VAL B C 1
ATOM 5799 O O . VAL B 1 89 ? 13.844 29.875 -5.566 1 96.75 89 VAL B O 1
ATOM 5802 N N . LEU B 1 90 ? 13.641 27.766 -4.859 1 95.12 90 LEU B N 1
ATOM 5803 C CA . LEU B 1 90 ? 12.195 27.906 -4.684 1 95.12 90 LEU B CA 1
ATOM 5804 C C . LEU B 1 90 ? 11.875 28.984 -3.648 1 95.12 90 LEU B C 1
ATOM 5806 O O . LEU B 1 90 ? 10.945 29.766 -3.836 1 95.12 90 LEU B O 1
ATOM 5810 N N . TYR B 1 91 ? 12.625 28.969 -2.537 1 96 91 TYR B N 1
ATOM 5811 C CA . TYR B 1 91 ? 12.469 29.984 -1.5 1 96 91 TYR B CA 1
ATOM 5812 C C . TYR B 1 91 ? 12.734 31.375 -2.053 1 96 91 TYR B C 1
ATOM 5814 O O . TYR B 1 91 ? 11.969 32.312 -1.8 1 96 91 TYR B O 1
ATOM 5822 N N . ALA B 1 92 ? 13.805 31.516 -2.85 1 96.25 92 ALA B N 1
ATOM 5823 C CA . ALA B 1 92 ? 14.18 32.812 -3.424 1 96.25 92 ALA B CA 1
ATOM 5824 C C . ALA B 1 92 ? 13.086 33.344 -4.348 1 96.25 92 ALA B C 1
ATOM 5826 O O . ALA B 1 92 ? 12.773 34.531 -4.328 1 96.25 92 ALA B O 1
ATOM 5827 N N . ILE B 1 93 ? 12.547 32.469 -5.078 1 95.38 93 ILE B N 1
ATOM 5828 C CA . ILE B 1 93 ? 11.453 32.844 -5.969 1 95.38 93 ILE B CA 1
ATOM 5829 C C . ILE B 1 93 ? 10.25 33.312 -5.145 1 95.38 93 ILE B C 1
ATOM 5831 O O . ILE B 1 93 ? 9.641 34.344 -5.441 1 95.38 93 ILE B O 1
ATOM 5835 N N . SER B 1 94 ? 9.922 32.594 -4.121 1 93.44 94 SER B N 1
ATOM 5836 C CA . SER B 1 94 ? 8.789 32.938 -3.266 1 93.44 94 SER B CA 1
ATOM 5837 C C . SER B 1 94 ? 8.992 34.281 -2.59 1 93.44 94 SER B C 1
ATOM 5839 O O . SER B 1 94 ? 8.062 35.094 -2.512 1 93.44 94 SER B O 1
ATOM 5841 N N . VAL B 1 95 ? 10.188 34.562 -2.064 1 94.12 95 VAL B N 1
ATOM 5842 C CA . VAL B 1 95 ? 10.5 35.812 -1.396 1 94.12 95 VAL B CA 1
ATOM 5843 C C . VAL B 1 95 ? 10.445 36.969 -2.398 1 94.12 95 VAL B C 1
ATOM 5845 O O . VAL B 1 95 ? 9.984 38.062 -2.072 1 94.12 95 VAL B O 1
ATOM 5848 N N . PHE B 1 96 ? 10.914 36.688 -3.598 1 94.19 96 PHE B N 1
ATOM 5849 C CA . PHE B 1 96 ? 10.859 37.688 -4.648 1 94.19 96 PHE B CA 1
ATOM 5850 C C . PHE B 1 96 ? 9.414 38.094 -4.926 1 94.19 96 PHE B C 1
ATOM 5852 O O . PHE B 1 96 ? 9.102 39.281 -4.984 1 94.19 96 PHE B O 1
ATOM 5859 N N . ILE B 1 97 ? 8.594 37.188 -5.055 1 92.56 97 ILE B N 1
ATOM 5860 C CA . ILE B 1 97 ? 7.176 37.438 -5.277 1 92.56 97 ILE B CA 1
ATOM 5861 C C . ILE B 1 97 ? 6.594 38.188 -4.07 1 92.56 97 ILE B C 1
ATOM 5863 O O . ILE B 1 97 ? 5.785 39.094 -4.219 1 92.56 97 ILE B O 1
ATOM 5867 N N . PHE B 1 98 ? 7.047 37.75 -2.9 1 90.5 98 PHE B N 1
ATOM 5868 C CA . PHE B 1 98 ? 6.586 38.375 -1.658 1 90.5 98 PHE B CA 1
ATOM 5869 C C . PHE B 1 98 ? 6.969 39.844 -1.604 1 90.5 98 PHE B C 1
ATOM 5871 O O . PHE B 1 98 ? 6.133 40.688 -1.297 1 90.5 98 PHE B O 1
ATOM 5878 N N . ILE B 1 99 ? 8.203 40.219 -1.913 1 90.88 99 ILE B N 1
ATOM 5879 C CA . ILE B 1 99 ? 8.695 41.594 -1.869 1 90.88 99 ILE B CA 1
ATOM 5880 C C . ILE B 1 99 ? 8 42.438 -2.941 1 90.88 99 ILE B C 1
ATOM 5882 O O . ILE B 1 99 ? 7.555 43.562 -2.672 1 90.88 99 ILE B O 1
ATOM 5886 N N . VAL B 1 100 ? 7.828 41.812 -4.086 1 90.94 100 VAL B N 1
ATOM 5887 C CA . VAL B 1 100 ? 7.195 42.531 -5.191 1 90.94 100 VAL B CA 1
ATOM 5888 C C . VAL B 1 100 ? 5.727 42.812 -4.863 1 90.94 100 VAL B C 1
ATOM 5890 O O . VAL B 1 100 ? 5.219 43.906 -5.109 1 90.94 100 VAL B O 1
ATOM 5893 N N . SER B 1 101 ? 5.062 41.844 -4.332 1 88.06 101 SER B N 1
ATOM 5894 C CA . SER B 1 101 ? 3.67 42.031 -3.936 1 88.06 101 SER B CA 1
ATOM 5895 C C . SER B 1 101 ? 3.531 43.094 -2.857 1 88.06 101 SER B C 1
ATOM 5897 O O . SER B 1 101 ? 2.549 43.844 -2.838 1 88.06 101 SER B O 1
ATOM 5899 N N . GLY B 1 102 ? 4.52 43.156 -1.937 1 84.94 102 GLY B N 1
ATOM 5900 C CA . GLY B 1 102 ? 4.512 44.188 -0.911 1 84.94 102 GLY B CA 1
ATOM 5901 C C . GLY B 1 102 ? 4.707 45.594 -1.468 1 84.94 102 GLY B C 1
ATOM 5902 O O . GLY B 1 102 ? 4.059 46.531 -1.019 1 84.94 102 GLY B O 1
ATOM 5903 N N . TYR B 1 103 ? 5.527 45.719 -2.463 1 86.75 103 TYR B N 1
ATOM 5904 C CA . TYR B 1 103 ? 5.766 47 -3.107 1 86.75 103 TYR B CA 1
ATOM 5905 C C . TYR B 1 103 ? 4.539 47.469 -3.885 1 86.75 103 TYR B C 1
ATOM 5907 O O . TYR B 1 103 ? 4.18 48.625 -3.855 1 86.75 103 TYR B O 1
ATOM 5915 N N . ILE B 1 104 ? 3.883 46.5 -4.488 1 87.25 104 ILE B N 1
ATOM 5916 C CA . ILE B 1 104 ? 2.709 46.812 -5.297 1 87.25 104 ILE B CA 1
ATOM 5917 C C . ILE B 1 104 ? 1.561 47.25 -4.391 1 87.25 104 ILE B C 1
ATOM 5919 O O . ILE B 1 104 ? 0.817 48.188 -4.723 1 87.25 104 ILE B O 1
ATOM 5923 N N . SER B 1 105 ? 1.413 46.656 -3.285 1 83.12 105 SER B N 1
ATOM 5924 C CA . SER B 1 105 ? 0.345 46.969 -2.348 1 83.12 105 SER B CA 1
ATOM 5925 C C . SER B 1 105 ? 0.681 48.219 -1.541 1 83.12 105 SER B C 1
ATOM 5927 O O . SER B 1 105 ? -0.1 48.656 -0.684 1 83.12 105 SER B O 1
ATOM 5929 N N . LYS B 1 106 ? 1.835 48.844 -1.669 1 81.38 106 LYS B N 1
ATOM 5930 C CA . LYS B 1 106 ? 2.305 50.094 -1.069 1 81.38 106 LYS B CA 1
ATOM 5931 C C . LYS B 1 106 ? 2.293 50.031 0.454 1 81.38 106 LYS B C 1
ATOM 5933 O O . LYS B 1 106 ? 1.822 50.938 1.129 1 81.38 106 LYS B O 1
ATOM 5938 N N . GLN B 1 107 ? 2.77 48.844 0.898 1 82.12 107 GLN B N 1
ATOM 5939 C CA . GLN B 1 107 ? 2.889 48.719 2.344 1 82.12 107 GLN B CA 1
ATOM 5940 C C . GLN B 1 107 ? 4.133 49.406 2.871 1 82.12 107 GLN B C 1
ATOM 5942 O O . GLN B 1 107 ? 5.195 49.344 2.246 1 82.12 107 GLN B O 1
ATOM 5947 N N . THR B 1 108 ? 4.051 50.094 3.934 1 83.12 108 THR B N 1
ATOM 5948 C CA . THR B 1 108 ? 5.125 50.906 4.48 1 83.12 108 THR B CA 1
ATOM 5949 C C . THR B 1 108 ? 6.332 50.062 4.844 1 83.12 108 THR B C 1
ATOM 5951 O O . THR B 1 108 ? 7.473 50.531 4.789 1 83.12 108 THR B O 1
ATOM 5954 N N . PHE B 1 109 ? 6.113 48.844 5.164 1 87.25 109 PHE B N 1
ATOM 5955 C CA . PHE B 1 109 ? 7.184 47.906 5.496 1 87.25 109 PHE B CA 1
ATOM 5956 C C . PHE B 1 109 ? 8.156 47.75 4.336 1 87.25 109 PHE B C 1
ATOM 5958 O O . PHE B 1 109 ? 9.375 47.688 4.543 1 87.25 109 PHE B O 1
ATOM 5965 N N . PHE B 1 110 ? 7.707 47.812 3.125 1 88.25 110 PHE B N 1
ATOM 5966 C CA . PHE B 1 110 ? 8.523 47.531 1.944 1 88.25 110 PHE B CA 1
ATOM 5967 C C . PHE B 1 110 ? 8.977 48.844 1.302 1 88.25 110 PHE B C 1
ATOM 5969 O O . PHE B 1 110 ? 10.062 48.906 0.73 1 88.25 110 PHE B O 1
ATOM 5976 N N . THR B 1 111 ? 8.195 49.906 1.462 1 86 111 THR B N 1
ATOM 5977 C CA . THR B 1 111 ? 8.484 51.125 0.758 1 86 111 THR B CA 1
ATOM 5978 C C . THR B 1 111 ? 9.461 52 1.561 1 86 111 THR B C 1
ATOM 5980 O O . THR B 1 111 ? 10.297 52.688 0.987 1 86 111 THR B O 1
ATOM 5983 N N . LEU B 1 112 ? 9.32 51.906 2.877 1 88.25 112 LEU B N 1
ATOM 5984 C CA . LEU B 1 112 ? 10.117 52.844 3.695 1 88.25 112 LEU B CA 1
ATOM 5985 C C . LEU B 1 112 ? 11.406 52.156 4.16 1 88.25 112 LEU B C 1
ATOM 5987 O O . LEU B 1 112 ? 12.391 52.844 4.449 1 88.25 112 LEU B O 1
ATOM 5991 N N . THR B 1 113 ? 11.391 50.875 4.27 1 90.94 113 THR B N 1
ATOM 5992 C CA . THR B 1 113 ? 12.594 50.156 4.664 1 90.94 113 THR B CA 1
ATOM 5993 C C . THR B 1 113 ? 13.547 50 3.486 1 90.94 113 THR B C 1
ATOM 5995 O O . THR B 1 113 ? 13.117 49.781 2.355 1 90.94 113 THR B O 1
ATOM 5998 N N . HIS B 1 114 ? 14.805 50.219 3.77 1 92.06 114 HIS B N 1
ATOM 5999 C CA . HIS B 1 114 ? 15.812 50.031 2.725 1 92.06 114 HIS B CA 1
ATOM 6000 C C . HIS B 1 114 ? 15.812 48.625 2.189 1 92.06 114 HIS B C 1
ATOM 6002 O O . HIS B 1 114 ? 15.773 47.656 2.967 1 92.06 114 HIS B O 1
ATOM 6008 N N . LEU B 1 115 ? 15.914 48.469 0.864 1 91.56 115 LEU B N 1
ATOM 6009 C CA . LEU B 1 115 ? 15.852 47.188 0.186 1 91.56 115 LEU B CA 1
ATOM 6010 C C . LEU B 1 115 ? 16.984 46.25 0.631 1 91.56 115 LEU B C 1
ATOM 6012 O O . LEU B 1 115 ? 16.812 45.062 0.739 1 91.56 115 LEU B O 1
ATOM 6016 N N . GLY B 1 116 ? 18.094 46.812 0.897 1 91.81 116 GLY B N 1
ATOM 6017 C CA . GLY B 1 116 ? 19.234 46.062 1.334 1 91.81 116 GLY B CA 1
ATOM 6018 C C . GLY B 1 116 ? 19 45.312 2.641 1 91.81 116 GLY B C 1
ATOM 6019 O O . GLY B 1 116 ? 19.453 44.188 2.809 1 91.81 116 GLY B O 1
ATOM 6020 N N . VAL B 1 117 ? 18.312 45.969 3.555 1 93.19 117 VAL B N 1
ATOM 6021 C CA . VAL B 1 117 ? 18.016 45.344 4.848 1 93.19 117 VAL B CA 1
ATOM 6022 C C . VAL B 1 117 ? 17.078 44.156 4.652 1 93.19 117 VAL B C 1
ATOM 6024 O O . VAL B 1 117 ? 17.281 43.094 5.25 1 93.19 117 VAL B O 1
ATOM 6027 N N . LEU B 1 118 ? 16.141 44.312 3.779 1 93.69 118 LEU B N 1
ATOM 6028 C CA . LEU B 1 118 ? 15.195 43.25 3.502 1 93.69 118 LEU B CA 1
ATOM 6029 C C . LEU B 1 118 ? 15.898 42.062 2.832 1 93.69 118 LEU B C 1
ATOM 6031 O O . LEU B 1 118 ? 15.656 40.906 3.186 1 93.69 118 LEU B O 1
ATOM 6035 N N . VAL B 1 119 ? 16.766 42.312 1.921 1 94.12 119 VAL B N 1
ATOM 6036 C CA . VAL B 1 119 ? 17.484 41.281 1.187 1 94.12 119 VAL B CA 1
ATOM 6037 C C . VAL B 1 119 ? 18.359 40.469 2.145 1 94.12 119 VAL B C 1
ATOM 6039 O O . VAL B 1 119 ? 18.406 39.25 2.082 1 94.12 119 VAL B O 1
ATOM 6042 N N . ILE B 1 120 ? 19.016 41.188 3.035 1 94.88 120 ILE B N 1
ATOM 6043 C CA . ILE B 1 120 ? 19.891 40.531 3.99 1 94.88 120 ILE B CA 1
ATOM 6044 C C . ILE B 1 120 ? 19.062 39.625 4.926 1 94.88 120 ILE B C 1
ATOM 6046 O O . ILE B 1 120 ? 19.391 38.469 5.164 1 94.88 120 ILE B O 1
ATOM 6050 N N . LEU B 1 121 ? 17.984 40.219 5.395 1 95.31 121 LEU B N 1
ATOM 6051 C CA . LEU B 1 121 ? 17.125 39.5 6.332 1 95.31 121 LEU B CA 1
ATOM 6052 C C . LEU B 1 121 ? 16.562 38.219 5.695 1 95.31 121 LEU B C 1
ATOM 6054 O O . LEU B 1 121 ? 16.672 37.156 6.27 1 95.31 121 LEU B O 1
ATOM 6058 N N . PHE B 1 122 ? 16.047 38.312 4.48 1 96.38 122 PHE B N 1
ATOM 6059 C CA . PHE B 1 122 ? 15.391 37.188 3.838 1 96.38 122 PHE B CA 1
ATOM 6060 C C . PHE B 1 122 ? 16.422 36.219 3.303 1 96.38 122 PHE B C 1
ATOM 6062 O O . PHE B 1 122 ? 16.172 35 3.217 1 96.38 122 PHE B O 1
ATOM 6069 N N . PHE B 1 123 ? 17.562 36.719 2.971 1 96.75 123 PHE B N 1
ATOM 6070 C CA . PHE B 1 123 ? 18.656 35.844 2.539 1 96.75 123 PHE B CA 1
ATOM 6071 C C . PHE B 1 123 ? 19.062 34.906 3.662 1 96.75 123 PHE B C 1
ATOM 6073 O O . PHE B 1 123 ? 19.203 33.688 3.449 1 96.75 123 PHE B O 1
ATOM 6080 N N . ILE B 1 124 ? 19.219 35.438 4.824 1 97.06 124 ILE B N 1
ATOM 6081 C CA . ILE B 1 124 ? 19.656 34.656 5.98 1 97.06 124 ILE B CA 1
ATOM 6082 C C . ILE B 1 124 ? 18.531 33.75 6.434 1 97.06 124 ILE B C 1
ATOM 6084 O O . ILE B 1 124 ? 18.766 32.594 6.766 1 97.06 124 ILE B O 1
ATOM 6088 N N . TRP B 1 125 ? 17.312 34.219 6.379 1 96.88 125 TRP B N 1
ATOM 6089 C CA . TRP B 1 125 ? 16.172 33.406 6.793 1 96.88 125 TRP B CA 1
ATOM 6090 C C . TRP B 1 125 ? 16.016 32.188 5.902 1 96.88 125 TRP B C 1
ATOM 6092 O O . TRP B 1 125 ? 15.68 31.094 6.379 1 96.88 125 TRP B O 1
ATOM 6102 N N . GLY B 1 126 ? 16.281 32.344 4.621 1 96.94 126 GLY B N 1
ATOM 6103 C CA . GLY B 1 126 ? 16.203 31.219 3.699 1 96.94 126 GLY B CA 1
ATOM 6104 C C . GLY B 1 126 ? 17.109 30.062 4.094 1 96.94 126 GLY B C 1
ATOM 6105 O O . GLY B 1 126 ? 16.688 28.906 4.09 1 96.94 126 GLY B O 1
ATOM 6106 N N . HIS B 1 127 ? 18.312 30.484 4.469 1 97.25 127 HIS B N 1
ATOM 6107 C CA . HIS B 1 127 ? 19.266 29.469 4.887 1 97.25 127 HIS B CA 1
ATOM 6108 C C . HIS B 1 127 ? 18.828 28.812 6.199 1 97.25 127 HIS B C 1
ATOM 6110 O O . HIS B 1 127 ? 19.031 27.609 6.395 1 97.25 127 HIS B O 1
ATOM 6116 N N . ASN B 1 128 ? 18.281 29.578 7.031 1 97 128 ASN B N 1
ATOM 6117 C CA . ASN B 1 128 ? 17.781 29.031 8.289 1 97 128 ASN B CA 1
ATOM 6118 C C . ASN B 1 128 ? 16.609 28.078 8.07 1 97 128 ASN B C 1
ATOM 6120 O O . ASN B 1 128 ? 16.531 27.016 8.695 1 97 128 ASN B O 1
ATOM 6124 N N . GLN B 1 129 ? 15.781 28.438 7.215 1 96.38 129 GLN B N 1
ATOM 6125 C CA . GLN B 1 129 ? 14.609 27.625 6.93 1 96.38 129 GLN B CA 1
ATOM 6126 C C . GLN B 1 129 ? 15.008 26.266 6.359 1 96.38 129 GLN B C 1
ATOM 6128 O O . GLN B 1 129 ? 14.453 25.234 6.746 1 96.38 129 GLN B O 1
ATOM 6133 N N . ILE B 1 130 ? 15.969 26.281 5.523 1 96.88 130 ILE B N 1
ATOM 6134 C CA . ILE B 1 130 ? 16.422 25.047 4.906 1 96.88 130 ILE B CA 1
ATOM 6135 C C . ILE B 1 130 ? 17.156 24.188 5.941 1 96.88 130 ILE B C 1
ATOM 6137 O O . ILE B 1 130 ? 16.969 22.969 5.992 1 96.88 130 ILE B O 1
ATOM 6141 N N . SER B 1 131 ? 17.969 24.906 6.746 1 96.38 131 SER B N 1
ATOM 6142 C CA . SER B 1 131 ? 18.656 24.172 7.812 1 96.38 131 SER B CA 1
ATOM 6143 C C . SER B 1 131 ? 17.656 23.516 8.758 1 96.38 131 SER B C 1
ATOM 6145 O O . SER B 1 131 ? 17.844 22.375 9.172 1 96.38 131 SER B O 1
ATOM 6147 N N . LEU B 1 132 ? 16.625 24.203 9.078 1 95.81 132 LEU B N 1
ATOM 6148 C CA . LEU B 1 132 ? 15.586 23.656 9.945 1 95.81 132 LEU B CA 1
ATOM 6149 C C . LEU B 1 132 ? 14.844 22.516 9.258 1 95.81 132 LEU B C 1
ATOM 6151 O O . LEU B 1 132 ? 14.398 21.578 9.914 1 95.81 132 LEU B O 1
ATOM 6155 N N . THR B 1 133 ? 14.68 22.656 7.957 1 95.56 133 THR B N 1
ATOM 6156 C CA . THR B 1 133 ? 14.031 21.594 7.184 1 95.56 133 THR B CA 1
ATOM 6157 C C . THR B 1 133 ? 14.773 20.281 7.336 1 95.56 133 THR B C 1
ATOM 6159 O O . THR B 1 133 ? 14.164 19.25 7.633 1 95.56 133 THR B O 1
ATOM 6162 N N . PHE B 1 134 ? 16.047 20.375 7.168 1 94.56 134 PHE B N 1
ATOM 6163 C CA . PHE B 1 134 ? 16.859 19.172 7.293 1 94.56 134 PHE B CA 1
ATOM 6164 C C . PHE B 1 134 ? 16.828 18.641 8.727 1 94.56 134 PHE B C 1
ATOM 6166 O O . PHE B 1 134 ? 16.812 17.422 8.945 1 94.56 134 PHE B O 1
ATOM 6173 N N . PHE B 1 135 ? 16.812 19.547 9.609 1 92.81 135 PHE B N 1
ATOM 6174 C CA . PHE B 1 135 ? 16.781 19.188 11.023 1 92.81 135 PHE B CA 1
ATOM 6175 C C . PHE B 1 135 ? 15.484 18.453 11.359 1 92.81 135 PHE B C 1
ATOM 6177 O O . PHE B 1 135 ? 15.523 17.375 11.969 1 92.81 135 PHE B O 1
ATOM 6184 N N . PHE B 1 136 ? 14.328 18.938 10.953 1 93.25 136 PHE B N 1
ATOM 6185 C CA . PHE B 1 136 ? 13.047 18.312 11.25 1 93.25 136 PHE B CA 1
ATOM 6186 C C . PHE B 1 136 ? 12.875 17.016 10.477 1 93.25 136 PHE B C 1
ATOM 6188 O O . PHE B 1 136 ? 12.258 16.062 10.977 1 93.25 136 PHE B O 1
ATOM 6195 N N . ALA B 1 137 ? 13.367 16.969 9.344 1 91 137 ALA B N 1
ATOM 6196 C CA . ALA B 1 137 ? 13.227 15.781 8.5 1 91 137 ALA B CA 1
ATOM 6197 C C . ALA B 1 137 ? 13.891 14.57 9.141 1 91 137 ALA B C 1
ATOM 6199 O O . ALA B 1 137 ? 13.5 13.43 8.891 1 91 137 ALA B O 1
ATOM 6200 N N . ALA B 1 138 ? 14.852 14.844 9.953 1 87.5 138 ALA B N 1
ATOM 6201 C CA . ALA B 1 138 ? 15.594 13.766 10.586 1 87.5 138 ALA B CA 1
ATOM 6202 C C . ALA B 1 138 ? 14.742 13.055 11.641 1 87.5 138 ALA B C 1
ATOM 6204 O O . ALA B 1 138 ? 14.969 11.883 11.953 1 87.5 138 ALA B O 1
ATOM 6205 N N . PHE B 1 139 ? 13.68 13.711 12.094 1 86.44 139 PHE B N 1
ATOM 6206 C CA . PHE B 1 139 ? 12.922 13.188 13.227 1 86.44 139 PHE B CA 1
ATOM 6207 C C . PHE B 1 139 ? 11.734 12.352 12.742 1 86.44 139 PHE B C 1
ATOM 6209 O O . PHE B 1 139 ? 11.172 11.57 13.508 1 86.44 139 PHE B O 1
ATOM 6216 N N . PHE B 1 140 ? 11.414 12.508 11.547 1 85.94 140 PHE B N 1
ATOM 6217 C CA . PHE B 1 140 ? 10.148 11.906 11.141 1 85.94 140 PHE B CA 1
ATOM 6218 C C . PHE B 1 140 ? 10.367 10.844 10.07 1 85.94 140 PHE B C 1
ATOM 6220 O O . PHE B 1 140 ? 11.312 10.938 9.281 1 85.94 140 PHE B O 1
ATOM 6227 N N . GLN B 1 141 ? 9.445 9.867 10.109 1 82.88 141 GLN B N 1
ATOM 6228 C CA . GLN B 1 141 ? 9.469 8.812 9.102 1 82.88 141 GLN B CA 1
ATOM 6229 C C . GLN B 1 141 ? 8.195 8.828 8.258 1 82.88 141 GLN B C 1
ATOM 6231 O O . GLN B 1 141 ? 8.188 8.352 7.121 1 82.88 141 GLN B O 1
ATOM 6236 N N . LYS B 1 142 ? 7.168 9.297 8.867 1 84.12 142 LYS B N 1
ATOM 6237 C CA . LYS B 1 142 ? 5.883 9.375 8.172 1 84.12 142 LYS B CA 1
ATOM 6238 C C . LYS B 1 142 ? 5.523 10.82 7.84 1 84.12 142 LYS B C 1
ATOM 6240 O O . LYS B 1 142 ? 5.652 11.703 8.688 1 84.12 142 LYS B O 1
ATOM 6245 N N . SER B 1 143 ? 5.145 11.023 6.613 1 83.19 143 SER B N 1
ATOM 6246 C CA . SER B 1 143 ? 4.879 12.367 6.125 1 83.19 143 SER B CA 1
ATOM 6247 C C . SER B 1 143 ? 3.686 12.992 6.844 1 83.19 143 SER B C 1
ATOM 6249 O O . SER B 1 143 ? 3.668 14.195 7.098 1 83.19 143 SER B O 1
ATOM 6251 N N . ARG B 1 144 ? 2.77 12.227 7.227 1 76.75 144 ARG B N 1
ATOM 6252 C CA . ARG B 1 144 ? 1.563 12.734 7.871 1 76.75 144 ARG B CA 1
ATOM 6253 C C . ARG B 1 144 ? 1.886 13.344 9.234 1 76.75 144 ARG B C 1
ATOM 6255 O O . ARG B 1 144 ? 1.46 14.461 9.531 1 76.75 144 ARG B O 1
ATOM 6262 N N . ASN B 1 145 ? 2.609 12.664 10.031 1 79.94 145 ASN B N 1
ATOM 6263 C CA . ASN B 1 145 ? 3 13.156 11.352 1 79.94 145 ASN B CA 1
ATOM 6264 C C . ASN B 1 145 ? 3.898 14.383 11.25 1 79.94 145 ASN B C 1
ATOM 6266 O O . ASN B 1 145 ? 3.756 15.328 12.031 1 79.94 145 ASN B O 1
ATOM 6270 N N . ALA B 1 146 ? 4.746 14.344 10.25 1 84.88 146 ALA B N 1
ATOM 6271 C CA . ALA B 1 146 ? 5.668 15.461 10.07 1 84.88 146 ALA B CA 1
ATOM 6272 C C . ALA B 1 146 ? 4.914 16.75 9.719 1 84.88 146 ALA B C 1
ATOM 6274 O O . ALA B 1 146 ? 5.227 17.812 10.234 1 84.88 146 ALA B O 1
ATOM 6275 N N . LEU B 1 147 ? 3.959 16.594 8.906 1 78.69 147 LEU B N 1
ATOM 6276 C CA . LEU B 1 147 ? 3.191 17.75 8.461 1 78.69 147 LEU B CA 1
ATOM 6277 C C . LEU B 1 147 ? 2.486 18.422 9.641 1 78.69 147 LEU B C 1
ATOM 6279 O O . LEU B 1 147 ? 2.588 19.625 9.82 1 78.69 147 LEU B O 1
ATOM 6283 N N . VAL B 1 148 ? 1.897 17.656 10.445 1 76.06 148 VAL B N 1
ATOM 6284 C CA . VAL B 1 148 ? 1.123 18.188 11.562 1 76.06 148 VAL B CA 1
ATOM 6285 C C . VAL B 1 148 ? 2.059 18.859 12.57 1 76.06 148 VAL B C 1
ATOM 6287 O O . VAL B 1 148 ? 1.832 20 12.977 1 76.06 148 VAL B O 1
ATOM 6290 N N . VAL B 1 149 ? 3.053 18.219 12.867 1 83.69 149 VAL B N 1
ATOM 6291 C CA . VAL B 1 149 ? 3.941 18.672 13.93 1 83.69 149 VAL B CA 1
ATOM 6292 C C . VAL B 1 149 ? 4.688 19.922 13.477 1 83.69 149 VAL B C 1
ATOM 6294 O O . VAL B 1 149 ? 4.777 20.906 14.219 1 83.69 149 VAL B O 1
ATOM 6297 N N . VAL B 1 150 ? 5.176 19.922 12.258 1 88.25 150 VAL B N 1
ATOM 6298 C CA . VAL B 1 150 ? 5.977 21.047 11.797 1 88.25 150 VAL B CA 1
ATOM 6299 C C . VAL B 1 150 ? 5.074 22.266 11.578 1 88.25 150 VAL B C 1
ATOM 6301 O O . VAL B 1 150 ? 5.461 23.391 11.883 1 88.25 150 VAL B O 1
ATOM 6304 N N . PHE B 1 151 ? 3.924 22.062 11.125 1 81.75 151 PHE B N 1
ATOM 6305 C CA . PHE B 1 151 ? 2.984 23.172 10.984 1 81.75 151 PHE B CA 1
ATOM 6306 C C . PHE B 1 151 ? 2.629 23.75 12.344 1 81.75 151 PHE B C 1
ATOM 6308 O O . PHE B 1 151 ? 2.521 24.969 12.492 1 81.75 151 PHE B O 1
ATOM 6315 N N . LEU B 1 152 ? 2.432 22.875 13.273 1 79.56 152 LEU B N 1
ATOM 6316 C CA . LEU B 1 152 ? 2.127 23.328 14.625 1 79.56 152 LEU B CA 1
ATOM 6317 C C . LEU B 1 152 ? 3.295 24.125 15.211 1 79.56 152 LEU B C 1
ATOM 6319 O O . LEU B 1 152 ? 3.088 25.109 15.922 1 79.56 152 LEU B O 1
ATOM 6323 N N . ILE B 1 153 ? 4.441 23.672 14.898 1 86.06 153 ILE B N 1
ATOM 6324 C CA . ILE B 1 153 ? 5.625 24.359 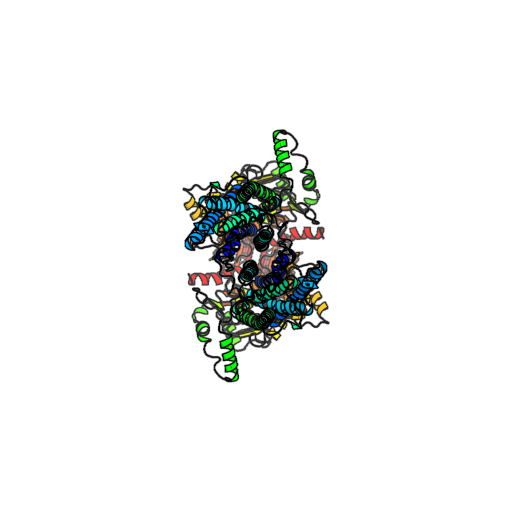15.398 1 86.06 153 ILE B CA 1
ATOM 6325 C C . ILE B 1 153 ? 5.711 25.75 14.773 1 86.06 153 ILE B C 1
ATOM 6327 O O . ILE B 1 153 ? 5.988 26.734 15.469 1 86.06 153 ILE B O 1
ATOM 6331 N N . VAL B 1 154 ? 5.461 25.875 13.5 1 85.88 154 VAL B N 1
ATOM 6332 C CA . VAL B 1 154 ? 5.535 27.156 12.82 1 85.88 154 VAL B CA 1
ATOM 6333 C C . VAL B 1 154 ? 4.449 28.094 13.352 1 85.88 154 VAL B C 1
ATOM 6335 O O . VAL B 1 154 ? 4.73 29.234 13.734 1 85.88 154 VAL B O 1
ATOM 6338 N N . LEU B 1 155 ? 3.312 27.594 13.398 1 77.94 155 LEU B N 1
ATOM 6339 C CA . LEU B 1 155 ? 2.199 28.422 13.867 1 77.94 155 LEU B CA 1
ATOM 6340 C C . LEU B 1 155 ? 2.344 28.734 15.344 1 77.94 155 LEU B C 1
ATOM 6342 O O . LEU B 1 155 ? 2.051 29.859 15.773 1 77.94 155 LEU B O 1
ATOM 6346 N N . GLY B 1 156 ? 2.68 27.719 16.078 1 77.69 156 GLY B N 1
ATOM 6347 C CA . GLY B 1 156 ? 2.941 27.969 17.484 1 77.69 156 GLY B CA 1
ATOM 6348 C C . GLY B 1 156 ? 4.016 29.016 17.719 1 77.69 156 GLY B C 1
ATOM 6349 O O . GLY B 1 156 ? 3.891 29.844 18.625 1 77.69 156 GLY B O 1
ATOM 6350 N N . SER B 1 157 ? 5.047 29 16.906 1 84.56 157 SER B N 1
ATOM 6351 C CA . SER B 1 157 ? 6.125 29.969 17.047 1 84.56 157 SER B CA 1
ATOM 6352 C C . SER B 1 157 ? 5.641 31.375 16.719 1 84.56 157 SER B C 1
ATOM 6354 O O . SER B 1 157 ? 6.059 32.344 17.344 1 84.56 157 SER B O 1
ATOM 6356 N N . ILE B 1 158 ? 4.82 31.484 15.758 1 80.75 158 ILE B N 1
ATOM 6357 C CA . ILE B 1 158 ? 4.27 32.781 15.398 1 80.75 158 ILE B CA 1
ATOM 6358 C C . ILE B 1 158 ? 3.418 33.312 16.547 1 80.75 158 ILE B C 1
ATOM 6360 O O . ILE B 1 158 ? 3.545 34.469 16.938 1 80.75 158 ILE B O 1
ATOM 6364 N N . MET B 1 159 ? 2.639 32.469 17.078 1 74.19 159 MET B N 1
ATOM 6365 C CA . MET B 1 159 ? 1.758 32.875 18.172 1 74.19 159 MET B CA 1
ATOM 6366 C C . MET B 1 159 ? 2.566 33.281 19.406 1 74.19 159 MET B C 1
ATOM 6368 O O . MET B 1 159 ? 2.262 34.281 20.031 1 74.19 159 MET B O 1
ATOM 6372 N N . ILE B 1 160 ? 3.514 32.5 19.688 1 76.81 160 ILE B N 1
ATOM 6373 C CA . ILE B 1 160 ? 4.359 32.812 20.828 1 76.81 160 ILE B CA 1
ATOM 6374 C C . ILE B 1 160 ? 5.102 34.125 20.609 1 76.81 160 ILE B C 1
ATOM 6376 O O . ILE B 1 160 ? 5.227 34.938 21.531 1 76.81 160 ILE B O 1
ATOM 6380 N N . SER B 1 161 ? 5.602 34.312 19.422 1 80.88 161 SER B N 1
ATOM 6381 C CA . SER B 1 161 ? 6.309 35.562 19.109 1 80.88 161 SER B CA 1
ATOM 6382 C C . SER B 1 161 ? 5.387 36.75 19.219 1 80.88 161 SER B C 1
ATOM 6384 O O . SER B 1 161 ? 5.797 37.812 19.734 1 80.88 161 SER B O 1
ATOM 6386 N N . LEU B 1 162 ? 4.203 36.625 18.781 1 74.25 162 LEU B N 1
ATOM 6387 C CA . LEU B 1 162 ? 3.234 37.688 18.875 1 74.25 162 LEU B CA 1
ATOM 6388 C C . LEU B 1 162 ? 2.904 38 20.328 1 74.25 162 LEU B C 1
ATOM 6390 O O . LEU B 1 162 ? 2.811 39.156 20.719 1 74.25 162 LEU B O 1
ATOM 6394 N N . ALA B 1 163 ? 2.791 36.969 21.078 1 70.44 163 ALA B N 1
ATOM 6395 C CA . ALA B 1 163 ? 2.469 37.125 22.484 1 70.44 163 ALA B CA 1
ATOM 6396 C C . ALA B 1 163 ? 3.613 37.812 23.234 1 70.44 163 ALA B C 1
ATOM 6398 O O . ALA B 1 163 ? 3.391 38.719 24.031 1 70.44 163 ALA B O 1
ATOM 6399 N N . LEU B 1 164 ? 4.742 37.375 22.953 1 73 164 LEU B N 1
ATOM 6400 C CA . LEU B 1 164 ? 5.906 37.938 23.641 1 73 164 LEU B CA 1
ATOM 6401 C C . LEU B 1 164 ? 6.188 39.344 23.172 1 73 164 LEU B C 1
ATOM 6403 O O . LEU B 1 164 ? 6.711 40.156 23.938 1 73 164 LEU B O 1
ATOM 6407 N N . GLY B 1 165 ? 5.887 39.625 21.938 1 73.12 165 GLY B N 1
ATOM 6408 C CA . GLY B 1 165 ? 6.027 41 21.438 1 73.12 165 GLY B CA 1
ATOM 6409 C C . GLY B 1 165 ? 5.145 42 22.156 1 73.12 165 GLY B C 1
ATOM 6410 O O . GLY B 1 165 ? 5.52 43.156 22.312 1 73.12 165 GLY B O 1
ATOM 6411 N N . ARG B 1 166 ? 4.051 41.531 22.594 1 65.75 166 ARG B N 1
ATOM 6412 C CA . ARG B 1 166 ? 3.133 42.406 23.312 1 65.75 166 ARG B CA 1
ATOM 6413 C C . ARG B 1 166 ? 3.607 42.656 24.75 1 65.75 166 ARG B C 1
ATOM 6415 O O . ARG B 1 166 ? 3.381 43.719 25.312 1 65.75 166 ARG B O 1
ATOM 6422 N N . ILE B 1 167 ? 4.227 41.656 25.172 1 64.62 167 ILE B N 1
ATOM 6423 C CA . ILE B 1 167 ? 4.715 41.719 26.547 1 64.62 167 ILE B CA 1
ATOM 6424 C C . ILE B 1 167 ? 5.941 42.625 26.609 1 64.62 167 ILE B C 1
ATOM 6426 O O . ILE B 1 167 ? 6.07 43.469 27.516 1 64.62 167 ILE B O 1
ATOM 6430 N N . PHE B 1 168 ? 6.781 42.5 25.578 1 62.88 168 PHE B N 1
ATOM 6431 C CA . PHE B 1 168 ? 8.031 43.25 25.609 1 62.88 168 PHE B CA 1
ATOM 6432 C C . PHE B 1 168 ? 7.93 44.5 24.719 1 62.88 168 PHE B C 1
ATOM 6434 O O . PHE B 1 168 ? 8.922 44.906 24.109 1 62.88 168 PHE B O 1
ATOM 6441 N N . LYS B 1 169 ? 6.77 45.062 24.234 1 60.28 169 LYS B N 1
ATOM 6442 C CA . LYS B 1 169 ? 6.605 46.219 23.359 1 60.28 169 LYS B CA 1
ATOM 6443 C C . LYS B 1 169 ? 7.254 47.469 23.953 1 60.28 169 LYS B C 1
ATOM 6445 O O . LYS B 1 169 ? 7.816 48.281 23.219 1 60.28 169 LYS B O 1
ATOM 6450 N N . ASP B 1 170 ? 7.117 47.719 25.297 1 49.34 170 ASP B N 1
ATOM 6451 C CA . ASP B 1 170 ? 7.434 49.031 25.891 1 49.34 170 ASP B CA 1
ATOM 6452 C C . ASP B 1 170 ? 8.938 49.188 26.062 1 49.34 170 ASP B C 1
ATOM 6454 O O . ASP B 1 170 ? 9.43 49.344 27.188 1 49.34 170 ASP B O 1
ATOM 6458 N N . GLY B 1 171 ? 9.758 49.219 24.938 1 54.97 171 GLY B N 1
ATOM 6459 C CA . GLY B 1 171 ? 11.117 49.719 25.031 1 54.97 171 GLY B CA 1
ATOM 6460 C C . GLY B 1 171 ? 12.102 48.688 25.516 1 54.97 171 GLY B C 1
ATOM 6461 O O . GLY B 1 171 ? 13.312 48.906 25.547 1 54.97 171 GLY B O 1
ATOM 6462 N N . SER B 1 172 ? 11.578 47.594 26.016 1 64.69 172 SER B N 1
ATOM 6463 C CA . SER B 1 172 ? 12.5 46.656 26.609 1 64.69 172 SER B CA 1
ATOM 6464 C C . SER B 1 172 ? 12.969 45.625 25.578 1 64.69 172 SER B C 1
ATOM 6466 O O . SER B 1 172 ? 12.195 45.188 24.719 1 64.69 172 SER B O 1
ATOM 6468 N N . LYS B 1 173 ? 14.242 45.5 25.469 1 77.06 173 LYS B N 1
ATOM 6469 C CA . LYS B 1 173 ? 14.914 44.531 24.594 1 77.06 173 LYS B CA 1
ATOM 6470 C C . LYS B 1 173 ? 14.562 43.125 24.984 1 77.06 173 LYS B C 1
ATOM 6472 O O . LYS B 1 173 ? 14.367 42.812 26.156 1 77.06 173 LYS B O 1
ATOM 6477 N N . MET B 1 174 ? 14.203 42.281 24.062 1 81.44 174 MET B N 1
ATOM 6478 C CA . MET B 1 174 ? 13.922 40.875 24.266 1 81.44 174 MET B CA 1
ATOM 6479 C C . MET B 1 174 ? 15.133 40.156 24.844 1 81.44 174 MET B C 1
ATOM 6481 O O . MET B 1 174 ? 16.266 40.438 24.453 1 81.44 174 MET B O 1
ATOM 6485 N N . PRO B 1 175 ? 14.891 39.188 25.766 1 81.81 175 PRO B N 1
ATOM 6486 C CA . PRO B 1 175 ? 16.016 38.406 26.297 1 81.81 175 PRO B CA 1
ATOM 6487 C C . PRO B 1 175 ? 16.719 37.562 25.234 1 81.81 175 PRO B C 1
ATOM 6489 O O . PRO B 1 175 ? 16.062 37.094 24.297 1 81.81 175 PRO B O 1
ATOM 6492 N N . LEU B 1 176 ? 18 37.344 25.391 1 81 176 LEU B N 1
ATOM 6493 C CA . LEU B 1 176 ? 18.875 36.719 24.406 1 81 176 LEU B CA 1
ATOM 6494 C C . LEU B 1 176 ? 18.453 35.281 24.156 1 81 176 LEU B C 1
ATOM 6496 O O . LEU B 1 176 ? 18.484 34.812 23.016 1 81 176 LEU B O 1
ATOM 6500 N N . PRO B 1 177 ? 17.906 34.562 25.156 1 82.88 177 PRO B N 1
ATOM 6501 C CA . PRO B 1 177 ? 17.547 33.156 24.906 1 82.88 177 PRO B CA 1
ATOM 6502 C C . PRO B 1 177 ? 16.359 33.031 23.938 1 82.88 177 PRO B C 1
ATOM 6504 O O . PRO B 1 177 ? 16.172 31.953 23.344 1 82.88 177 PRO B O 1
ATOM 6507 N N . PHE B 1 178 ? 15.742 34.125 23.75 1 85.62 178 PHE B N 1
ATOM 6508 C CA . PHE B 1 178 ? 14.617 34.125 22.812 1 85.62 178 PHE B CA 1
ATOM 6509 C C . PHE B 1 178 ? 15.109 33.938 21.375 1 85.62 178 PHE B C 1
ATOM 6511 O O . PHE B 1 178 ? 14.398 33.344 20.562 1 85.62 178 PHE B O 1
ATOM 6518 N N . PHE B 1 179 ? 16.375 34.219 21.172 1 90.44 179 PHE B N 1
ATOM 6519 C CA . PHE B 1 179 ? 16.891 34.219 19.812 1 90.44 179 PHE B CA 1
ATOM 6520 C C . PHE B 1 179 ? 17.547 32.875 19.469 1 90.44 179 PHE B C 1
ATOM 6522 O O . PHE B 1 179 ? 17.984 32.688 18.344 1 90.44 179 PHE B O 1
ATOM 6529 N N . ILE B 1 180 ? 17.453 31.938 20.406 1 90.56 180 ILE B N 1
ATOM 6530 C CA . ILE B 1 180 ? 18.078 30.641 20.172 1 90.56 180 ILE B CA 1
ATOM 6531 C C . ILE B 1 180 ? 17.25 29.859 19.156 1 90.56 180 ILE B C 1
ATOM 6533 O O . ILE B 1 180 ? 17.812 29.078 18.359 1 90.56 180 ILE B O 1
ATOM 6537 N N . TRP B 1 181 ? 15.977 30.062 19.188 1 93.88 181 TRP B N 1
ATOM 6538 C CA . TRP B 1 181 ? 15.094 29.469 18.188 1 93.88 181 TRP B CA 1
ATOM 6539 C C . TRP B 1 181 ? 14.969 30.375 16.969 1 93.88 181 TRP B C 1
ATOM 6541 O O . TRP B 1 181 ? 14.445 31.484 17.062 1 93.88 181 TRP B O 1
ATOM 6551 N N . PRO B 1 182 ? 15.453 29.891 15.844 1 94.56 182 PRO B N 1
ATOM 6552 C CA . PRO B 1 182 ? 15.609 30.766 14.672 1 94.56 182 PRO B CA 1
ATOM 6553 C C . PRO B 1 182 ? 14.312 31.469 14.289 1 94.56 182 PRO B C 1
ATOM 6555 O O . PRO B 1 182 ? 14.32 32.688 14.016 1 94.56 182 PRO B O 1
ATOM 6558 N N . PRO B 1 183 ? 13.18 30.812 14.359 1 93.69 183 PRO B N 1
ATOM 6559 C CA . PRO B 1 183 ? 11.953 31.516 14 1 93.69 183 PRO B CA 1
ATOM 6560 C C . PRO B 1 183 ? 11.664 32.688 14.93 1 93.69 183 PRO B C 1
ATOM 6562 O O . PRO B 1 183 ? 11.172 33.75 14.477 1 93.69 183 PRO B O 1
ATOM 6565 N N . PHE B 1 184 ? 12 32.625 16.141 1 92.56 184 PHE B N 1
ATOM 6566 C CA . PHE B 1 184 ? 11.781 33.719 17.062 1 92.56 184 PHE B CA 1
ATOM 6567 C C . PHE B 1 184 ? 12.648 34.906 16.703 1 92.56 184 PHE B C 1
ATOM 6569 O O . PHE B 1 184 ? 12.188 36.062 16.734 1 92.56 184 PHE B O 1
ATOM 6576 N N . ALA B 1 185 ? 13.891 34.625 16.375 1 93.44 185 ALA B N 1
ATOM 6577 C CA . ALA B 1 185 ? 14.789 35.688 15.945 1 93.44 185 ALA B CA 1
ATOM 6578 C C . ALA B 1 185 ? 14.273 36.375 14.688 1 93.44 185 ALA B C 1
ATOM 6580 O O . ALA B 1 185 ? 14.242 37.594 14.609 1 93.44 185 ALA B O 1
ATOM 6581 N N . PHE B 1 186 ? 13.883 35.625 13.742 1 94.62 186 PHE B N 1
ATOM 6582 C CA . PHE B 1 186 ? 13.398 36.156 12.469 1 94.62 186 PHE B CA 1
ATOM 6583 C C . PHE B 1 186 ? 12.125 36.969 12.672 1 94.62 186 PHE B C 1
ATOM 6585 O O . PHE B 1 186 ? 12 38.094 12.148 1 94.62 186 PHE B O 1
ATOM 6592 N N . TYR B 1 187 ? 11.203 36.438 13.406 1 90.62 187 TYR B N 1
ATOM 6593 C CA . TYR B 1 187 ? 9.922 37.125 13.617 1 90.62 187 TYR B CA 1
ATOM 6594 C C . TYR B 1 187 ? 10.117 38.406 14.398 1 90.62 187 TYR B C 1
ATOM 6596 O O . TYR B 1 187 ? 9.438 39.406 14.125 1 90.62 187 TYR B O 1
ATOM 6604 N N . ARG B 1 188 ? 10.961 38.375 15.289 1 88.19 188 ARG B N 1
ATOM 6605 C CA . ARG B 1 188 ? 11.242 39.594 16.047 1 88.19 188 ARG B CA 1
ATOM 6606 C C . ARG B 1 188 ? 11.875 40.656 15.164 1 88.19 188 ARG B C 1
ATOM 6608 O O . ARG B 1 188 ? 11.516 41.844 15.25 1 88.19 188 ARG B O 1
ATOM 6615 N N . ALA B 1 189 ? 12.805 40.188 14.391 1 90.94 189 ALA B N 1
ATOM 6616 C CA . ALA B 1 189 ? 13.422 41.125 13.453 1 90.94 189 ALA B CA 1
ATOM 6617 C C . ALA B 1 189 ? 12.383 41.719 12.516 1 90.94 189 ALA B C 1
ATOM 6619 O O . ALA B 1 189 ? 12.367 42.938 12.289 1 90.94 189 ALA B O 1
ATOM 6620 N N . LEU B 1 190 ? 11.547 40.906 12.031 1 90.38 190 LEU B N 1
ATOM 6621 C CA . LEU B 1 190 ? 10.484 41.344 11.148 1 90.38 190 LEU B CA 1
ATOM 6622 C C . LEU B 1 190 ? 9.57 42.344 11.859 1 90.38 190 LEU B C 1
ATOM 6624 O O . LEU B 1 190 ? 9.18 43.375 11.273 1 90.38 190 LEU B O 1
ATOM 6628 N N . SER B 1 191 ? 9.234 42.062 13.055 1 85.44 191 SER B N 1
ATOM 6629 C CA . SER B 1 191 ? 8.336 42.906 13.828 1 85.44 191 SER B CA 1
ATOM 6630 C C . SER B 1 191 ? 8.969 44.281 14.109 1 85.44 191 SER B C 1
ATOM 6632 O O . SER B 1 191 ? 8.305 45.312 14 1 85.44 191 SER B O 1
ATOM 6634 N N . GLN B 1 192 ? 10.266 44.281 14.43 1 86.44 192 GLN B N 1
ATOM 6635 C CA . GLN B 1 192 ? 10.961 45.531 14.719 1 86.44 192 GLN B CA 1
ATOM 6636 C C . GLN B 1 192 ? 11.07 46.375 13.469 1 86.44 192 GLN B C 1
ATOM 6638 O O . GLN B 1 192 ? 10.875 47.594 13.531 1 86.44 192 GLN B O 1
ATOM 6643 N N . ILE B 1 193 ? 11.344 45.75 12.414 1 88.81 193 ILE B N 1
ATOM 6644 C CA . ILE B 1 193 ? 11.453 46.5 11.156 1 88.81 193 ILE B CA 1
ATOM 6645 C C . ILE B 1 193 ? 10.078 47.031 10.766 1 88.81 193 ILE B C 1
ATOM 6647 O O . ILE B 1 193 ? 9.969 48.188 10.297 1 88.81 193 ILE B O 1
ATOM 6651 N N . ASN B 1 194 ? 9.086 46.25 10.961 1 85.62 194 ASN B N 1
ATOM 6652 C CA . ASN B 1 194 ? 7.727 46.656 10.641 1 85.62 194 ASN B CA 1
ATOM 6653 C C . ASN B 1 194 ? 7.281 47.812 11.523 1 85.62 194 ASN B C 1
ATOM 6655 O O . ASN B 1 194 ? 6.684 48.781 11.039 1 85.62 194 ASN B O 1
ATOM 6659 N N . THR B 1 195 ? 7.547 47.75 12.805 1 80.69 195 THR B N 1
ATOM 6660 C CA . THR B 1 195 ? 7.16 48.812 13.742 1 80.69 195 THR B CA 1
ATOM 6661 C C . THR B 1 195 ? 7.887 50.125 13.414 1 80.69 195 THR B C 1
ATOM 6663 O O . THR B 1 195 ? 7.301 51.188 13.508 1 80.69 195 THR B O 1
ATOM 6666 N N . ALA B 1 196 ? 9.102 50 13.039 1 83.06 196 ALA B N 1
ATOM 6667 C CA . ALA B 1 196 ? 9.891 51.188 12.711 1 83.06 196 ALA B CA 1
ATOM 6668 C C . ALA B 1 196 ? 9.352 51.875 11.461 1 83.06 196 ALA B C 1
ATOM 6670 O O . ALA B 1 196 ? 9.578 53.094 11.25 1 83.06 196 ALA B O 1
ATOM 6671 N N . SER B 1 197 ? 8.656 51.188 10.656 1 82.19 197 SER B N 1
ATOM 6672 C CA . SER B 1 197 ? 8.164 51.75 9.391 1 82.19 197 SER B CA 1
ATOM 6673 C C . SER B 1 197 ? 6.848 52.5 9.586 1 82.19 197 SER B C 1
ATOM 6675 O O . SER B 1 197 ? 6.469 53.312 8.75 1 82.19 197 SER B O 1
ATOM 6677 N N . TYR B 1 198 ? 6.117 52.219 10.625 1 75.81 198 TYR B N 1
ATOM 6678 C CA . TYR B 1 198 ? 4.812 52.875 10.711 1 75.81 198 TYR B CA 1
ATOM 6679 C C . TYR B 1 198 ? 4.75 53.812 11.906 1 75.81 198 TYR B C 1
ATOM 6681 O O . TYR B 1 198 ? 3.9 54.719 11.953 1 75.81 198 TYR B O 1
ATOM 6689 N N . VAL B 1 199 ? 5.59 53.594 12.914 1 70.88 199 VAL B N 1
ATOM 6690 C CA . VAL B 1 199 ? 5.57 54.469 14.07 1 70.88 199 VAL B CA 1
ATOM 6691 C C . VAL B 1 199 ? 6.324 55.75 13.75 1 70.88 199 VAL B C 1
ATOM 6693 O O . VAL B 1 199 ? 7.449 55.719 13.242 1 70.88 199 VAL B O 1
ATOM 6696 N N . HIS B 1 200 ? 5.691 56.875 13.805 1 64.88 200 HIS B N 1
ATOM 6697 C CA . HIS B 1 200 ? 6.16 58.188 13.375 1 64.88 200 HIS B CA 1
ATOM 6698 C C . HIS B 1 200 ? 7.426 58.562 14.117 1 64.88 200 HIS B C 1
ATOM 6700 O O . HIS B 1 200 ? 8.266 59.312 13.578 1 64.88 200 HIS B O 1
ATOM 6706 N N . HIS B 1 201 ? 7.609 58.062 15.359 1 67.06 201 HIS B N 1
ATOM 6707 C CA . HIS B 1 201 ? 8.75 58.562 16.125 1 67.06 201 HIS B CA 1
ATOM 6708 C C . HIS B 1 201 ? 10 57.719 15.852 1 67.06 201 HIS B C 1
ATOM 6710 O O . HIS B 1 201 ? 11.078 58.031 16.344 1 67.06 201 HIS B O 1
ATOM 6716 N N . GLN B 1 202 ? 9.953 56.75 15.031 1 74.56 202 GLN B N 1
ATOM 6717 C CA . GLN B 1 202 ? 11.102 55.906 14.742 1 74.56 202 GLN B CA 1
ATOM 6718 C C . GLN B 1 202 ? 11.484 55.969 13.273 1 74.56 202 GLN B C 1
ATOM 6720 O O . GLN B 1 202 ? 10.625 56.125 12.406 1 74.56 202 GLN B O 1
ATOM 6725 N N . GLN B 1 203 ? 12.781 56.031 13.023 1 78.75 203 GLN B N 1
ATOM 6726 C CA . GLN B 1 203 ? 13.281 56.062 11.648 1 78.75 203 GLN B CA 1
ATOM 6727 C C . GLN B 1 203 ? 13.273 54.656 11.031 1 78.75 203 GLN B C 1
ATOM 6729 O O . GLN B 1 203 ? 13.633 53.688 11.695 1 78.75 203 GLN B O 1
ATOM 6734 N N . PRO B 1 204 ? 12.766 54.625 9.781 1 87.19 204 PRO B N 1
ATOM 6735 C CA . PRO B 1 204 ? 12.812 53.344 9.078 1 87.19 204 PRO B CA 1
ATOM 6736 C C . PRO B 1 204 ? 14.234 52.812 8.938 1 87.19 204 PRO B C 1
ATOM 6738 O O . PRO B 1 204 ? 15.195 53.594 8.891 1 87.19 204 PRO B O 1
ATOM 6741 N N . TYR B 1 205 ? 14.344 51.531 8.945 1 88.69 205 TYR B N 1
ATOM 6742 C CA . TYR B 1 205 ? 15.648 50.875 8.992 1 88.69 205 TYR B CA 1
ATOM 6743 C C . TYR B 1 205 ? 16.406 51.094 7.691 1 88.69 205 TYR B C 1
ATOM 6745 O O . TYR B 1 205 ? 15.867 50.875 6.605 1 88.69 205 TYR B O 1
ATOM 6753 N N . LYS B 1 206 ? 17.609 51.5 7.797 1 88.75 206 LYS B N 1
ATOM 6754 C CA . LYS B 1 206 ? 18.594 51.531 6.727 1 88.75 206 LYS B CA 1
ATOM 6755 C C . LYS B 1 206 ? 19.781 50.625 7.027 1 88.75 206 LYS B C 1
ATOM 6757 O O . LYS B 1 206 ? 19.859 50.062 8.117 1 88.75 206 LYS B O 1
ATOM 6762 N N . ILE B 1 207 ? 20.594 50.344 6.078 1 87.75 207 ILE B N 1
ATOM 6763 C CA . ILE B 1 207 ? 21.688 49.375 6.211 1 87.75 207 ILE B CA 1
ATOM 6764 C C . ILE B 1 207 ? 22.641 49.844 7.316 1 87.75 207 ILE B C 1
ATOM 6766 O O . ILE B 1 207 ? 23.188 49 8.047 1 87.75 207 ILE B O 1
ATOM 6770 N N . TRP B 1 208 ? 22.672 51.156 7.527 1 82.81 208 TRP B N 1
ATOM 6771 C CA . TRP B 1 208 ? 23.609 51.719 8.484 1 82.81 208 TRP B CA 1
ATOM 6772 C C . TRP B 1 208 ? 23.078 51.594 9.906 1 82.81 208 TRP B C 1
ATOM 6774 O O . TRP B 1 208 ? 23.828 51.781 10.875 1 82.81 208 TRP B O 1
ATOM 6784 N N . ASN B 1 209 ? 21.812 51.312 10.023 1 85 209 ASN B N 1
ATOM 6785 C CA . ASN B 1 209 ? 21.188 51.188 11.336 1 85 209 ASN B CA 1
ATOM 6786 C C . ASN B 1 209 ? 21.453 49.781 11.938 1 85 209 ASN B C 1
ATOM 6788 O O . ASN B 1 209 ? 21.203 49.562 13.117 1 85 209 ASN B O 1
ATOM 6792 N N . LEU B 1 210 ? 22.016 48.906 11.141 1 88.5 210 LEU B N 1
ATOM 6793 C CA . LEU B 1 210 ? 22.312 47.531 11.609 1 88.5 210 LEU B CA 1
ATOM 6794 C C . LEU B 1 210 ? 23.672 47.5 12.312 1 88.5 210 LEU B C 1
ATOM 6796 O O . LEU B 1 210 ? 24.641 46.969 11.75 1 88.5 210 LEU B O 1
ATOM 6800 N N . VAL B 1 211 ? 23.703 48.094 13.43 1 85 211 VAL B N 1
ATOM 6801 C CA . VAL B 1 211 ? 24.922 48.188 14.211 1 85 211 VAL B CA 1
ATOM 6802 C C . VAL B 1 211 ? 24.797 47.312 15.469 1 85 211 VAL B C 1
ATOM 6804 O O . VAL B 1 211 ? 23.703 46.969 15.883 1 85 211 VAL B O 1
ATOM 6807 N N . PRO B 1 212 ? 25.984 47.031 16.016 1 87.19 212 PRO B N 1
ATOM 6808 C CA . PRO B 1 212 ? 25.938 46.25 17.25 1 87.19 212 PRO B CA 1
ATOM 6809 C C . PRO B 1 212 ? 25.188 46.938 18.375 1 87.19 212 PRO B C 1
ATOM 6811 O O . PRO B 1 212 ? 25.375 48.156 18.594 1 87.19 212 PRO B O 1
ATOM 6814 N N . GLY B 1 213 ? 24.203 46.406 18.938 1 81.81 213 GLY B N 1
ATOM 6815 C CA . GLY B 1 213 ? 23.328 46.969 19.953 1 81.81 213 GLY B CA 1
ATOM 6816 C C . GLY B 1 213 ? 21.875 47 19.531 1 81.81 213 GLY B C 1
ATOM 6817 O O . GLY B 1 213 ? 20.969 47.062 20.375 1 81.81 213 GLY B O 1
ATOM 6818 N N . ASP B 1 214 ? 21.812 47 18.25 1 87.5 214 ASP B N 1
ATOM 6819 C CA . ASP B 1 214 ? 20.453 46.938 17.703 1 87.5 214 ASP B CA 1
ATOM 6820 C C . ASP B 1 214 ? 19.891 45.531 17.781 1 87.5 214 ASP B C 1
ATOM 6822 O O . ASP B 1 214 ? 20.641 44.562 17.656 1 87.5 214 ASP B O 1
ATOM 6826 N N . GLU B 1 215 ? 18.672 45.438 18.062 1 89 215 GLU B N 1
ATOM 6827 C CA . GLU B 1 215 ? 18.031 44.125 18.234 1 89 215 GLU B CA 1
ATOM 6828 C C . GLU B 1 215 ? 17.984 43.344 16.922 1 89 215 GLU B C 1
ATOM 6830 O O . GLU B 1 215 ? 18.141 42.125 16.906 1 89 215 GLU B O 1
ATOM 6835 N N . VAL B 1 216 ? 17.766 44.094 15.844 1 91.88 216 VAL B N 1
ATOM 6836 C CA . VAL B 1 216 ? 17.703 43.438 14.539 1 91.88 216 VAL B CA 1
ATOM 6837 C C . VAL B 1 216 ? 19.078 42.844 14.195 1 91.88 216 VAL B C 1
ATOM 6839 O O . VAL B 1 216 ? 19.188 41.75 13.656 1 91.88 216 VAL B O 1
ATOM 6842 N N . PHE B 1 217 ? 20.094 43.625 14.5 1 92.81 217 PHE B N 1
ATOM 6843 C CA . PHE B 1 217 ? 21.453 43.156 14.281 1 92.81 217 PHE B CA 1
ATOM 6844 C C . PHE B 1 217 ? 21.734 41.906 15.109 1 92.81 217 PHE B C 1
ATOM 6846 O O . PHE B 1 217 ? 22.312 40.938 14.609 1 92.81 217 PHE B O 1
ATOM 6853 N N . SER B 1 218 ? 21.359 41.906 16.344 1 92.06 218 SER B N 1
ATOM 6854 C CA . SER B 1 218 ? 21.531 40.75 17.188 1 92.06 218 SER B CA 1
ATOM 6855 C C . SER B 1 218 ? 20.781 39.531 16.641 1 92.06 218 SER B C 1
ATOM 6857 O O . SER B 1 218 ? 21.281 38.406 16.672 1 92.06 218 SER B O 1
ATOM 6859 N N . ALA B 1 219 ? 19.578 39.719 16.203 1 94.19 219 ALA B N 1
ATOM 6860 C CA . ALA B 1 219 ? 18.781 38.656 15.625 1 94.19 219 ALA B CA 1
ATOM 6861 C C . ALA B 1 219 ? 19.453 38.062 14.391 1 94.19 219 ALA B C 1
ATOM 6863 O O . ALA B 1 219 ? 19.484 36.844 14.211 1 94.19 219 ALA B O 1
ATOM 6864 N N . LEU B 1 220 ? 20.031 38.906 13.539 1 95.5 220 LEU B N 1
ATOM 6865 C CA . LEU B 1 220 ? 20.703 38.469 12.32 1 95.5 220 LEU B CA 1
ATOM 6866 C C . LEU B 1 220 ? 21.938 37.625 12.664 1 95.5 220 LEU B C 1
ATOM 6868 O O . LEU B 1 220 ? 22.188 36.594 12.039 1 95.5 220 LEU B O 1
ATOM 6872 N N . MET B 1 221 ? 22.656 38.062 13.672 1 94.25 221 MET B N 1
ATOM 6873 C CA . MET B 1 221 ? 23.875 37.344 14.062 1 94.25 221 MET B CA 1
ATOM 6874 C C . MET B 1 221 ? 23.531 35.969 14.617 1 94.25 221 MET B C 1
ATOM 6876 O O . MET B 1 221 ? 24.219 35 14.328 1 94.25 221 MET B O 1
ATOM 6880 N N . PHE B 1 222 ? 22.5 35.906 15.391 1 95 222 PHE B N 1
ATOM 6881 C CA . PHE B 1 222 ? 22.062 34.625 15.906 1 95 222 PHE B CA 1
ATOM 6882 C C . PHE B 1 222 ? 21.656 33.688 14.766 1 95 222 PHE B C 1
ATOM 6884 O O . PHE B 1 222 ? 22.031 32.531 14.742 1 95 222 PHE B O 1
ATOM 6891 N N . MET B 1 223 ? 20.938 34.219 13.836 1 96.81 223 MET B N 1
ATOM 6892 C CA . MET B 1 223 ? 20.453 33.406 12.711 1 96.81 223 MET B CA 1
ATOM 6893 C C . MET B 1 223 ? 21.609 32.906 11.875 1 96.81 223 MET B C 1
ATOM 6895 O O . MET B 1 223 ? 21.578 31.766 11.391 1 96.81 223 MET B O 1
ATOM 6899 N N . ILE B 1 224 ? 22.656 33.688 11.695 1 96.88 224 ILE B N 1
ATOM 6900 C CA . ILE B 1 224 ? 23.828 33.281 10.922 1 96.88 224 ILE B CA 1
ATOM 6901 C C . ILE B 1 224 ? 24.547 32.125 11.633 1 96.88 224 ILE B C 1
ATOM 6903 O O . ILE B 1 224 ? 24.938 31.141 11 1 96.88 224 ILE B O 1
ATOM 6907 N N . CYS B 1 225 ? 24.625 32.219 12.914 1 95.56 225 CYS B N 1
ATOM 6908 C CA . CYS B 1 225 ? 25.312 31.188 13.695 1 95.56 225 CYS B CA 1
ATOM 6909 C C . CYS B 1 225 ? 24.484 29.906 13.742 1 95.56 225 CYS B C 1
ATOM 6911 O O . CYS B 1 225 ? 25.047 28.812 13.828 1 95.56 225 CYS B O 1
ATOM 6913 N N . GLU B 1 226 ? 23.281 30.062 13.664 1 96.12 226 GLU B N 1
ATOM 6914 C CA . GLU B 1 226 ? 22.375 28.922 13.812 1 96.12 226 GLU B CA 1
ATOM 6915 C C . GLU B 1 226 ? 22.375 28.062 12.547 1 96.12 226 GLU B C 1
ATOM 6917 O O . GLU B 1 226 ? 22.047 26.875 12.602 1 96.12 226 GLU B O 1
ATOM 6922 N N . ILE B 1 227 ? 22.734 28.578 11.406 1 96.56 227 ILE B N 1
ATOM 6923 C CA . ILE B 1 227 ? 22.703 27.859 10.141 1 96.56 227 ILE B CA 1
ATOM 6924 C C . ILE B 1 227 ? 23.625 26.641 10.211 1 96.56 227 ILE B C 1
ATOM 6926 O O . ILE B 1 227 ? 23.172 25.516 10.078 1 96.56 227 ILE B O 1
ATOM 6930 N N . PRO B 1 228 ? 24.875 26.859 10.531 1 94.56 228 PRO B N 1
ATOM 6931 C CA . PRO B 1 228 ? 25.75 25.672 10.602 1 94.56 228 PRO B CA 1
ATOM 6932 C C . PRO B 1 228 ? 25.406 24.766 11.781 1 94.56 228 PRO B C 1
ATOM 6934 O O . PRO B 1 228 ? 25.594 23.547 11.695 1 94.56 228 PRO B O 1
ATOM 6937 N N . ILE B 1 229 ? 24.891 25.281 12.812 1 94.19 229 ILE B N 1
ATOM 6938 C CA . ILE B 1 229 ? 24.562 24.5 13.992 1 94.19 229 ILE B CA 1
ATOM 6939 C C . ILE B 1 229 ? 23.438 23.516 13.656 1 94.19 229 ILE B C 1
ATOM 6941 O O . ILE B 1 229 ? 23.562 22.312 13.906 1 94.19 229 ILE B O 1
ATOM 6945 N N . PHE B 1 230 ? 22.438 24.047 13.055 1 94.38 230 PHE B N 1
ATOM 6946 C CA . PHE B 1 230 ? 21.297 23.188 12.758 1 94.38 230 PHE B CA 1
ATOM 6947 C C . PHE B 1 230 ? 21.625 22.25 11.602 1 94.38 230 PHE B C 1
ATOM 6949 O O . PHE B 1 230 ? 21.109 21.125 11.555 1 94.38 230 PHE B O 1
ATOM 6956 N N . LEU B 1 231 ? 22.422 22.656 10.703 1 93.12 231 LEU B N 1
ATOM 6957 C CA . LEU B 1 231 ? 22.891 21.75 9.664 1 93.12 231 LEU B CA 1
ATOM 6958 C C . LEU B 1 231 ? 23.703 20.609 10.258 1 93.12 231 LEU B C 1
ATOM 6960 O O . LEU B 1 231 ? 23.562 19.453 9.836 1 93.12 231 LEU B O 1
ATOM 6964 N N . GLY B 1 232 ? 24.547 20.984 11.188 1 89.44 232 GLY B N 1
ATOM 6965 C CA . GLY B 1 232 ? 25.312 19.984 11.891 1 89.44 232 GLY B CA 1
ATOM 6966 C C . GLY B 1 232 ? 24.453 19 12.664 1 89.44 232 GLY B C 1
ATOM 6967 O O . GLY B 1 232 ? 24.688 17.781 12.602 1 89.44 232 GLY B O 1
ATOM 6968 N N . PHE B 1 233 ? 23.453 19.547 13.281 1 89.38 233 PHE B N 1
ATOM 6969 C CA . PHE B 1 233 ? 22.516 18.688 14.008 1 89.38 233 PHE B CA 1
ATOM 6970 C C . PHE B 1 233 ? 21.766 17.766 13.047 1 89.38 233 PHE B C 1
ATOM 6972 O O . PHE B 1 233 ? 21.5 16.609 13.367 1 89.38 233 PHE B O 1
ATOM 6979 N N . ALA B 1 234 ? 21.406 18.312 11.953 1 89 234 ALA B N 1
ATOM 6980 C CA . ALA B 1 234 ? 20.688 17.531 10.953 1 89 234 ALA B CA 1
ATOM 6981 C C . ALA B 1 234 ? 21.531 16.359 10.461 1 89 234 ALA B C 1
ATOM 6983 O O . ALA B 1 234 ? 21.031 15.234 10.336 1 89 234 ALA B O 1
ATOM 6984 N N . GLY B 1 235 ? 22.719 16.609 10.219 1 83.44 235 GLY B N 1
ATOM 6985 C CA . GLY B 1 235 ? 23.625 15.555 9.812 1 83.44 235 GLY B CA 1
ATOM 6986 C C . GLY B 1 235 ? 23.828 14.5 10.875 1 83.44 235 GLY B C 1
ATOM 6987 O O . GLY B 1 235 ? 23.828 13.305 10.586 1 83.44 235 GLY B O 1
ATOM 6988 N N . TYR B 1 236 ? 23.906 14.992 12.047 1 80.31 236 TYR B N 1
ATOM 6989 C CA . TYR B 1 236 ? 24.125 14.094 13.18 1 80.31 236 TYR B CA 1
ATOM 6990 C C . TYR B 1 236 ? 22.891 13.227 13.43 1 80.31 236 TYR B C 1
ATOM 6992 O O . TYR B 1 236 ? 23 12.008 13.57 1 80.31 236 TYR B O 1
ATOM 7000 N N . LEU B 1 237 ? 21.812 13.836 13.414 1 81.12 237 LEU B N 1
ATOM 7001 C CA . LEU B 1 237 ? 20.578 13.125 13.727 1 81.12 237 LEU B CA 1
ATOM 7002 C C . LEU B 1 237 ? 20.203 12.164 12.602 1 81.12 237 LEU B C 1
ATOM 7004 O O . LEU B 1 237 ? 19.656 11.094 12.859 1 81.12 237 LEU B O 1
ATOM 7008 N N . SER B 1 238 ? 20.469 12.523 11.422 1 77.38 238 SER B N 1
ATOM 7009 C CA . SER B 1 238 ? 20.172 11.648 10.289 1 77.38 238 SER B CA 1
ATOM 7010 C C . SER B 1 238 ? 21.031 10.383 10.336 1 77.38 238 SER B C 1
ATOM 7012 O O . SER B 1 238 ? 20.609 9.336 9.828 1 77.38 238 SER B O 1
ATOM 7014 N N . ALA B 1 239 ? 22.078 10.516 10.945 1 70 239 ALA B N 1
ATOM 7015 C CA . ALA B 1 239 ? 22.969 9.375 11.039 1 70 239 ALA B CA 1
ATOM 7016 C C . ALA B 1 239 ? 22.609 8.477 12.219 1 70 239 ALA B C 1
ATOM 7018 O O . ALA B 1 239 ? 22.797 7.262 12.172 1 70 239 ALA B O 1
ATOM 7019 N N . VAL B 1 240 ? 22.047 9.086 13.227 1 65.44 240 VAL B N 1
ATOM 7020 C CA . VAL B 1 240 ? 21.844 8.359 14.477 1 65.44 240 VAL B CA 1
ATOM 7021 C C . VAL B 1 240 ? 20.438 7.805 14.523 1 65.44 240 VAL B C 1
ATOM 7023 O O . VAL B 1 240 ? 20.203 6.707 15.039 1 65.44 240 VAL B O 1
ATOM 7026 N N . LEU B 1 241 ? 19.516 8.445 14.062 1 66.81 241 LEU B N 1
ATOM 7027 C CA . LEU B 1 241 ? 18.125 8.039 14.227 1 66.81 241 LEU B CA 1
ATOM 7028 C C . LEU B 1 241 ? 17.766 6.914 13.258 1 66.81 241 LEU B C 1
ATOM 7030 O O . LEU B 1 241 ? 18.125 6.973 12.078 1 66.81 241 LEU B O 1
ATOM 7034 N N . PRO B 1 242 ? 17.203 5.82 13.867 1 58.22 242 PRO B N 1
ATOM 7035 C CA . PRO B 1 242 ? 16.875 4.641 13.062 1 58.22 242 PRO B CA 1
ATOM 7036 C C . PRO B 1 242 ? 15.836 4.938 11.984 1 58.22 242 PRO B C 1
ATOM 7038 O O . PRO B 1 242 ? 14.93 5.742 12.195 1 58.22 242 PRO B O 1
ATOM 7041 N N . SER B 1 243 ? 16.234 4.777 10.82 1 61.44 243 SER B N 1
ATOM 7042 C CA . SER B 1 243 ? 15.266 4.844 9.734 1 61.44 243 SER B CA 1
ATOM 7043 C C . SER B 1 243 ? 14.703 3.465 9.406 1 61.44 243 SER B C 1
ATOM 7045 O O . SER B 1 243 ? 15.328 2.447 9.703 1 61.44 243 SER B O 1
ATOM 7047 N N . ASP B 1 244 ? 13.383 3.453 9.18 1 56.31 244 ASP B N 1
ATOM 7048 C CA . ASP B 1 244 ? 12.75 2.188 8.828 1 56.31 244 ASP B CA 1
ATOM 7049 C C . ASP B 1 244 ? 13.594 1.416 7.812 1 56.31 244 ASP B C 1
ATOM 7051 O O . ASP B 1 244 ? 13.555 0.184 7.773 1 56.31 244 ASP B O 1
ATOM 7055 N N . PHE B 1 245 ? 14.219 2.314 7.043 1 52.41 245 PHE B N 1
ATOM 7056 C CA . PHE B 1 245 ? 15.008 1.675 5.992 1 52.41 245 PHE B CA 1
ATOM 7057 C C . PHE B 1 245 ? 16.438 2.18 6.012 1 52.41 245 PHE B C 1
ATOM 7059 O O . PHE B 1 245 ? 16.688 3.389 6.02 1 52.41 245 PHE B O 1
ATOM 7066 N N . GLY B 1 246 ? 17.359 1.541 6.801 1 51.84 246 GLY B N 1
ATOM 7067 C CA . GLY B 1 246 ? 18.75 1.947 6.793 1 51.84 246 GLY B CA 1
ATOM 7068 C C . GLY B 1 246 ? 19.438 1.722 8.125 1 51.84 246 GLY B C 1
ATOM 7069 O O . GLY B 1 246 ? 18.781 1.429 9.133 1 51.84 246 GLY B O 1
ATOM 7070 N N . VAL B 1 247 ? 20.688 1.678 8.125 1 45.75 247 VAL B N 1
ATOM 7071 C CA . VAL B 1 247 ? 21.516 1.426 9.297 1 45.75 247 VAL B CA 1
ATOM 7072 C C . VAL B 1 247 ? 21.625 2.693 10.141 1 45.75 247 VAL B C 1
ATOM 7074 O O . VAL B 1 247 ? 21.875 3.779 9.609 1 45.75 247 VAL B O 1
ATOM 7077 N N . SER B 1 248 ? 20.938 2.715 11.273 1 48.72 248 SER B N 1
ATOM 7078 C CA . SER B 1 248 ? 21.109 3.822 12.211 1 48.72 248 SER B CA 1
ATOM 7079 C C . SER B 1 248 ? 22.469 3.75 12.914 1 48.72 248 SER B C 1
ATOM 7081 O O . SER B 1 248 ? 22.953 2.66 13.211 1 48.72 248 SER B O 1
ATOM 7083 N N . LYS B 1 249 ? 23.25 4.777 12.734 1 50.56 249 LYS B N 1
ATOM 7084 C CA . LYS B 1 249 ? 24.516 4.824 13.461 1 50.56 249 LYS B CA 1
ATOM 7085 C C . LYS B 1 249 ? 24.281 5.121 14.938 1 50.56 249 LYS B C 1
ATOM 7087 O O . LYS B 1 249 ? 23.203 5.605 15.32 1 50.56 249 LYS B O 1
ATOM 7092 N N . SER B 1 250 ? 25.078 4.582 15.758 1 43.09 250 SER B N 1
ATOM 7093 C CA . SER B 1 250 ? 24.984 4.848 17.188 1 43.09 250 SER B CA 1
ATOM 7094 C C . SER B 1 250 ? 25.031 6.348 17.484 1 43.09 250 SER B C 1
ATOM 7096 O O . SER B 1 250 ? 25.594 7.113 16.703 1 43.09 250 SER B O 1
ATOM 7098 N N . TRP B 1 251 ? 24.25 6.863 18.375 1 49.69 251 TRP B N 1
ATOM 7099 C CA . TRP B 1 251 ? 24.125 8.266 18.734 1 49.69 251 TRP B CA 1
ATOM 7100 C C . TRP B 1 251 ? 25.484 8.891 19 1 49.69 251 TRP B C 1
ATOM 7102 O O . TRP B 1 251 ? 25.688 10.086 18.797 1 49.69 251 TRP B O 1
ATOM 7112 N N . HIS B 1 252 ? 26.484 8.188 19.438 1 47.62 252 HIS B N 1
ATOM 7113 C CA . HIS B 1 252 ? 27.781 8.719 19.828 1 47.62 252 HIS B CA 1
ATOM 7114 C C . HIS B 1 252 ? 28.797 8.578 18.688 1 47.62 252 HIS B C 1
ATOM 7116 O O . HIS B 1 252 ? 30 8.672 18.906 1 47.62 252 HIS B O 1
ATOM 7122 N N . PHE B 1 253 ? 28.375 8.352 17.578 1 51.03 253 PHE B N 1
ATOM 7123 C CA . PHE B 1 253 ? 29.281 7.977 16.5 1 51.03 253 PHE B CA 1
ATOM 7124 C C . PHE B 1 253 ? 30.188 9.141 16.109 1 51.03 253 PHE B C 1
ATOM 7126 O O . PHE B 1 253 ? 31.328 8.938 15.734 1 51.03 253 PHE B O 1
ATOM 7133 N N . PRO B 1 254 ? 29.656 10.234 16.141 1 51.66 254 PRO B N 1
ATOM 7134 C CA . PRO B 1 254 ? 30.656 11.25 15.781 1 51.66 254 PRO B CA 1
ATOM 7135 C C . PRO B 1 254 ? 31.844 11.281 16.734 1 51.66 254 PRO B C 1
ATOM 7137 O O . PRO B 1 254 ? 32.969 11.508 16.297 1 51.66 254 PRO B O 1
ATOM 7140 N N . ILE B 1 255 ? 31.547 11.102 17.922 1 49.25 255 ILE B N 1
ATOM 7141 C CA . ILE B 1 255 ? 32.625 11.055 18.891 1 49.25 255 ILE B CA 1
ATOM 7142 C C . ILE B 1 255 ? 33.469 9.797 18.656 1 49.25 255 ILE B C 1
ATOM 7144 O O . ILE B 1 255 ? 34.688 9.844 18.672 1 49.25 255 ILE B O 1
ATOM 7148 N N . THR B 1 256 ? 32.75 8.773 18.422 1 47.84 256 THR B N 1
ATOM 7149 C CA . THR B 1 256 ? 33.5 7.531 18.234 1 47.84 256 THR B CA 1
ATOM 7150 C C . THR B 1 256 ? 34.188 7.523 16.891 1 47.84 256 THR B C 1
ATOM 7152 O O . THR B 1 256 ? 35.312 7.023 16.766 1 47.84 256 THR B O 1
ATOM 7155 N N . ASP B 1 257 ? 33.625 8.047 15.93 1 52.84 257 ASP B N 1
ATOM 7156 C CA . ASP B 1 257 ? 34.312 8.117 14.648 1 52.84 257 ASP B CA 1
ATOM 7157 C C . ASP B 1 257 ? 35.406 9.172 14.672 1 52.84 257 ASP B C 1
ATOM 7159 O O . ASP B 1 257 ? 36.469 8.984 14.07 1 52.84 257 ASP B O 1
ATOM 7163 N N . LEU B 1 258 ? 35.125 10.273 15.234 1 49.84 258 LEU B N 1
ATOM 7164 C CA . LEU B 1 258 ? 36.188 11.234 15.445 1 49.84 258 LEU B CA 1
ATOM 7165 C C . LEU B 1 258 ? 37.312 10.625 16.281 1 49.84 258 LEU B C 1
ATOM 7167 O O . LEU B 1 258 ? 38.5 10.82 15.984 1 49.84 258 LEU B O 1
ATOM 7171 N N . ILE B 1 259 ? 36.969 9.984 17.297 1 44.84 259 ILE B N 1
ATOM 7172 C CA . ILE B 1 259 ? 37.969 9.281 18.078 1 44.84 259 ILE B CA 1
ATOM 7173 C C . ILE B 1 259 ? 38.625 8.188 17.234 1 44.84 259 ILE B C 1
ATOM 7175 O O . ILE B 1 259 ? 39.844 7.988 17.281 1 44.84 259 ILE B O 1
ATOM 7179 N N . ARG B 1 260 ? 37.812 7.57 16.531 1 47.88 260 ARG B N 1
ATOM 7180 C CA . ARG B 1 260 ? 38.375 6.578 15.641 1 47.88 260 ARG B CA 1
ATOM 7181 C C . ARG B 1 260 ? 39.219 7.246 14.555 1 47.88 260 ARG B C 1
ATOM 7183 O O . ARG B 1 260 ? 40.312 6.758 14.211 1 47.88 260 ARG B O 1
ATOM 7190 N N . ALA B 1 261 ? 38.719 8.188 13.938 1 48.78 261 ALA B N 1
ATOM 7191 C CA . ALA B 1 261 ? 39.531 8.945 12.992 1 48.78 261 ALA B CA 1
ATOM 7192 C C . ALA B 1 261 ? 40.781 9.523 13.672 1 48.78 261 ALA B C 1
ATOM 7194 O O . ALA B 1 261 ? 41.875 9.484 13.109 1 48.78 261 ALA B O 1
ATOM 7195 N N . MET B 1 262 ? 40.562 10.148 14.719 1 40.81 262 MET B N 1
ATOM 7196 C CA . MET B 1 262 ? 41.719 10.633 15.461 1 40.81 262 MET B CA 1
ATOM 7197 C C . MET B 1 262 ? 42.594 9.461 15.914 1 40.81 262 MET B C 1
ATOM 7199 O O . MET B 1 262 ? 43.812 9.562 15.914 1 40.81 262 MET B O 1
ATOM 7203 N N . ARG B 1 263 ? 41.938 8.469 16.312 1 39.91 263 ARG B N 1
ATOM 7204 C CA . ARG B 1 263 ? 42.719 7.273 16.625 1 39.91 263 ARG B CA 1
ATOM 7205 C C . ARG B 1 263 ? 43.281 6.656 15.352 1 39.91 263 ARG B C 1
ATOM 7207 O O . ARG B 1 263 ? 44.375 6.055 15.383 1 39.91 263 ARG B O 1
ATOM 7214 N N . GLN B 1 264 ? 42.469 6.57 14.281 1 41.41 264 GLN B N 1
ATOM 7215 C CA . GLN B 1 264 ? 43.125 6.145 13.047 1 41.41 264 GLN B CA 1
ATOM 7216 C C . GLN B 1 264 ? 44.25 7.086 12.672 1 41.41 264 GLN B C 1
ATOM 7218 O O . GLN B 1 264 ? 45.188 6.688 11.984 1 41.41 264 GLN B O 1
ATOM 7223 N N . LEU B 1 265 ? 44.156 8.383 12.758 1 35.34 265 LEU B N 1
ATOM 7224 C CA . LEU B 1 265 ? 45.406 9.141 12.562 1 35.34 265 LEU B CA 1
ATOM 7225 C C . LEU B 1 265 ? 46.5 8.617 13.445 1 35.34 265 LEU B C 1
ATOM 7227 O O . LEU B 1 265 ? 47.688 8.656 13.062 1 35.34 265 LEU B O 1
ATOM 7231 N N . THR B 1 266 ? 46.375 8.539 14.641 1 29.77 266 THR B N 1
ATOM 7232 C CA . THR B 1 266 ? 47.5 7.926 15.359 1 29.77 266 THR B CA 1
ATOM 7233 C C . THR B 1 266 ? 47.531 6.418 15.125 1 29.77 266 THR B C 1
ATOM 7235 O O . THR B 1 266 ? 48.531 5.77 15.352 1 29.77 266 THR B O 1
ATOM 7238 N N . ARG B 1 267 ? 46.438 5.582 15.383 1 31.28 267 ARG B N 1
ATOM 7239 C CA . ARG B 1 267 ? 46.625 4.148 15.164 1 31.28 267 ARG B CA 1
ATOM 7240 C C . ARG B 1 267 ? 46.75 3.834 13.68 1 31.28 267 ARG B C 1
ATOM 7242 O O . ARG B 1 267 ? 45.812 4.105 12.906 1 31.28 267 ARG B O 1
ATOM 7249 N N . SER B 1 268 ? 47.844 3.879 12.922 1 27.77 268 SER B N 1
ATOM 7250 C CA . SER B 1 268 ? 48.062 2.977 11.797 1 27.77 268 SER B CA 1
ATOM 7251 C C . SER B 1 268 ? 47.25 1.697 11.945 1 27.77 268 SER B C 1
ATOM 7253 O O . SER B 1 268 ? 46.625 1.243 10.984 1 27.77 268 SER B O 1
ATOM 7255 N N . ARG B 1 269 ? 47.75 0.655 12.859 1 23.83 269 ARG B N 1
ATOM 7256 C CA . ARG B 1 269 ? 48 -0.785 12.891 1 23.83 269 ARG B CA 1
ATOM 7257 C C . ARG B 1 269 ? 46.719 -1.539 13.281 1 23.83 269 ARG B C 1
ATOM 7259 O O . ARG B 1 269 ? 46.344 -2.492 12.609 1 23.83 269 ARG B O 1
ATOM 7266 N N . SER B 1 270 ? 46.5 -2.018 14.609 1 23.11 270 SER B N 1
ATOM 7267 C CA . SER B 1 270 ? 46.031 -3.312 15.078 1 23.11 270 SER B CA 1
ATOM 7268 C C . SER B 1 270 ? 44.5 -3.34 15.172 1 23.11 270 SER B C 1
ATOM 7270 O O . SER B 1 270 ? 43.906 -4.398 15.031 1 23.11 270 SER B O 1
ATOM 7272 N N . PHE B 1 271 ? 43.781 -2.309 15.789 1 23.34 271 PHE B N 1
ATOM 7273 C CA . PHE B 1 271 ? 42.656 -2.668 16.625 1 23.34 271 PHE B CA 1
ATOM 7274 C C . PHE B 1 271 ? 41.375 -2.795 15.789 1 23.34 271 PHE B C 1
ATOM 7276 O O . PHE B 1 271 ? 40.562 -1.876 15.75 1 23.34 271 PHE B O 1
ATOM 7283 N N . PHE B 1 272 ? 41.344 -3.062 14.562 1 27.39 272 PHE B N 1
ATOM 7284 C CA . PHE B 1 272 ? 40.156 -3.547 13.867 1 27.39 272 PHE B CA 1
ATOM 7285 C C . PHE B 1 272 ? 39.375 -4.512 14.75 1 27.39 272 PHE B C 1
ATOM 7287 O O . PHE B 1 272 ? 38.375 -5.086 14.305 1 27.39 272 PHE B O 1
ATOM 7294 N N . GLU B 1 273 ? 39.875 -4.973 15.953 1 26.12 273 GLU B N 1
ATOM 7295 C CA . GLU B 1 273 ? 39.438 -6.188 16.625 1 26.12 273 GLU B CA 1
ATOM 7296 C C . GLU B 1 273 ? 38.219 -5.938 17.484 1 26.12 273 GLU B C 1
ATOM 7298 O O . GLU B 1 273 ? 37.344 -6.816 17.625 1 26.12 273 GLU B O 1
ATOM 7303 N N . GLN B 1 274 ? 38.156 -4.867 18.375 1 26.56 274 GLN B N 1
ATOM 7304 C CA . GLN B 1 274 ? 37.5 -5.145 19.641 1 26.56 274 GLN B CA 1
ATOM 7305 C C . GLN B 1 274 ? 35.969 -4.98 19.516 1 26.56 274 GLN B C 1
ATOM 7307 O O . GLN B 1 274 ? 35.219 -5.797 20.031 1 26.56 274 GLN B O 1
ATOM 7312 N N . ASP B 1 275 ? 35.5 -3.795 19.516 1 28.34 275 ASP B N 1
ATOM 7313 C CA . ASP B 1 275 ? 34.156 -3.518 20.031 1 28.34 275 ASP B CA 1
ATOM 7314 C C . ASP B 1 275 ? 33.062 -4.074 19.094 1 28.34 275 ASP B C 1
ATOM 7316 O O . ASP B 1 275 ? 31.891 -3.822 19.281 1 28.34 275 ASP B O 1
ATOM 7320 N N . HIS B 1 276 ? 33.344 -4.605 18.016 1 31.81 276 HIS B N 1
ATOM 7321 C CA . HIS B 1 276 ? 32.812 -5.621 17.125 1 31.81 276 HIS B CA 1
ATOM 7322 C C . HIS B 1 276 ? 32.531 -6.922 17.859 1 31.81 276 HIS B C 1
ATOM 7324 O O . HIS B 1 276 ? 32.219 -7.941 17.25 1 31.81 276 HIS B O 1
ATOM 7330 N N . VAL B 1 277 ? 32.656 -6.988 19.109 1 32.78 277 VAL B N 1
ATOM 7331 C CA . VAL B 1 277 ? 32.656 -8.156 19.984 1 32.78 277 VAL B CA 1
ATOM 7332 C C . VAL B 1 277 ? 31.203 -8.57 20.266 1 32.78 277 VAL B C 1
ATOM 7334 O O . VAL B 1 277 ? 30.875 -9.766 20.234 1 32.78 277 VAL B O 1
ATOM 7337 N N . ASN B 1 278 ? 30.344 -7.598 20.766 1 35.62 278 ASN B N 1
ATOM 7338 C CA . ASN B 1 278 ? 29.031 -8.125 21.141 1 35.62 278 ASN B CA 1
ATOM 7339 C C . ASN B 1 278 ? 28.203 -8.508 19.922 1 35.62 278 ASN B C 1
ATOM 7341 O O . ASN B 1 278 ? 27.516 -9.523 19.938 1 35.62 278 ASN B O 1
ATOM 7345 N N . GLU B 1 279 ? 27.859 -7.543 19.078 1 40.81 279 GLU B N 1
ATOM 7346 C CA . GLU B 1 279 ? 27.359 -8.031 17.797 1 40.81 279 GLU B CA 1
ATOM 7347 C C . GLU B 1 279 ? 28.297 -9.078 17.203 1 40.81 279 GLU B C 1
ATOM 7349 O O . GLU B 1 279 ? 27.844 -10.039 16.578 1 40.81 279 GLU B O 1
ATOM 7354 N N . SER B 1 280 ? 29.641 -8.938 17.375 1 40.53 280 SER B N 1
ATOM 7355 C CA . SER B 1 280 ? 30.688 -9.867 16.969 1 40.53 280 SER B CA 1
ATOM 7356 C C . SER B 1 280 ? 30.594 -11.172 17.75 1 40.53 280 SER B C 1
ATOM 7358 O O . SER B 1 280 ? 30.906 -12.242 17.219 1 40.53 280 SER B O 1
ATOM 7360 N N . SER B 1 281 ? 30.359 -10.945 19.031 1 44.72 281 SER B N 1
ATOM 7361 C CA . SER B 1 281 ? 30.234 -12.203 19.75 1 44.72 281 SER B CA 1
ATOM 7362 C C . SER B 1 281 ? 29.047 -13.023 19.25 1 44.72 281 SER B C 1
ATOM 7364 O O . SER B 1 281 ? 29.141 -14.25 19.141 1 44.72 281 SER B O 1
ATOM 7366 N N . LEU B 1 282 ? 27.938 -12.328 19.172 1 46.16 282 LEU B N 1
ATOM 7367 C CA . LEU B 1 282 ? 26.812 -13.086 18.625 1 46.16 282 LEU B CA 1
ATOM 7368 C C . LEU B 1 282 ? 27.047 -13.43 17.156 1 46.16 282 LEU B C 1
ATOM 7370 O O . LEU B 1 282 ? 26.609 -14.484 16.688 1 46.16 282 LEU B O 1
ATOM 7374 N N . ALA B 1 283 ? 27.625 -12.516 16.359 1 48.41 283 ALA B N 1
ATOM 7375 C CA . ALA B 1 283 ? 28.031 -12.836 14.992 1 48.41 283 ALA B CA 1
ATOM 7376 C C . ALA B 1 283 ? 29.016 -14 14.977 1 48.41 283 ALA B C 1
ATOM 7378 O O . ALA B 1 283 ? 29.016 -14.805 14.047 1 48.41 283 ALA B O 1
ATOM 7379 N N . LEU B 1 284 ? 29.922 -14.031 15.922 1 46.38 284 LEU B N 1
ATOM 7380 C CA . LEU B 1 284 ? 30.984 -15.039 15.977 1 46.38 284 LEU B CA 1
ATOM 7381 C C . LEU B 1 284 ? 30.453 -16.344 16.578 1 46.38 284 LEU B C 1
ATOM 7383 O O . LEU B 1 284 ? 31.078 -17.391 16.453 1 46.38 284 LEU B O 1
ATOM 7387 N N . SER B 1 285 ? 29.469 -16.281 17.406 1 48.28 285 SER B N 1
ATOM 7388 C CA . SER B 1 285 ? 29.078 -17.578 17.953 1 48.28 285 SER B CA 1
ATOM 7389 C C . SER B 1 285 ? 28.281 -18.391 16.953 1 48.28 285 SER B C 1
ATOM 7391 O O . SER B 1 285 ? 27.062 -18.203 16.812 1 48.28 285 SER B O 1
ATOM 7393 N N . ILE B 1 286 ? 28.938 -18.672 15.938 1 50.44 286 ILE B N 1
ATOM 7394 C CA . ILE B 1 286 ? 28.344 -19.641 15.031 1 50.44 286 ILE B CA 1
ATOM 7395 C C . ILE B 1 286 ? 27.891 -20.875 15.82 1 50.44 286 ILE B C 1
ATOM 7397 O O . ILE B 1 286 ? 28.719 -21.578 16.406 1 50.44 286 ILE B O 1
ATOM 7401 N N . ASP B 1 287 ? 26.797 -20.828 16.328 1 52.78 287 ASP B N 1
ATOM 7402 C CA . ASP B 1 287 ? 26.297 -22.062 16.906 1 52.78 287 ASP B CA 1
ATOM 7403 C C . ASP B 1 287 ? 26.281 -23.188 15.875 1 52.78 287 ASP B C 1
ATOM 7405 O O . ASP B 1 287 ? 25.766 -23.031 14.773 1 52.78 287 ASP B O 1
ATOM 7409 N N . THR B 1 288 ? 27.203 -24.125 15.93 1 55 288 THR B N 1
ATOM 7410 C CA . THR B 1 288 ? 27.312 -25.344 15.141 1 55 288 THR B CA 1
ATOM 7411 C C . THR B 1 288 ? 25.922 -25.859 14.766 1 55 288 THR B C 1
ATOM 7413 O O . THR B 1 288 ? 25.75 -26.5 13.734 1 55 288 THR B O 1
ATOM 7416 N N . ASN B 1 289 ? 24.969 -25.5 15.547 1 60.09 289 ASN B N 1
ATOM 7417 C CA . ASN B 1 289 ? 23.641 -26.031 15.281 1 60.09 289 ASN B CA 1
ATOM 7418 C C . ASN B 1 289 ? 22.938 -25.266 14.148 1 60.09 289 ASN B C 1
ATOM 7420 O O . ASN B 1 289 ? 21.906 -25.703 13.648 1 60.09 289 ASN B O 1
ATOM 7424 N N . GLU B 1 290 ? 23.531 -24.219 13.797 1 61.84 290 GLU B N 1
ATOM 7425 C CA . GLU B 1 290 ? 22.875 -23.391 12.789 1 61.84 290 GLU B CA 1
ATOM 7426 C C . GLU B 1 290 ? 23.047 -23.984 11.391 1 61.84 290 GLU B C 1
ATOM 7428 O O . GLU B 1 290 ? 22.234 -23.734 10.508 1 61.84 290 GLU B O 1
ATOM 7433 N N . THR B 1 291 ? 24.156 -24.828 11.273 1 65.88 291 THR B N 1
ATOM 7434 C CA . THR B 1 291 ? 24.438 -25.391 9.953 1 65.88 291 THR B CA 1
ATOM 7435 C C . THR B 1 291 ? 23.984 -26.844 9.867 1 65.88 291 THR B C 1
ATOM 7437 O O . THR B 1 291 ? 24.297 -27.531 8.891 1 65.88 291 THR B O 1
ATOM 7440 N N . GLU B 1 292 ? 23.281 -27.234 10.852 1 70.44 292 GLU B N 1
ATOM 7441 C CA . GLU B 1 292 ? 22.875 -28.625 10.859 1 70.44 292 GLU B CA 1
ATOM 7442 C C . GLU B 1 292 ? 21.828 -28.906 9.789 1 70.44 292 GLU B C 1
ATOM 7444 O O . GLU B 1 292 ? 21.75 -30.031 9.266 1 70.44 292 GLU B O 1
ATOM 7449 N N . THR B 1 293 ? 21.188 -27.922 9.352 1 80 293 THR B N 1
ATOM 7450 C CA . THR B 1 293 ? 20.094 -28.172 8.422 1 80 293 THR B CA 1
ATOM 7451 C C . THR B 1 293 ? 20.547 -27.984 6.98 1 80 293 THR B C 1
ATOM 7453 O O . THR B 1 293 ? 19.766 -28.156 6.047 1 80 293 THR B O 1
ATOM 7456 N N . GLU B 1 294 ? 21.875 -27.797 6.84 1 87.06 294 GLU B N 1
ATOM 7457 C CA . GLU B 1 294 ? 22.406 -27.609 5.496 1 87.06 294 GLU B CA 1
ATOM 7458 C C . GLU B 1 294 ? 22.641 -28.969 4.812 1 87.06 294 GLU B C 1
ATOM 7460 O O . GLU B 1 294 ? 23.062 -29.922 5.457 1 87.06 294 GLU B O 1
ATOM 7465 N N . ASP B 1 295 ? 22.406 -28.984 3.607 1 89.5 295 ASP B N 1
ATOM 7466 C CA . ASP B 1 295 ? 22.625 -30.25 2.9 1 89.5 295 ASP B CA 1
ATOM 7467 C C . ASP B 1 295 ? 24.078 -30.359 2.438 1 89.5 295 ASP B C 1
ATOM 7469 O O . ASP B 1 295 ? 24.875 -29.453 2.643 1 89.5 295 ASP B O 1
ATOM 7473 N N . ASP B 1 296 ? 24.422 -31.438 1.838 1 91.25 296 ASP B N 1
ATOM 7474 C CA . ASP B 1 296 ? 25.797 -31.734 1.464 1 91.25 296 ASP B CA 1
ATOM 7475 C C . ASP B 1 296 ? 26.281 -30.797 0.364 1 91.25 296 ASP B C 1
ATOM 7477 O O . ASP B 1 296 ? 27.453 -30.438 0.334 1 91.25 296 ASP B O 1
ATOM 7481 N N . ASP B 1 297 ? 25.422 -30.438 -0.464 1 93.5 297 ASP B N 1
ATOM 7482 C CA . ASP B 1 297 ? 25.812 -29.547 -1.556 1 93.5 297 ASP B CA 1
ATOM 7483 C C . ASP B 1 297 ? 26.172 -28.172 -1.032 1 93.5 297 ASP B C 1
ATOM 7485 O O . ASP B 1 297 ? 27.078 -27.516 -1.568 1 93.5 297 ASP B O 1
ATOM 7489 N N . VAL B 1 298 ? 25.484 -27.719 -0.075 1 94.5 298 VAL B N 1
ATOM 7490 C CA . VAL B 1 298 ? 25.781 -26.422 0.535 1 94.5 298 VAL B CA 1
ATOM 7491 C C . VAL B 1 298 ? 27.141 -26.484 1.217 1 94.5 298 VAL B C 1
ATOM 7493 O O . VAL B 1 298 ? 27.938 -25.531 1.109 1 94.5 298 VAL B O 1
ATOM 7496 N N . LYS B 1 299 ? 27.422 -27.578 1.895 1 93.81 299 LYS B N 1
ATOM 7497 C CA . LYS B 1 299 ? 28.719 -27.75 2.543 1 93.81 299 LYS B CA 1
ATOM 7498 C C . LYS B 1 299 ? 29.844 -27.797 1.516 1 93.81 299 LYS B C 1
ATOM 7500 O O . LYS B 1 299 ? 30.906 -27.219 1.729 1 93.81 299 LYS B O 1
ATOM 7505 N N . ALA B 1 300 ? 29.531 -28.469 0.468 1 94.12 300 ALA B N 1
ATOM 7506 C CA . ALA B 1 300 ? 30.516 -28.547 -0.602 1 94.12 300 ALA B CA 1
ATOM 7507 C C . ALA B 1 300 ? 30.781 -27.172 -1.216 1 94.12 300 ALA B C 1
ATOM 7509 O O . ALA B 1 300 ? 31.922 -26.859 -1.558 1 94.12 300 ALA B O 1
ATOM 7510 N N . GLU B 1 301 ? 29.734 -26.438 -1.418 1 94.56 301 GLU B N 1
ATOM 7511 C CA . GLU B 1 301 ? 29.875 -25.094 -1.967 1 94.56 301 GLU B CA 1
ATOM 7512 C C . GLU B 1 301 ? 30.688 -24.188 -1.041 1 94.56 301 GLU B C 1
ATOM 7514 O O . GLU B 1 301 ? 31.516 -23.406 -1.504 1 94.56 301 GLU B O 1
ATOM 7519 N N . ARG B 1 302 ? 30.453 -24.297 0.205 1 93.56 302 ARG B N 1
ATOM 7520 C CA . ARG B 1 302 ? 31.203 -23.516 1.19 1 93.56 302 ARG B CA 1
ATOM 7521 C C . ARG B 1 302 ? 32.688 -23.859 1.13 1 93.56 302 ARG B C 1
ATOM 7523 O O . ARG B 1 302 ? 33.531 -22.969 1.139 1 93.56 302 ARG B O 1
ATOM 7530 N N . LEU B 1 303 ? 32.969 -25.109 1.036 1 93.44 303 LEU B N 1
ATOM 7531 C CA . LEU B 1 303 ? 34.344 -25.562 0.953 1 93.44 303 LEU B CA 1
ATOM 7532 C C . LEU B 1 303 ? 35 -25.078 -0.339 1 93.44 303 LEU B C 1
ATOM 7534 O O . LEU B 1 303 ? 36.156 -24.672 -0.34 1 93.44 303 LEU B O 1
ATOM 7538 N N . ARG B 1 304 ? 34.25 -25.141 -1.371 1 94.5 304 ARG B N 1
ATOM 7539 C CA . ARG B 1 304 ? 34.719 -24.688 -2.672 1 94.5 304 ARG B CA 1
ATOM 7540 C C . ARG B 1 304 ? 35.125 -23.219 -2.625 1 94.5 304 ARG B C 1
ATOM 7542 O O . ARG B 1 304 ? 36.156 -22.828 -3.182 1 94.5 304 ARG B O 1
ATOM 7549 N N . ILE B 1 305 ? 34.406 -22.453 -2.02 1 93.69 305 ILE B N 1
ATOM 7550 C CA . ILE B 1 305 ? 34.656 -21.016 -1.946 1 93.69 305 ILE B CA 1
ATOM 7551 C C . ILE B 1 305 ? 35.781 -20.734 -0.952 1 93.69 305 ILE B C 1
ATOM 7553 O O . ILE B 1 305 ? 36.656 -19.891 -1.203 1 93.69 305 ILE B O 1
ATOM 7557 N N . ASP B 1 306 ? 35.812 -21.469 0.152 1 93 306 ASP B N 1
ATOM 7558 C CA . ASP B 1 306 ? 36.844 -21.281 1.17 1 93 306 ASP B CA 1
ATOM 7559 C C . ASP B 1 306 ? 38.219 -21.641 0.629 1 93 306 ASP B C 1
ATOM 7561 O O . ASP B 1 306 ? 39.219 -21.031 1.006 1 93 306 ASP B O 1
ATOM 7565 N N . ARG B 1 307 ? 38.188 -22.609 -0.278 1 93.69 307 ARG B N 1
ATOM 7566 C CA . ARG B 1 307 ? 39.469 -23.047 -0.868 1 93.69 307 ARG B CA 1
ATOM 7567 C C . ARG B 1 307 ? 39.781 -22.25 -2.121 1 93.69 307 ARG B C 1
ATOM 7569 O O . ARG B 1 307 ? 40.75 -22.562 -2.826 1 93.69 307 ARG B O 1
ATOM 7576 N N . ASN B 1 308 ? 39 -21.344 -2.486 1 90.19 308 ASN B N 1
ATOM 7577 C CA . ASN B 1 308 ? 39.188 -20.469 -3.646 1 90.19 308 ASN B CA 1
ATOM 7578 C C . ASN B 1 308 ? 39.219 -21.281 -4.945 1 90.19 308 ASN B C 1
ATOM 7580 O O . ASN B 1 308 ? 40.062 -21.016 -5.812 1 90.19 308 ASN B O 1
ATOM 7584 N N . GLU B 1 309 ? 38.406 -22.266 -4.922 1 89.56 309 GLU B N 1
ATOM 7585 C CA . GLU B 1 309 ? 38.312 -23.109 -6.113 1 89.56 309 GLU B CA 1
ATOM 7586 C C . GLU B 1 309 ? 37.281 -22.594 -7.086 1 89.56 309 GLU B C 1
ATOM 7588 O O . GLU B 1 309 ? 37 -23.219 -8.102 1 89.56 309 GLU B O 1
ATOM 7593 N N . HIS B 1 310 ? 36.75 -21.5 -6.875 1 85.56 310 HIS B N 1
ATOM 7594 C CA . HIS B 1 310 ? 35.812 -20.891 -7.789 1 85.56 310 HIS B CA 1
ATOM 7595 C C . HIS B 1 310 ? 36.5 -20.125 -8.898 1 85.56 310 HIS B C 1
ATOM 7597 O O . HIS B 1 310 ? 37.688 -19.797 -8.773 1 85.56 310 HIS B O 1
ATOM 7603 N N . SER B 1 311 ? 35.781 -19.969 -9.961 1 86.75 311 SER B N 1
ATOM 7604 C CA . SER B 1 311 ? 36.375 -19.219 -11.07 1 86.75 311 SER B CA 1
ATOM 7605 C C . SER B 1 311 ? 36.688 -17.781 -10.672 1 86.75 311 SER B C 1
ATOM 7607 O O . SER B 1 311 ? 35.906 -17.141 -9.992 1 86.75 311 SER B O 1
ATOM 7609 N N . SER B 1 312 ? 37.812 -17.375 -10.984 1 82.69 312 SER B N 1
ATOM 7610 C CA . SER B 1 312 ? 38.219 -16 -10.68 1 82.69 312 SER B CA 1
ATOM 7611 C C . SER B 1 312 ? 37.344 -14.992 -11.383 1 82.69 312 SER B C 1
ATOM 7613 O O . SER B 1 312 ? 37.281 -13.82 -10.992 1 82.69 312 SER B O 1
ATOM 7615 N N . LYS B 1 313 ? 36.562 -15.461 -12.352 1 86.94 313 LYS B N 1
ATOM 7616 C CA . LYS B 1 313 ? 35.719 -14.555 -13.141 1 86.94 313 LYS B CA 1
ATOM 7617 C C . LYS B 1 313 ? 34.281 -14.562 -12.656 1 86.94 313 LYS B C 1
ATOM 7619 O O . LYS B 1 313 ? 33.406 -13.938 -13.266 1 86.94 313 LYS B O 1
ATOM 7624 N N . SER B 1 314 ? 34.156 -15.211 -11.562 1 92.25 314 SER B N 1
ATOM 7625 C CA . SER B 1 314 ? 32.781 -15.227 -11.047 1 92.25 314 SER B CA 1
ATOM 7626 C C . SER B 1 314 ? 32.344 -13.836 -10.609 1 92.25 314 SER B C 1
ATOM 7628 O O . SER B 1 314 ? 33 -13.203 -9.789 1 92.25 314 SER B O 1
ATOM 7630 N N . PRO B 1 315 ? 31.281 -13.359 -11.156 1 95 315 PRO B N 1
ATOM 7631 C CA . PRO B 1 315 ? 30.859 -11.992 -10.867 1 95 315 PRO B CA 1
ATOM 7632 C C . PRO B 1 315 ? 30.328 -11.828 -9.445 1 95 315 PRO B C 1
ATOM 7634 O O . PRO B 1 315 ? 30.297 -10.719 -8.914 1 95 315 PRO B O 1
ATOM 7637 N N . ILE B 1 316 ? 29.859 -12.938 -8.812 1 96.19 316 ILE B N 1
ATOM 7638 C CA . ILE B 1 316 ? 29.328 -12.859 -7.453 1 96.19 316 ILE B CA 1
ATOM 7639 C C . ILE B 1 316 ? 30.047 -13.883 -6.566 1 96.19 316 ILE B C 1
ATOM 7641 O O . ILE B 1 316 ? 30.062 -15.078 -6.879 1 96.19 316 ILE B O 1
ATOM 7645 N N . VAL B 1 317 ? 30.672 -13.43 -5.555 1 96.25 317 VAL B N 1
ATOM 7646 C CA . VAL B 1 317 ? 31.297 -14.289 -4.562 1 96.25 317 VAL B CA 1
ATOM 7647 C C . VAL B 1 317 ? 30.953 -13.812 -3.158 1 96.25 317 VAL B C 1
ATOM 7649 O O . VAL B 1 317 ? 31.281 -12.688 -2.777 1 96.25 317 VAL B O 1
ATOM 7652 N N . ILE B 1 318 ? 30.25 -14.609 -2.422 1 96 318 ILE B N 1
ATOM 7653 C CA . ILE B 1 318 ? 29.828 -14.297 -1.058 1 96 318 ILE B CA 1
ATOM 7654 C C . ILE B 1 318 ? 30.5 -15.266 -0.083 1 96 318 ILE B C 1
ATOM 7656 O O . ILE B 1 318 ? 30.453 -16.484 -0.271 1 96 318 ILE B O 1
ATOM 7660 N N . ARG B 1 319 ? 31.125 -14.688 0.915 1 94.62 319 ARG B N 1
ATOM 7661 C CA . ARG B 1 319 ? 31.859 -15.5 1.89 1 94.62 319 ARG B CA 1
ATOM 7662 C C . ARG B 1 319 ? 31.328 -15.25 3.303 1 94.62 319 ARG B C 1
ATOM 7664 O O . ARG B 1 319 ? 31.5 -14.156 3.844 1 94.62 319 ARG B O 1
ATOM 7671 N N . HIS B 1 320 ? 30.781 -16.25 3.881 1 93.38 320 HIS B N 1
ATOM 7672 C CA . HIS B 1 320 ? 30.375 -16.281 5.277 1 93.38 320 HIS B CA 1
ATOM 7673 C C . HIS B 1 320 ? 29.609 -15.016 5.656 1 93.38 320 HIS B C 1
ATOM 7675 O O . HIS B 1 320 ? 29.938 -14.367 6.648 1 93.38 320 HIS B O 1
ATOM 7681 N N . MET B 1 321 ? 28.656 -14.773 4.848 1 93.56 321 MET B N 1
ATOM 7682 C CA . MET B 1 321 ? 27.875 -13.562 5.086 1 93.56 321 MET B CA 1
ATOM 7683 C C . MET B 1 321 ? 26.953 -13.742 6.289 1 93.56 321 MET B C 1
ATOM 7685 O O . MET B 1 321 ? 26.219 -14.734 6.379 1 93.56 321 MET B O 1
ATOM 7689 N N . ARG B 1 322 ? 27.062 -12.82 7.227 1 91.5 322 ARG B N 1
ATOM 7690 C CA . ARG B 1 322 ? 26.266 -12.852 8.445 1 91.5 322 ARG B CA 1
ATOM 7691 C C . ARG B 1 322 ? 25.703 -11.469 8.766 1 91.5 322 ARG B C 1
ATOM 7693 O O . ARG B 1 322 ? 26.375 -10.461 8.594 1 91.5 322 ARG B O 1
ATOM 7700 N N . LYS B 1 323 ? 24.438 -11.43 9.117 1 89.62 323 LYS B N 1
ATOM 7701 C CA . LYS B 1 323 ? 23.797 -10.18 9.531 1 89.62 323 LYS B CA 1
ATOM 7702 C C . LYS B 1 323 ? 22.984 -10.367 10.812 1 89.62 323 LYS B C 1
ATOM 7704 O O . LYS B 1 323 ? 22.109 -11.227 10.867 1 89.62 323 LYS B O 1
ATOM 7709 N N . VAL B 1 324 ? 23.328 -9.648 11.828 1 84.69 324 VAL B N 1
ATOM 7710 C CA . VAL B 1 324 ? 22.625 -9.648 13.102 1 84.69 324 VAL B CA 1
ATOM 7711 C C . VAL B 1 324 ? 22.031 -8.258 13.367 1 84.69 324 VAL B C 1
ATOM 7713 O O . VAL B 1 324 ? 22.75 -7.262 13.312 1 84.69 324 VAL B O 1
ATOM 7716 N N . TYR B 1 325 ? 20.734 -8.203 13.523 1 75.12 325 TYR B N 1
ATOM 7717 C CA . TYR B 1 325 ? 20.094 -6.953 13.898 1 75.12 325 TYR B CA 1
ATOM 7718 C C . TYR B 1 325 ? 20.078 -6.785 15.414 1 75.12 325 TYR B C 1
ATOM 7720 O O . TYR B 1 325 ? 19.812 -7.738 16.141 1 75.12 325 TYR B O 1
ATOM 7728 N N . ARG B 1 326 ? 20.469 -5.648 15.906 1 66.62 326 ARG B N 1
ATOM 7729 C CA . ARG B 1 326 ? 20.609 -5.379 17.328 1 66.62 326 ARG B CA 1
ATOM 7730 C C . ARG B 1 326 ? 19.25 -5.281 18.016 1 66.62 326 ARG B C 1
ATOM 7732 O O . ARG B 1 326 ? 18.234 -5.031 17.359 1 66.62 326 ARG B O 1
ATOM 7739 N N . LYS B 1 327 ? 19.344 -5.582 19.25 1 60.62 327 LYS B N 1
ATOM 7740 C CA . LYS B 1 327 ? 18.188 -5.52 20.125 1 60.62 327 LYS B CA 1
ATOM 7741 C C . LYS B 1 327 ? 17.594 -4.113 20.172 1 60.62 327 LYS B C 1
ATOM 7743 O O . LYS B 1 327 ? 18.328 -3.127 20.219 1 60.62 327 LYS B O 1
ATOM 7748 N N . HIS B 1 328 ? 16.469 -3.979 19.547 1 52.41 328 HIS B N 1
ATOM 7749 C CA . HIS B 1 328 ? 15.773 -2.73 19.844 1 52.41 328 HIS B CA 1
ATOM 7750 C C . HIS B 1 328 ? 14.734 -2.93 20.938 1 52.41 328 HIS B C 1
ATOM 7752 O O . HIS B 1 328 ? 13.867 -3.797 20.828 1 52.41 328 HIS B O 1
ATOM 7758 N N . TYR B 1 329 ? 14.727 -2.09 21.797 1 52.16 329 TYR B N 1
ATOM 7759 C CA . TYR B 1 329 ? 13.758 -2.111 22.891 1 52.16 329 TYR B CA 1
ATOM 7760 C C . TYR B 1 329 ? 13.094 -3.477 23 1 52.16 329 TYR B C 1
ATOM 7762 O O . TYR B 1 329 ? 12.312 -3.867 22.125 1 52.16 329 TYR B O 1
ATOM 7770 N N . ASN B 1 330 ? 13.102 -4.199 23.953 1 55.25 330 ASN B N 1
ATOM 7771 C CA . ASN B 1 330 ? 12.516 -5.453 24.422 1 55.25 330 ASN B CA 1
ATOM 7772 C C . ASN B 1 330 ? 12.516 -6.512 23.328 1 55.25 330 ASN B C 1
ATOM 7774 O O . ASN B 1 330 ? 11.844 -7.539 23.453 1 55.25 330 ASN B O 1
ATOM 7778 N N . ILE B 1 331 ? 13.094 -6.086 22.094 1 57.81 331 ILE B N 1
ATOM 7779 C CA . ILE B 1 331 ? 13.133 -7.121 21.062 1 57.81 331 ILE B CA 1
ATOM 7780 C C . ILE B 1 331 ? 14.516 -7.762 21.031 1 57.81 331 ILE B C 1
ATOM 7782 O O . ILE B 1 331 ? 15.531 -7.062 20.906 1 57.81 331 ILE B O 1
ATOM 7786 N N . PRO B 1 332 ? 14.547 -8.992 21.312 1 64.44 332 PRO B N 1
ATOM 7787 C CA . PRO B 1 332 ? 15.828 -9.695 21.266 1 64.44 332 PRO B CA 1
ATOM 7788 C C . PRO B 1 332 ? 16.516 -9.578 19.906 1 64.44 332 PRO B C 1
ATOM 7790 O O . PRO B 1 332 ? 15.867 -9.273 18.906 1 64.44 332 PRO B O 1
ATOM 7793 N N . PRO B 1 333 ? 17.828 -9.664 19.969 1 74.69 333 PRO B N 1
ATOM 7794 C CA . PRO B 1 333 ? 18.547 -9.617 18.688 1 74.69 333 PRO B CA 1
ATOM 7795 C C . PRO B 1 333 ? 18.109 -10.711 17.719 1 74.69 333 PRO B C 1
ATOM 7797 O O . PRO B 1 333 ? 17.797 -11.828 18.141 1 74.69 333 PRO B O 1
ATOM 7800 N N . LYS B 1 334 ? 17.859 -10.328 16.5 1 78.75 334 LYS B N 1
ATOM 7801 C CA . LYS B 1 334 ? 17.422 -11.273 15.484 1 78.75 334 LYS B CA 1
ATOM 7802 C C . LYS B 1 334 ? 18.5 -11.477 14.422 1 78.75 334 LYS B C 1
ATOM 7804 O O . LYS B 1 334 ? 19.031 -10.508 13.875 1 78.75 334 LYS B O 1
ATOM 7809 N N . ILE B 1 335 ? 18.922 -12.781 14.281 1 84.94 335 ILE B N 1
ATOM 7810 C CA . ILE B 1 335 ? 19.875 -13.125 13.227 1 84.94 335 ILE B CA 1
ATOM 7811 C C . ILE B 1 335 ? 19.125 -13.312 11.906 1 84.94 335 ILE B C 1
ATOM 7813 O O . ILE B 1 335 ? 18.359 -14.273 11.742 1 84.94 335 ILE B O 1
ATOM 7817 N N . ALA B 1 336 ? 19.328 -12.398 10.977 1 86.81 336 ALA B N 1
ATOM 7818 C CA . ALA B 1 336 ? 18.594 -12.438 9.711 1 86.81 336 ALA B CA 1
ATOM 7819 C C . ALA B 1 336 ? 19.328 -13.297 8.688 1 86.81 336 ALA B C 1
ATOM 7821 O O . ALA B 1 336 ? 18.703 -13.969 7.863 1 86.81 336 ALA B O 1
ATOM 7822 N N . VAL B 1 337 ? 20.641 -13.195 8.703 1 91.44 337 VAL B N 1
ATOM 7823 C CA . VAL B 1 337 ? 21.5 -14.008 7.844 1 91.44 337 VAL B CA 1
ATOM 7824 C C . VAL B 1 337 ? 22.562 -14.695 8.688 1 91.44 337 VAL B C 1
ATOM 7826 O O . VAL B 1 337 ? 23.297 -14.031 9.422 1 91.44 337 VAL B O 1
ATOM 7829 N N . ARG B 1 338 ? 22.703 -15.922 8.68 1 90.19 338 ARG B N 1
ATOM 7830 C CA . ARG B 1 338 ? 23.562 -16.656 9.617 1 90.19 338 ARG B CA 1
ATOM 7831 C C . ARG B 1 338 ? 24.906 -16.953 8.992 1 90.19 338 ARG B C 1
ATOM 7833 O O . ARG B 1 338 ? 25.953 -16.688 9.594 1 90.19 338 ARG B O 1
ATOM 7840 N N . ASP B 1 339 ? 24.953 -17.609 7.879 1 90.31 339 ASP B N 1
ATOM 7841 C CA . ASP B 1 339 ? 26.203 -18 7.219 1 90.31 339 ASP B CA 1
ATOM 7842 C C . ASP B 1 339 ? 25.953 -18.391 5.766 1 90.31 339 ASP B C 1
ATOM 7844 O O . ASP B 1 339 ? 25.969 -19.578 5.43 1 90.31 339 ASP B O 1
ATOM 7848 N N . VAL B 1 340 ? 25.938 -17.422 5.012 1 93.94 340 VAL B N 1
ATOM 7849 C CA . VAL B 1 340 ? 25.625 -17.688 3.613 1 93.94 340 VAL B CA 1
ATOM 7850 C C . VAL B 1 340 ? 26.906 -17.578 2.773 1 93.94 340 VAL B C 1
ATOM 7852 O O . VAL B 1 340 ? 27.594 -16.547 2.822 1 93.94 340 VAL B O 1
ATOM 7855 N N . THR B 1 341 ? 27.266 -18.641 2.123 1 95.25 341 THR B N 1
ATOM 7856 C CA . THR B 1 341 ? 28.438 -18.688 1.267 1 95.25 341 THR B CA 1
ATOM 7857 C C . THR B 1 341 ? 28.109 -19.328 -0.078 1 95.25 341 THR B C 1
ATOM 7859 O O . THR B 1 341 ? 27.641 -20.469 -0.13 1 95.25 341 THR B O 1
ATOM 7862 N N . PHE B 1 342 ? 28.297 -18.594 -1.185 1 95.44 342 PHE B N 1
ATOM 7863 C CA . PHE B 1 342 ? 28.156 -19.188 -2.51 1 95.44 342 PHE B CA 1
ATOM 7864 C C . PHE B 1 342 ? 28.719 -18.25 -3.578 1 95.44 342 PHE B C 1
ATOM 7866 O O . PHE B 1 342 ? 29.016 -17.094 -3.299 1 95.44 342 PHE B O 1
ATOM 7873 N N . ALA B 1 343 ? 28.938 -18.781 -4.699 1 96.31 343 ALA B N 1
ATOM 7874 C CA . ALA B 1 343 ? 29.359 -18.016 -5.863 1 96.31 343 ALA B CA 1
ATOM 7875 C C . ALA B 1 343 ? 28.5 -18.328 -7.082 1 96.31 343 ALA B C 1
ATOM 7877 O O . ALA B 1 343 ? 27.953 -19.438 -7.195 1 96.31 343 ALA B O 1
ATOM 7878 N N . VAL B 1 344 ? 28.328 -17.359 -7.906 1 95.56 344 VAL B N 1
ATOM 7879 C CA . VAL B 1 344 ? 27.547 -17.531 -9.125 1 95.56 344 VAL B CA 1
ATOM 7880 C C . VAL B 1 344 ? 28.422 -17.234 -10.344 1 95.56 344 VAL B C 1
ATOM 7882 O O . VAL B 1 344 ? 29.094 -16.203 -10.406 1 95.56 344 VAL B O 1
ATOM 7885 N N . GLU B 1 345 ? 28.375 -18.109 -11.258 1 92.31 345 GLU B N 1
ATOM 7886 C CA . GLU B 1 345 ? 29.172 -17.984 -12.461 1 92.31 345 GLU B CA 1
ATOM 7887 C C . GLU B 1 345 ? 28.531 -17.031 -13.461 1 92.31 345 GLU B C 1
ATOM 7889 O O . GLU B 1 345 ? 27.344 -16.703 -13.336 1 92.31 345 GLU B O 1
ATOM 7894 N N . GLU B 1 346 ? 29.328 -16.672 -14.406 1 91.19 346 GLU B N 1
ATOM 7895 C CA . GLU B 1 346 ? 28.859 -15.742 -15.43 1 91.19 346 GLU B CA 1
ATOM 7896 C C . GLU B 1 346 ? 27.781 -16.391 -16.312 1 91.19 346 GLU B C 1
ATOM 7898 O O . GLU B 1 346 ? 27.906 -17.562 -16.672 1 91.19 346 GLU B O 1
ATOM 7903 N N . GLY B 1 347 ? 26.75 -15.641 -16.562 1 88.94 347 GLY B N 1
ATOM 7904 C CA . GLY B 1 347 ? 25.719 -16.109 -17.484 1 88.94 347 GLY B CA 1
ATOM 7905 C C . GLY B 1 347 ? 24.672 -16.953 -16.797 1 88.94 347 GLY B C 1
ATOM 7906 O O . GLY B 1 347 ? 23.812 -17.547 -17.469 1 88.94 347 GLY B O 1
ATOM 7907 N N . VAL B 1 348 ? 24.734 -17.047 -15.5 1 92.31 348 VAL B N 1
ATOM 7908 C CA . VAL B 1 348 ? 23.812 -17.906 -14.766 1 92.31 348 VAL B CA 1
ATOM 7909 C C . VAL B 1 348 ? 22.734 -17.062 -14.102 1 92.31 348 VAL B C 1
ATOM 7911 O O . VAL B 1 348 ? 23.016 -15.977 -13.578 1 92.31 348 VAL B O 1
ATOM 7914 N N . VAL B 1 349 ? 21.531 -17.516 -14.289 1 95.69 349 VAL B N 1
ATOM 7915 C CA . VAL B 1 349 ? 20.438 -16.969 -13.477 1 95.69 349 VAL B CA 1
ATOM 7916 C C . VAL B 1 349 ? 20.297 -17.797 -12.195 1 95.69 349 VAL B C 1
ATOM 7918 O O . VAL B 1 349 ? 19.938 -18.969 -12.242 1 95.69 349 VAL B O 1
ATOM 7921 N N . PHE B 1 350 ? 20.609 -17.141 -11.086 1 96.5 350 PHE B N 1
ATOM 7922 C CA . PHE B 1 350 ? 20.594 -17.797 -9.781 1 96.5 350 PHE B CA 1
ATOM 7923 C C . PHE B 1 350 ? 19.344 -17.406 -9.008 1 96.5 350 PHE B C 1
ATOM 7925 O O . PHE B 1 350 ? 19.047 -16.219 -8.836 1 96.5 350 PHE B O 1
ATOM 7932 N N . GLY B 1 351 ? 18.609 -18.438 -8.57 1 96.19 351 GLY B N 1
ATOM 7933 C CA . GLY B 1 351 ? 17.391 -18.188 -7.816 1 96.19 351 GLY B CA 1
ATOM 7934 C C . GLY B 1 351 ? 17.562 -18.391 -6.32 1 96.19 351 GLY B C 1
ATOM 7935 O O . GLY B 1 351 ? 18.094 -19.422 -5.883 1 96.19 351 GLY B O 1
ATOM 7936 N N . LEU B 1 352 ? 17.281 -17.359 -5.582 1 95.69 352 LEU B N 1
ATOM 7937 C CA . LEU B 1 352 ? 17.219 -17.453 -4.125 1 95.69 352 LEU B CA 1
ATOM 7938 C C . LEU B 1 352 ? 15.766 -17.594 -3.658 1 95.69 352 LEU B C 1
ATOM 7940 O O . LEU B 1 352 ? 15.055 -16.594 -3.535 1 95.69 352 LEU B O 1
ATOM 7944 N N . LEU B 1 353 ? 15.414 -18.781 -3.291 1 93.31 353 LEU B N 1
ATOM 7945 C CA . LEU B 1 353 ? 14.031 -19.078 -2.914 1 93.31 353 LEU B CA 1
ATOM 7946 C C . LEU B 1 353 ? 13.898 -19.188 -1.398 1 93.31 353 LEU B C 1
ATOM 7948 O O . LEU B 1 353 ? 14.891 -19.422 -0.697 1 93.31 353 LEU B O 1
ATOM 7952 N N . GLY B 1 354 ? 12.766 -19.016 -0.869 1 88.88 354 GLY B N 1
ATOM 7953 C CA . GLY B 1 354 ? 12.477 -19.125 0.552 1 88.88 354 GLY B CA 1
ATOM 7954 C C . GLY B 1 354 ? 11.172 -18.453 0.947 1 88.88 354 GLY B C 1
ATOM 7955 O O . GLY B 1 354 ? 10.648 -17.609 0.203 1 88.88 354 GLY B O 1
ATOM 7956 N N . PRO B 1 355 ? 10.695 -18.859 2.064 1 84.38 355 PRO B N 1
ATOM 7957 C CA . PRO B 1 355 ? 9.484 -18.203 2.568 1 84.38 355 PRO B CA 1
ATOM 7958 C C . PRO B 1 355 ? 9.734 -16.75 2.971 1 84.38 355 PRO B C 1
ATOM 7960 O O . PRO B 1 355 ? 10.867 -16.266 2.914 1 84.38 355 PRO B O 1
ATOM 7963 N N . ASN B 1 356 ? 8.648 -16.125 3.283 1 77.88 356 ASN B N 1
ATOM 7964 C CA . ASN B 1 356 ? 8.781 -14.75 3.76 1 77.88 356 ASN B CA 1
ATOM 7965 C C . ASN B 1 356 ? 9.523 -14.688 5.09 1 77.88 356 ASN B C 1
ATOM 7967 O O . ASN B 1 356 ? 9.273 -15.5 5.984 1 77.88 356 ASN B O 1
ATOM 7971 N N . GLY B 1 357 ? 10.508 -13.859 5.203 1 79.94 357 GLY B N 1
ATOM 7972 C CA . GLY B 1 357 ? 11.281 -13.719 6.426 1 79.94 357 GLY B CA 1
ATOM 7973 C C . GLY B 1 357 ? 12.5 -14.625 6.465 1 79.94 357 GLY B C 1
ATOM 7974 O O . GLY B 1 357 ? 13.188 -14.703 7.484 1 79.94 357 GLY B O 1
ATOM 7975 N N . ALA B 1 358 ? 12.758 -15.234 5.379 1 86.19 358 ALA B N 1
ATOM 7976 C CA . ALA B 1 358 ? 13.867 -16.188 5.336 1 86.19 358 ALA B CA 1
ATOM 7977 C C . ALA B 1 358 ? 15.211 -15.461 5.32 1 86.19 358 ALA B C 1
ATOM 7979 O O . ALA B 1 358 ? 16.25 -16.078 5.547 1 86.19 358 ALA B O 1
ATOM 7980 N N . GLY B 1 359 ? 15.203 -14.18 4.988 1 88.81 359 GLY B N 1
ATOM 7981 C CA . GLY B 1 359 ? 16.438 -13.406 4.965 1 88.81 359 GLY B CA 1
ATOM 7982 C C . GLY B 1 359 ? 16.859 -12.984 3.57 1 88.81 359 GLY B C 1
ATOM 7983 O O . GLY B 1 359 ? 17.922 -12.391 3.387 1 88.81 359 GLY B O 1
ATOM 7984 N N . LYS B 1 360 ? 16.062 -13.297 2.545 1 90.88 360 LYS B N 1
ATOM 7985 C CA . LYS B 1 360 ? 16.391 -13.016 1.15 1 90.88 360 LYS B CA 1
ATOM 7986 C C . LYS B 1 360 ? 16.594 -11.516 0.926 1 90.88 360 LYS B C 1
ATOM 7988 O O . LYS B 1 360 ? 17.609 -11.102 0.379 1 90.88 360 LYS B O 1
ATOM 7993 N N . THR B 1 361 ? 15.664 -10.734 1.423 1 84.19 361 THR B N 1
ATOM 7994 C CA . THR B 1 361 ? 15.711 -9.289 1.233 1 84.19 361 THR B CA 1
ATOM 7995 C C . THR B 1 361 ? 16.875 -8.688 2.01 1 84.19 361 THR B C 1
ATOM 7997 O O . THR B 1 361 ? 17.516 -7.742 1.542 1 84.19 361 THR B O 1
ATOM 8000 N N . THR B 1 362 ? 17.156 -9.188 3.213 1 87.56 362 THR B N 1
ATOM 8001 C CA . THR B 1 362 ? 18.297 -8.711 3.994 1 87.56 362 THR B CA 1
ATOM 8002 C C . THR B 1 362 ? 19.594 -8.969 3.254 1 87.56 362 THR B C 1
ATOM 8004 O O . THR B 1 362 ? 20.469 -8.086 3.191 1 87.56 362 THR B O 1
ATOM 8007 N N . LEU B 1 363 ? 19.703 -10.125 2.711 1 91.75 363 LEU B N 1
ATOM 8008 C CA . LEU B 1 363 ? 20.906 -10.445 1.939 1 91.75 363 LEU B CA 1
ATOM 8009 C C . LEU B 1 363 ? 21.047 -9.5 0.75 1 91.75 363 LEU B C 1
ATOM 8011 O O . LEU B 1 363 ? 22.141 -8.969 0.509 1 91.75 363 LEU B O 1
ATOM 8015 N N . PHE B 1 364 ? 19.969 -9.258 0.019 1 89.31 364 PHE B N 1
ATOM 8016 C CA . PHE B 1 364 ? 19.969 -8.336 -1.111 1 89.31 364 PHE B CA 1
ATOM 8017 C C . PHE B 1 364 ? 20.375 -6.938 -0.669 1 89.31 364 PHE B C 1
ATOM 8019 O O . PHE B 1 364 ? 21.156 -6.266 -1.355 1 89.31 364 PHE B O 1
ATOM 8026 N N . SER B 1 365 ? 19.906 -6.562 0.483 1 86.44 365 SER B N 1
ATOM 8027 C CA . SER B 1 365 ? 20.203 -5.227 0.99 1 86.44 365 SER B CA 1
ATOM 8028 C C . SER B 1 365 ? 21.672 -5.082 1.333 1 86.44 365 SER B C 1
ATOM 8030 O O . SER B 1 365 ? 22.266 -4.012 1.138 1 86.44 365 SER B O 1
ATOM 8032 N N . ILE B 1 366 ? 22.266 -6.102 1.792 1 87.88 366 ILE B N 1
ATOM 8033 C CA . ILE B 1 366 ? 23.688 -6.094 2.111 1 87.88 366 ILE B CA 1
ATOM 8034 C C . ILE B 1 366 ? 24.5 -6.035 0.823 1 87.88 366 ILE B C 1
ATOM 8036 O O . ILE B 1 366 ? 25.422 -5.223 0.699 1 87.88 366 ILE B O 1
ATOM 8040 N N . LEU B 1 367 ? 24.062 -6.836 -0.097 1 90 367 LEU B N 1
ATOM 8041 C CA . LEU B 1 367 ? 24.828 -6.953 -1.338 1 90 367 LEU B CA 1
ATOM 8042 C C . LEU B 1 367 ? 24.719 -5.68 -2.166 1 90 367 LEU B C 1
ATOM 8044 O O . LEU B 1 367 ? 25.609 -5.359 -2.949 1 90 367 LEU B O 1
ATOM 8048 N N . THR B 1 368 ? 23.656 -4.977 -2 1 85.31 368 THR B N 1
ATOM 8049 C CA . THR B 1 368 ? 23.469 -3.758 -2.775 1 85.31 368 THR B CA 1
ATOM 8050 C C . THR B 1 368 ? 23.969 -2.539 -2.008 1 85.31 368 THR B C 1
ATOM 8052 O O . THR B 1 368 ? 23.891 -1.412 -2.502 1 85.31 368 THR B O 1
ATOM 8055 N N . GLY B 1 369 ? 24.438 -2.713 -0.78 1 78.31 369 GLY B N 1
ATOM 8056 C CA . GLY B 1 369 ? 25.078 -1.655 -0.018 1 78.31 369 GLY B CA 1
ATOM 8057 C C . GLY B 1 369 ? 24.125 -0.87 0.849 1 78.31 369 GLY B C 1
ATOM 8058 O O . GLY B 1 369 ? 24.484 0.154 1.4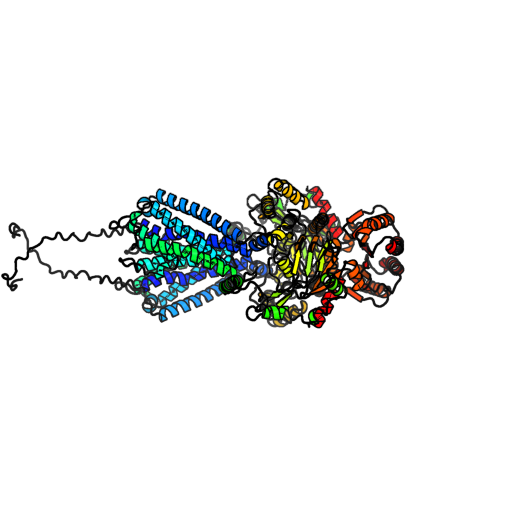27 1 78.31 369 GLY B O 1
ATOM 8059 N N . LEU B 1 370 ? 22.906 -1.332 0.887 1 76.88 370 LEU B N 1
ATOM 8060 C CA . LEU B 1 370 ? 21.938 -0.626 1.722 1 76.88 370 LEU B CA 1
ATOM 8061 C C . LEU B 1 370 ? 22.25 -0.817 3.201 1 76.88 370 LEU B C 1
ATOM 8063 O O . LEU B 1 370 ? 22.141 0.122 3.992 1 76.88 370 LEU B O 1
ATOM 8067 N N . TYR B 1 371 ? 22.641 -2.09 3.506 1 78.19 371 TYR B N 1
ATOM 8068 C CA . TYR B 1 371 ? 23.031 -2.416 4.871 1 78.19 371 TYR B CA 1
ATOM 8069 C C . TYR B 1 371 ? 24.453 -2.982 4.914 1 78.19 371 TYR B C 1
ATOM 8071 O O . TYR B 1 371 ? 24.891 -3.627 3.963 1 78.19 371 TYR B O 1
ATOM 8079 N N . GLU B 1 372 ? 25.047 -2.697 6.047 1 81.44 372 GLU B N 1
ATOM 8080 C CA . GLU B 1 372 ? 26.359 -3.299 6.254 1 81.44 372 GLU B CA 1
ATOM 8081 C C . GLU B 1 372 ? 26.234 -4.707 6.824 1 81.44 372 GLU B C 1
ATOM 8083 O O . GLU B 1 372 ? 25.375 -4.973 7.664 1 81.44 372 GLU B O 1
ATOM 8088 N N . ALA B 1 373 ? 27.078 -5.488 6.359 1 86.75 373 ALA B N 1
ATOM 8089 C CA . ALA B 1 373 ? 27.125 -6.844 6.906 1 86.75 373 ALA B CA 1
ATOM 8090 C C . ALA B 1 373 ? 27.703 -6.848 8.312 1 86.75 373 ALA B C 1
ATOM 8092 O O . ALA B 1 373 ? 28.5 -5.969 8.664 1 86.75 373 ALA B O 1
ATOM 8093 N N . SER B 1 374 ? 27.234 -7.773 9.172 1 84.94 374 SER B N 1
ATOM 8094 C CA . SER B 1 374 ? 27.828 -7.945 10.492 1 84.94 374 SER B CA 1
ATOM 8095 C C . SER B 1 374 ? 29.172 -8.664 10.398 1 84.94 374 SER B C 1
ATOM 8097 O O . SER B 1 374 ? 30.109 -8.344 11.133 1 84.94 374 SER B O 1
ATOM 8099 N N . SER B 1 375 ? 29.203 -9.617 9.602 1 88.19 375 SER B N 1
ATOM 8100 C CA . SER B 1 375 ? 30.453 -10.336 9.297 1 88.19 375 SER B CA 1
ATOM 8101 C C . SER B 1 375 ? 30.391 -10.961 7.906 1 88.19 375 SER B C 1
ATOM 8103 O O . SER B 1 375 ? 29.328 -11.078 7.312 1 88.19 375 SER B O 1
ATOM 8105 N N . GLY B 1 376 ? 31.578 -11.141 7.391 1 90.88 376 GLY B N 1
ATOM 8106 C CA . GLY B 1 376 ? 31.672 -11.734 6.066 1 90.88 376 GLY B CA 1
ATOM 8107 C C . GLY B 1 376 ? 32.062 -10.734 4.988 1 90.88 376 GLY B C 1
ATOM 8108 O O . GLY B 1 376 ? 32.344 -9.57 5.285 1 90.88 376 GLY B O 1
ATOM 8109 N N . SER B 1 377 ? 32.219 -11.328 3.799 1 90.62 377 SER B N 1
ATOM 8110 C CA . SER B 1 377 ? 32.594 -10.477 2.68 1 90.62 377 SER B CA 1
ATOM 8111 C C . SER B 1 377 ? 31.938 -10.922 1.387 1 90.62 377 SER B C 1
ATOM 8113 O O . SER B 1 377 ? 31.453 -12.047 1.289 1 90.62 377 SER B O 1
ATOM 8115 N N . ALA B 1 378 ? 31.859 -9.953 0.512 1 93.56 378 ALA B N 1
ATOM 8116 C CA . ALA B 1 378 ? 31.281 -10.258 -0.795 1 93.56 378 ALA B CA 1
ATOM 8117 C C . ALA B 1 378 ? 31.938 -9.43 -1.894 1 93.56 378 ALA B C 1
ATOM 8119 O O . ALA B 1 378 ? 32.375 -8.312 -1.649 1 93.56 378 ALA B O 1
ATOM 8120 N N . GLN B 1 379 ? 32.094 -10.062 -2.953 1 93 379 GLN B N 1
ATOM 8121 C CA . GLN B 1 379 ? 32.625 -9.406 -4.152 1 93 379 GLN B CA 1
ATOM 8122 C C . GLN B 1 379 ? 31.594 -9.469 -5.289 1 93 379 GLN B C 1
ATOM 8124 O O . GLN B 1 379 ? 31.062 -10.539 -5.582 1 93 379 GLN B O 1
ATOM 8129 N N . LEU B 1 380 ? 31.328 -8.352 -5.879 1 94.25 380 LEU B N 1
ATOM 8130 C CA . LEU B 1 380 ? 30.422 -8.242 -7.016 1 94.25 380 LEU B CA 1
ATOM 8131 C C . LEU B 1 380 ? 31.141 -7.625 -8.219 1 94.25 380 LEU B C 1
ATOM 8133 O O . LEU B 1 380 ? 31.672 -6.52 -8.125 1 94.25 380 LEU B O 1
ATOM 8137 N N . ALA B 1 381 ? 31.109 -8.273 -9.234 1 92.81 381 ALA B N 1
ATOM 8138 C CA . ALA B 1 381 ? 31.781 -7.832 -10.453 1 92.81 381 ALA B CA 1
ATOM 8139 C C . ALA B 1 381 ? 33.219 -7.449 -10.18 1 92.81 381 ALA B C 1
ATOM 8141 O O . ALA B 1 381 ? 33.719 -6.43 -10.672 1 92.81 381 ALA B O 1
ATOM 8142 N N . GLY B 1 382 ? 33.812 -8.117 -9.289 1 88.75 382 GLY B N 1
ATOM 8143 C CA . GLY B 1 382 ? 35.219 -7.91 -9.008 1 88.75 382 GLY B CA 1
ATOM 8144 C C . GLY B 1 382 ? 35.469 -6.859 -7.945 1 88.75 382 GLY B C 1
ATOM 8145 O O . GLY B 1 382 ? 36.625 -6.613 -7.562 1 88.75 382 GLY B O 1
ATOM 8146 N N . PHE B 1 383 ? 34.469 -6.32 -7.496 1 90.5 383 PHE B N 1
ATOM 8147 C CA . PHE B 1 383 ? 34.625 -5.25 -6.52 1 90.5 383 PHE B CA 1
ATOM 8148 C C . PHE B 1 383 ? 34.094 -5.68 -5.16 1 90.5 383 PHE B C 1
ATOM 8150 O O . PHE B 1 383 ? 33.062 -6.352 -5.082 1 90.5 383 PHE B O 1
ATOM 8157 N N . ASP B 1 384 ? 34.75 -5.234 -4.188 1 88.69 384 ASP B N 1
ATOM 8158 C CA . ASP B 1 384 ? 34.344 -5.559 -2.824 1 88.69 384 ASP B CA 1
ATOM 8159 C C . ASP B 1 384 ? 33.219 -4.629 -2.35 1 88.69 384 ASP B C 1
ATOM 8161 O O . ASP B 1 384 ? 33.281 -3.422 -2.602 1 88.69 384 ASP B O 1
ATOM 8165 N N . ILE B 1 385 ? 32.25 -5.121 -1.638 1 86.12 385 ILE B N 1
ATOM 8166 C CA . ILE B 1 385 ? 31.062 -4.359 -1.266 1 86.12 385 ILE B CA 1
ATOM 8167 C C . ILE B 1 385 ? 31.391 -3.4 -0.128 1 86.12 385 ILE B C 1
ATOM 8169 O O . ILE B 1 385 ? 30.656 -2.457 0.139 1 86.12 385 ILE B O 1
ATOM 8173 N N . SER B 1 386 ? 32.469 -3.613 0.567 1 79.12 386 SER B N 1
ATOM 8174 C CA . SER B 1 386 ? 32.844 -2.77 1.699 1 79.12 386 SER B CA 1
ATOM 8175 C C . SER B 1 386 ? 33.75 -1.63 1.264 1 79.12 386 SER B C 1
ATOM 8177 O O . SER B 1 386 ? 33.656 -0.517 1.785 1 79.12 386 SER B O 1
ATOM 8179 N N . THR B 1 387 ? 34.562 -1.852 0.233 1 78.56 387 THR B N 1
ATOM 8180 C CA . THR B 1 387 ? 35.625 -0.89 -0.072 1 78.56 387 THR B CA 1
ATOM 8181 C C . THR B 1 387 ? 35.344 -0.198 -1.405 1 78.56 387 THR B C 1
ATOM 8183 O O . THR B 1 387 ? 35.75 0.946 -1.611 1 78.56 387 THR B O 1
ATOM 8186 N N . ASP B 1 388 ? 34.719 -0.855 -2.295 1 82.88 388 ASP B N 1
ATOM 8187 C CA . ASP B 1 388 ? 34.562 -0.345 -3.656 1 82.88 388 ASP B CA 1
ATOM 8188 C C . ASP B 1 388 ? 33.094 -0.102 -4.012 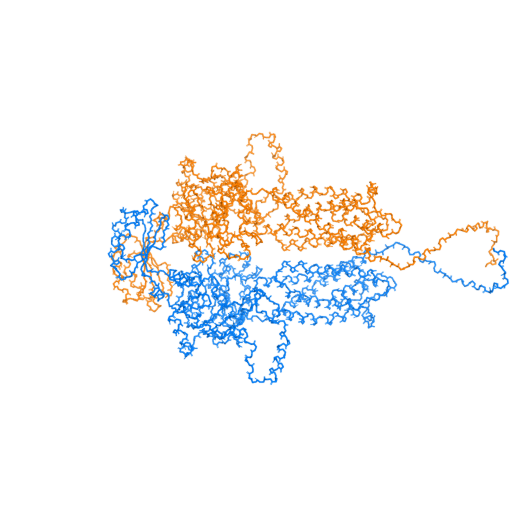1 82.88 388 ASP B C 1
ATOM 8190 O O . ASP B 1 388 ? 32.656 -0.453 -5.105 1 82.88 388 ASP B O 1
ATOM 8194 N N . MET B 1 389 ? 32.438 0.486 -3.234 1 79.5 389 MET B N 1
ATOM 8195 C CA . MET B 1 389 ? 30.984 0.586 -3.404 1 79.5 389 MET B CA 1
ATOM 8196 C C . MET B 1 389 ? 30.625 1.417 -4.633 1 79.5 389 MET B C 1
ATOM 8198 O O . MET B 1 389 ? 29.719 1.063 -5.391 1 79.5 389 MET B O 1
ATOM 8202 N N . ASP B 1 390 ? 31.359 2.492 -4.906 1 78.81 390 ASP B N 1
ATOM 8203 C CA . ASP B 1 390 ? 31.047 3.393 -6.016 1 78.81 390 ASP B CA 1
ATOM 8204 C C . ASP B 1 390 ? 31.219 2.688 -7.359 1 78.81 390 ASP B C 1
ATOM 8206 O O . ASP B 1 390 ? 30.359 2.799 -8.234 1 78.81 390 ASP B O 1
ATOM 8210 N N . GLN B 1 391 ? 32.281 1.999 -7.41 1 83.44 391 GLN B N 1
ATOM 8211 C CA . GLN B 1 391 ? 32.531 1.284 -8.656 1 83.44 391 GLN B CA 1
ATOM 8212 C C . GLN B 1 391 ? 31.594 0.101 -8.82 1 83.44 391 GLN B C 1
ATOM 8214 O O . GLN B 1 391 ? 31.156 -0.206 -9.938 1 83.44 391 GLN B O 1
ATOM 8219 N N . MET B 1 392 ? 31.281 -0.451 -7.723 1 87.06 392 MET B N 1
ATOM 8220 C CA . MET B 1 392 ? 30.359 -1.592 -7.727 1 87.06 392 MET B CA 1
ATOM 8221 C C . MET B 1 392 ? 28.984 -1.182 -8.227 1 87.06 392 MET B C 1
ATOM 8223 O O . MET B 1 392 ? 28.375 -1.883 -9.047 1 87.06 392 MET B O 1
ATOM 8227 N N . HIS B 1 393 ? 28.547 -0.054 -7.852 1 87.06 393 HIS B N 1
ATOM 8228 C CA . HIS B 1 393 ? 27.203 0.401 -8.188 1 87.06 393 HIS B CA 1
ATOM 8229 C C . HIS B 1 393 ? 27.078 0.661 -9.688 1 87.06 393 HIS B C 1
ATOM 8231 O O . HIS B 1 393 ? 25.984 0.537 -10.25 1 87.06 393 HIS B O 1
ATOM 8237 N N . LYS B 1 394 ? 28.141 0.916 -10.305 1 86.94 394 LYS B N 1
ATOM 8238 C CA . LYS B 1 394 ? 28.125 1.169 -11.742 1 86.94 394 LYS B CA 1
ATOM 8239 C C . LYS B 1 394 ? 28.031 -0.135 -12.531 1 86.94 394 LYS B C 1
ATOM 8241 O O . LYS B 1 394 ? 27.688 -0.127 -13.711 1 86.94 394 LYS B O 1
ATOM 8246 N N . ARG B 1 395 ? 28.266 -1.191 -11.789 1 90.88 395 ARG B N 1
ATOM 8247 C CA . ARG B 1 395 ? 28.359 -2.463 -12.5 1 90.88 395 ARG B CA 1
ATOM 8248 C C . ARG B 1 395 ? 27.234 -3.402 -12.078 1 90.88 395 ARG B C 1
ATOM 8250 O O . ARG B 1 395 ? 27.172 -4.547 -12.523 1 90.88 395 ARG B O 1
ATOM 8257 N N . ILE B 1 396 ? 26.391 -2.879 -11.242 1 92.69 396 ILE B N 1
ATOM 8258 C CA . ILE B 1 396 ? 25.281 -3.734 -10.805 1 92.69 396 ILE B CA 1
ATOM 8259 C C . ILE B 1 396 ? 23.953 -3.062 -11.117 1 92.69 396 ILE B C 1
ATOM 8261 O O . ILE B 1 396 ? 23.891 -1.84 -11.273 1 92.69 396 ILE B O 1
ATOM 8265 N N . GLY B 1 397 ? 22.953 -3.822 -11.367 1 92.94 397 GLY B N 1
ATOM 8266 C CA . GLY B 1 397 ? 21.562 -3.391 -11.5 1 92.94 397 GLY B CA 1
ATOM 8267 C C . GLY B 1 397 ? 20.656 -3.959 -10.422 1 92.94 397 GLY B C 1
ATOM 8268 O O . GLY B 1 397 ? 20.812 -5.109 -10.016 1 92.94 397 GLY B O 1
ATOM 8269 N N . ILE B 1 398 ? 19.75 -3.113 -10 1 92.19 398 ILE B N 1
ATOM 8270 C CA . ILE B 1 398 ? 18.891 -3.568 -8.914 1 92.19 398 ILE B CA 1
ATOM 8271 C C . ILE B 1 398 ? 17.438 -3.244 -9.234 1 92.19 398 ILE B C 1
ATOM 8273 O O . ILE B 1 398 ? 17.109 -2.115 -9.609 1 92.19 398 ILE B O 1
ATOM 8277 N N . CYS B 1 399 ? 16.578 -4.25 -9.109 1 93.19 399 CYS B N 1
ATOM 8278 C CA . CYS B 1 399 ? 15.133 -4.098 -9.164 1 93.19 399 CYS B CA 1
ATOM 8279 C C . CYS B 1 399 ? 14.492 -4.512 -7.844 1 93.19 399 CYS B C 1
ATOM 8281 O O . CYS B 1 399 ? 14.367 -5.707 -7.559 1 93.19 399 CYS B O 1
ATOM 8283 N N . PRO B 1 400 ? 14.109 -3.566 -7.059 1 89.88 400 PRO B N 1
ATOM 8284 C CA . PRO B 1 400 ? 13.516 -3.893 -5.758 1 89.88 400 PRO B CA 1
ATOM 8285 C C . PRO B 1 400 ? 12.133 -4.531 -5.879 1 89.88 400 PRO B C 1
ATOM 8287 O O . PRO B 1 400 ? 11.594 -4.637 -6.98 1 89.88 400 PRO B O 1
ATOM 8290 N N . GLN B 1 401 ? 11.688 -4.926 -4.77 1 85 401 GLN B N 1
ATOM 8291 C CA . GLN B 1 401 ? 10.398 -5.613 -4.707 1 85 401 GLN B CA 1
ATOM 8292 C C . GLN B 1 401 ? 9.25 -4.676 -5.07 1 85 401 GLN B C 1
ATOM 8294 O O . GLN B 1 401 ? 8.32 -5.07 -5.773 1 85 401 GLN B O 1
ATOM 8299 N N . PHE B 1 402 ? 9.359 -3.451 -4.633 1 83.31 402 PHE B N 1
ATOM 8300 C CA . PHE B 1 402 ? 8.328 -2.461 -4.93 1 83.31 402 PHE B CA 1
ATOM 8301 C C . PHE B 1 402 ? 8.805 -1.484 -5.996 1 83.31 402 PHE B C 1
ATOM 8303 O O . PHE B 1 402 ? 10.008 -1.213 -6.102 1 83.31 402 PHE B O 1
ATOM 8310 N N . ASP B 1 403 ? 7.859 -1.004 -6.73 1 86.25 403 ASP B N 1
ATOM 8311 C CA . ASP B 1 403 ? 8.195 -0.038 -7.77 1 86.25 403 ASP B CA 1
ATOM 8312 C C . ASP B 1 403 ? 8.312 1.37 -7.195 1 86.25 403 ASP B C 1
ATOM 8314 O O . ASP B 1 403 ? 7.316 2.078 -7.051 1 86.25 403 ASP B O 1
ATOM 8318 N N . ILE B 1 404 ? 9.469 1.653 -6.918 1 86.69 404 ILE B N 1
ATOM 8319 C CA . ILE B 1 404 ? 9.758 2.957 -6.332 1 86.69 404 ILE B CA 1
ATOM 8320 C C . ILE B 1 404 ? 10.109 3.953 -7.438 1 86.69 404 ILE B C 1
ATOM 8322 O O . ILE B 1 404 ? 11.258 4.031 -7.871 1 86.69 404 ILE B O 1
ATOM 8326 N N . LEU B 1 405 ? 9.117 4.68 -7.914 1 88.56 405 LEU B N 1
ATOM 8327 C CA . LEU B 1 405 ? 9.227 5.594 -9.047 1 88.56 405 LEU B CA 1
ATOM 8328 C C . LEU B 1 405 ? 8.57 6.934 -8.727 1 88.56 405 LEU B C 1
ATOM 8330 O O . LEU B 1 405 ? 7.656 7.004 -7.902 1 88.56 405 LEU B O 1
ATOM 8334 N N . TRP B 1 406 ? 9.094 7.941 -9.391 1 86.75 406 TRP B N 1
ATOM 8335 C CA . TRP B 1 406 ? 8.469 9.258 -9.273 1 86.75 406 TRP B CA 1
ATOM 8336 C C . TRP B 1 406 ? 7.203 9.344 -10.117 1 86.75 406 TRP B C 1
ATOM 8338 O O . TRP B 1 406 ? 7.266 9.25 -11.352 1 86.75 406 TRP B O 1
ATOM 8348 N N . GLY B 1 407 ? 6.133 9.594 -9.477 1 86.62 407 GLY B N 1
ATOM 8349 C CA . GLY B 1 407 ? 4.832 9.594 -10.133 1 86.62 407 GLY B CA 1
ATOM 8350 C C . GLY B 1 407 ? 4.703 10.656 -11.203 1 86.62 407 GLY B C 1
ATOM 8351 O O . GLY B 1 407 ? 4.004 10.469 -12.203 1 86.62 407 GLY B O 1
ATOM 8352 N N . ASP B 1 408 ? 5.414 11.727 -11.023 1 87.5 408 ASP B N 1
ATOM 8353 C CA . ASP B 1 408 ? 5.207 12.883 -11.898 1 87.5 408 ASP B CA 1
ATOM 8354 C C . ASP B 1 408 ? 6.203 12.883 -13.055 1 87.5 408 ASP B C 1
ATOM 8356 O O . ASP B 1 408 ? 6.09 13.688 -13.977 1 87.5 408 ASP B O 1
ATOM 8360 N N . LEU B 1 409 ? 7.137 12.016 -13.07 1 91.31 409 LEU B N 1
ATOM 8361 C CA . LEU B 1 409 ? 8.117 11.93 -14.148 1 91.31 409 LEU B CA 1
ATOM 8362 C C . LEU B 1 409 ? 7.684 10.914 -15.195 1 91.31 409 LEU B C 1
ATOM 8364 O O . LEU B 1 409 ? 6.871 10.031 -14.906 1 91.31 409 LEU B O 1
ATOM 8368 N N . THR B 1 410 ? 8.164 11.047 -16.344 1 95.81 410 THR B N 1
ATOM 8369 C CA . THR B 1 410 ? 7.879 10.117 -17.438 1 95.81 410 THR B CA 1
ATOM 8370 C C . THR B 1 410 ? 8.836 8.922 -17.391 1 95.81 410 THR B C 1
ATOM 8372 O O . THR B 1 410 ? 9.805 8.93 -16.641 1 95.81 410 THR B O 1
ATOM 8375 N N . ILE B 1 411 ? 8.5 7.949 -18.219 1 96.75 411 ILE B N 1
ATOM 8376 C CA . ILE B 1 411 ? 9.367 6.781 -18.344 1 96.75 411 ILE B CA 1
ATOM 8377 C C . ILE B 1 411 ? 10.742 7.211 -18.844 1 96.75 411 ILE B C 1
ATOM 8379 O O . ILE B 1 411 ? 11.766 6.832 -18.266 1 96.75 411 ILE B O 1
ATOM 8383 N N . ASN B 1 412 ? 10.766 8.094 -19.781 1 95.88 412 ASN B N 1
ATOM 8384 C CA . ASN B 1 412 ? 12.016 8.586 -20.359 1 95.88 412 ASN B CA 1
ATOM 8385 C C . ASN B 1 412 ? 12.844 9.336 -19.312 1 95.88 412 ASN B C 1
ATOM 8387 O O . ASN B 1 412 ? 14.062 9.156 -19.25 1 95.88 412 ASN B O 1
ATOM 8391 N N . ASP B 1 413 ? 12.18 10.141 -18.578 1 94.44 413 ASP B N 1
ATOM 8392 C CA . ASP B 1 413 ? 12.883 10.914 -17.562 1 94.44 413 ASP B CA 1
ATOM 8393 C C . ASP B 1 413 ? 13.602 9.984 -16.578 1 94.44 413 ASP B C 1
ATOM 8395 O O . ASP B 1 413 ? 14.734 10.258 -16.172 1 94.44 413 ASP B O 1
ATOM 8399 N N . HIS B 1 414 ? 12.93 8.945 -16.219 1 94.06 414 HIS B N 1
ATOM 8400 C CA . HIS B 1 414 ? 13.523 7.988 -15.297 1 94.06 414 HIS B CA 1
ATOM 8401 C C . HIS B 1 414 ? 14.766 7.336 -15.898 1 94.06 414 HIS B C 1
ATOM 8403 O O . HIS B 1 414 ? 15.805 7.258 -15.25 1 94.06 414 HIS B O 1
ATOM 8409 N N . LEU B 1 415 ? 14.625 6.949 -17.141 1 95.56 415 LEU B N 1
ATOM 8410 C CA . LEU B 1 415 ? 15.719 6.23 -17.781 1 95.56 415 LEU B CA 1
ATOM 8411 C C . LEU B 1 415 ? 16.922 7.148 -18 1 95.56 415 LEU B C 1
ATOM 8413 O O . LEU B 1 415 ? 18.062 6.73 -17.844 1 95.56 415 LEU B O 1
ATOM 8417 N N . TYR B 1 416 ? 16.672 8.398 -18.328 1 94.38 416 TYR B N 1
ATOM 8418 C CA . TYR B 1 416 ? 17.766 9.352 -18.484 1 94.38 416 TYR B CA 1
ATOM 8419 C C . TYR B 1 416 ? 18.453 9.609 -17.141 1 94.38 416 TYR B C 1
ATOM 8421 O O . TYR B 1 416 ? 19.688 9.648 -17.062 1 94.38 416 TYR B O 1
ATOM 8429 N N . PHE B 1 417 ? 17.688 9.734 -16.141 1 91.5 417 PHE B N 1
ATOM 8430 C CA . PHE B 1 417 ? 18.219 9.977 -14.805 1 91.5 417 PHE B CA 1
ATOM 8431 C C . PHE B 1 417 ? 19.156 8.852 -14.391 1 91.5 417 PHE B C 1
ATOM 8433 O O . PHE B 1 417 ? 20.297 9.094 -13.984 1 91.5 417 PHE B O 1
ATOM 8440 N N . TYR B 1 418 ? 18.734 7.637 -14.539 1 91.31 418 TYR B N 1
ATOM 8441 C CA . TYR B 1 418 ? 19.516 6.504 -14.062 1 91.31 418 TYR B CA 1
ATOM 8442 C C . TYR B 1 418 ? 20.641 6.176 -15.031 1 91.31 418 TYR B C 1
ATOM 8444 O O . TYR B 1 418 ? 21.672 5.617 -14.625 1 91.31 418 TYR B O 1
ATOM 8452 N N . SER B 1 419 ? 20.453 6.48 -16.297 1 92.31 419 SER B N 1
ATOM 8453 C CA . SER B 1 419 ? 21.562 6.312 -17.234 1 92.31 419 SER B CA 1
ATOM 8454 C C . SER B 1 419 ? 22.75 7.18 -16.844 1 92.31 419 SER B C 1
ATOM 8456 O O . SER B 1 419 ? 23.906 6.742 -16.938 1 92.31 419 SER B O 1
ATOM 8458 N N . ARG B 1 420 ? 22.453 8.344 -16.438 1 89.38 420 ARG B N 1
ATOM 8459 C CA . ARG B 1 420 ? 23.5 9.258 -16 1 89.38 420 ARG B CA 1
ATOM 8460 C C . ARG B 1 420 ? 24.141 8.789 -14.688 1 89.38 420 ARG B C 1
ATOM 8462 O O . ARG B 1 420 ? 25.344 8.906 -14.508 1 89.38 420 ARG B O 1
ATOM 8469 N N . LEU B 1 421 ? 23.359 8.258 -13.891 1 86.25 421 LEU B N 1
ATOM 8470 C CA . LEU B 1 421 ? 23.859 7.75 -12.609 1 86.25 421 LEU B CA 1
ATOM 8471 C C . LEU B 1 421 ? 24.781 6.555 -12.82 1 86.25 421 LEU B C 1
ATOM 8473 O O . LEU B 1 421 ? 25.75 6.375 -12.07 1 86.25 421 LEU B O 1
ATOM 8477 N N . LYS B 1 422 ? 24.469 5.758 -13.82 1 88 422 LYS B N 1
ATOM 8478 C CA . LYS B 1 422 ? 25.25 4.551 -14.094 1 88 422 LYS B CA 1
ATOM 8479 C C . LYS B 1 422 ? 26.5 4.871 -14.883 1 88 422 LYS B C 1
ATOM 8481 O O . LYS B 1 422 ? 27.312 3.98 -15.172 1 88 422 LYS B O 1
ATOM 8486 N N . GLY B 1 423 ? 26.672 6.082 -15.273 1 83.81 423 GLY B N 1
ATOM 8487 C CA . GLY B 1 423 ? 27.906 6.516 -15.906 1 83.81 423 GLY B CA 1
ATOM 8488 C C . GLY B 1 423 ? 27.891 6.348 -17.422 1 83.81 423 GLY B C 1
ATOM 8489 O O . GLY B 1 423 ? 28.938 6.254 -18.047 1 83.81 423 GLY B O 1
ATOM 8490 N N . VAL B 1 424 ? 26.781 6.219 -17.938 1 89.69 424 VAL B N 1
ATOM 8491 C CA . VAL B 1 424 ? 26.688 6.145 -19.391 1 89.69 424 VAL B CA 1
ATOM 8492 C C . VAL B 1 424 ? 27.062 7.492 -20 1 89.69 424 VAL B C 1
ATOM 8494 O O . VAL B 1 424 ? 26.609 8.539 -19.547 1 89.69 424 VAL B O 1
ATOM 8497 N N . SER B 1 425 ? 27.875 7.414 -20.938 1 89.88 425 SER B N 1
ATOM 8498 C CA . SER B 1 425 ? 28.344 8.641 -21.578 1 89.88 425 SER B CA 1
ATOM 8499 C C . SER B 1 425 ? 27.203 9.383 -22.266 1 89.88 425 SER B C 1
ATOM 8501 O O . SER B 1 425 ? 26.219 8.773 -22.688 1 89.88 425 SER B O 1
ATOM 8503 N N . SER B 1 426 ? 27.328 10.633 -22.344 1 89.69 426 SER B N 1
ATOM 8504 C CA . SER B 1 426 ? 26.297 11.484 -22.938 1 89.69 426 SER B CA 1
ATOM 8505 C C . SER B 1 426 ? 26.047 11.125 -24.391 1 89.69 426 SER B C 1
ATOM 8507 O O . SER B 1 426 ? 24.922 11.258 -24.875 1 89.69 426 SER B O 1
ATOM 8509 N N . GLN B 1 427 ? 27.016 10.617 -24.984 1 91.38 427 GLN B N 1
ATOM 8510 C CA . GLN B 1 427 ? 26.875 10.266 -26.391 1 91.38 427 GLN B CA 1
ATOM 8511 C C . GLN B 1 427 ? 26.078 8.977 -26.578 1 91.38 427 GLN B C 1
ATOM 8513 O O . GLN B 1 427 ? 25.375 8.812 -27.578 1 91.38 427 GLN B O 1
ATOM 8518 N N . GLN B 1 428 ? 26.172 8.164 -25.547 1 93.12 428 GLN B N 1
ATOM 8519 C CA . GLN B 1 428 ? 25.531 6.859 -25.656 1 93.12 428 GLN B CA 1
ATOM 8520 C C . GLN B 1 428 ? 24.234 6.82 -24.875 1 93.12 428 GLN B C 1
ATOM 8522 O O . GLN B 1 428 ? 23.531 5.805 -24.859 1 93.12 428 GLN B O 1
ATOM 8527 N N . GLU B 1 429 ? 23.953 7.875 -24.297 1 93.38 429 GLU B N 1
ATOM 8528 C CA . GLU B 1 429 ? 22.812 7.926 -23.391 1 93.38 429 GLU B CA 1
ATOM 8529 C C . GLU B 1 429 ? 21.5 7.633 -24.125 1 93.38 429 GLU B C 1
ATOM 8531 O O . GLU B 1 429 ? 20.703 6.816 -23.672 1 93.38 429 GLU B O 1
ATOM 8536 N N . ASN B 1 430 ? 21.328 8.273 -25.312 1 94.44 430 ASN B N 1
ATOM 8537 C CA . ASN B 1 430 ? 20.109 8.094 -26.062 1 94.44 430 ASN B CA 1
ATOM 8538 C C . ASN B 1 430 ? 19.953 6.656 -26.562 1 94.44 430 ASN B C 1
ATOM 8540 O O . ASN B 1 430 ? 18.859 6.09 -26.516 1 94.44 430 ASN B O 1
ATOM 8544 N N . GLN B 1 431 ? 20.984 6.148 -26.938 1 94.31 431 GLN B N 1
ATOM 8545 C CA . GLN B 1 431 ? 20.969 4.766 -27.406 1 94.31 431 GLN B CA 1
ATOM 8546 C C . GLN B 1 431 ? 20.688 3.797 -26.266 1 94.31 431 GLN B C 1
ATOM 8548 O O . GLN B 1 431 ? 19.938 2.828 -26.438 1 94.31 431 GLN B O 1
ATOM 8553 N N . ALA B 1 432 ? 21.297 4.023 -25.172 1 93.69 432 ALA B N 1
ATOM 8554 C CA . ALA B 1 432 ? 21.094 3.17 -24.016 1 93.69 432 ALA B CA 1
ATOM 8555 C C . ALA B 1 432 ? 19.625 3.209 -23.562 1 93.69 432 ALA B C 1
ATOM 8557 O O . ALA B 1 432 ? 19.062 2.174 -23.219 1 93.69 432 ALA B O 1
ATOM 8558 N N . VAL B 1 433 ? 19.094 4.348 -23.609 1 95.19 433 VAL B N 1
ATOM 8559 C CA . VAL B 1 433 ? 17.719 4.535 -23.172 1 95.19 433 VAL B CA 1
ATOM 8560 C C . VAL B 1 433 ? 16.766 3.846 -24.141 1 95.19 433 VAL B C 1
ATOM 8562 O O . VAL B 1 433 ? 15.844 3.145 -23.734 1 95.19 433 VAL B O 1
ATOM 8565 N N . GLN B 1 434 ? 17.031 4.004 -25.391 1 94.69 434 GLN B N 1
ATOM 8566 C CA . GLN B 1 434 ? 16.188 3.369 -26.391 1 94.69 434 GLN B CA 1
ATOM 8567 C C . GLN B 1 434 ? 16.281 1.849 -26.312 1 94.69 434 GLN B C 1
ATOM 8569 O O . GLN B 1 434 ? 15.273 1.149 -26.453 1 94.69 434 GLN B O 1
ATOM 8574 N N . LYS B 1 435 ? 17.406 1.39 -26.094 1 93.56 435 LYS B N 1
ATOM 8575 C CA . LYS B 1 435 ? 17.609 -0.048 -25.938 1 93.56 435 LYS B CA 1
ATOM 8576 C C . LYS B 1 435 ? 16.844 -0.58 -24.719 1 93.56 435 LYS B C 1
ATOM 8578 O O . LYS B 1 435 ? 16.203 -1.629 -24.797 1 93.56 435 LYS B O 1
ATOM 8583 N N . ALA B 1 436 ? 16.984 0.13 -23.672 1 93.69 436 ALA B N 1
ATOM 8584 C CA . ALA B 1 436 ? 16.297 -0.28 -22.453 1 93.69 436 ALA B CA 1
ATOM 8585 C C . ALA B 1 436 ? 14.781 -0.329 -22.672 1 93.69 436 ALA B C 1
ATOM 8587 O O . ALA B 1 436 ? 14.109 -1.249 -22.188 1 93.69 436 ALA B O 1
ATOM 8588 N N . LEU B 1 437 ? 14.281 0.616 -23.406 1 95.38 437 LEU B N 1
ATOM 8589 C CA . LEU B 1 437 ? 12.852 0.679 -23.703 1 95.38 437 LEU B CA 1
ATOM 8590 C C . LEU B 1 437 ? 12.43 -0.505 -24.562 1 95.38 437 LEU B C 1
ATOM 8592 O O . LEU B 1 437 ? 11.391 -1.118 -24.328 1 95.38 437 LEU B O 1
ATOM 8596 N N . ASN B 1 438 ? 13.195 -0.85 -25.453 1 93.62 438 ASN B N 1
ATOM 8597 C CA . ASN B 1 438 ? 12.914 -1.958 -26.359 1 93.62 438 ASN B CA 1
ATOM 8598 C C . ASN B 1 438 ? 12.992 -3.303 -25.641 1 93.62 438 ASN B C 1
ATOM 8600 O O . ASN B 1 438 ? 12.195 -4.203 -25.906 1 93.62 438 ASN B O 1
ATOM 8604 N N . ASP B 1 439 ? 13.906 -3.373 -24.75 1 91.38 439 ASP B N 1
ATOM 8605 C CA . ASP B 1 439 ? 14.117 -4.621 -24.031 1 91.38 439 ASP B CA 1
ATOM 8606 C C . ASP B 1 439 ? 12.883 -5 -23.219 1 91.38 439 ASP B C 1
ATOM 8608 O O . ASP B 1 439 ? 12.617 -6.184 -23 1 91.38 439 ASP B O 1
ATOM 8612 N N . VAL B 1 440 ? 12.18 -3.984 -22.75 1 94.31 440 VAL B N 1
ATOM 8613 C CA . VAL B 1 440 ? 11.047 -4.285 -21.891 1 94.31 440 VAL B CA 1
ATOM 8614 C C . VAL B 1 440 ? 9.742 -3.928 -22.609 1 94.31 440 VAL B C 1
ATOM 8616 O O . VAL B 1 440 ? 8.688 -3.83 -21.969 1 94.31 440 VAL B O 1
ATOM 8619 N N . SER B 1 441 ? 9.711 -3.598 -23.859 1 92.75 441 SER B N 1
ATOM 8620 C CA . SER B 1 441 ? 8.555 -3.326 -24.703 1 92.75 441 SER B CA 1
ATOM 8621 C C . SER B 1 441 ? 7.746 -2.148 -24.172 1 92.75 441 SER B C 1
ATOM 8623 O O . SER B 1 441 ? 6.527 -2.248 -24.016 1 92.75 441 SER B O 1
ATOM 8625 N N . LEU B 1 442 ? 8.422 -1.033 -23.844 1 95.06 442 LEU B N 1
ATOM 8626 C CA . LEU B 1 442 ? 7.734 0.158 -23.359 1 95.06 442 LEU B CA 1
ATOM 8627 C C . LEU B 1 442 ? 7.949 1.337 -24.297 1 95.06 442 LEU B C 1
ATOM 8629 O O . LEU B 1 442 ? 7.727 2.488 -23.922 1 95.06 442 LEU B O 1
ATOM 8633 N N . GLU B 1 443 ? 8.328 1.117 -25.516 1 94.38 443 GLU B N 1
ATOM 8634 C CA . GLU B 1 443 ? 8.672 2.166 -26.469 1 94.38 443 GLU B CA 1
ATOM 8635 C C . GLU B 1 443 ? 7.488 3.09 -26.734 1 94.38 443 GLU B C 1
ATOM 8637 O O . GLU B 1 443 ? 7.645 4.312 -26.781 1 94.38 443 GLU B O 1
ATOM 8642 N N . LYS B 1 444 ? 6.32 2.525 -26.812 1 92.88 444 LYS B N 1
ATOM 8643 C CA . LYS B 1 444 ? 5.121 3.287 -27.156 1 92.88 444 LYS B CA 1
ATOM 8644 C C . LYS B 1 444 ? 4.684 4.168 -25.984 1 92.88 444 LYS B C 1
ATOM 8646 O O . LYS B 1 444 ? 3.943 5.137 -26.172 1 92.88 444 LYS B O 1
ATOM 8651 N N . LEU B 1 445 ? 5.203 3.916 -24.781 1 94.5 445 LEU B N 1
ATOM 8652 C CA . LEU B 1 445 ? 4.754 4.617 -23.578 1 94.5 445 LEU B CA 1
ATOM 8653 C C . LEU B 1 445 ? 5.855 5.512 -23.031 1 94.5 445 LEU B C 1
ATOM 8655 O O . LEU B 1 445 ? 5.75 6.02 -21.906 1 94.5 445 LEU B O 1
ATOM 8659 N N . ALA B 1 446 ? 6.828 5.805 -23.781 1 94.88 446 ALA B N 1
ATOM 8660 C CA . ALA B 1 446 ? 8.047 6.469 -23.328 1 94.88 446 ALA B CA 1
ATOM 8661 C C . ALA B 1 446 ? 7.738 7.824 -22.703 1 94.88 446 ALA B C 1
ATOM 8663 O O . ALA B 1 446 ? 8.391 8.234 -21.75 1 94.88 446 ALA B O 1
ATOM 8664 N N . HIS B 1 447 ? 6.742 8.492 -23.141 1 94.31 447 HIS B N 1
ATOM 8665 C CA . HIS B 1 447 ? 6.477 9.852 -22.703 1 94.31 447 HIS B CA 1
ATOM 8666 C C . HIS B 1 447 ? 5.305 9.898 -21.734 1 94.31 447 HIS B C 1
ATOM 8668 O O . HIS B 1 447 ? 4.879 10.977 -21.312 1 94.31 447 HIS B O 1
ATOM 8674 N N . ARG B 1 448 ? 4.863 8.766 -21.344 1 93.75 448 ARG B N 1
ATOM 8675 C CA . ARG B 1 448 ? 3.764 8.695 -20.391 1 93.75 448 ARG B CA 1
ATOM 8676 C C . ARG B 1 448 ? 4.266 8.867 -18.953 1 93.75 448 ARG B C 1
ATOM 8678 O O . ARG B 1 448 ? 5.332 8.359 -18.609 1 93.75 448 ARG B O 1
ATOM 8685 N N . GLN B 1 449 ? 3.514 9.594 -18.219 1 94.19 449 GLN B N 1
ATOM 8686 C CA . GLN B 1 449 ? 3.848 9.75 -16.797 1 94.19 449 GLN B CA 1
ATOM 8687 C C . GLN B 1 449 ? 3.574 8.461 -16.031 1 94.19 449 GLN B C 1
ATOM 8689 O O . GLN B 1 449 ? 2.631 7.734 -16.328 1 94.19 449 GLN B O 1
ATOM 8694 N N . ILE B 1 450 ? 4.277 8.273 -14.906 1 93.06 450 ILE B N 1
ATOM 8695 C CA . ILE B 1 450 ? 4.23 7.039 -14.133 1 93.06 450 ILE B CA 1
ATOM 8696 C C . ILE B 1 450 ? 2.855 6.879 -13.492 1 93.06 450 ILE B C 1
ATOM 8698 O O . ILE B 1 450 ? 2.348 5.762 -13.359 1 93.06 450 ILE B O 1
ATOM 8702 N N . LYS B 1 451 ? 2.279 7.918 -13.102 1 87.5 451 LYS B N 1
ATOM 8703 C CA . LYS B 1 451 ? 0.984 7.871 -12.43 1 87.5 451 LYS B CA 1
ATOM 8704 C C . LYS B 1 451 ? -0.081 7.254 -13.336 1 87.5 451 LYS B C 1
ATOM 8706 O O . LYS B 1 451 ? -1.084 6.727 -12.852 1 87.5 451 LYS B O 1
ATOM 8711 N N . GLY B 1 452 ? 0.15 7.309 -14.586 1 86.5 452 GLY B N 1
ATOM 8712 C CA . GLY B 1 452 ? -0.822 6.781 -15.531 1 86.5 452 GLY B CA 1
ATOM 8713 C C . GLY B 1 452 ? -0.519 5.363 -15.977 1 86.5 452 GLY B C 1
ATOM 8714 O O . GLY B 1 452 ? -1.245 4.793 -16.797 1 86.5 452 GLY B O 1
ATOM 8715 N N . LEU B 1 453 ? 0.512 4.738 -15.375 1 90.69 453 LEU B N 1
ATOM 8716 C CA . LEU B 1 453 ? 0.938 3.41 -15.805 1 90.69 453 LEU B CA 1
ATOM 8717 C C . LEU B 1 453 ? 0.269 2.326 -14.969 1 90.69 453 LEU B C 1
ATOM 8719 O O . LEU B 1 453 ? -0.093 2.562 -13.812 1 90.69 453 LEU B O 1
ATOM 8723 N N . SER B 1 454 ? 0.074 1.177 -15.633 1 85.56 454 SER B N 1
ATOM 8724 C CA . SER B 1 454 ? -0.404 -0.002 -14.922 1 85.56 454 SER B CA 1
ATOM 8725 C C . SER B 1 454 ? 0.702 -0.618 -14.07 1 85.56 454 SER B C 1
ATOM 8727 O O . SER B 1 454 ? 1.871 -0.247 -14.195 1 85.56 454 SER B O 1
ATOM 8729 N N . GLY B 1 455 ? 0.337 -1.497 -13.18 1 86.75 455 GLY B N 1
ATOM 8730 C CA . GLY B 1 455 ? 1.311 -2.182 -12.344 1 86.75 455 GLY B CA 1
ATOM 8731 C C . GLY B 1 455 ? 2.342 -2.955 -13.141 1 86.75 455 GLY B C 1
ATOM 8732 O O . GLY B 1 455 ? 3.531 -2.934 -12.812 1 86.75 455 GLY B O 1
ATOM 8733 N N . GLY B 1 456 ? 1.877 -3.623 -14.156 1 90.56 456 GLY B N 1
ATOM 8734 C CA . GLY B 1 456 ? 2.791 -4.371 -15 1 90.56 456 GLY B CA 1
ATOM 8735 C C . GLY B 1 456 ? 3.762 -3.484 -15.758 1 90.56 456 GLY B C 1
ATOM 8736 O O . GLY B 1 456 ? 4.934 -3.836 -15.922 1 90.56 456 GLY B O 1
ATOM 8737 N N . GLU B 1 457 ? 3.273 -2.354 -16.172 1 93.69 457 GLU B N 1
ATOM 8738 C CA . GLU B 1 457 ? 4.121 -1.4 -16.891 1 93.69 457 GLU B CA 1
ATOM 8739 C C . GLU B 1 457 ? 5.172 -0.8 -15.961 1 93.69 457 GLU B C 1
ATOM 8741 O O . GLU B 1 457 ? 6.332 -0.63 -16.344 1 93.69 457 GLU B O 1
ATOM 8746 N N . LYS B 1 458 ? 4.777 -0.485 -14.789 1 95 458 LYS B N 1
ATOM 8747 C CA . LYS B 1 458 ? 5.719 0.033 -13.797 1 95 458 LYS B CA 1
ATOM 8748 C C . LYS B 1 458 ? 6.809 -0.991 -13.484 1 95 458 LYS B C 1
ATOM 8750 O O . LYS B 1 458 ? 7.98 -0.635 -13.344 1 95 458 LYS B O 1
ATOM 8755 N N . ARG B 1 459 ? 6.359 -2.189 -13.422 1 94.88 459 ARG B N 1
ATOM 8756 C CA . ARG B 1 459 ? 7.316 -3.256 -13.141 1 94.88 459 ARG B CA 1
ATOM 8757 C C . ARG B 1 459 ? 8.336 -3.395 -14.266 1 94.88 459 ARG B C 1
ATOM 8759 O O . ARG B 1 459 ? 9.531 -3.551 -14.008 1 94.88 459 ARG B O 1
ATOM 8766 N N . ARG B 1 460 ? 7.871 -3.414 -15.461 1 96 460 ARG B N 1
ATOM 8767 C CA . ARG B 1 460 ? 8.766 -3.504 -16.609 1 96 460 ARG B CA 1
ATOM 8768 C C . ARG B 1 460 ? 9.75 -2.336 -16.641 1 96 460 ARG B C 1
ATOM 8770 O O . ARG B 1 460 ? 10.914 -2.508 -16.984 1 96 460 ARG B O 1
ATOM 8777 N N . LEU B 1 461 ? 9.273 -1.182 -16.234 1 96.44 461 LEU B N 1
ATOM 8778 C CA . LEU B 1 461 ? 10.164 -0.029 -16.141 1 96.44 461 LEU B CA 1
ATOM 8779 C C . LEU B 1 461 ? 11.234 -0.25 -15.086 1 96.44 461 LEU B C 1
ATOM 8781 O O . LEU B 1 461 ? 12.406 0.072 -15.297 1 96.44 461 LEU B O 1
ATOM 8785 N N . SER B 1 462 ? 10.836 -0.743 -13.945 1 95.25 462 SER B N 1
ATOM 8786 C CA . SER B 1 462 ? 11.789 -1.029 -12.891 1 95.25 462 SER B CA 1
ATOM 8787 C C . SER B 1 462 ? 12.875 -1.996 -13.359 1 95.25 462 SER B C 1
ATOM 8789 O O . SER B 1 462 ? 14.047 -1.849 -13.008 1 95.25 462 SER B O 1
ATOM 8791 N N . ILE B 1 463 ? 12.477 -2.924 -14.133 1 96 463 ILE B N 1
ATOM 8792 C CA . ILE B 1 463 ? 13.422 -3.883 -14.688 1 96 463 ILE B CA 1
ATOM 8793 C C . ILE B 1 463 ? 14.328 -3.189 -15.703 1 96 463 ILE B C 1
ATOM 8795 O O . ILE B 1 463 ? 15.531 -3.434 -15.742 1 96 463 ILE B O 1
ATOM 8799 N N . ALA B 1 464 ? 13.742 -2.314 -16.5 1 95.94 464 ALA B N 1
ATOM 8800 C CA . ALA B 1 464 ? 14.531 -1.547 -17.469 1 95.94 464 ALA B CA 1
ATOM 8801 C C . ALA B 1 464 ? 15.617 -0.74 -16.766 1 95.94 464 ALA B C 1
ATOM 8803 O O . ALA B 1 464 ? 16.75 -0.666 -17.25 1 95.94 464 ALA B O 1
ATOM 8804 N N . ILE B 1 465 ? 15.258 -0.175 -15.688 1 94.38 465 ILE B N 1
ATOM 8805 C CA . ILE B 1 465 ? 16.203 0.61 -14.906 1 94.38 465 ILE B CA 1
ATOM 8806 C C . ILE B 1 465 ? 17.328 -0.292 -14.406 1 94.38 465 ILE B C 1
ATOM 8808 O O . ILE B 1 465 ? 18.5 0.091 -14.445 1 94.38 465 ILE B O 1
ATOM 8812 N N . ALA B 1 466 ? 17.031 -1.459 -13.992 1 93.88 466 ALA B N 1
ATOM 8813 C CA . ALA B 1 466 ? 18.016 -2.41 -13.492 1 93.88 466 ALA B CA 1
ATOM 8814 C C . ALA B 1 466 ? 18.969 -2.846 -14.602 1 93.88 466 ALA B C 1
ATOM 8816 O O . ALA B 1 466 ? 20.125 -3.158 -14.344 1 93.88 466 ALA B O 1
ATOM 8817 N N . LEU B 1 467 ? 18.516 -2.852 -15.828 1 93.44 467 LEU B N 1
ATOM 8818 C CA . LEU B 1 467 ? 19.312 -3.357 -16.938 1 93.44 467 LEU B CA 1
ATOM 8819 C C . LEU B 1 467 ? 20.094 -2.232 -17.609 1 93.44 467 LEU B C 1
ATOM 8821 O O . LEU B 1 467 ? 20.984 -2.488 -18.422 1 93.44 467 LEU B O 1
ATOM 8825 N N . LEU B 1 468 ? 19.766 -1.129 -17.172 1 92.44 468 LEU B N 1
ATOM 8826 C CA . LEU B 1 468 ? 20.375 0.043 -17.797 1 92.44 468 LEU B CA 1
ATOM 8827 C C . LEU B 1 468 ? 21.875 0.066 -17.547 1 92.44 468 LEU B C 1
ATOM 8829 O O . LEU B 1 468 ? 22.344 -0.247 -16.453 1 92.44 468 LEU B O 1
ATOM 8833 N N . GLY B 1 469 ? 22.719 0.483 -18.562 1 87.69 469 GLY B N 1
ATOM 8834 C CA . GLY B 1 469 ? 24.156 0.583 -18.438 1 87.69 469 GLY B CA 1
ATOM 8835 C C . GLY B 1 469 ? 24.875 -0.747 -18.609 1 87.69 469 GLY B C 1
ATOM 8836 O O . GLY B 1 469 ? 26.078 -0.848 -18.391 1 87.69 469 GLY B O 1
ATOM 8837 N N . ASP B 1 470 ? 24.141 -1.743 -18.891 1 88.75 470 ASP B N 1
ATOM 8838 C CA . ASP B 1 470 ? 24.672 -3.072 -19.156 1 88.75 470 ASP B CA 1
ATOM 8839 C C . ASP B 1 470 ? 25.453 -3.605 -17.969 1 88.75 470 ASP B C 1
ATOM 8841 O O . ASP B 1 470 ? 26.641 -3.939 -18.094 1 88.75 470 ASP B O 1
ATOM 8845 N N . PRO B 1 471 ? 24.844 -3.754 -16.891 1 93.19 471 PRO B N 1
ATOM 8846 C CA . PRO B 1 471 ? 25.5 -4.25 -15.672 1 93.19 471 PRO B CA 1
ATOM 8847 C C . PRO B 1 471 ? 25.953 -5.699 -15.797 1 93.19 471 PRO B C 1
ATOM 8849 O O . PRO B 1 471 ? 25.406 -6.461 -16.594 1 93.19 471 PRO B O 1
ATOM 8852 N N . LYS B 1 472 ? 26.953 -6.047 -15.008 1 94.5 472 LYS B N 1
ATOM 8853 C CA . LYS B 1 472 ? 27.453 -7.418 -14.992 1 94.5 472 LYS B CA 1
ATOM 8854 C C . LYS B 1 472 ? 26.625 -8.297 -14.062 1 94.5 472 LYS B C 1
ATOM 8856 O O . LYS B 1 472 ? 26.484 -9.5 -14.305 1 94.5 472 LYS B O 1
ATOM 8861 N N . VAL B 1 473 ? 26.156 -7.68 -13.055 1 96.12 473 VAL B N 1
ATOM 8862 C CA . VAL B 1 473 ? 25.312 -8.383 -12.078 1 96.12 473 VAL B CA 1
ATOM 8863 C C . VAL B 1 473 ? 23.984 -7.656 -11.922 1 96.12 473 VAL B C 1
ATOM 8865 O O . VAL B 1 473 ? 23.938 -6.43 -11.828 1 96.12 473 VAL B O 1
ATOM 8868 N N . VAL B 1 474 ? 22.922 -8.367 -11.977 1 96.19 474 VAL B N 1
ATOM 8869 C CA . VAL B 1 474 ? 21.594 -7.781 -11.828 1 96.19 474 VAL B CA 1
ATOM 8870 C C . VAL B 1 474 ? 20.844 -8.492 -10.703 1 96.19 474 VAL B C 1
ATOM 8872 O O . VAL B 1 474 ? 20.797 -9.719 -10.656 1 96.19 474 VAL B O 1
ATOM 8875 N N . PHE B 1 475 ? 20.297 -7.746 -9.758 1 95.88 475 PHE B N 1
ATOM 8876 C CA . PHE B 1 475 ? 19.469 -8.266 -8.68 1 95.88 475 PHE B CA 1
ATOM 8877 C C . PHE B 1 475 ? 18 -7.957 -8.922 1 95.88 475 PHE B C 1
ATOM 8879 O O . PHE B 1 475 ? 17.625 -6.797 -9.125 1 95.88 475 PHE B O 1
ATOM 8886 N N . LEU B 1 476 ? 17.188 -8.992 -8.953 1 96.19 476 LEU B N 1
ATOM 8887 C CA . LEU B 1 476 ? 15.742 -8.844 -9.109 1 96.19 476 LEU B CA 1
ATOM 8888 C C . LEU B 1 476 ? 15.016 -9.383 -7.883 1 96.19 476 LEU B C 1
ATOM 8890 O O . LEU B 1 476 ? 15.039 -10.594 -7.621 1 96.19 476 LEU B O 1
ATOM 8894 N N . ASP B 1 477 ? 14.406 -8.531 -7.16 1 93.19 477 ASP B N 1
ATOM 8895 C CA . ASP B 1 477 ? 13.688 -8.938 -5.953 1 93.19 477 ASP B CA 1
ATOM 8896 C C . ASP B 1 477 ? 12.211 -9.172 -6.25 1 93.19 477 ASP B C 1
ATOM 8898 O O . ASP B 1 477 ? 11.43 -8.219 -6.344 1 93.19 477 ASP B O 1
ATOM 8902 N N . GLU B 1 478 ? 11.797 -10.367 -6.34 1 91.56 478 GLU B N 1
ATOM 8903 C CA . GLU B 1 478 ? 10.43 -10.805 -6.605 1 91.56 478 GLU B CA 1
ATOM 8904 C C . GLU B 1 478 ? 9.844 -10.07 -7.805 1 91.56 478 GLU B C 1
ATOM 8906 O O . GLU B 1 478 ? 8.789 -9.43 -7.695 1 91.56 478 GLU B O 1
ATOM 8911 N N . PRO B 1 479 ? 10.352 -10.273 -8.953 1 93.25 479 PRO B N 1
ATOM 8912 C CA . PRO B 1 479 ? 10.031 -9.453 -10.125 1 93.25 479 PRO B CA 1
ATOM 8913 C C . PRO B 1 479 ? 8.617 -9.688 -10.648 1 93.25 479 PRO B C 1
ATOM 8915 O O . PRO B 1 479 ? 8.07 -8.836 -11.352 1 93.25 479 PRO B O 1
ATOM 8918 N N . THR B 1 480 ? 7.988 -10.797 -10.32 1 91.31 480 THR B N 1
ATOM 8919 C CA . THR B 1 480 ? 6.707 -11.055 -10.969 1 91.31 480 THR B CA 1
ATOM 8920 C C . THR B 1 480 ? 5.609 -11.266 -9.93 1 91.31 480 THR B C 1
ATOM 8922 O O . THR B 1 480 ? 4.512 -11.719 -10.266 1 91.31 480 THR B O 1
ATOM 8925 N N . THR B 1 481 ? 5.852 -10.977 -8.734 1 84.38 481 THR B N 1
ATOM 8926 C CA . THR B 1 481 ? 4.863 -11.164 -7.684 1 84.38 481 THR B CA 1
ATOM 8927 C C . THR B 1 481 ? 3.658 -10.25 -7.895 1 84.38 481 THR B C 1
ATOM 8929 O O . THR B 1 481 ? 3.818 -9.062 -8.188 1 84.38 481 THR B O 1
ATOM 8932 N N . GLY B 1 482 ? 2.432 -10.82 -7.785 1 78.5 482 GLY B N 1
ATOM 8933 C CA . GLY B 1 482 ? 1.206 -10.039 -7.84 1 78.5 482 GLY B CA 1
ATOM 8934 C C . GLY B 1 482 ? 0.798 -9.672 -9.25 1 78.5 482 GLY B C 1
ATOM 8935 O O . GLY B 1 482 ? -0.16 -8.922 -9.445 1 78.5 482 GLY B O 1
ATOM 8936 N N . LEU B 1 483 ? 1.482 -10.164 -10.266 1 85.44 483 LEU B N 1
ATOM 8937 C CA . LEU B 1 483 ? 1.18 -9.82 -11.648 1 85.44 483 LEU B CA 1
ATOM 8938 C C . LEU B 1 483 ? 0.324 -10.898 -12.305 1 85.44 483 LEU B C 1
ATOM 8940 O O . LEU B 1 483 ? 0.327 -12.055 -11.859 1 85.44 483 LEU B O 1
ATOM 8944 N N . ASP B 1 484 ? -0.443 -10.5 -13.32 1 84.06 484 ASP B N 1
ATOM 8945 C CA . ASP B 1 484 ? -1.233 -11.477 -14.07 1 84.06 484 ASP B CA 1
ATOM 8946 C C . ASP B 1 484 ? -0.339 -12.375 -14.922 1 84.06 484 ASP B C 1
ATOM 8948 O O . ASP B 1 484 ? 0.826 -12.047 -15.164 1 84.06 484 ASP B O 1
ATOM 8952 N N . PRO B 1 485 ? -0.84 -13.492 -15.336 1 82.94 485 PRO B N 1
ATOM 8953 C CA . PRO B 1 485 ? -0.041 -14.5 -16.031 1 82.94 485 PRO B CA 1
ATOM 8954 C C . PRO B 1 485 ? 0.575 -13.984 -17.328 1 82.94 485 PRO B C 1
ATOM 8956 O O . PRO B 1 485 ? 1.709 -14.336 -17.656 1 82.94 485 PRO B O 1
ATOM 8959 N N . GLU B 1 486 ? -0.151 -13.164 -18 1 82.38 486 GLU B N 1
ATOM 8960 C CA . GLU B 1 486 ? 0.368 -12.641 -19.266 1 82.38 486 GLU B CA 1
ATOM 8961 C C . GLU B 1 486 ? 1.597 -11.766 -19.031 1 82.38 486 GLU B C 1
ATOM 8963 O O . GLU B 1 486 ? 2.602 -11.906 -19.734 1 82.38 486 GLU B O 1
ATOM 8968 N N . VAL B 1 487 ? 1.495 -10.93 -18.156 1 87.38 487 VAL B N 1
ATOM 8969 C CA . VAL B 1 487 ? 2.592 -10.023 -17.828 1 87.38 487 VAL B CA 1
ATOM 8970 C C . VAL B 1 487 ? 3.76 -10.805 -17.234 1 87.38 487 VAL B C 1
ATOM 8972 O O . VAL B 1 487 ? 4.922 -10.5 -17.516 1 87.38 487 VAL B O 1
ATOM 8975 N N . ARG B 1 488 ? 3.479 -11.797 -16.5 1 89.5 488 ARG B N 1
ATOM 8976 C CA . ARG B 1 488 ? 4.516 -12.641 -15.914 1 89.5 488 ARG B CA 1
ATOM 8977 C C . ARG B 1 488 ? 5.359 -13.297 -17 1 89.5 488 ARG B C 1
ATOM 8979 O O . ARG B 1 488 ? 6.59 -13.281 -16.938 1 89.5 488 ARG B O 1
ATOM 8986 N N . ARG B 1 489 ? 4.707 -13.844 -17.938 1 86.06 489 ARG B N 1
ATOM 8987 C CA . ARG B 1 489 ? 5.41 -14.516 -19.031 1 86.06 489 ARG B CA 1
ATOM 8988 C C . ARG B 1 489 ? 6.262 -13.531 -19.828 1 86.06 489 ARG B C 1
ATOM 8990 O O . ARG B 1 489 ? 7.363 -13.867 -20.266 1 86.06 489 ARG B O 1
ATOM 8997 N N . LEU B 1 490 ? 5.695 -12.414 -20 1 90.06 490 LEU B N 1
ATOM 8998 C CA . LEU B 1 490 ? 6.449 -11.367 -20.688 1 90.06 490 LEU B CA 1
ATOM 8999 C C . LEU B 1 490 ? 7.723 -11.023 -19.922 1 90.06 490 LEU B C 1
ATOM 9001 O O . LEU B 1 490 ? 8.805 -10.93 -20.516 1 90.06 490 LEU B O 1
ATOM 9005 N N . ILE B 1 491 ? 7.641 -10.891 -18.672 1 94 491 ILE B N 1
ATOM 9006 C CA . ILE B 1 491 ? 8.781 -10.531 -17.844 1 94 491 ILE B CA 1
ATOM 9007 C C . ILE B 1 491 ? 9.789 -11.688 -17.828 1 94 491 ILE B C 1
ATOM 9009 O O . ILE B 1 491 ? 11 -11.461 -17.875 1 94 491 ILE B O 1
ATOM 9013 N N . TRP B 1 492 ? 9.281 -12.945 -17.812 1 92.56 492 TRP B N 1
ATOM 9014 C CA . TRP B 1 492 ? 10.172 -14.094 -17.891 1 92.56 492 TRP B CA 1
ATOM 9015 C C . TRP B 1 492 ? 10.992 -14.062 -19.188 1 92.56 492 TRP B C 1
ATOM 9017 O O . TRP B 1 492 ? 12.195 -14.32 -19.172 1 92.56 492 TRP B O 1
ATOM 9027 N N . SER B 1 493 ? 10.32 -13.688 -20.219 1 91.38 493 SER B N 1
ATOM 9028 C CA . SER B 1 493 ? 11 -13.602 -21.5 1 91.38 493 SER B CA 1
ATOM 9029 C C . SER B 1 493 ? 12.055 -12.508 -21.5 1 91.38 493 SER B C 1
ATOM 9031 O O . SER B 1 493 ? 13.141 -12.68 -22.062 1 91.38 493 SER B O 1
ATOM 9033 N N . ILE B 1 494 ? 11.727 -11.43 -20.859 1 93.75 494 ILE B N 1
ATOM 9034 C CA . ILE B 1 494 ? 12.656 -10.305 -20.766 1 93.75 494 ILE B CA 1
ATOM 9035 C C . ILE B 1 494 ? 13.898 -10.727 -19.984 1 93.75 494 ILE B C 1
ATOM 9037 O O . ILE B 1 494 ? 15.023 -10.477 -20.422 1 93.75 494 ILE B O 1
ATOM 9041 N N . ILE B 1 495 ? 13.703 -11.367 -18.906 1 94.12 495 ILE B N 1
ATOM 9042 C CA . ILE B 1 495 ? 14.805 -11.789 -18.047 1 94.12 495 ILE B CA 1
ATOM 9043 C C . ILE B 1 495 ? 15.656 -12.828 -18.781 1 94.12 495 ILE B C 1
ATOM 9045 O O . ILE B 1 495 ? 16.891 -12.781 -18.719 1 94.12 495 ILE B O 1
ATOM 9049 N N . ASN B 1 496 ? 15.008 -13.719 -19.469 1 91.31 496 ASN B N 1
ATOM 9050 C CA . ASN B 1 496 ? 15.719 -14.758 -20.203 1 91.31 496 ASN B CA 1
ATOM 9051 C C . ASN B 1 496 ? 16.609 -14.156 -21.297 1 91.31 496 ASN B C 1
ATOM 9053 O O . ASN B 1 496 ? 17.719 -14.625 -21.531 1 91.31 496 ASN B O 1
ATOM 9057 N N . LYS B 1 497 ? 16.094 -13.188 -21.953 1 90.19 497 LYS B N 1
ATOM 9058 C CA . LYS B 1 497 ? 16.859 -12.516 -23 1 90.19 497 LYS B CA 1
ATOM 9059 C C . LYS B 1 497 ? 18.016 -11.719 -22.391 1 90.19 497 LYS B C 1
ATOM 9061 O O . LYS B 1 497 ? 19.094 -11.641 -23 1 90.19 497 LYS B O 1
ATOM 9066 N N . ALA B 1 498 ? 17.797 -11.164 -21.281 1 91.88 498 ALA B N 1
ATOM 9067 C CA . ALA B 1 498 ? 18.781 -10.297 -20.641 1 91.88 498 ALA B CA 1
ATOM 9068 C C . ALA B 1 498 ? 19.938 -11.117 -20.047 1 91.88 498 ALA B C 1
ATOM 9070 O O . ALA B 1 498 ? 20.984 -10.57 -19.703 1 91.88 498 ALA B O 1
ATOM 9071 N N . ARG B 1 499 ? 19.797 -12.359 -19.984 1 89.56 499 ARG B N 1
ATOM 9072 C CA . ARG B 1 499 ? 20.75 -13.234 -19.328 1 89.56 499 ARG B CA 1
ATOM 9073 C C . ARG B 1 499 ? 22.094 -13.242 -20.078 1 89.56 499 ARG B C 1
ATOM 9075 O O . ARG B 1 499 ? 23.141 -13.438 -19.469 1 89.56 499 ARG B O 1
ATOM 9082 N N . VAL B 1 500 ? 22.031 -13.039 -21.312 1 87.06 500 VAL B N 1
ATOM 9083 C CA . VAL B 1 500 ? 23.234 -13.102 -22.125 1 87.06 500 VAL B CA 1
ATOM 9084 C C . VAL B 1 500 ? 24.219 -12.023 -21.672 1 87.06 500 VAL B C 1
ATOM 9086 O O . VAL B 1 500 ? 23.906 -10.828 -21.719 1 87.06 500 VAL B O 1
ATOM 9089 N N . GLY B 1 501 ? 25.328 -12.445 -21.156 1 87.06 501 GLY B N 1
ATOM 9090 C CA . GLY B 1 501 ? 26.375 -11.523 -20.766 1 87.06 501 GLY B CA 1
ATOM 9091 C C . GLY B 1 501 ? 26.203 -10.977 -19.359 1 87.06 501 GLY B C 1
ATOM 9092 O O . GLY B 1 501 ? 26.938 -10.078 -18.953 1 87.06 501 GLY B O 1
ATOM 9093 N N . LYS B 1 502 ? 25.25 -11.422 -18.734 1 93.31 502 LYS B N 1
ATOM 9094 C CA . LYS B 1 502 ? 24.984 -10.938 -17.375 1 93.31 502 LYS B CA 1
ATOM 9095 C C . LYS B 1 502 ? 24.75 -12.094 -16.406 1 93.31 502 LYS B C 1
ATOM 9097 O O . LYS B 1 502 ? 24.484 -13.227 -16.844 1 93.31 502 LYS B O 1
ATOM 9102 N N . THR B 1 503 ? 25.016 -11.789 -15.164 1 95.75 503 THR B N 1
ATOM 9103 C CA . THR B 1 503 ? 24.641 -12.695 -14.078 1 95.75 503 THR B CA 1
ATOM 9104 C C . THR B 1 503 ? 23.453 -12.133 -13.297 1 95.75 503 THR B C 1
ATOM 9106 O O . THR B 1 503 ? 23.5 -11 -12.82 1 95.75 503 THR B O 1
ATOM 9109 N N . ILE B 1 504 ? 22.406 -12.914 -13.25 1 96.75 504 ILE B N 1
ATOM 9110 C CA . ILE B 1 504 ? 21.172 -12.414 -12.641 1 96.75 504 ILE B CA 1
ATOM 9111 C C . ILE B 1 504 ? 20.875 -13.211 -11.375 1 96.75 504 ILE B C 1
ATOM 9113 O O . ILE B 1 504 ? 20.969 -14.445 -11.375 1 96.75 504 ILE B O 1
ATOM 9117 N N . VAL B 1 505 ? 20.609 -12.547 -10.305 1 96.88 505 VAL B N 1
ATOM 9118 C CA . VAL B 1 505 ? 20.125 -13.164 -9.07 1 96.88 505 VAL B CA 1
ATOM 9119 C C . VAL B 1 505 ? 18.688 -12.734 -8.805 1 96.88 505 VAL B C 1
ATOM 9121 O O . VAL B 1 505 ? 18.406 -11.531 -8.711 1 96.88 505 VAL B O 1
ATOM 9124 N N . LEU B 1 506 ? 17.812 -13.648 -8.742 1 95.69 506 LEU B N 1
ATOM 9125 C CA . LEU B 1 506 ? 16.422 -13.289 -8.5 1 95.69 506 LEU B CA 1
ATOM 9126 C C . LEU B 1 506 ? 15.883 -13.992 -7.258 1 95.69 506 LEU B C 1
ATOM 9128 O O . LEU B 1 506 ? 16.234 -15.148 -7 1 95.69 506 LEU B O 1
ATOM 9132 N N . THR B 1 507 ? 15.156 -13.273 -6.449 1 94.69 507 THR B N 1
ATOM 9133 C CA . THR B 1 507 ? 14.414 -13.867 -5.344 1 94.69 507 THR B CA 1
ATOM 9134 C C . THR B 1 507 ? 12.969 -14.141 -5.75 1 94.69 507 THR B C 1
ATOM 9136 O O . THR B 1 507 ? 12.375 -13.367 -6.512 1 94.69 507 THR B O 1
ATOM 9139 N N . THR B 1 508 ? 12.414 -15.273 -5.328 1 89.94 508 THR B N 1
ATOM 9140 C CA . THR B 1 508 ? 11.023 -15.586 -5.664 1 89.94 508 THR B CA 1
ATOM 9141 C C . THR B 1 508 ? 10.453 -16.609 -4.691 1 89.94 508 THR B C 1
ATOM 9143 O O . THR B 1 508 ? 11.203 -17.344 -4.051 1 89.94 508 THR B O 1
ATOM 9146 N N . HIS B 1 509 ? 9.234 -16.562 -4.566 1 84.75 509 HIS B N 1
ATOM 9147 C CA . HIS B 1 509 ? 8.523 -17.625 -3.875 1 84.75 509 HIS B CA 1
ATOM 9148 C C . HIS B 1 509 ? 7.746 -18.5 -4.859 1 84.75 509 HIS B C 1
ATOM 9150 O O . HIS B 1 509 ? 7.02 -19.406 -4.453 1 84.75 509 HIS B O 1
ATOM 9156 N N . SER B 1 510 ? 7.922 -18.25 -6.086 1 84.44 510 SER B N 1
ATOM 9157 C CA . SER B 1 510 ? 7.297 -19.047 -7.145 1 84.44 510 SER B CA 1
ATOM 9158 C C . SER B 1 510 ? 8.25 -20.109 -7.684 1 84.44 510 SER B C 1
ATOM 9160 O O . SER B 1 510 ? 9.234 -19.781 -8.344 1 84.44 510 SER B O 1
ATOM 9162 N N . MET B 1 511 ? 7.844 -21.312 -7.547 1 86.69 511 MET B N 1
ATOM 9163 C CA . MET B 1 511 ? 8.68 -22.406 -8.023 1 86.69 511 MET B CA 1
ATOM 9164 C C . MET B 1 511 ? 8.633 -22.5 -9.547 1 86.69 511 MET B C 1
ATOM 9166 O O . MET B 1 511 ? 9.609 -22.906 -10.18 1 86.69 511 MET B O 1
ATOM 9170 N N . GLU B 1 512 ? 7.559 -22.078 -10.047 1 83.25 512 GLU B N 1
ATOM 9171 C CA . GLU B 1 512 ? 7.43 -22.078 -11.508 1 83.25 512 GLU B CA 1
ATOM 9172 C C . GLU B 1 512 ? 8.398 -21.078 -12.141 1 83.25 512 GLU B C 1
ATOM 9174 O O . GLU B 1 512 ? 9.016 -21.375 -13.164 1 83.25 512 GLU B O 1
ATOM 9179 N N . GLU B 1 513 ? 8.5 -19.984 -11.539 1 89.94 513 GLU B N 1
ATOM 9180 C CA . GLU B 1 513 ? 9.43 -18.969 -12.008 1 89.94 513 GLU B CA 1
ATOM 9181 C C . GLU B 1 513 ? 10.875 -19.453 -11.922 1 89.94 513 GLU B C 1
ATOM 9183 O O . GLU B 1 513 ? 11.656 -19.266 -12.852 1 89.94 513 GLU B O 1
ATOM 9188 N N . ALA B 1 514 ? 11.172 -20.047 -10.852 1 91.75 514 ALA B N 1
ATOM 9189 C CA . ALA B 1 514 ? 12.523 -20.547 -10.641 1 91.75 514 ALA B CA 1
ATOM 9190 C C . ALA B 1 514 ? 12.867 -21.625 -11.664 1 91.75 514 ALA B C 1
ATOM 9192 O O . ALA B 1 514 ? 13.969 -21.641 -12.211 1 91.75 514 ALA B O 1
ATOM 9193 N N . GLU B 1 515 ? 11.961 -22.469 -11.922 1 86.75 515 GLU B N 1
ATOM 9194 C CA . GLU B 1 515 ? 12.195 -23.562 -12.867 1 86.75 515 GLU B CA 1
ATOM 9195 C C . GLU B 1 515 ? 12.352 -23.031 -14.289 1 86.75 515 GLU B C 1
ATOM 9197 O O . GLU B 1 515 ? 13.125 -23.578 -15.078 1 86.75 515 GLU B O 1
ATOM 9202 N N . ALA B 1 516 ? 11.648 -22.062 -14.547 1 86 516 ALA B N 1
ATOM 9203 C CA . ALA B 1 516 ? 11.672 -21.5 -15.898 1 86 516 ALA B CA 1
ATOM 9204 C C . ALA B 1 516 ? 12.953 -20.719 -16.156 1 86 516 ALA B C 1
ATOM 9206 O O . ALA B 1 516 ? 13.539 -20.797 -17.234 1 86 516 ALA B O 1
ATOM 9207 N N . LEU B 1 517 ? 13.422 -20.062 -15.156 1 91.62 517 LEU B N 1
ATOM 9208 C CA . LEU B 1 517 ? 14.43 -19.031 -15.438 1 91.62 517 LEU B CA 1
ATOM 9209 C C . LEU B 1 517 ? 15.789 -19.453 -14.891 1 91.62 517 LEU B C 1
ATOM 9211 O O . LEU B 1 517 ? 16.828 -19.078 -15.438 1 91.62 517 LEU B O 1
ATOM 9215 N N . CYS B 1 518 ? 15.828 -20.25 -13.859 1 93.56 518 CYS B N 1
ATOM 9216 C CA . CYS B 1 518 ? 17.062 -20.375 -13.102 1 93.56 518 CYS B CA 1
ATOM 9217 C C . CYS B 1 518 ? 17.797 -21.656 -13.484 1 93.56 518 CYS B C 1
ATOM 9219 O O . CYS B 1 518 ? 17.188 -22.719 -13.586 1 93.56 518 CYS B O 1
ATOM 9221 N N . GLN B 1 519 ? 19.078 -21.547 -13.664 1 91.31 519 GLN B N 1
ATOM 9222 C CA . GLN B 1 519 ? 19.938 -22.703 -13.875 1 91.31 519 GLN B CA 1
ATOM 9223 C C . GLN B 1 519 ? 20.422 -23.281 -12.547 1 91.31 519 GLN B C 1
ATOM 9225 O O . GLN B 1 519 ? 20.734 -24.469 -12.469 1 91.31 519 GLN B O 1
ATOM 9230 N N . ARG B 1 520 ? 20.5 -22.422 -11.594 1 93.69 520 ARG B N 1
ATOM 9231 C CA . ARG B 1 520 ? 20.875 -22.797 -10.234 1 93.69 520 ARG B CA 1
ATOM 9232 C C . ARG B 1 520 ? 19.984 -22.109 -9.211 1 93.69 520 ARG B C 1
ATOM 9234 O O . ARG B 1 520 ? 19.609 -20.938 -9.391 1 93.69 520 ARG B O 1
ATOM 9241 N N . ILE B 1 521 ? 19.609 -22.891 -8.219 1 95 521 ILE B N 1
ATOM 9242 C CA . ILE B 1 521 ? 18.719 -22.297 -7.223 1 95 521 ILE B CA 1
ATOM 9243 C C . ILE B 1 521 ? 19.188 -22.672 -5.82 1 95 521 ILE B C 1
ATOM 9245 O O . ILE B 1 521 ? 19.906 -23.656 -5.641 1 95 521 ILE B O 1
ATOM 9249 N N . SER B 1 522 ? 18.891 -21.828 -4.883 1 95.5 522 SER B N 1
ATOM 9250 C CA . SER B 1 522 ? 19.078 -22.094 -3.457 1 95.5 522 SER B CA 1
ATOM 9251 C C . SER B 1 522 ? 17.797 -21.797 -2.672 1 95.5 522 SER B C 1
ATOM 9253 O O . SER B 1 522 ? 17.031 -20.906 -3.035 1 95.5 522 SER B O 1
ATOM 9255 N N . ILE B 1 523 ? 17.531 -22.609 -1.721 1 93 523 ILE B N 1
ATOM 9256 C CA . ILE B 1 523 ? 16.422 -22.375 -0.812 1 93 523 ILE B CA 1
ATOM 9257 C C . ILE B 1 523 ? 16.953 -21.906 0.542 1 93 523 ILE B C 1
ATOM 9259 O O . ILE B 1 523 ? 17.766 -22.578 1.165 1 93 523 ILE B O 1
ATOM 9263 N N . MET B 1 524 ? 16.531 -20.734 0.845 1 91.69 524 MET B N 1
ATOM 9264 C CA . MET B 1 524 ? 16.938 -20.141 2.115 1 91.69 524 MET B CA 1
ATOM 9265 C C . MET B 1 524 ? 15.82 -20.266 3.152 1 91.69 524 MET B C 1
ATOM 9267 O O . MET B 1 524 ? 14.648 -20.062 2.836 1 91.69 524 MET B O 1
ATOM 9271 N N . ALA B 1 525 ? 16.188 -20.719 4.328 1 87.94 525 ALA B N 1
ATOM 9272 C CA . ALA B 1 525 ? 15.258 -20.797 5.449 1 87.94 525 ALA B CA 1
ATOM 9273 C C . ALA B 1 525 ? 15.922 -20.328 6.746 1 87.94 525 ALA B C 1
ATOM 9275 O O . ALA B 1 525 ? 17.047 -20.734 7.051 1 87.94 525 ALA B O 1
ATOM 9276 N N . ARG B 1 526 ? 15.289 -19.453 7.465 1 86.62 526 ARG B N 1
ATOM 9277 C CA . ARG B 1 526 ? 15.734 -18.969 8.766 1 86.62 526 ARG B CA 1
ATOM 9278 C C . ARG B 1 526 ? 17.141 -18.391 8.68 1 86.62 526 ARG B C 1
ATOM 9280 O O . ARG B 1 526 ? 18 -18.719 9.508 1 86.62 526 ARG B O 1
ATOM 9287 N N . GLY B 1 527 ? 17.484 -17.844 7.609 1 89.62 527 GLY B N 1
ATOM 9288 C CA . GLY B 1 527 ? 18.734 -17.094 7.477 1 89.62 527 GLY B CA 1
ATOM 9289 C C . GLY B 1 527 ? 19.875 -17.953 6.945 1 89.62 527 GLY B C 1
ATOM 9290 O O . GLY B 1 527 ? 21 -17.469 6.805 1 89.62 527 GLY B O 1
ATOM 9291 N N . SER B 1 528 ? 19.594 -19.25 6.691 1 91.5 528 SER B N 1
ATOM 9292 C CA . SER B 1 528 ? 20.625 -20.141 6.188 1 91.5 528 SER B CA 1
ATOM 9293 C C . SER B 1 528 ? 20.188 -20.812 4.891 1 91.5 528 SER B C 1
ATOM 9295 O O . SER B 1 528 ? 19 -20.922 4.609 1 91.5 528 SER B O 1
ATOM 9297 N N . LEU B 1 529 ? 21.234 -21.234 4.133 1 93.75 529 LEU B N 1
ATOM 9298 C CA . LEU B 1 529 ? 20.938 -22 2.93 1 93.75 529 LEU B CA 1
ATOM 9299 C C . LEU B 1 529 ? 20.641 -23.453 3.277 1 93.75 529 LEU B C 1
ATOM 9301 O O . LEU B 1 529 ? 21.375 -24.094 4.035 1 93.75 529 LEU B O 1
ATOM 9305 N N . ARG B 1 530 ? 19.609 -23.953 2.75 1 92.19 530 ARG B N 1
ATOM 9306 C CA . ARG B 1 530 ? 19.234 -25.344 2.98 1 92.19 530 ARG B CA 1
ATOM 9307 C C . ARG B 1 530 ? 19.766 -26.25 1.871 1 92.19 530 ARG B C 1
ATOM 9309 O O . ARG B 1 530 ? 20.141 -27.391 2.121 1 92.19 530 ARG B O 1
ATOM 9316 N N . CYS B 1 531 ? 19.703 -25.766 0.747 1 93.75 531 CYS B N 1
ATOM 9317 C CA . CYS B 1 531 ? 20.203 -26.5 -0.412 1 93.75 531 CYS B CA 1
ATOM 9318 C C . CYS B 1 531 ? 20.656 -25.547 -1.506 1 93.75 531 CYS B C 1
ATOM 9320 O O . CYS B 1 531 ? 20.359 -24.359 -1.466 1 93.75 531 CYS B O 1
ATOM 9322 N N . ILE B 1 532 ? 21.469 -26.031 -2.373 1 95 532 ILE B N 1
ATOM 9323 C CA . ILE B 1 532 ? 21.953 -25.281 -3.521 1 95 532 ILE B CA 1
ATOM 9324 C C . ILE B 1 532 ? 22.281 -26.234 -4.664 1 95 532 ILE B C 1
ATOM 9326 O O . ILE B 1 532 ? 23.141 -27.125 -4.516 1 95 532 ILE B O 1
ATOM 9330 N N . ALA B 1 533 ? 21.562 -26.141 -5.715 1 93 533 ALA B N 1
ATOM 9331 C CA . ALA B 1 533 ? 21.781 -27 -6.875 1 93 533 ALA B CA 1
ATOM 9332 C C . ALA B 1 533 ? 20.891 -26.594 -8.047 1 93 533 ALA B C 1
ATOM 9334 O O . ALA B 1 533 ? 20.219 -25.562 -7.984 1 93 533 ALA B O 1
ATOM 9335 N N . ASN B 1 534 ? 21.125 -27.172 -9.109 1 90.69 534 ASN B N 1
ATOM 9336 C CA . ASN B 1 534 ? 20.156 -26.969 -10.18 1 90.69 534 ASN B CA 1
ATOM 9337 C C . ASN B 1 534 ? 18.797 -27.578 -9.852 1 90.69 534 ASN B C 1
ATOM 9339 O O . ASN B 1 534 ? 18.719 -28.484 -9.023 1 90.69 534 ASN B O 1
ATOM 9343 N N . PRO B 1 535 ? 17.734 -27.062 -10.406 1 88 535 PRO B N 1
ATOM 9344 C CA . PRO B 1 535 ? 16.391 -27.531 -10.086 1 88 535 PRO B CA 1
ATOM 9345 C C . PRO B 1 535 ? 16.219 -29.031 -10.281 1 88 535 PRO B C 1
ATOM 9347 O O . PRO B 1 535 ? 15.531 -29.688 -9.484 1 88 535 PRO B O 1
ATOM 9350 N N . ILE B 1 536 ? 16.891 -29.578 -11.188 1 82.69 536 ILE B N 1
ATOM 9351 C CA . ILE B 1 536 ? 16.75 -31 -11.508 1 82.69 536 ILE B CA 1
ATOM 9352 C C . ILE B 1 536 ? 17.375 -31.844 -10.383 1 82.69 536 ILE B C 1
ATOM 9354 O O . ILE B 1 536 ? 16.781 -32.812 -9.938 1 82.69 536 ILE B O 1
ATOM 9358 N N . ARG B 1 537 ? 18.484 -31.438 -9.977 1 85.88 537 ARG B N 1
ATOM 9359 C CA . ARG B 1 537 ? 19.172 -32.156 -8.898 1 85.88 537 ARG B CA 1
ATOM 9360 C C . ARG B 1 537 ? 18.359 -32.094 -7.613 1 85.88 537 ARG B C 1
ATOM 9362 O O . ARG B 1 537 ? 18.266 -33.094 -6.887 1 85.88 537 ARG B O 1
ATOM 9369 N N . LEU B 1 538 ? 17.797 -31.031 -7.387 1 88.94 538 LEU B N 1
ATOM 9370 C CA . LEU B 1 538 ? 17 -30.891 -6.176 1 88.94 538 LEU B CA 1
ATOM 9371 C C . LEU B 1 538 ? 15.789 -31.812 -6.215 1 88.94 538 LEU B C 1
ATOM 9373 O O . LEU B 1 538 ? 15.406 -32.375 -5.191 1 88.94 538 LEU B O 1
ATOM 9377 N N . LYS B 1 539 ? 15.18 -31.891 -7.352 1 84.62 539 LYS B N 1
ATOM 9378 C CA . LYS B 1 539 ? 14.039 -32.781 -7.512 1 84.62 539 LYS B CA 1
ATOM 9379 C C . LYS B 1 539 ? 14.453 -34.25 -7.328 1 84.62 539 LYS B C 1
ATOM 9381 O O . LYS B 1 539 ? 13.688 -35.062 -6.797 1 84.62 539 LYS B O 1
ATOM 9386 N N . GLN B 1 540 ? 15.68 -34.562 -7.715 1 80.94 540 GLN B N 1
ATOM 9387 C CA . GLN B 1 540 ? 16.188 -35.906 -7.578 1 80.94 540 GLN B CA 1
ATOM 9388 C C . GLN B 1 540 ? 16.516 -36.219 -6.125 1 80.94 540 GLN B C 1
ATOM 9390 O O . GLN B 1 540 ? 16.234 -37.344 -5.648 1 80.94 540 GLN B O 1
ATOM 9395 N N . LEU B 1 541 ? 17.094 -35.25 -5.484 1 84.94 541 LEU B N 1
ATOM 9396 C CA . LEU B 1 541 ? 17.562 -35.469 -4.117 1 84.94 541 LEU B CA 1
ATOM 9397 C C . LEU B 1 541 ? 16.391 -35.5 -3.141 1 84.94 541 LEU B C 1
ATOM 9399 O O . LEU B 1 541 ? 16.375 -36.281 -2.199 1 84.94 541 LEU B O 1
ATOM 9403 N N . TYR B 1 542 ? 15.484 -34.625 -3.43 1 85 542 TYR B N 1
ATOM 9404 C CA . TYR B 1 542 ? 14.461 -34.438 -2.406 1 85 542 TYR B CA 1
ATOM 9405 C C . TYR B 1 542 ? 13.086 -34.844 -2.926 1 85 542 TYR B C 1
ATOM 9407 O O . TYR B 1 542 ? 12.102 -34.812 -2.178 1 85 542 TYR B O 1
ATOM 9415 N N . GLY B 1 543 ? 13.039 -35.156 -4.176 1 79.69 543 GLY B N 1
ATOM 9416 C CA . GLY B 1 543 ? 11.773 -35.594 -4.73 1 79.69 543 GLY B CA 1
ATOM 9417 C C . GLY B 1 543 ? 11.438 -37.031 -4.367 1 79.69 543 GLY B C 1
ATOM 9418 O O . GLY B 1 543 ? 12.328 -37.812 -4.008 1 79.69 543 GLY B O 1
ATOM 9419 N N . SER B 1 544 ? 10.117 -37.312 -4.336 1 73.56 544 SER B N 1
ATOM 9420 C CA . SER B 1 544 ? 9.656 -38.656 -3.963 1 73.56 544 SER B CA 1
ATOM 9421 C C . SER B 1 544 ? 9.383 -39.5 -5.199 1 73.56 544 SER B C 1
ATOM 9423 O O . SER B 1 544 ? 8.852 -40.625 -5.09 1 73.56 544 SER B O 1
ATOM 9425 N N . GLY B 1 545 ? 9.742 -38.969 -6.309 1 79.75 545 GLY B N 1
ATOM 9426 C CA . GLY B 1 545 ? 9.508 -39.75 -7.5 1 79.75 545 GLY B CA 1
ATOM 9427 C C . GLY B 1 545 ? 8.586 -39.094 -8.5 1 79.75 545 GLY B C 1
ATOM 9428 O O . GLY B 1 545 ? 8.898 -38 -9.008 1 79.75 545 GLY B O 1
ATOM 9429 N N . TYR B 1 546 ? 7.402 -39.781 -8.656 1 85.19 546 TYR B N 1
ATOM 9430 C CA . TYR B 1 546 ? 6.457 -39.312 -9.648 1 85.19 546 TYR B CA 1
ATOM 9431 C C . TYR B 1 546 ? 5.188 -38.781 -8.984 1 85.19 546 TYR B C 1
ATOM 9433 O O . TYR B 1 546 ? 4.852 -39.188 -7.871 1 85.19 546 TYR B O 1
ATOM 9441 N N . ARG B 1 547 ? 4.652 -37.844 -9.711 1 87.81 547 ARG B N 1
ATOM 9442 C CA . ARG B 1 547 ? 3.377 -37.281 -9.273 1 87.81 547 ARG B CA 1
ATOM 9443 C C . ARG B 1 547 ? 2.285 -37.531 -10.312 1 87.81 547 ARG B C 1
ATOM 9445 O O . ARG B 1 547 ? 2.51 -37.375 -11.508 1 87.81 547 ARG B O 1
ATOM 9452 N N . LEU B 1 548 ? 1.178 -38.031 -9.773 1 89.88 548 LEU B N 1
ATOM 9453 C CA . LEU B 1 548 ? 0.006 -38.25 -10.617 1 89.88 548 LEU B CA 1
ATOM 9454 C C . LEU B 1 548 ? -1.157 -37.375 -10.156 1 89.88 548 LEU B C 1
ATOM 9456 O O . LEU B 1 548 ? -1.426 -37.25 -8.961 1 89.88 548 LEU B O 1
ATOM 9460 N N . TYR B 1 549 ? -1.671 -36.656 -11.102 1 89.56 549 TYR B N 1
ATOM 9461 C CA . TYR B 1 549 ? -2.873 -35.906 -10.805 1 89.56 549 TYR B CA 1
ATOM 9462 C C . TYR B 1 549 ? -4.008 -36.281 -11.75 1 89.56 549 TYR B C 1
ATOM 9464 O O . TYR B 1 549 ? -3.768 -36.688 -12.883 1 89.56 549 TYR B O 1
ATOM 9472 N N . PHE B 1 550 ? -5.266 -36.219 -11.242 1 90.69 550 PHE B N 1
ATOM 9473 C CA . PHE B 1 550 ? -6.414 -36.469 -12.109 1 90.69 550 PHE B CA 1
ATOM 9474 C C . PHE B 1 550 ? -7.578 -35.562 -11.727 1 90.69 550 PHE B C 1
ATOM 9476 O O . PHE B 1 550 ? -7.629 -35.031 -10.609 1 90.69 550 PHE B O 1
ATOM 9483 N N . ASN B 1 551 ? -8.367 -35.25 -12.664 1 89.44 551 ASN B N 1
ATOM 9484 C CA . ASN B 1 551 ? -9.602 -34.5 -12.492 1 89.44 551 ASN B CA 1
ATOM 9485 C C . ASN B 1 551 ? -10.828 -35.344 -12.82 1 89.44 551 ASN B C 1
ATOM 9487 O O . ASN B 1 551 ? -10.789 -36.156 -13.734 1 89.44 551 ASN B O 1
ATOM 9491 N N . CYS B 1 552 ? -11.844 -35.25 -12.008 1 89.69 552 CYS B N 1
ATOM 9492 C CA . CYS B 1 552 ? -13.109 -35.938 -12.234 1 89.69 552 CYS B CA 1
ATOM 9493 C C . CYS B 1 552 ? -14.281 -35.125 -11.695 1 89.69 552 CYS B C 1
ATOM 9495 O O . CYS B 1 552 ? -14.094 -34.031 -11.172 1 89.69 552 CYS B O 1
ATOM 9497 N N . HIS B 1 553 ? -15.391 -35.594 -12.023 1 85.81 553 HIS B N 1
ATOM 9498 C CA . HIS B 1 553 ? -16.562 -34.969 -11.414 1 85.81 553 HIS B CA 1
ATOM 9499 C C . HIS B 1 553 ? -16.656 -35.312 -9.93 1 85.81 553 HIS B C 1
ATOM 9501 O O . HIS B 1 553 ? -16.125 -36.344 -9.492 1 85.81 553 HIS B O 1
ATOM 9507 N N . GLU B 1 554 ? -17.375 -34.469 -9.234 1 83.56 554 GLU B N 1
ATOM 9508 C CA . GLU B 1 554 ? -17.469 -34.625 -7.785 1 83.56 554 GLU B CA 1
ATOM 9509 C C . GLU B 1 554 ? -18.031 -36 -7.414 1 83.56 554 GLU B C 1
ATOM 9511 O O . GLU B 1 554 ? -17.562 -36.625 -6.461 1 83.56 554 GLU B O 1
ATOM 9516 N N . HIS B 1 555 ? -19.016 -36.469 -8.156 1 86.06 555 HIS B N 1
ATOM 9517 C CA . HIS B 1 555 ? -19.688 -37.719 -7.816 1 86.06 555 HIS B CA 1
ATOM 9518 C C . HIS B 1 555 ? -18.797 -38.938 -8.125 1 86.06 555 HIS B C 1
ATOM 9520 O O . HIS B 1 555 ? -19.047 -40.031 -7.605 1 86.06 555 HIS B O 1
ATOM 9526 N N . ASP B 1 556 ? -17.766 -38.781 -8.906 1 91.5 556 ASP B N 1
ATOM 9527 C CA . ASP B 1 556 ? -16.906 -39.875 -9.305 1 91.5 556 ASP B CA 1
ATOM 9528 C C . ASP B 1 556 ? -15.609 -39.875 -8.5 1 91.5 556 ASP B C 1
ATOM 9530 O O . ASP B 1 556 ? -14.727 -40.719 -8.727 1 91.5 556 ASP B O 1
ATOM 9534 N N . MET B 1 557 ? -15.492 -39.031 -7.582 1 90 557 MET B N 1
ATOM 9535 C CA . MET B 1 557 ? -14.227 -38.844 -6.871 1 90 557 MET B CA 1
ATOM 9536 C C . MET B 1 557 ? -13.828 -40.094 -6.109 1 90 557 MET B C 1
ATOM 9538 O O . MET B 1 557 ? -12.664 -40.5 -6.133 1 90 557 MET B O 1
ATOM 9542 N N . GLU B 1 558 ? -14.773 -40.688 -5.449 1 92.06 558 GLU B N 1
ATOM 9543 C CA . GLU B 1 558 ? -14.469 -41.875 -4.664 1 92.06 558 GLU B CA 1
ATOM 9544 C C . GLU B 1 558 ? -14.07 -43.062 -5.562 1 92.06 558 GLU B C 1
ATOM 9546 O O . GLU B 1 558 ? -13.102 -43.75 -5.273 1 92.06 558 GLU B O 1
ATOM 9551 N N . ARG B 1 559 ? -14.781 -43.219 -6.621 1 93.94 559 ARG B N 1
ATOM 9552 C CA . ARG B 1 559 ? -14.516 -44.281 -7.562 1 93.94 559 ARG B CA 1
ATOM 9553 C C . ARG B 1 559 ? -13.164 -44.094 -8.242 1 93.94 559 ARG B C 1
ATOM 9555 O O . ARG B 1 559 ? -12.375 -45.031 -8.352 1 93.94 559 ARG B O 1
ATOM 9562 N N . ALA B 1 560 ? -12.977 -42.938 -8.68 1 94.62 560 ALA B N 1
ATOM 9563 C CA . ALA B 1 560 ? -11.727 -42.625 -9.359 1 94.62 560 ALA B CA 1
ATOM 9564 C C . ALA B 1 560 ? -10.531 -42.75 -8.422 1 94.62 560 ALA B C 1
ATOM 9566 O O . ALA B 1 560 ? -9.492 -43.312 -8.812 1 94.62 560 ALA B O 1
ATOM 9567 N N . SER B 1 561 ? -10.672 -42.344 -7.195 1 94.44 561 SER B N 1
ATOM 9568 C CA . SER B 1 561 ? -9.586 -42.438 -6.227 1 94.44 561 SER B CA 1
ATOM 9569 C C . SER B 1 561 ? -9.258 -43.875 -5.887 1 94.44 561 SER B C 1
ATOM 9571 O O . SER B 1 561 ? -8.086 -44.25 -5.785 1 94.44 561 SER B O 1
ATOM 9573 N N . THR B 1 562 ? -10.281 -44.656 -5.738 1 94.19 562 THR B N 1
ATOM 9574 C CA . THR B 1 562 ? -10.094 -46.062 -5.418 1 94.19 562 THR B CA 1
ATOM 9575 C C . THR B 1 562 ? -9.383 -46.812 -6.555 1 94.19 562 THR B C 1
ATOM 9577 O O . THR B 1 562 ? -8.5 -47.625 -6.316 1 94.19 562 THR B O 1
ATOM 9580 N N . PHE B 1 563 ? -9.758 -46.469 -7.738 1 94.62 563 PHE B N 1
ATOM 9581 C CA . PHE B 1 563 ? -9.125 -47.094 -8.906 1 94.62 563 PHE B CA 1
ATOM 9582 C C . PHE B 1 563 ? -7.652 -46.688 -8.977 1 94.62 563 PHE B C 1
ATOM 9584 O O . PHE B 1 563 ? -6.785 -47.562 -9.133 1 94.62 563 PHE B O 1
ATOM 9591 N N . ILE B 1 564 ? -7.363 -45.375 -8.836 1 94.19 564 ILE B N 1
ATOM 9592 C CA . ILE B 1 564 ? -5.996 -44.875 -8.945 1 94.19 564 ILE B CA 1
ATOM 9593 C C . ILE B 1 564 ? -5.137 -45.5 -7.844 1 94.19 564 ILE B C 1
ATOM 9595 O O . ILE B 1 564 ? -3.994 -45.875 -8.086 1 94.19 564 ILE B O 1
ATOM 9599 N N . GLU B 1 565 ? -5.676 -45.562 -6.695 1 93.75 565 GLU B N 1
ATOM 9600 C CA . GLU B 1 565 ? -4.934 -46.125 -5.57 1 93.75 565 GLU B CA 1
ATOM 9601 C C . GLU B 1 565 ? -4.648 -47.625 -5.793 1 93.75 565 GLU B C 1
ATOM 9603 O O . GLU B 1 565 ? -3.645 -48.156 -5.301 1 93.75 565 GLU B O 1
ATOM 9608 N N . SER B 1 566 ? -5.496 -48.312 -6.602 1 92.5 566 SER B N 1
ATOM 9609 C CA . SER B 1 566 ? -5.312 -49.719 -6.875 1 92.5 566 SER B CA 1
ATOM 9610 C C . SER B 1 566 ? -4.234 -49.938 -7.93 1 92.5 566 SER B C 1
ATOM 9612 O O . SER B 1 566 ? -3.588 -51 -7.949 1 92.5 566 SER B O 1
ATOM 9614 N N . VAL B 1 567 ? -4.086 -49 -8.781 1 91.56 567 VAL B N 1
ATOM 9615 C CA . VAL B 1 567 ? -3.172 -49.188 -9.898 1 91.56 567 VAL B CA 1
ATOM 9616 C C . VAL B 1 567 ? -1.798 -48.625 -9.547 1 91.56 567 VAL B C 1
ATOM 9618 O O . VAL B 1 567 ? -0.788 -49 -10.133 1 91.56 567 VAL B O 1
ATOM 9621 N N . LEU B 1 568 ? -1.703 -47.75 -8.609 1 90.94 568 LEU B N 1
ATOM 9622 C CA . LEU B 1 568 ? -0.443 -47.125 -8.227 1 90.94 568 LEU B CA 1
ATOM 9623 C C . LEU B 1 568 ? 0.472 -48.125 -7.527 1 90.94 568 LEU B C 1
ATOM 9625 O O . LEU B 1 568 ? -0.004 -49.031 -6.875 1 90.94 568 LEU B O 1
ATOM 9629 N N . PRO B 1 569 ? 1.787 -47.875 -7.852 1 87.06 569 PRO B N 1
ATOM 9630 C CA . PRO B 1 569 ? 2.732 -48.75 -7.141 1 87.06 569 PRO B CA 1
ATOM 9631 C C . PRO B 1 569 ? 2.613 -48.625 -5.625 1 87.06 569 PRO B C 1
ATOM 9633 O O . PRO B 1 569 ? 1.973 -47.719 -5.121 1 87.06 569 PRO B O 1
ATOM 9636 N N . GLU B 1 570 ? 3.318 -49.531 -4.996 1 83 570 GLU B N 1
ATOM 9637 C CA . GLU B 1 570 ? 3.25 -49.562 -3.537 1 83 570 GLU B CA 1
ATOM 9638 C C . GLU B 1 570 ? 3.881 -48.344 -2.91 1 83 570 GLU B C 1
ATOM 9640 O O . GLU B 1 570 ? 4.766 -47.719 -3.506 1 83 570 GLU B O 1
ATOM 9645 N N . LYS B 1 571 ? 3.385 -47.781 -1.815 1 87.19 571 LYS B N 1
ATOM 9646 C CA . LYS B 1 571 ? 3.9 -46.688 -1.002 1 87.19 571 LYS B CA 1
ATOM 9647 C C . LYS B 1 571 ? 3.529 -45.344 -1.604 1 87.19 571 LYS B C 1
ATOM 9649 O O . LYS B 1 571 ? 4.344 -44.438 -1.618 1 87.19 571 LYS B O 1
ATOM 9654 N N . TRP B 1 572 ? 2.463 -45.312 -2.281 1 87.88 572 TRP B N 1
ATOM 9655 C CA . TRP B 1 572 ? 1.983 -44.031 -2.762 1 87.88 572 TRP B CA 1
ATOM 9656 C C . TRP B 1 572 ? 1.516 -43.156 -1.603 1 87.88 572 TRP B C 1
ATOM 9658 O O . TRP B 1 572 ? 1.164 -43.688 -0.537 1 87.88 572 TRP B O 1
ATOM 9668 N N . ILE B 1 573 ? 1.695 -41.844 -1.753 1 89 573 ILE B N 1
ATOM 9669 C CA . ILE B 1 573 ? 1.246 -40.875 -0.751 1 89 573 ILE B CA 1
ATOM 9670 C C . ILE B 1 573 ? 0.258 -39.906 -1.381 1 89 573 ILE B C 1
ATOM 9672 O O . ILE B 1 573 ? 0.47 -39.438 -2.5 1 89 573 ILE B O 1
ATOM 9676 N N . LEU B 1 574 ? -0.863 -39.719 -0.667 1 89.94 574 LEU B N 1
ATOM 9677 C CA . LEU B 1 574 ? -1.836 -38.719 -1.101 1 89.94 574 LEU B CA 1
ATOM 9678 C C . LEU B 1 574 ? -1.359 -37.312 -0.76 1 89.94 574 LEU B C 1
ATOM 9680 O O . LEU B 1 574 ? -1.133 -37 0.409 1 89.94 574 LEU B O 1
ATOM 9684 N N . ILE B 1 575 ? -1.145 -36.531 -1.752 1 81.69 575 ILE B N 1
ATOM 9685 C CA . ILE B 1 575 ? -0.643 -35.156 -1.569 1 81.69 575 ILE B CA 1
ATOM 9686 C C . ILE B 1 575 ? -1.799 -34.219 -1.224 1 81.69 575 ILE B C 1
ATOM 9688 O O . ILE B 1 575 ? -1.665 -33.375 -0.358 1 81.69 575 ILE B O 1
ATOM 9692 N N . GLY B 1 576 ? -2.822 -34.312 -1.984 1 82.5 576 GLY B N 1
ATOM 9693 C CA . GLY B 1 576 ? -3.973 -33.469 -1.737 1 82.5 576 GLY B CA 1
ATOM 9694 C C . GLY B 1 576 ? -5.215 -33.906 -2.49 1 82.5 576 GLY B C 1
ATOM 9695 O O . GLY B 1 576 ? -5.117 -34.5 -3.572 1 82.5 576 GLY B O 1
ATOM 9696 N N . THR B 1 577 ? -6.348 -33.656 -1.813 1 87.25 577 THR B N 1
ATOM 9697 C CA . THR B 1 577 ? -7.633 -34 -2.422 1 87.25 577 THR B CA 1
ATOM 9698 C C . THR B 1 577 ? -8.609 -32.812 -2.273 1 87.25 577 THR B C 1
ATOM 9700 O O . THR B 1 577 ? -8.672 -32.188 -1.219 1 87.25 577 THR B O 1
ATOM 9703 N N . PHE B 1 578 ? -9.141 -32.5 -3.381 1 85.94 578 PHE B N 1
ATOM 9704 C CA . PHE B 1 578 ? -10.188 -31.5 -3.391 1 85.94 578 PHE B CA 1
ATOM 9705 C C . PHE B 1 578 ? -11.484 -32.062 -3.965 1 85.94 578 PHE B C 1
ATOM 9707 O O . PHE B 1 578 ? -11.641 -33.281 -4.09 1 85.94 578 PHE B O 1
ATOM 9714 N N . ALA B 1 579 ? -12.422 -31.203 -4.246 1 79.75 579 ALA B N 1
ATOM 9715 C CA . ALA B 1 579 ? -13.75 -31.641 -4.652 1 79.75 579 ALA B CA 1
ATOM 9716 C C . ALA B 1 579 ? -13.703 -32.375 -5.988 1 79.75 579 ALA B C 1
ATOM 9718 O O . ALA B 1 579 ? -14.469 -33.312 -6.215 1 79.75 579 ALA B O 1
ATOM 9719 N N . THR B 1 580 ? -12.789 -31.906 -6.875 1 85.5 580 THR B N 1
ATOM 9720 C CA . THR B 1 580 ? -12.836 -32.469 -8.219 1 85.5 580 THR B CA 1
ATOM 9721 C C . THR B 1 580 ? -11.453 -32.938 -8.656 1 85.5 580 THR B C 1
ATOM 9723 O O . THR B 1 580 ? -11.227 -33.219 -9.836 1 85.5 580 THR B O 1
ATOM 9726 N N . ASN B 1 581 ? -10.508 -32.969 -7.75 1 89.44 581 ASN B N 1
ATOM 9727 C CA . ASN B 1 581 ? -9.164 -33.375 -8.156 1 89.44 581 ASN B CA 1
ATOM 9728 C C . ASN B 1 581 ? -8.391 -33.969 -6.984 1 89.44 581 ASN B C 1
ATOM 9730 O O . ASN B 1 581 ? -8.742 -33.75 -5.824 1 89.44 581 ASN B O 1
ATOM 9734 N N . ALA B 1 582 ? -7.496 -34.781 -7.355 1 91 582 ALA B N 1
ATOM 9735 C CA . ALA B 1 582 ? -6.598 -35.375 -6.367 1 91 582 ALA B CA 1
ATOM 9736 C C . ALA B 1 582 ? -5.199 -35.594 -6.945 1 91 582 ALA B C 1
ATOM 9738 O O . ALA B 1 582 ? -5.027 -35.656 -8.164 1 91 582 ALA B O 1
ATOM 9739 N N . SER B 1 583 ? -4.289 -35.531 -6.125 1 90.56 583 SER B N 1
ATOM 9740 C CA . SER B 1 583 ? -2.898 -35.688 -6.523 1 90.56 583 SER B CA 1
ATOM 9741 C C . SER B 1 583 ? -2.195 -36.719 -5.625 1 90.56 583 SER B C 1
ATOM 9743 O O . SER B 1 583 ? -2.41 -36.719 -4.414 1 90.56 583 SER B O 1
ATOM 9745 N N . TYR B 1 584 ? -1.411 -37.625 -6.312 1 90.81 584 TYR B N 1
ATOM 9746 C CA . TYR B 1 584 ? -0.685 -38.656 -5.617 1 90.81 584 TYR B CA 1
ATOM 9747 C C . TYR B 1 584 ? 0.799 -38.625 -5.965 1 90.81 584 TYR B C 1
ATOM 9749 O O . TYR B 1 584 ? 1.176 -38.188 -7.055 1 90.81 584 TYR B O 1
ATOM 9757 N N . GLU B 1 585 ? 1.57 -39.031 -5.02 1 89.19 585 GLU B N 1
ATOM 9758 C CA . GLU B 1 585 ? 3 -39.219 -5.25 1 89.19 585 GLU B CA 1
ATOM 9759 C C . GLU B 1 585 ? 3.412 -40.688 -5.012 1 89.19 585 GLU B C 1
ATOM 9761 O O . GLU B 1 585 ? 2.904 -41.312 -4.102 1 89.19 585 GLU B O 1
ATOM 9766 N N . PHE B 1 586 ? 4.254 -41.188 -5.914 1 88.44 586 PHE B N 1
ATOM 9767 C CA . PHE B 1 586 ? 4.742 -42.531 -5.762 1 88.44 586 PHE B CA 1
ATOM 9768 C C . PHE B 1 586 ? 6.203 -42.656 -6.184 1 88.44 586 PHE B C 1
ATOM 9770 O O . PHE B 1 586 ? 6.672 -41.875 -7.008 1 88.44 586 PHE B O 1
ATOM 9777 N N . PRO B 1 587 ? 6.973 -43.531 -5.516 1 84.81 587 PRO B N 1
ATOM 9778 C CA . PRO B 1 587 ? 8.406 -43.625 -5.789 1 84.81 587 PRO B CA 1
ATOM 9779 C C . PRO B 1 587 ? 8.703 -44.188 -7.184 1 84.81 587 PRO B C 1
ATOM 9781 O O . PRO B 1 587 ? 7.879 -44.906 -7.758 1 84.81 587 PRO B O 1
ATOM 9784 N N . SER B 1 588 ? 9.836 -43.781 -7.73 1 74.69 588 SER B N 1
ATOM 9785 C CA . SER B 1 588 ? 10.273 -44.156 -9.078 1 74.69 588 SER B CA 1
ATOM 9786 C C . SER B 1 588 ? 10.57 -45.656 -9.172 1 74.69 588 SER B C 1
ATOM 9788 O O . SER B 1 588 ? 10.531 -46.219 -10.266 1 74.69 588 SER B O 1
ATOM 9790 N N . SER B 1 589 ? 11.055 -46.312 -8.016 1 62.25 589 SER B N 1
ATOM 9791 C CA . SER B 1 589 ? 11.539 -47.688 -8.039 1 62.25 589 SER B CA 1
ATOM 9792 C C . SER B 1 589 ? 10.469 -48.656 -8.547 1 62.25 589 SER B C 1
ATOM 9794 O O . SER B 1 589 ? 10.781 -49.719 -9.078 1 62.25 589 SER B O 1
ATOM 9796 N N . GLY B 1 590 ? 9.234 -48.438 -8.125 1 51.47 590 GLY B N 1
ATOM 9797 C CA . GLY B 1 590 ? 8.273 -49.531 -8.008 1 51.47 590 GLY B CA 1
ATOM 9798 C C . GLY B 1 590 ? 7.602 -49.875 -9.328 1 51.47 590 GLY B C 1
ATOM 9799 O O . GLY B 1 590 ? 6.949 -50.906 -9.445 1 51.47 590 GLY B O 1
ATOM 9800 N N . GLY B 1 591 ? 7.617 -49.094 -10.453 1 56.78 591 GLY B N 1
ATOM 9801 C CA . GLY B 1 591 ? 6.633 -49.656 -11.367 1 56.78 591 GLY B CA 1
ATOM 9802 C C . GLY B 1 591 ? 6.801 -49.188 -12.789 1 56.78 591 GLY B C 1
ATOM 9803 O O . GLY B 1 591 ? 7.535 -48.219 -13.047 1 56.78 591 GLY B O 1
ATOM 9804 N N . ASN B 1 592 ? 6.562 -49.969 -13.812 1 68.94 592 ASN B N 1
ATOM 9805 C CA . ASN B 1 592 ? 6.43 -49.688 -15.242 1 68.94 592 ASN B CA 1
ATOM 9806 C C . ASN B 1 592 ? 5.445 -48.562 -15.5 1 68.94 592 ASN B C 1
ATOM 9808 O O . ASN B 1 592 ? 4.23 -48.75 -15.445 1 68.94 592 ASN B O 1
ATOM 9812 N N . LEU B 1 593 ? 5.961 -47.281 -15.484 1 78.75 593 LEU B N 1
ATOM 9813 C CA . LEU B 1 593 ? 5.145 -46.094 -15.797 1 78.75 593 LEU B CA 1
ATOM 9814 C C . LEU B 1 593 ? 4.34 -46.312 -17.078 1 78.75 593 LEU B C 1
ATOM 9816 O O . LEU B 1 593 ? 3.234 -45.781 -17.219 1 78.75 593 LEU B O 1
ATOM 9820 N N . THR B 1 594 ? 4.918 -47.125 -17.859 1 76.62 594 THR B N 1
ATOM 9821 C CA . THR B 1 594 ? 4.227 -47.438 -19.109 1 76.62 594 THR B CA 1
ATOM 9822 C C . THR B 1 594 ? 2.957 -48.219 -18.859 1 76.62 594 THR B C 1
ATOM 9824 O O . THR B 1 594 ? 1.913 -47.969 -19.453 1 76.62 594 THR B O 1
ATOM 9827 N N . LYS B 1 595 ? 3.148 -49.188 -17.969 1 81.75 595 LYS B N 1
ATOM 9828 C CA . LYS B 1 595 ? 1.988 -50 -17.625 1 81.75 595 LYS B CA 1
ATOM 9829 C C . LYS B 1 595 ? 0.923 -49.188 -16.906 1 81.75 595 LYS B C 1
ATOM 9831 O O . LYS B 1 595 ? -0.272 -49.344 -17.156 1 81.75 595 LYS B O 1
ATOM 9836 N N . LEU B 1 596 ? 1.391 -48.344 -16.078 1 85.25 596 LEU B N 1
ATOM 9837 C CA . LEU B 1 596 ? 0.478 -47.469 -15.367 1 85.25 596 LEU B CA 1
ATOM 9838 C C . LEU B 1 596 ? -0.285 -46.562 -16.344 1 85.25 596 LEU B C 1
ATOM 9840 O O . LEU B 1 596 ? -1.503 -46.406 -16.219 1 85.25 596 LEU B O 1
ATOM 9844 N N . PHE B 1 597 ? 0.409 -46.062 -17.234 1 82.25 597 PHE B N 1
ATOM 9845 C CA . PHE B 1 597 ? -0.19 -45.156 -18.203 1 82.25 597 PHE B CA 1
ATOM 9846 C C . PHE B 1 597 ? -1.217 -45.906 -19.062 1 82.25 597 PHE B C 1
ATOM 9848 O O . PHE B 1 597 ? -2.293 -45.375 -19.344 1 82.25 597 PHE B O 1
ATOM 9855 N N . LYS B 1 598 ? -0.841 -47.094 -19.453 1 82.06 598 LYS B N 1
ATOM 9856 C CA . LYS B 1 598 ? -1.733 -47.906 -20.281 1 82.06 598 LYS B CA 1
ATOM 9857 C C . LYS B 1 598 ? -3.004 -48.25 -19.516 1 82.06 598 LYS B C 1
ATOM 9859 O O . LYS B 1 598 ? -4.102 -48.219 -20.078 1 82.06 598 LYS B O 1
ATOM 9864 N N . THR B 1 599 ? -2.82 -48.594 -18.297 1 88.31 599 THR B N 1
ATOM 9865 C CA . THR B 1 599 ? -3.955 -49 -17.484 1 88.31 599 THR B CA 1
ATOM 9866 C C . THR B 1 599 ? -4.91 -47.844 -17.25 1 88.31 599 THR B C 1
ATOM 9868 O O . THR B 1 599 ? -6.129 -48 -17.359 1 88.31 599 THR B O 1
ATOM 9871 N N . ILE B 1 600 ? -4.395 -46.688 -17 1 88.31 600 ILE B N 1
ATOM 9872 C CA . ILE B 1 600 ? -5.23 -45.531 -16.703 1 88.31 600 ILE B CA 1
ATOM 9873 C C . ILE B 1 600 ? -5.934 -45.062 -17.969 1 88.31 600 ILE B C 1
ATOM 9875 O O . ILE B 1 600 ? -7.125 -44.75 -17.953 1 88.31 600 ILE B O 1
ATOM 9879 N N . GLU B 1 601 ? -5.219 -45.031 -19.016 1 82.5 601 GLU B N 1
ATOM 9880 C CA . GLU B 1 601 ? -5.797 -44.562 -20.281 1 82.5 601 GLU B CA 1
ATOM 9881 C C . GLU B 1 601 ? -6.91 -45.5 -20.75 1 82.5 601 GLU B C 1
ATOM 9883 O O . GLU B 1 601 ? -7.891 -45.062 -21.344 1 82.5 601 GLU B O 1
ATOM 9888 N N . GLY B 1 602 ? -6.73 -46.75 -20.469 1 84.38 602 GLY B N 1
ATOM 9889 C CA . GLY B 1 602 ? -7.715 -47.75 -20.891 1 84.38 602 GLY B CA 1
ATOM 9890 C C . GLY B 1 602 ? -8.969 -47.719 -20.031 1 84.38 602 GLY B C 1
ATOM 9891 O O . GLY B 1 602 ? -10.055 -48.031 -20.516 1 84.38 602 GLY B O 1
ATOM 9892 N N . GLN B 1 603 ? -8.852 -47.344 -18.766 1 90.88 603 GLN B N 1
ATOM 9893 C CA . GLN B 1 603 ? -9.977 -47.469 -17.859 1 90.88 603 GLN B CA 1
ATOM 9894 C C . GLN B 1 603 ? -10.5 -46.094 -17.422 1 90.88 603 GLN B C 1
ATOM 9896 O O . GLN B 1 603 ? -11.461 -46 -16.672 1 90.88 603 GLN B O 1
ATOM 9901 N N . LYS B 1 604 ? -9.945 -45.031 -17.875 1 87.94 604 LYS B N 1
ATOM 9902 C CA . LYS B 1 604 ? -10.281 -43.688 -17.375 1 87.94 604 LYS B CA 1
ATOM 9903 C C . LYS B 1 604 ? -11.758 -43.375 -17.625 1 87.94 604 LYS B C 1
ATOM 9905 O O . LYS B 1 604 ? -12.422 -42.781 -16.766 1 87.94 604 LYS B O 1
ATOM 9910 N N . ALA B 1 605 ? -12.273 -43.75 -18.734 1 86.56 605 ALA B N 1
ATOM 9911 C CA . ALA B 1 605 ? -13.664 -43.469 -19.062 1 86.56 605 ALA B CA 1
ATOM 9912 C C . ALA B 1 605 ? -14.609 -44.219 -18.141 1 86.56 605 ALA B C 1
ATOM 9914 O O . ALA B 1 605 ? -15.648 -43.688 -17.734 1 86.56 605 ALA B O 1
ATOM 9915 N N . HIS B 1 606 ? -14.227 -45.406 -17.812 1 90.62 606 HIS B N 1
ATOM 9916 C CA . HIS B 1 606 ? -15.062 -46.25 -16.969 1 90.62 606 HIS B CA 1
ATOM 9917 C C . HIS B 1 606 ? -15.086 -45.75 -15.523 1 90.62 606 HIS B C 1
ATOM 9919 O O . HIS B 1 606 ? -16.094 -45.875 -14.836 1 90.62 606 HIS B O 1
ATOM 9925 N N . VAL B 1 607 ? -14.047 -45.219 -15.117 1 91.69 607 VAL B N 1
ATOM 9926 C CA . VAL B 1 607 ? -13.93 -44.844 -13.719 1 91.69 607 VAL B CA 1
ATOM 9927 C C . VAL B 1 607 ? -14.273 -43.375 -13.562 1 91.69 607 VAL B C 1
ATOM 9929 O O . VAL B 1 607 ? -14.367 -42.844 -12.438 1 91.69 607 VAL B O 1
ATOM 9932 N N . GLY B 1 608 ? -14.461 -42.688 -14.57 1 90.12 608 GLY B N 1
ATOM 9933 C CA . GLY B 1 608 ? -14.914 -41.312 -14.523 1 90.12 608 GLY B CA 1
ATOM 9934 C C . GLY B 1 608 ? -13.781 -40.312 -14.461 1 90.12 608 GLY B C 1
ATOM 9935 O O . GLY B 1 608 ? -13.945 -39.219 -13.922 1 90.12 608 GLY B O 1
ATOM 9936 N N . ILE B 1 609 ? -12.617 -40.656 -14.883 1 90.12 609 ILE B N 1
ATOM 9937 C CA . ILE B 1 609 ? -11.484 -39.75 -14.938 1 90.12 609 ILE B CA 1
ATOM 9938 C C . ILE B 1 609 ? -11.531 -38.938 -16.234 1 90.12 609 ILE B C 1
ATOM 9940 O O . ILE B 1 609 ? -11.539 -39.5 -17.328 1 90.12 609 ILE B O 1
ATOM 9944 N N . LEU B 1 610 ? -11.648 -37.688 -16.078 1 84.19 610 LEU B N 1
ATOM 9945 C CA . LEU B 1 610 ? -11.797 -36.844 -17.25 1 84.19 610 LEU B CA 1
ATOM 9946 C C . LEU B 1 610 ? -10.438 -36.406 -17.781 1 84.19 610 LEU B C 1
ATOM 9948 O O . LEU B 1 610 ? -10.25 -36.25 -18.984 1 84.19 610 LEU B O 1
ATOM 9952 N N . ASP B 1 611 ? -9.625 -36 -16.781 1 84.69 611 ASP B N 1
ATOM 9953 C CA . ASP B 1 611 ? -8.281 -35.531 -17.125 1 84.69 611 ASP B CA 1
ATOM 9954 C C . ASP B 1 611 ? -7.266 -36 -16.094 1 84.69 611 ASP B C 1
ATOM 9956 O O . ASP B 1 611 ? -7.594 -36.125 -14.906 1 84.69 611 ASP B O 1
ATOM 9960 N N . TRP B 1 612 ? -6.09 -36.406 -16.672 1 85.56 612 TRP B N 1
ATOM 9961 C CA . TRP B 1 612 ? -5.043 -36.812 -15.734 1 85.56 612 TRP B CA 1
ATOM 9962 C C . TRP B 1 612 ? -3.66 -36.531 -16.328 1 85.56 612 TRP B C 1
ATOM 9964 O O . TRP B 1 612 ? -3.531 -36.219 -17.516 1 85.56 612 TRP B O 1
ATOM 9974 N N . GLY B 1 613 ? -2.725 -36.469 -15.523 1 84.5 613 GLY B N 1
ATOM 9975 C CA . GLY B 1 613 ? -1.343 -36.281 -15.93 1 84.5 613 GLY B CA 1
ATOM 9976 C C . GLY B 1 613 ? -0.344 -36.875 -14.961 1 84.5 613 GLY B C 1
ATOM 9977 O O . GLY B 1 613 ? -0.671 -37.125 -13.797 1 84.5 613 GLY B O 1
ATOM 9978 N N . VAL B 1 614 ? 0.761 -37.281 -15.516 1 85.31 614 VAL B N 1
ATOM 9979 C CA . VAL B 1 614 ? 1.84 -37.812 -14.695 1 85.31 614 VAL B CA 1
ATOM 9980 C C . VAL B 1 614 ? 3.143 -37.062 -15.008 1 85.31 614 VAL B C 1
ATOM 9982 O O . VAL B 1 614 ? 3.426 -36.781 -16.172 1 85.31 614 VAL B O 1
ATOM 9985 N N . GLY B 1 615 ? 3.779 -36.656 -13.977 1 79.94 615 GLY B N 1
ATOM 9986 C CA . GLY B 1 615 ? 5.074 -36 -14.094 1 79.94 615 GLY B CA 1
ATOM 9987 C C . GLY B 1 615 ? 5.953 -36.219 -12.867 1 79.94 615 GLY B C 1
ATOM 9988 O O . GLY B 1 615 ? 5.508 -36.781 -11.867 1 79.94 615 GLY B O 1
ATOM 9989 N N . GLN B 1 616 ? 7.152 -35.812 -13.07 1 79.5 616 GLN B N 1
ATOM 9990 C CA . GLN B 1 616 ? 8.047 -35.906 -11.922 1 79.5 616 GLN B CA 1
ATOM 9991 C C . GLN B 1 616 ? 7.652 -34.875 -10.852 1 79.5 616 GLN B C 1
ATOM 9993 O O . GLN B 1 616 ? 6.938 -33.906 -11.141 1 79.5 616 GLN B O 1
ATOM 9998 N N . THR B 1 617 ? 8.156 -35.094 -9.703 1 80.38 617 THR B N 1
ATOM 9999 C CA . THR B 1 617 ? 7.859 -34.219 -8.578 1 80.38 617 THR B CA 1
ATOM 10000 C C . THR B 1 617 ? 8.234 -32.781 -8.914 1 80.38 617 THR B C 1
ATOM 10002 O O . THR B 1 617 ? 9.258 -32.531 -9.555 1 80.38 617 THR B O 1
ATOM 10005 N N . THR B 1 618 ? 7.445 -31.938 -8.5 1 80.12 618 THR B N 1
ATOM 10006 C CA . THR B 1 618 ? 7.645 -30.516 -8.797 1 80.12 618 THR B CA 1
ATOM 10007 C C . THR B 1 618 ? 8.578 -29.875 -7.777 1 80.12 618 THR B C 1
ATOM 10009 O O . THR B 1 618 ? 8.797 -30.438 -6.695 1 80.12 618 THR B O 1
ATOM 10012 N N . LEU B 1 619 ? 9.172 -28.75 -8.125 1 86.25 619 LEU B N 1
ATOM 10013 C CA . LEU B 1 619 ? 10.039 -27.984 -7.223 1 86.25 619 LEU B CA 1
ATOM 10014 C C . LEU B 1 619 ? 9.266 -27.484 -6.012 1 86.25 619 LEU B C 1
ATOM 10016 O O . LEU B 1 619 ? 9.836 -27.281 -4.941 1 86.25 619 LEU B O 1
ATOM 10020 N N . GLU B 1 620 ? 7.992 -27.344 -6.191 1 83.56 620 GLU B N 1
ATOM 10021 C CA . GLU B 1 620 ? 7.145 -26.891 -5.098 1 83.56 620 GLU B CA 1
ATOM 10022 C C . GLU B 1 620 ? 7.078 -27.922 -3.979 1 83.56 620 GLU B C 1
ATOM 10024 O O . GLU B 1 620 ? 7.109 -27.578 -2.797 1 83.56 620 GLU B O 1
ATOM 10029 N N . GLU B 1 621 ? 6.953 -29.094 -4.344 1 82.5 621 GLU B N 1
ATOM 10030 C CA . GLU B 1 621 ? 6.91 -30.156 -3.35 1 82.5 621 GLU B CA 1
ATOM 10031 C C . GLU B 1 621 ? 8.242 -30.281 -2.617 1 82.5 621 GLU B C 1
ATOM 10033 O O . GLU B 1 621 ? 8.273 -30.547 -1.415 1 82.5 621 GLU B O 1
ATOM 10038 N N . VAL B 1 622 ? 9.289 -30.125 -3.432 1 85.19 622 VAL B N 1
ATOM 10039 C CA . VAL B 1 622 ? 10.625 -30.141 -2.836 1 85.19 622 VAL B CA 1
ATOM 10040 C C . VAL B 1 622 ? 10.742 -29.016 -1.809 1 85.19 622 VAL B C 1
ATOM 10042 O O . VAL B 1 622 ? 11.273 -29.234 -0.712 1 85.19 622 VAL B O 1
ATOM 10045 N N . PHE B 1 623 ? 10.273 -27.922 -2.162 1 87.31 623 PHE B N 1
ATOM 10046 C CA . PHE B 1 623 ? 10.281 -26.75 -1.293 1 87.31 623 PHE B CA 1
ATOM 10047 C C . PHE B 1 623 ? 9.547 -27.031 0.01 1 87.31 623 PHE B C 1
ATOM 10049 O O . PHE B 1 623 ? 10.055 -26.734 1.094 1 87.31 623 PHE B O 1
ATOM 10056 N N . PHE B 1 624 ? 8.422 -27.656 -0.084 1 82.94 624 PHE B N 1
ATOM 10057 C CA . PHE B 1 624 ? 7.605 -27.953 1.09 1 82.94 624 PHE B CA 1
ATOM 10058 C C . PHE B 1 624 ? 8.312 -28.938 2.006 1 82.94 624 PHE B C 1
ATOM 10060 O O . PHE B 1 624 ? 8.273 -28.797 3.23 1 82.94 624 PHE B O 1
ATOM 10067 N N . ARG B 1 625 ? 8.883 -29.828 1.486 1 83.12 625 ARG B N 1
ATOM 10068 C CA . ARG B 1 625 ? 9.562 -30.859 2.26 1 83.12 625 ARG B CA 1
ATOM 10069 C C . ARG B 1 625 ? 10.75 -30.281 3.023 1 83.12 625 ARG B C 1
ATOM 10071 O O . ARG B 1 625 ? 10.992 -30.641 4.176 1 83.12 625 ARG B O 1
ATOM 10078 N N . LEU B 1 626 ? 11.438 -29.438 2.346 1 83.56 626 LEU B N 1
ATOM 10079 C CA . LEU B 1 626 ? 12.641 -28.859 2.936 1 83.56 626 LEU B CA 1
ATOM 10080 C C . LEU B 1 626 ? 12.281 -27.875 4.043 1 83.56 626 LEU B C 1
ATOM 10082 O O . LEU B 1 626 ? 13.016 -27.75 5.023 1 83.56 626 LEU B O 1
ATOM 10086 N N . ILE B 1 627 ? 11.188 -27.203 3.861 1 79.62 627 ILE B N 1
ATOM 10087 C CA . ILE B 1 627 ? 10.812 -26.188 4.844 1 79.62 627 ILE B CA 1
ATOM 10088 C C . ILE B 1 627 ? 10.094 -26.859 6.012 1 79.62 627 ILE B C 1
ATOM 10090 O O . ILE B 1 627 ? 10.227 -26.422 7.16 1 79.62 627 ILE B O 1
ATOM 10094 N N . SER B 1 628 ? 9.156 -27.812 5.789 1 71.75 628 SER B N 1
ATOM 10095 C CA . SER B 1 628 ? 8.422 -28.5 6.844 1 71.75 628 SER B CA 1
ATOM 10096 C C . SER B 1 628 ? 9.359 -29.266 7.766 1 71.75 628 SER B C 1
ATOM 10098 O O . SER B 1 628 ? 9.117 -29.359 8.969 1 71.75 628 SER B O 1
ATOM 10100 N N . ASP B 1 629 ? 10.203 -30.016 7.258 1 59.47 629 ASP B N 1
ATOM 10101 C CA . ASP B 1 629 ? 11.141 -30.781 8.07 1 59.47 629 ASP B CA 1
ATOM 10102 C C . ASP B 1 629 ? 11.82 -29.906 9.117 1 59.47 629 ASP B C 1
ATOM 10104 O O . ASP B 1 629 ? 12.125 -30.359 10.219 1 59.47 629 ASP B O 1
ATOM 10108 N N . ASN B 1 630 ? 11.898 -28.641 8.812 1 53.09 630 ASN B N 1
ATOM 10109 C CA . ASN B 1 630 ? 12.617 -27.766 9.734 1 53.09 630 ASN B CA 1
ATOM 10110 C C . ASN B 1 630 ? 11.672 -27.125 10.758 1 53.09 630 ASN B C 1
ATOM 10112 O O . ASN B 1 630 ? 12.117 -26.688 11.82 1 53.09 630 ASN B O 1
ATOM 10116 N N . ASP B 1 631 ? 10.406 -26.797 10.43 1 51.59 631 ASP B N 1
ATOM 10117 C CA . ASP B 1 631 ? 9.508 -26.203 11.414 1 51.59 631 ASP B CA 1
ATOM 10118 C C . ASP B 1 631 ? 9.109 -27.219 12.484 1 51.59 631 ASP B C 1
ATOM 10120 O O . ASP B 1 631 ? 8.617 -26.828 13.547 1 51.59 631 ASP B O 1
ATOM 10124 N N . VAL B 1 632 ? 8.992 -28.531 12.242 1 42.03 632 VAL B N 1
ATOM 10125 C CA . VAL B 1 632 ? 8.703 -29.516 13.281 1 42.03 632 VAL B CA 1
ATOM 10126 C C . VAL B 1 632 ? 9.766 -29.438 14.375 1 42.03 632 VAL B C 1
ATOM 10128 O O . VAL B 1 632 ? 9.461 -29.609 15.555 1 42.03 632 VAL B O 1
ATOM 10131 N N . ASP B 1 633 ? 10.914 -29.188 14.047 1 39.22 633 ASP B N 1
ATOM 10132 C CA . ASP B 1 633 ? 11.891 -29.219 15.133 1 39.22 633 ASP B CA 1
ATOM 10133 C C . ASP B 1 633 ? 11.82 -27.938 15.977 1 39.22 633 ASP B C 1
ATOM 10135 O O . ASP B 1 633 ? 12.383 -27.875 17.062 1 39.22 633 ASP B O 1
ATOM 10139 N N . SER B 1 634 ? 11.453 -26.859 15.484 1 37.59 634 SER B N 1
ATOM 10140 C CA . SER B 1 634 ? 11.414 -25.656 16.312 1 37.59 634 SER B CA 1
ATOM 10141 C C . SER B 1 634 ? 10.086 -25.531 17.047 1 37.59 634 SER B C 1
ATOM 10143 O O . SER B 1 634 ? 9.891 -24.609 17.844 1 37.59 634 SER B O 1
ATOM 10145 N N . SER B 1 635 ? 8.969 -26.219 16.625 1 31.2 635 SER B N 1
ATOM 10146 C CA . SER B 1 635 ? 7.875 -26.188 17.578 1 31.2 635 SER B CA 1
ATOM 10147 C C . SER B 1 635 ? 8.109 -27.188 18.703 1 31.2 635 SER B C 1
ATOM 10149 O O . SER B 1 635 ? 8.586 -28.297 18.469 1 31.2 635 SER B O 1
#

Foldseek 3Di:
DPVPPPPVPPPPPPPPPVPPPPPPPPPPCCVPPLLVCQLQVVLVQLQVLLLVLLLVLLVCLLLCVVVVVVLLFDDPVNVLVVSLVVQLVVSVVSVVVVLVVCVVVVRLLNVQADPVLVCLLSVLVSLLSSLVSLLLSLVDNDSVVSNVVVVCVSNVLSVVLVVVCVVCVPPHADDLVLLLDLSSLSSVLSSVQSCQRPPPVHHHDDPVNLDPPDSNVSSSVSSNVVSVVSNVNSVLSNQAPDRPFFDHDPSCVVVVVVVVVVVVVVPVDDPPDPPLCPLVVVLVPLPPVVCPLADPQQVVQLVCLVVPVDDPQFQKWWFQFWAWDPDDDVRHIATQARGHGHTHHALFEEEEEEDPSLNVVVVVCCQSQRYPTSDTWMGGSRHTVVPPNNLRSLQFFEQAPDLSDDQAAFLQVLQLVSLVSSPPDPVCSVVLSVVLCVLLVNNVRRRPGNNPDDPLSSLSSSVSSRCGNNHQEYEAEASCPPHDPVSNVSVLVSLQVSSVNHYYYYYHNDLVSCLSRGQKYWYGGSNYTNDIGGLVVLLVVQNQAKKKKFFFAQVLQVLLVVVLVVLAFPPKDWPDDDSTMTMIGHHNPTDDVVVSVVVCVVCVVVSGTDDMDMDGDGSVVSNCRSHVVPVVVVD/DPVPPVVVVPPPPPPPPVPPPPPPPPPPCCVPPLLVCQLQVVLVQLQVLLLVLLLVLLVCLLLCVVVVVVLLFDDPVNVLVVSLVVQLVVSVVSVVVVLVVCVVVVRLLNVQADPVLVCLLSNLVSLLSSLVSLLLSLVDNDSVVSNVVVVCVSVVLSVVLVVVCVVQVPPHADDLVLLLPLSSLSSVLSSVQSCQRPPPVHHHDDPVNLDPPDSNVSSSVSSNVVSVVSNVNSVLSNQAPDHPFFDRDPSCVVVVVVVVVVVVVVPVDDPPDPPLCPLVVVLVPLPPVVCPLADPQQVVQLVCLVVPVDDPQFQKWWFQFWAWDPDDDVRHIATQARGHGHTDHALFEEEEEEDPSLNPVVVVCCQSQRYPTSDTWMGGRRHTVVPPNNLRSLQFFEQAPDLSDDQAAFLQVLQLVSLVSSPPDPVCSVVLSCVLCVLLVNNVRRRPGNNPDDPLSSLSSSVSSRCGNNHQEYEAEASCPPHDPVSNVSVLVSLQVSSVNHYYYYYHNDLVSCLSRGQKYWYGGSNYTNDIHGLVVLLVVQNQWKKKKFFFAQVLQVL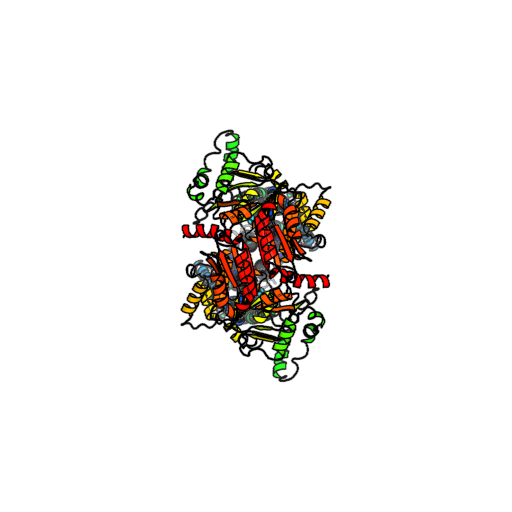LVVVLVVLAFPPKDWPDDDRTMTMIGHHNPTDDVVVSVVVCVVCVVVSGTDDMDMDGDGSVVSNCVSHVVPVVVVD

Radius of gyration: 39.16 Å; Cα contacts (8 Å, |Δi|>4): 1992; chains: 2; bounding box: 96×144×90 Å

Solvent-accessible surface area (backbone atoms only — not comparable to full-atom values): 67148 Å² total; per-residue (Å²): 128,75,85,59,72,63,78,81,57,54,86,70,71,74,68,79,62,78,64,71,64,72,71,69,62,66,70,67,70,67,68,47,67,62,57,57,46,47,60,52,49,47,55,48,68,71,49,54,56,37,39,54,53,25,34,55,54,19,42,36,54,57,56,40,42,57,56,54,40,40,44,46,52,50,49,69,65,60,52,52,50,52,49,51,54,52,51,47,51,54,48,50,52,52,48,49,52,50,53,50,52,33,50,73,70,65,35,46,57,54,71,54,26,37,66,67,48,53,51,53,53,52,53,51,47,51,50,36,42,52,20,48,22,47,35,53,38,41,76,43,62,47,38,54,62,42,40,52,52,43,43,46,50,54,52,49,46,50,51,51,45,55,53,48,46,65,71,46,58,85,82,47,79,77,64,72,76,56,36,71,46,54,67,42,15,51,47,48,33,51,43,52,51,39,48,23,36,69,41,85,92,41,73,46,51,43,68,82,62,58,36,95,85,32,66,51,36,52,25,50,52,42,42,59,59,43,28,61,52,36,40,50,48,16,55,49,38,51,40,26,44,75,40,101,75,51,74,45,38,60,82,58,36,65,60,49,45,48,46,41,49,54,38,45,68,68,48,85,79,78,82,87,63,61,88,58,36,65,71,32,43,60,65,60,53,68,54,74,72,71,57,65,71,36,35,69,52,37,54,49,40,35,50,36,55,76,67,61,68,54,66,90,73,32,35,35,38,36,40,51,30,20,31,65,46,73,59,49,88,97,36,72,62,46,68,41,28,62,54,38,43,49,69,43,51,73,53,37,32,36,26,48,27,41,60,93,82,14,25,65,66,59,51,51,32,35,72,48,58,58,32,79,66,68,39,61,48,44,32,43,67,81,24,38,59,87,80,32,47,69,65,30,25,42,35,42,15,62,22,63,68,61,80,67,70,63,49,85,40,28,49,47,55,51,42,55,54,51,34,54,60,38,62,44,49,81,85,48,39,65,57,51,43,52,48,33,28,57,61,52,72,40,63,93,47,34,80,40,40,45,69,78,50,52,72,68,53,46,44,38,48,40,46,26,57,16,52,45,68,68,25,45,34,33,39,32,32,38,80,52,71,82,53,52,65,69,57,36,52,52,52,52,50,36,52,61,64,54,31,71,80,15,22,36,40,33,35,40,71,47,48,67,57,40,58,49,62,28,62,31,35,31,39,29,51,76,13,27,54,37,39,49,42,32,65,65,56,45,30,66,73,58,32,62,35,34,30,38,38,39,32,33,50,61,89,28,39,67,54,32,49,54,52,50,64,68,65,46,49,77,77,55,41,82,73,47,76,48,67,36,32,40,32,37,35,30,50,67,87,64,54,61,64,64,56,48,50,52,52,46,68,72,40,23,75,80,38,40,43,75,43,54,32,46,28,54,42,48,60,55,58,31,49,48,52,61,52,49,66,52,52,60,69,73,99,127,80,84,59,70,67,73,84,54,53,87,73,72,75,67,79,62,79,64,72,63,72,69,70,62,67,69,68,70,66,69,48,66,61,57,58,45,47,61,53,49,46,56,50,68,72,49,55,55,37,40,53,52,25,35,56,55,19,42,35,55,57,56,39,44,57,55,55,40,40,46,45,52,51,49,69,64,61,53,53,50,52,50,52,52,51,49,46,51,53,48,51,51,52,49,49,51,49,53,50,52,34,50,73,68,64,37,45,57,53,68,55,26,37,65,66,46,53,51,53,52,52,54,51,48,50,50,34,41,51,21,48,23,47,35,54,37,40,76,42,62,48,39,54,62,42,39,53,51,43,44,48,50,54,53,48,46,51,51,50,45,55,53,48,46,65,70,44,58,86,82,48,78,76,64,70,75,56,36,72,46,54,68,44,15,51,48,50,34,51,43,52,49,40,49,24,38,71,42,85,90,41,72,45,50,42,69,82,63,61,34,95,85,32,66,52,35,52,26,52,53,41,39,62,58,44,28,60,51,34,40,50,47,17,56,50,38,52,39,24,43,73,41,99,76,51,74,42,39,62,82,58,37,66,60,49,45,48,46,41,49,55,37,45,69,67,47,86,81,78,81,88,63,59,89,57,35,64,71,30,42,60,65,62,54,66,53,74,73,72,59,64,68,37,35,69,52,38,53,50,40,37,49,36,56,75,66,62,68,55,68,91,72,33,34,36,38,36,40,50,30,19,30,65,45,72,58,49,85,100,36,73,62,45,66,42,28,63,53,39,41,47,70,43,51,72,54,36,31,35,26,48,28,41,60,90,83,14,27,65,67,59,50,50,31,34,72,48,58,58,32,79,65,67,39,61,48,44,30,42,68,81,23,37,59,86,79,30,48,70,66,32,25,41,35,42,15,62,22,62,68,61,78,68,70,63,49,85,38,28,49,47,55,51,42,53,54,50,34,53,59,38,62,44,49,80,84,48,38,63,57,50,43,52,49,32,27,57,60,51,71,40,64,92,49,34,81,41,39,44,69,77,50,52,73,66,54,45,45,38,48,40,46,27,58,15,52,46,68,68,24,46,34,32,40,32,32,38,79,52,71,80,55,54,66,69,56,35,52,52,49,51,50,36,54,59,63,55,30,71,81,14,23,36,39,32,36,41,73,48,48,67,58,39,61,52,63,27,62,32,35,30,38,29,50,78,14,26,54,36,39,50,40,33,64,66,56,46,30,64,73,58,31,64,34,34,29,38,36,39,30,32,50,60,89,29,40,66,56,32,49,53,50,51,62,68,64,47,50,79,76,55,42,82,73,47,76,50,65,36,32,41,32,36,35,28,49,67,87,64,54,63,64,64,56,48,50,51,54,46,69,71,42,23,75,81,39,41,43,76,42,55,33,46,29,54,42,50,60,56,57,32,50,48,52,64,52,49,68,53,52,61,70,72,101